Protein 6PSY (pdb70)

Foldseek 3Di:
DPADFFFQQLFLDDPPVPVVQLVCLVVVFPLLVLLVVLLVCCPPPPQAQFDNCLSVPLSVVLSVLSVVLSVVLRVVLRVVSVVQFQDWWFWADLVDQGTDTGTLRPDDAQIWTKDFAQAFARAWFFFQEFQFAQGWFWWAVCFQFNFLFIFIQGHDNVRHVPQFSVPCNQFDFDKAWDQLEQPRQWTWIWTDTPHDIDTDISSRTDGGLIGTHDGGMTITRGHHHHCSTNQNPPFRNLHSFDFPQSVQVRVLVVVVVVVLVVLLCVLLVLVLCLCPVCVVVVVVVVPPDPPSVVVSVSLSSLSSNLLSLLSFSLQVSLLLVLLQVLQVVQLQDPLQFDPPQTHSFHFRQSNLQLLLLAAAAEAEACRVFWFVSAKAFQAWCFLLDQDPVDDGCVVLVVLLVQLVVVVDHPRNVLSVVVLCLLAPQFQWAWFDDPDPDIDTHHSFSVSVNSNVVSCVRFWHWDWFDFQAWTKTQGPVGGMFIKGFHAWQDDAPVQQKIKTWIAGPVGWTKIKMKGDCVRLVVAACQPPCNSPVSLQVVLLVQLLQLWAKMFIWMDGDDPVRCVVLVVVVVVQCPDPPDNNVSSVVSVSVVRHHIHGRHMTTMHSHTFPCQLVLVVLVVLLNHQYEYAYQYAQLNLSSSCSNSVVQHAQAKELEFEADDPRQCQSLVLLQVLPPVDDDVLPVQQSRYEYEAEQNSQVNQLDVVRLLSCCVRVVSHRYYYYYSHFLVVLLSVQLSCCPRVRGAYEYEYQHSSCSSNQSSHSFYEYAPDRSRHPNQSSGSIYGPHNNSSLLSSQPSNSLQNLLSQCLSLLSSLLSLLQSVLQSVCCVVPSSRSNRQEHNVVNSCSSPPQQSQLSSCSSHVFGPDDSVVSSVRSLLSVCSNVPPSHHVVVSVVSNVLSNVNSVLLNVVLCVQCPVQQQAPPPRDGNDSHLSSVLSVLLSSLLSLLVSVLSGDDDDVSNVCRSVVSNVCCVVVVCVCLVPVCVVVRGVVSVCSCCGQVVGPVSVVCSVPSSVVSVVVSVVVSVCCVPPNPPSVVDSVVDDVVSVVSSNVRPRIHHSSSDSSHDISAHPSSDDRPSSNFDTNPDFADPRTRNDHGSD/DDDDPDCVVVVNDPDDDDDPDCVPLLVVLLVLLVVLQVVLVVLLCQLLQKWKKKFQCQPDVVVAPAPDFAARDPVGIDIRDPDDFDDGKTWHWHDDPVLQTKIKIKGWFAFWFWFWKFKWKKFAQAPCQDPLRLDQFFQVLLQAEPQAPPRGDCSLPVQACDDQAGASRGHDLLAQDDDFDKDQWQCFPPPDDRGGKDQPPQADPVSLVRRFAHDDQQPRHFHGPRPCVVVVVTGHNVPHDGRSPPNQSRQSSVGDNDNIDITTGIIDRDGIDGRTITIIIIRPPRHCVVGPTTIIMMIMRAGDVGHNDSPVSVVSVVSSVCSVVVSCVCVVCVVVVVD

InterPro domains:
  IPR001757 P-type ATPase [TIGR01494] (912-1035)
  IPR006539 P-type ATPase, subfamily IV [TIGR01652] (198-1240)
  IPR008250 P-type ATPase, A domain superfamily [SSF81653] (292-429)
  IPR018303 P-type ATPase, phosphorylation site [PS00154] (560-566)
  IPR023214 HAD superfamily [G3DSA:3.40.50.1000] (800-992)
  IPR023298 P-type ATPase, transmembrane domain superfamily [SSF81665] (198-1232)
  IPR023299 P-type ATPase, cytoplasmic domain N [G3DSA:3.40.1110.10] (655-781)
  IPR023299 P-type ATPase, cytoplasmic domain N [SSF81660] (565-809)
  IPR032630 P-type ATPase, C-terminal [PF16212] (980-1232)
  IPR032631 P-type ATPase, N-terminal [PF16209] (185-251)
  IPR036412 HAD-like superfamily [SSF56784] (546-997)
  IPR044492 P-type ATPase, haloacid dehalogenase domain [SFLDF00027] (540-1003)
  IPR059000 P-type ATPase, A domain [PF00122] (282-351)

Organism: Saccharomyces cerevisiae (strain ATCC 204508 / S288c) (NCBI:txid559292)

Secondary structure (DSSP, 8-state):
-----S-----S--SSSHHHHHHHHHHTSHHHHHHHHHHHGGGSTTT-SS-SSHHHHHHHHHHHHHHHHHHHHHHHHHHHHHHHHT-EEEEE-SSS-SEEEEESTT--TT-EEEE-TTEE--SEEEEEEESSGGG--EEE-TTTT---SEEE-PPPTTTTT---STTTTS---EEE---S---TT---EEEE-SS-EEEE-GGG-B-SSSEEESSS-EEEEEEE-TTSSSSSTTS--------HHHHHHHHHHHHHHHHHHHHHHHHHHHHHHHHHHSTTS-TTS------HHHHHHHHHHHHHHHSGGGS-SSSHHHHHHHHHHHHHHHTT-STT-BTTTTB---BSS-SSSGGGGS--EEEE-STTTTB-S--EEEEEEESS-S-----SHHHHHHHHHHHTTTTS-SSHHHHHHHHHHHHHSS--EEEE-SSS-EEEE-SSHHHHHHHHHHHTSS-EEEEE-TTSEEEEE-SSS---EEEB---B---TTT-EEEEEEE-TTS-EEEEEEE-HHHHGGGB-HHHHTTHHHHHHHHHHHHTTT-EEEEEEEEE--HHHHHHHHHHHHHHHT-SS-HHHHHHHHHHHS--SBEEEEEEEEE--BPTTHHHHHHHHHTTT-EEEEE-SS-HHHHHHHHHHTTSS-SS---EEE---SS-HHHHHHHHHHHHHSS---SSTTGGG-EEEE-SHHHHTTSSTTTHHHHHHHH--SSEEEE-S--HHHHHHHHHHHHHTT---EEEEESSTTSHHHHHTSSEEEEE-SSS--HHHHTSSEEES-TTHHHHHHHTTTHHHHHHHHHHHHHHHHHHHHHTTHHHHTHHHHTSS---SS-HHHHHHIIIIISSHHHHHHHTT--SS-TTHHHH-GGGGHHHHTT-SS-HHHHHHHHHHHHHHHHHHHHHHHHHTTBT----STT----HHHHHHHHHHHHHHHHHHHHHHS-SSB-TTHHHHTHHHHHHHHHHHHHHHHHGGGGTS-GGGTTHHHHHTT-HHHHHHHHHHHHHHHHHHHHHHHHHHHT--TTTHHHHT---HHHHHHHTSSSB--STT---B-----GGG-STTTTTT--SSS---SSSS------/-PPP--TTTTT----B-----TTTHHHHHHHHHHHHHHHHHHHHHTTSS---EEEE-GGGSTT---SS-EEPPTTTEEE--SS--SSPPEE--B--SSS-SEEEEEEE--S-B-SPEEEEEEESS--TT-HHHHS-S-HHHHTT----TTSS-GGGGGGSEETTEEESS-HHHHSS----EE-SEEEEETSS--EE-BSSS-S-TTHHHHS------SSSEE--STT-SSSSS---TTT---HHHH-SHHHHSS--SSSSEEEEEEEE-SS-B-S-EEEEEEE--S-TTTSSS-EEEEEE---SSSSS--HHHHHHHHHHHHHHHHHHHHHHHHHHS--

Sequence (1429 aa):
FGYSDNHISTTKYNFATFLPKFLFQEFSKYANLFFLCTSAIQQVPHVSPTNRYTTIGTLLVVLIVSAMKECIEDIKRANSDKELNNSTAEIFSEAHDDFVEKRWIDIRVGDIIRVKSEEPIPADTIILSSSEPEGLCYIETANLDGETNLKIKQSRVETAKFIDVKTLKNMNGKVVSEQPNSSLYTYEGTMTLNDRQIPLSPDQMILRGATLRNTAWIFGLVIFTGHETKLLRNATATPIKRTAVEKIINRQIIALFTVLIVLILISSIGNVIMSTADAKHLSYLYLEGTNKAGLFFKDFLTFWILFSNLVPISLFVTVELIKYYQAFMIGSDLDLYYEKTDTPTVVRTSSLVEELGQIEYIFSDKTGTLTRNIMEFKSCSIAGHCYDGIEVGYRKFDDLKKKLNDPSDEDSPIINDFLTLLATCHTVIPEFQSDGSIKYQAASPDEGALVQGGADLGYKFIIRKPNSVTVLLEETGEEKEYQLLNICEFNSTRKRMSAIFRFPDGSIKLFCKGADTVILERLDDEANQYVEATMRHLEDYASEGLRTLCLAMRDISEGEYEEWNSIYNEAATTLDNRAEKLDEAANLIEKNLILIGATAIEDKLQDGVPETIHTLQEAGIKIWVLTGDRQETAINIGMSCRLLSEDMNLLIINEETRDDTERNLLEKINALNEHQLSTHDMNTLALVIDGKSLGFALEPELEDYLLTVAKLCKAVICCRVSPLQKALVVKMVKRKSSSLLLAIGDGANDVSMIQAAHVGVGISGMEGMQAARSADIAVGQFKFLKKLLLVHGSWSYQRISVAILYSFYKNTALYMTQFWYVFANAFSGQSIMESWTMSFYNLFFTVWPPFVIGVFDQFVSSRLLERYPQLYKLGQKGQFFSVYIFWGWIINGFFHSAIVFIGTILIYRYGFALNMHGELADHWSWGVTVYTTSVIIVLGKAALVTNQWTKFTLIAIPGSLLFWLIFFPIYASIFPHANISREYYGVVKHTYGSGVFWLTLIVLPIFALVRDFLWKYYKRMYEPETYHVIQEMVQQFQNAIRKVRQVQRMKKQRGFAFSQAEEGGQEKIVRMYDTTQKRGKYGELQDASAKKPPNTAFRQQRLKAWQPILSPQSVLPLLIFVACIFTPIGIGLIVSATKVQDLTIDYSHCDTKASTTAFEDIPKKYIKYHFKSKVENKPQWRLTENENGEQSCELQFEIPNDIKKSIFIYYKITNFYQNHRRYVQSFDTKQILGEPIKKDDLDTSCSPIRSREDKIIYPCGLIANSMFNDTFSQVLSGIDDTEDYNLTNKHISWSIDRHRFKTTKYNASDIVPPPNWMKKYPDGYTDENLPDIHTWEEFQVWMRTAAFPKFYKLTLKNESASLPKGKYQMNIELNYPISLFGGTKSFVLTTNGAIGGRNMSLGVLYLIVAGLCALFGIIFLVKLIFQPR

B-factor: mean 59.97, std 31.73, range [6.31, 142.89]

GO terms:
  GO:0005802 trans-Golgi network (C, IDA)
  GO:0090555 phosphatidylethanolamine flippase activity (F, IGI)
  GO:0140345 phosphatidylcholine flippase activity (F, IGI)
  GO:0140346 phosphatidylserine flippase activity (F, IGI)
  GO:0006892 post-Golgi vesicle-mediated transport (P, IGI)
  GO:0006897 endocytosis (P, IGI)
  GO:0090555 phosphatidylethanolamine flippase activity (F, IMP)
  GO:0005783 endoplasmic reticulum (C, HDA)
  GO:0045332 phospholipid translocation (P, IMP)
  GO:0032456 endocytic recycling (P, IMP)
  GO:0140346 phosphatidylserine flippase activity (F, IMP)
  GO:0006892 post-Golgi vesicle-mediated transport (P, IMP)
  GO:1990530 Cdc50p-Drs2p complex (C, IPI)
  GO:0005515 protein binding (F, IPI)
  GO:0070273 phosphatidylinositol-4-phosphate binding (F, IDA)
  GO:0045332 phospholipid translocation (P, IDA)
  GO:0140346 phosphatidylserine flippase activity (F, IDA)
  GO:0090556 phosphatidylserine floppase activity (F, EXP)
  GO:0010008 endosome membrane (C, EXP)
  GO:0140326 ATPase-coupled intramembrane lipid carrier activity (F, EXP)

Nearest PDB structures (foldseek):
  6psy-assembly1_A  TM=1.001E+00  e=0.000E+00  Saccharomyces cerevisiae W303
  6roh-assembly1_A  TM=9.771E-01  e=0.000E+00  Saccharomyces cerevisiae S288C
  6roj-assembly1_A  TM=9.595E-01  e=0.000E+00  Saccharomyces cerevisiae S288C
  6psx-assembly1_A  TM=8.991E-01  e=0.000E+00  Saccharomyces cerevisiae W303
  6lcp-assembly1_A  TM=9.176E-01  e=7.918E-76  Thermochaetoides thermophila DSM 1495

CATH classification: 3.40.50.1000

Radius of gyration: 45.23 Å; Cα contacts (8 Å, |Δi|>4): 3047; chains: 2; bounding box: 137×78×112 Å

Solvent-accessible surface area: 56783 Å² total; per-residue (Å²): 232,80,134,46,79,0,64,2,38,1,26,26,33,92,198,87,66,53,103,91,43,6,53,127,28,2,47,25,3,87,1,4,79,16,0,79,47,0,1,56,62,2,58,48,96,91,0,33,18,26,50,117,105,5,4,67,21,2,18,103,61,8,43,91,44,0,18,104,13,10,48,77,6,8,99,86,3,38,71,14,8,109,110,18,6,60,37,73,5,39,8,27,21,151,102,102,38,96,18,41,127,71,119,18,55,80,4,181,41,45,17,19,1,51,6,80,29,91,46,54,3,1,0,0,0,3,1,0,0,3,2,14,2,86,3,4,0,5,0,9,11,3,5,2,13,0,20,11,3,6,24,4,28,24,1,81,100,86,2,12,170,35,46,34,32,112,50,3,104,109,34,106,54,130,34,82,41,42,132,31,85,45,46,24,144,75,7,128,6,60,7,31,26,83,134,171,121,4,83,17,38,53,43,4,2,0,13,6,19,0,3,0,70,10,14,26,16,1,1,0,23,0,8,5,0,0,47,21,0,0,9,1,104,102,4,26,68,9,47,57,34,76,3,22,4,13,85,35,2,5,141,0,5,92,12,0,82,73,22,1,57,66,11,0,86,89,0,1,82,10,16,39,110,37,39,74,76,50,56,177,77,7,40,2,0,63,62,124,48,130,111,130,77,35,75,69,118,70,26,46,10,0,0,32,4,4,0,1,11,0,1,0,4,6,0,5,11,5,5,6,62,0,3,44,41,0,5,70,5,0,15,7,12,51,94,0,11,47,121,159,41,67,18,43,2,52,8,19,8,4,17,7,0,2,0,0,0,13,0,51,18,0,0,0,0,2,1,11,0,0,2,99,44,90,17,67,10,77,9,3,0,0,3,12,82,8,103,169,112,120,58,28,32,164,19,34,145,67,5,69,153,40,47,107,67,101,130,82,38,139,19,6,83,30,1,42,15,0,5,2,1,1,0,0,0,0,2,0,6,3,42,99,80,124,120,86,79,34,69,30,17,12,3,0,26,0,0,13,2,1,0,67,2,0,12,89,8,17,5,75,0,23,28,0,72,20,105,42,37,2,9,0,75,20,144,100,37,152,111,72,66,2,38,1,29,16,7,9,34,5,20,66,120,6,61,9,1,0,0,3,2,91,24,77,124,49,47,12,30,0,0,0,2,1,3,12,80,23,1,31,137,57,25,89,3,146,93,100,97,32,12,131,32,0,47,137,11,1,58,70,10,6,52,82,2,8,2,2,3,2,0,0,21,32,91,15,82,129,38,89,13,102,101,20,37,37,78,24,84,122,14,42,105,35,182,113,51,136,47,114,82,9,29,100,4,5,49,99,7,2,116,78,1,58,0,0,0,0,0,0,1,36,6,53,27,26,78,18,0,45,119,3,0,100,18,0,36,63,0,28,3,49,0,15,3,0,0,3,1,38,26,73,2,2,18,6,4,2,12,24,0,157,0,0,38,102,78,1,7,0,11,7,0,53,16,116,103,151,43,2,62,76,10,2,76,68,7,12,92,55,10,102,123,60,147,28,130,38,79,136,9,42,57,31,4,0,6,0,4,13,6,156,0,2,30,74,0,21,45,104,138,9,13,61,70,9,3,49,39,11,70,50,3,42,0,1,1,1,0,101,3,46,20,98,37,0,5,62,2,0,113,8,0,58,144,40,49,82,21,30,0,0,0,0,0,7,0,2,0,0,1,20,0,1,28,11,0,14,0,0,0,0,13,8,23,125,62,6,42,20,0,0,18,7,4,6,2,0,0,3,5,0,66,16,0,37,28,0,0,0,0,3,0,15,16,0,4,16,6,0,0,25,2,0,4,0,0,0,0,1,0,0,0,0,1,4,0,1,13,79,0,0,90,25,0,4,31,5,0,5,5,0,0,5,11,56,3,4,7,30,0,2,35,74,0,0,27,128,0,0,38,4,0,0,7,18,2,49,40,8,36,37,170,47,4,58,138,81,9,72,5,2,91,7,6,25,134,23,77,44,4,30,36,186,65,0,79,44,36,0,99,11,0,42,87,0,0,20,34,0,8,79,3,0,40,95,2,1,93,29,2,11,0,1,87,19,112,0,11,22,2,4,0,23,0,1,0,0,0,0,0,0,0,0,1,26,0,0,9,6,21,0,30,19,20,2,18,24,43,2,110,74,0,90,116,2,3,51,26,6,36,94,87,2,34,108,46,2,36,97,7,6,50,106,71,1,136,58,78,88,2,94,65,1,24,10,0,31,95,0,0,46,50,4,43,1,0,78,41,0,11,86,2,1,0,47,32,0,29,8,115,3,34,12,119,36,0,68,90,72,65,43,57,68,97,58,34,100,82,41,53,153,186,130,144,122,4,34,78,27,1,82,165,10,120,44,22,84,62,16,115,139,37,56,8,26,1,5,3,1,21,104,92,0,10,6,35,79,2,0,57,14,8,30,17,76,71,177,164,22,197,97,39,53,33,26,90,54,31,115,193,117,11,61,108,73,42,73,62,22,52,132,39,135,37,127,101,59,119,17,37,22,153,57,3,6,72,78,2,81,120,22,7,83,73,15,54,83,70,0,94,37,13,36,78,29,0,58,108,4,17,17,4,8,0,18,3,2,69,3,53,109,78,50,14,75,108,52,99,80,79,8,48,144,148,19,23,100,88,73,22,156,52,158,20,126,72,101,4,34,11,64,6,36,113,100,135,123,18,75,67,7,0,21,2,12,2,21,0,11,19,70,9,162,114,31,0,6,0,0,4,32,0,24,43,0,27,0,0,14,25,60,0,23,55,1,54,12,17,76,1,5,46,2,70,58,29,104,85,121,103,11,49,76,15,0,71,53,1,44,48,64,118,134,75,6,1,2,2,3,0,2,1,1,1,3,16,13,49,5,65,15,35,67,44,0,45,21,33,125,144,60,78,100,7,94,9,68,42,84,114,3,3,6,41,45,1,51,127,27,6,88,64,19,149,20,90,8,66,54,4,11,0,0,58,61,15,53,156,112,18,106,138,5,20,67,113,165,63,35,18,70,3,80,73,111,7,37,3,0,11,0,15,37,10,5,2,12,24,94,0,12,4,3,7,0,9,25,67,107,53,40,0,41,128,7,63,0,40,0,57,0,54,22,53,6,76,40,85,27,0,22,12,44,5,1,0,0,0,1,6,4,9,57,2,0,2,64,8,81,14,3,0,64,14,2,52,79,0,3,32,47,1,36,95,57,1,102,71,13,77,64,70,56,94,124,112,103,219

Structure (mmCIF, N/CA/C/O backbone):
data_6PSY
#
_entry.id   6PSY
#
_cell.length_a   1.00
_cell.length_b   1.00
_cell.length_c   1.00
_cell.angle_alpha   90.00
_cell.angle_beta   90.00
_cell.angle_gamma   90.00
#
_symmetry.space_group_name_H-M   'P 1'
#
loop_
_entity.id
_entity.type
_entity.pdbx_description
1 polymer 'Probable phospholipid-transporting ATPase DRS2'
2 polymer 'Cell division control protein 50'
3 branched 2-acetamido-2-deoxy-beta-D-glucopyranose-(1-4)-2-acetamido-2-deoxy-beta-D-glucopyranose
4 non-polymer 2-acetamido-2-deoxy-beta-D-glucopyranose
#
loop_
_atom_site.group_PDB
_atom_site.id
_atom_site.type_symbol
_atom_site.label_atom_id
_atom_site.label_alt_id
_atom_site.label_comp_id
_atom_site.label_asym_id
_atom_site.label_entity_id
_atom_site.label_seq_id
_atom_site.pdbx_PDB_ins_code
_atom_site.Cartn_x
_atom_site.Cartn_y
_atom_site.Cartn_z
_atom_site.occupancy
_atom_site.B_iso_or_equiv
_atom_site.auth_seq_id
_atom_site.auth_comp_id
_atom_site.auth_asym_id
_atom_site.auth_atom_id
_atom_site.pdbx_PDB_model_num
ATOM 1 N N . PHE A 1 196 ? 76.991 154.694 112.498 1.00 81.71 196 PHE A N 1
ATOM 2 C CA . PHE A 1 196 ? 77.784 155.842 112.075 1.00 81.71 196 PHE A CA 1
ATOM 3 C C . PHE A 1 196 ? 79.270 155.567 112.287 1.00 81.71 196 PHE A C 1
ATOM 4 O O . PHE A 1 196 ? 80.127 156.168 111.639 1.00 81.71 196 PHE A O 1
ATOM 12 N N . GLY A 1 197 ? 79.569 154.646 113.197 1.00 78.51 197 GLY A N 1
ATOM 13 C CA . GLY A 1 197 ? 80.944 154.299 113.490 1.00 78.51 197 GLY A CA 1
ATOM 14 C C . GLY A 1 197 ? 81.333 152.949 112.929 1.00 78.51 197 GLY A C 1
ATOM 15 O O . GLY A 1 197 ? 82.005 152.161 113.601 1.00 78.51 197 GLY A O 1
ATOM 16 N N . TYR A 1 198 ? 80.914 152.673 111.697 1.00 75.77 198 TYR A N 1
ATOM 17 C CA . TYR A 1 198 ? 81.094 151.354 111.116 1.00 75.77 198 TYR A CA 1
ATOM 18 C C . TYR A 1 198 ? 82.551 151.127 110.719 1.00 75.77 198 TYR A C 1
ATOM 19 O O . TYR A 1 198 ? 83.369 152.050 110.670 1.00 75.77 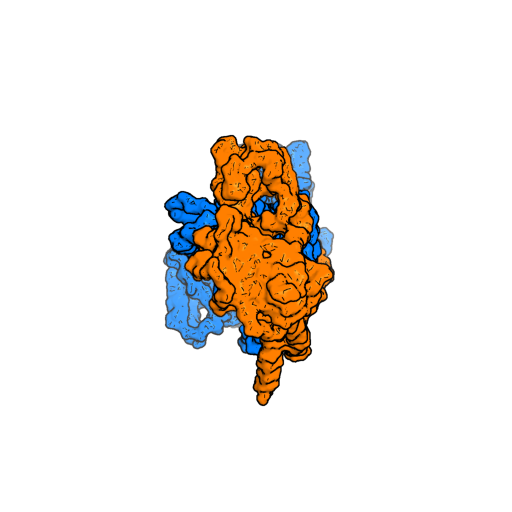198 TYR A O 1
ATOM 28 N N . SER A 1 199 ? 82.868 149.869 110.431 1.00 70.38 199 SER A N 1
ATOM 29 C CA . SER A 1 199 ? 84.236 149.462 110.170 1.00 70.38 199 SER A CA 1
ATOM 30 C C . SER A 1 199 ? 84.665 149.856 108.760 1.00 70.38 199 SER A C 1
ATOM 31 O O . SER A 1 199 ? 83.858 150.250 107.916 1.00 70.38 199 SER A O 1
ATOM 34 N N . ASP A 1 200 ? 85.969 149.756 108.519 1.00 70.02 200 ASP A N 1
ATOM 35 C CA . ASP A 1 200 ? 86.505 149.837 107.172 1.00 70.02 200 ASP A CA 1
ATOM 36 C C . ASP A 1 200 ? 86.415 148.464 106.512 1.00 70.02 200 ASP A C 1
ATOM 37 O O . ASP A 1 200 ? 85.860 147.513 107.067 1.00 70.02 200 ASP A O 1
ATOM 42 N N . ASN A 1 201 ? 86.971 148.348 105.310 1.00 63.39 201 ASN A N 1
ATOM 43 C CA . ASN A 1 201 ? 86.869 147.123 104.532 1.00 63.39 201 ASN A CA 1
ATOM 44 C C . ASN A 1 201 ? 88.205 146.388 104.474 1.00 63.39 201 ASN A C 1
ATOM 45 O O . ASN A 1 201 ? 88.431 145.550 103.600 1.00 63.39 201 ASN A O 1
ATOM 50 N N . HIS A 1 202 ? 89.106 146.695 105.396 1.00 65.93 202 HIS A N 1
ATOM 51 C CA . HIS A 1 202 ? 90.384 146.009 105.437 1.00 65.93 202 HIS A CA 1
ATOM 52 C C . HIS A 1 202 ? 90.224 144.687 106.172 1.00 65.93 202 HIS A C 1
ATOM 53 O O . HIS A 1 202 ? 89.529 144.604 107.188 1.00 65.93 202 HIS A O 1
ATOM 60 N N . ILE A 1 203 ? 90.827 143.642 105.623 1.00 64.27 203 ILE A N 1
ATOM 61 C CA . ILE A 1 203 ? 90.976 142.375 106.328 1.00 64.27 203 ILE A CA 1
ATOM 62 C C . ILE A 1 203 ? 92.410 142.377 106.838 1.00 64.27 203 ILE A C 1
ATOM 63 O O . ILE A 1 203 ? 93.347 141.962 106.153 1.00 64.27 203 ILE A O 1
ATOM 68 N N . SER A 1 204 ? 92.587 142.892 108.048 1.00 66.30 204 SER A N 1
ATOM 69 C CA . SER A 1 204 ? 93.897 142.914 108.684 1.00 66.30 204 SER A CA 1
ATOM 70 C C . SER A 1 204 ? 94.111 141.566 109.348 1.00 66.30 204 SER A C 1
ATOM 71 O O . SER A 1 204 ? 93.601 141.310 110.440 1.00 66.30 204 SER A O 1
ATOM 74 N N . THR A 1 205 ? 94.875 140.693 108.694 1.00 63.26 205 THR A N 1
ATOM 75 C CA . THR A 1 205 ? 95.315 139.450 109.306 1.00 63.26 205 THR A CA 1
ATOM 76 C C . THR A 1 205 ? 96.632 139.620 110.044 1.00 63.26 205 THR A C 1
ATOM 77 O O . THR A 1 205 ? 97.373 138.645 110.207 1.00 63.26 205 THR A O 1
ATOM 81 N N . THR A 1 206 ? 96.943 140.841 110.470 1.00 65.99 206 THR A N 1
ATOM 82 C CA . THR A 1 206 ? 98.176 141.114 111.185 1.00 65.99 206 THR A CA 1
ATOM 83 C C . THR A 1 206 ? 98.123 140.507 112.577 1.00 65.99 206 THR A C 1
ATOM 84 O O . THR A 1 206 ? 97.060 140.427 113.199 1.00 65.99 206 THR A O 1
ATOM 88 N N . LYS A 1 207 ? 99.282 140.061 113.060 1.00 66.18 207 LYS A N 1
ATOM 89 C CA . LYS A 1 207 ? 99.345 139.481 114.393 1.00 66.18 207 LYS A CA 1
ATOM 90 C C . LYS A 1 207 ? 99.200 140.555 115.462 1.00 66.18 207 LYS A C 1
ATOM 91 O O . LYS A 1 207 ? 98.634 140.297 116.530 1.00 66.18 207 LYS A O 1
ATOM 97 N N . TYR A 1 208 ? 99.681 141.764 115.183 1.00 74.71 208 TYR A N 1
ATOM 98 C CA . TYR A 1 208 ? 99.449 142.928 116.022 1.00 74.71 208 TYR A CA 1
ATOM 99 C C . TYR A 1 208 ? 99.193 144.127 115.120 1.00 74.71 208 TYR A C 1
ATOM 100 O O . TYR A 1 208 ? 99.680 144.181 113.990 1.00 74.71 208 TYR A O 1
ATOM 109 N N . ASN A 1 209 ? 98.426 145.100 115.613 1.00 89.57 209 ASN A N 1
ATOM 110 C CA . ASN A 1 209 ? 98.090 146.262 114.798 1.00 89.57 209 ASN A CA 1
ATOM 111 C C . ASN A 1 209 ? 98.883 147.515 115.160 1.00 89.57 209 ASN A C 1
ATOM 112 O O . ASN A 1 209 ? 99.758 147.920 114.392 1.00 89.57 209 ASN A O 1
ATOM 117 N N . PHE A 1 210 ? 98.626 148.148 116.307 1.00 94.97 210 PHE A N 1
ATOM 118 C CA . PHE A 1 210 ? 99.470 149.254 116.754 1.00 94.97 210 PHE A CA 1
ATOM 119 C C . PHE A 1 210 ? 99.742 149.193 118.249 1.00 94.97 210 PHE A C 1
ATOM 120 O O . PHE A 1 210 ? 100.862 149.445 118.702 1.00 94.97 210 PHE A O 1
ATOM 128 N N . ALA A 1 211 ? 98.706 148.855 119.017 1.00 91.76 211 ALA A N 1
ATOM 129 C CA . ALA A 1 211 ? 98.767 148.858 120.469 1.00 91.76 211 ALA A CA 1
ATOM 130 C C . ALA A 1 211 ? 98.774 147.461 121.059 1.00 91.76 211 ALA A C 1
ATOM 131 O O . ALA A 1 211 ? 99.149 147.297 122.224 1.00 91.76 211 ALA A O 1
ATOM 133 N N . THR A 1 212 ? 98.370 146.457 120.284 1.00 84.34 212 THR A N 1
ATOM 134 C CA . THR A 1 212 ? 98.460 145.067 120.697 1.00 84.34 212 THR A CA 1
ATOM 135 C C . THR A 1 212 ? 99.814 144.453 120.374 1.00 84.34 212 THR A C 1
ATOM 136 O O . THR A 1 212 ? 99.932 143.227 120.351 1.00 84.34 212 THR A O 1
ATOM 140 N N . PHE A 1 213 ? 100.832 145.268 120.100 1.00 72.90 213 PHE A N 1
ATOM 141 C CA . PHE A 1 213 ? 102.169 144.719 119.921 1.00 72.90 213 PHE A CA 1
ATOM 142 C C . PHE A 1 213 ? 102.758 144.289 121.250 1.00 72.90 213 PHE A C 1
ATOM 143 O O . PHE A 1 213 ? 103.024 143.105 121.465 1.00 72.90 213 PHE A O 1
ATOM 151 N N . LEU A 1 214 ? 102.925 145.240 122.166 1.00 69.59 214 LEU A N 1
ATOM 152 C CA . LEU A 1 214 ? 103.697 144.988 123.380 1.00 69.59 214 LEU A CA 1
ATOM 153 C C . LEU A 1 214 ? 103.066 143.976 124.347 1.00 69.59 214 LEU A C 1
ATOM 154 O O . LEU A 1 214 ? 103.823 143.137 124.866 1.00 69.59 214 LEU A O 1
ATOM 159 N N . PRO A 1 215 ? 101.746 143.956 124.621 1.00 66.54 215 PRO A N 1
ATOM 160 C CA . PRO A 1 215 ? 101.238 142.852 125.458 1.00 66.54 215 PRO A CA 1
ATOM 161 C C . PRO A 1 215 ? 101.259 141.495 124.775 1.00 66.54 215 PRO A C 1
ATOM 162 O O . PRO A 1 215 ? 101.533 140.487 125.437 1.00 66.54 215 PRO A O 1
ATOM 166 N N . LYS A 1 216 ? 100.975 141.429 123.472 1.00 63.42 216 LYS A N 1
ATOM 167 C CA . LYS A 1 216 ? 100.959 140.135 122.798 1.00 63.42 216 LYS A CA 1
ATOM 168 C C . LYS A 1 216 ? 102.366 139.637 122.501 1.00 63.42 216 LYS A C 1
ATOM 169 O O . LYS A 1 216 ? 102.605 138.425 122.515 1.00 63.42 216 LYS A O 1
ATOM 175 N N . PHE A 1 217 ? 103.315 140.541 122.257 1.00 58.95 217 PHE A N 1
ATOM 176 C CA . PHE A 1 217 ? 104.680 140.084 122.043 1.00 58.95 217 PHE A CA 1
ATOM 177 C C . PHE A 1 217 ? 105.385 139.769 123.353 1.00 58.95 217 PHE A C 1
ATOM 178 O O . PHE A 1 217 ? 106.112 138.774 123.430 1.00 58.95 217 PHE A O 1
ATOM 186 N N . LEU A 1 218 ? 105.210 140.606 124.384 1.00 57.98 218 LEU A N 1
ATOM 187 C CA . LEU A 1 218 ? 105.803 140.275 125.678 1.00 57.98 218 LEU A CA 1
ATOM 188 C C . LEU A 1 218 ? 105.148 139.053 126.299 1.00 57.98 218 LEU A C 1
ATOM 189 O O . LEU A 1 218 ? 105.828 138.263 126.959 1.00 57.98 218 LEU A O 1
ATOM 194 N N . PHE A 1 219 ? 103.845 138.864 126.086 1.00 57.66 219 PHE A N 1
ATOM 195 C CA . PHE A 1 219 ? 103.218 137.627 126.528 1.00 57.66 219 PHE A CA 1
ATOM 196 C C . PHE A 1 219 ? 103.660 136.447 125.673 1.00 57.66 219 PHE A C 1
ATOM 197 O O . PHE A 1 219 ? 103.729 135.321 126.170 1.00 57.66 219 PHE A O 1
ATOM 205 N N . GLN A 1 220 ? 103.973 136.682 124.399 1.00 57.80 220 GLN A N 1
ATOM 206 C CA . GLN A 1 220 ? 104.445 135.608 123.532 1.00 57.80 220 GLN A CA 1
ATOM 207 C C . GLN A 1 220 ? 105.879 135.207 123.861 1.00 57.80 220 GLN A C 1
ATOM 208 O O . GLN A 1 220 ? 106.270 134.061 123.615 1.00 57.80 220 GLN A O 1
ATOM 214 N N . GLU A 1 221 ? 106.663 136.122 124.432 1.00 57.74 221 GLU A N 1
ATOM 215 C CA . GLU A 1 221 ? 108.033 135.843 124.843 1.00 57.74 221 GLU A CA 1
ATOM 216 C C . GLU A 1 221 ? 108.113 135.301 126.261 1.00 57.74 221 GLU A C 1
ATOM 217 O O . GLU A 1 221 ? 108.952 134.441 126.548 1.00 57.74 221 GLU A O 1
ATOM 223 N N . PHE A 1 222 ? 107.267 135.797 127.158 1.00 54.72 222 PHE A N 1
ATOM 224 C CA . PHE A 1 222 ? 107.281 135.362 128.546 1.00 54.72 222 PHE A CA 1
ATOM 225 C C . PHE A 1 222 ? 106.339 134.194 128.797 1.00 54.72 222 PHE A C 1
ATOM 226 O O . PHE A 1 222 ? 106.209 133.759 129.943 1.00 54.72 222 PHE A O 1
ATOM 234 N N . SER A 1 223 ? 105.677 133.679 127.759 1.00 54.90 223 SER A N 1
ATOM 235 C CA . SER A 1 223 ? 105.050 132.369 127.863 1.00 54.90 223 SER A CA 1
ATOM 236 C C . SER A 1 223 ? 106.082 131.258 127.824 1.00 54.90 223 SER A C 1
ATOM 237 O O . SER A 1 223 ? 105.788 130.135 128.247 1.00 54.90 223 SER A O 1
ATOM 240 N N . LYS A 1 224 ? 107.275 131.551 127.323 1.00 50.34 224 LYS A N 1
ATOM 241 C CA . LYS A 1 224 ? 108.404 130.642 127.392 1.00 50.34 224 LYS A CA 1
ATOM 242 C C . LYS A 1 224 ? 109.232 130.972 128.625 1.00 50.34 224 LYS A C 1
ATOM 243 O O . LYS A 1 224 ? 109.506 132.144 128.901 1.00 50.34 224 LYS A O 1
ATOM 249 N N . TYR A 1 225 ? 109.626 129.932 129.357 1.00 46.97 225 TYR A N 1
ATOM 250 C CA . TYR A 1 225 ? 110.096 130.075 130.728 1.00 46.97 225 TYR A CA 1
ATOM 251 C C . TYR A 1 225 ? 111.518 130.614 130.806 1.00 46.97 225 TYR A C 1
ATOM 252 O O . TYR A 1 225 ? 111.888 131.218 131.823 1.00 46.97 225 TYR A O 1
ATOM 261 N N . ALA A 1 226 ? 112.305 130.447 129.740 1.00 44.16 226 ALA A N 1
ATOM 262 C CA . ALA A 1 226 ? 113.680 130.923 129.663 1.00 44.16 226 ALA A CA 1
ATOM 263 C C . ALA A 1 226 ? 113.784 132.405 129.309 1.00 44.16 226 ALA A C 1
ATOM 264 O O . ALA A 1 226 ? 114.845 132.851 128.866 1.00 44.16 226 ALA A O 1
ATOM 266 N N . ASN A 1 227 ? 112.702 133.159 129.452 1.00 47.27 227 ASN A N 1
ATOM 267 C CA . ASN A 1 227 ? 112.722 134.611 129.422 1.00 47.27 227 ASN A CA 1
ATOM 268 C C . ASN A 1 227 ? 112.121 135.219 130.674 1.00 47.27 227 ASN A C 1
ATOM 269 O O . ASN A 1 227 ? 112.525 136.316 131.068 1.00 47.27 227 ASN A O 1
ATOM 274 N N . LEU A 1 228 ? 111.151 134.539 131.295 1.00 47.89 228 LEU A N 1
ATOM 275 C CA . LEU A 1 228 ? 110.774 134.849 132.669 1.00 47.89 228 LEU A CA 1
ATOM 276 C C . LEU A 1 228 ? 111.953 134.666 133.608 1.00 47.89 228 LEU A C 1
ATOM 277 O O . LEU A 1 228 ? 112.166 135.480 134.517 1.00 47.89 228 LEU A O 1
ATOM 282 N N . PHE A 1 229 ? 112.729 133.595 133.399 1.00 42.87 229 PHE A N 1
ATOM 283 C CA . PHE A 1 229 ? 113.828 133.282 134.302 1.00 42.87 229 PHE A CA 1
ATOM 284 C C . PHE A 1 229 ? 114.938 134.318 134.230 1.00 42.87 229 PHE A C 1
ATOM 285 O O . PHE A 1 229 ? 115.583 134.600 135.245 1.00 42.87 229 PHE A O 1
ATOM 293 N N . PHE A 1 230 ? 115.169 134.906 133.064 1.00 40.90 230 PHE A N 1
ATOM 294 C CA . PHE A 1 230 ? 116.171 135.951 132.965 1.00 40.90 230 PHE A CA 1
ATOM 295 C C . PHE A 1 230 ? 115.593 137.338 133.159 1.00 40.90 230 PHE A C 1
ATOM 296 O O . PHE A 1 230 ? 116.356 138.283 133.373 1.00 40.90 230 PHE A O 1
ATOM 304 N N . LEU A 1 231 ? 114.270 137.479 133.109 1.00 47.17 231 LEU A N 1
ATOM 305 C CA . LEU A 1 231 ? 113.656 138.691 133.630 1.00 47.17 231 LEU A CA 1
ATOM 306 C C . LEU A 1 231 ? 113.837 138.778 135.139 1.00 47.17 231 LEU A C 1
ATOM 307 O O . LEU A 1 231 ? 114.162 139.846 135.672 1.00 47.17 231 LEU A O 1
ATOM 312 N N . CYS A 1 232 ? 113.661 137.657 135.846 1.00 49.48 232 CYS A N 1
ATOM 313 C CA . CYS A 1 232 ? 113.789 137.698 137.298 1.00 49.48 232 CYS A CA 1
ATOM 314 C C . CYS A 1 232 ? 115.236 137.566 137.766 1.00 49.48 232 CYS A C 1
ATOM 315 O O . CYS A 1 232 ? 115.606 138.193 138.764 1.00 49.48 232 CYS A O 1
ATOM 318 N N . THR A 1 233 ? 116.087 136.807 137.065 1.00 44.15 233 THR A N 1
ATOM 319 C CA . THR A 1 233 ? 117.511 136.891 137.388 1.00 44.15 233 THR A CA 1
ATOM 320 C C . THR A 1 233 ? 118.176 138.123 136.793 1.00 44.15 233 THR A C 1
ATOM 321 O O . THR A 1 233 ? 119.367 138.334 137.030 1.00 44.15 233 THR A O 1
ATOM 325 N N . SER A 1 234 ? 117.454 138.909 135.996 1.00 46.77 234 SER A N 1
ATOM 326 C CA . SER A 1 234 ? 117.867 140.276 135.719 1.00 46.77 234 SER A CA 1
ATOM 327 C C . SER A 1 234 ? 117.441 141.209 136.842 1.00 46.77 234 SER A C 1
ATOM 328 O O . SER A 1 234 ? 118.183 142.126 137.208 1.00 46.77 234 SER A O 1
ATOM 331 N N . ALA A 1 235 ? 116.242 140.988 137.387 1.00 49.39 235 ALA A N 1
ATOM 332 C CA . ALA A 1 235 ? 115.676 141.911 138.363 1.00 49.39 235 ALA A CA 1
ATOM 333 C C . ALA A 1 235 ? 116.370 141.790 139.710 1.00 49.39 235 ALA A C 1
ATOM 334 O O . ALA A 1 235 ? 116.703 142.799 140.341 1.00 49.39 235 ALA A O 1
ATOM 336 N N . ILE A 1 236 ? 116.605 140.556 140.168 1.00 50.01 236 ILE A N 1
ATOM 337 C CA . ILE A 1 236 ? 117.217 140.341 141.475 1.00 50.01 236 ILE A CA 1
ATOM 338 C C . ILE A 1 236 ? 118.744 140.405 141.388 1.00 50.01 236 ILE A C 1
ATOM 339 O O . ILE A 1 236 ? 119.433 140.372 142.416 1.00 50.01 236 ILE A O 1
ATOM 344 N N . GLN A 1 237 ? 119.297 140.567 140.187 1.00 44.65 237 GLN A N 1
ATOM 345 C CA . GLN A 1 237 ? 120.722 140.842 140.058 1.00 44.65 237 GLN A CA 1
ATOM 346 C C . GLN A 1 237 ? 121.056 142.284 140.423 1.00 44.65 237 GLN A C 1
ATOM 347 O O . GLN A 1 237 ? 122.227 142.603 140.658 1.00 44.65 237 GLN A O 1
ATOM 353 N N . GLN A 1 238 ? 120.046 143.149 140.516 1.00 52.15 238 GLN A N 1
ATOM 354 C CA . GLN A 1 238 ? 120.211 144.537 140.916 1.00 52.15 238 GLN A CA 1
ATOM 355 C C . GLN A 1 238 ? 120.326 144.711 142.422 1.00 52.15 238 GLN A C 1
ATOM 356 O O . GLN A 1 238 ? 120.568 145.833 142.879 1.00 52.15 238 GLN A O 1
ATOM 362 N N . VAL A 1 239 ? 120.123 143.649 143.191 1.00 53.76 239 VAL A N 1
ATOM 363 C CA . VAL A 1 239 ? 120.311 143.699 144.645 1.00 53.76 239 VAL A CA 1
ATOM 364 C C . VAL A 1 239 ? 121.795 143.897 144.937 1.00 53.76 239 VAL A C 1
ATOM 365 O O . VAL A 1 239 ? 122.633 143.191 144.347 1.00 53.76 239 VAL A O 1
ATOM 369 N N . PRO A 1 240 ? 122.169 144.858 145.786 1.00 57.31 240 PRO A N 1
ATOM 370 C CA . PRO A 1 240 ? 123.589 145.194 145.950 1.00 57.31 240 PRO A CA 1
ATOM 371 C C . PRO A 1 240 ? 124.394 144.090 146.616 1.00 57.31 240 PRO A C 1
ATOM 372 O O . PRO A 1 240 ? 123.887 143.339 147.454 1.00 57.31 240 PRO A O 1
ATOM 376 N N . HIS A 1 241 ? 125.658 143.989 146.187 1.00 62.61 241 HIS A N 1
ATOM 377 C CA . HIS A 1 241 ? 126.669 143.057 146.692 1.00 62.61 241 HIS A CA 1
ATOM 378 C C . HIS A 1 241 ? 126.269 141.600 146.515 1.00 62.61 241 HIS A C 1
ATOM 379 O O . HIS A 1 241 ? 126.705 140.736 147.280 1.00 62.61 241 HIS A O 1
ATOM 386 N N . VAL A 1 242 ? 125.448 141.311 145.515 1.00 53.23 242 VAL A N 1
ATOM 387 C CA . VAL A 1 242 ? 124.950 139.969 145.258 1.00 53.23 242 VAL A CA 1
ATOM 388 C C . VAL A 1 242 ? 125.488 139.423 143.945 1.00 53.23 242 VAL A C 1
ATOM 389 O O . VAL A 1 242 ? 126.008 138.310 143.897 1.00 53.23 242 VAL A O 1
ATOM 393 N N . SER A 1 243 ? 125.388 140.211 142.875 1.00 49.47 243 SER A N 1
ATOM 394 C CA . SER A 1 243 ? 125.774 139.872 141.511 1.00 49.47 243 SER A CA 1
ATOM 395 C C . SER A 1 243 ? 127.238 139.466 141.412 1.00 49.47 243 SER A C 1
ATOM 396 O O . SER A 1 243 ? 128.131 140.293 141.634 1.00 49.47 243 SER A O 1
ATOM 399 N N . PRO A 1 244 ? 127.522 138.199 141.100 1.00 43.55 244 PRO A N 1
ATOM 400 C CA . PRO A 1 244 ? 128.911 137.789 140.886 1.00 43.55 244 PRO A CA 1
ATOM 401 C C . PRO A 1 244 ? 129.423 138.129 139.505 1.00 43.55 244 PRO A C 1
ATOM 402 O O . PRO A 1 244 ? 130.612 137.917 139.233 1.00 43.55 244 PRO A O 1
ATOM 406 N N . THR A 1 245 ? 128.565 138.645 138.628 1.00 46.23 245 THR A N 1
ATOM 407 C CA . THR A 1 245 ? 128.917 138.854 137.233 1.00 46.23 245 THR A CA 1
ATOM 408 C C . THR A 1 245 ? 128.983 140.346 136.926 1.00 46.23 245 THR A C 1
ATOM 409 O O . THR A 1 245 ? 130.080 140.889 136.796 1.00 46.23 245 THR A O 1
ATOM 413 N N . ASN A 1 246 ? 127.854 141.048 136.984 1.00 47.09 246 ASN A N 1
ATOM 414 C CA . ASN A 1 246 ? 127.709 142.483 136.751 1.00 47.09 246 ASN A CA 1
ATOM 415 C C . ASN A 1 246 ? 126.231 142.766 136.971 1.00 47.09 246 ASN A C 1
ATOM 416 O O . ASN A 1 246 ? 125.417 141.843 137.039 1.00 47.09 246 ASN A O 1
ATOM 421 N N . ARG A 1 247 ? 125.887 144.045 137.086 1.00 48.84 247 ARG A N 1
ATOM 422 C CA . ARG A 1 247 ? 124.476 144.392 137.161 1.00 48.84 247 ARG A CA 1
ATOM 423 C C . ARG A 1 247 ? 123.787 144.205 135.817 1.00 48.84 247 ARG A C 1
ATOM 424 O O . ARG A 1 247 ? 122.619 143.807 135.769 1.00 48.84 247 ARG A O 1
ATOM 432 N N . TYR A 1 248 ? 124.498 144.453 134.716 1.00 46.12 248 TYR A N 1
ATOM 433 C CA . TYR A 1 248 ? 123.856 144.652 133.424 1.00 46.12 248 TYR A CA 1
ATOM 434 C C . TYR A 1 248 ? 124.230 143.591 132.398 1.00 46.12 248 TYR A C 1
ATOM 435 O O . TYR A 1 248 ? 124.073 143.824 131.198 1.00 46.12 248 TYR A O 1
ATOM 444 N N . THR A 1 249 ? 124.701 142.426 132.838 1.00 44.32 249 THR A N 1
ATOM 445 C CA . THR A 1 249 ? 124.976 141.345 131.899 1.00 44.32 249 THR A CA 1
ATOM 446 C C . THR A 1 249 ? 123.680 140.746 131.368 1.00 44.32 249 THR A C 1
ATOM 447 O O . THR A 1 249 ? 123.420 140.767 130.159 1.00 44.32 249 THR A O 1
ATOM 451 N N . THR A 1 250 ? 122.841 140.233 132.269 1.00 44.88 250 THR A N 1
ATOM 452 C CA . THR A 1 250 ? 121.604 139.573 131.869 1.00 44.88 250 THR A CA 1
ATOM 453 C C . THR A 1 250 ? 120.574 140.582 131.365 1.00 44.88 250 THR A C 1
ATOM 454 O O . THR A 1 250 ? 119.747 140.248 130.505 1.00 44.88 250 THR A O 1
ATOM 458 N N . ILE A 1 251 ? 120.618 141.814 131.886 1.00 46.73 251 ILE A N 1
ATOM 459 C CA . ILE A 1 251 ? 119.898 142.940 131.290 1.00 46.73 251 ILE A CA 1
ATOM 460 C C . ILE A 1 251 ? 120.310 143.125 129.835 1.00 46.73 251 ILE A C 1
ATOM 461 O O . ILE A 1 251 ? 119.464 143.277 128.945 1.00 46.73 251 ILE A O 1
ATOM 466 N N . GLY A 1 252 ? 121.617 143.075 129.573 1.00 44.04 252 GLY A N 1
ATOM 467 C CA . GLY A 1 252 ? 122.112 143.352 128.235 1.00 44.04 252 GLY A CA 1
ATOM 468 C C . GLY A 1 252 ? 121.757 142.270 127.235 1.00 44.04 252 GLY A C 1
ATOM 469 O O . GLY A 1 252 ? 121.181 142.552 126.182 1.00 44.04 252 GLY A O 1
ATOM 470 N N . THR A 1 253 ? 122.079 141.017 127.553 1.00 41.67 253 THR A N 1
ATOM 471 C CA . THR A 1 253 ? 121.812 139.953 126.593 1.00 41.67 253 THR A CA 1
ATOM 472 C C . THR A 1 253 ? 120.334 139.575 126.533 1.00 41.67 253 THR A C 1
ATOM 473 O O . THR A 1 253 ? 119.865 139.122 125.482 1.00 41.67 253 THR A O 1
ATOM 477 N N . LEU A 1 254 ? 119.582 139.777 127.620 1.00 42.29 254 LEU A N 1
ATOM 478 C CA . LEU A 1 254 ? 118.133 139.636 127.537 1.00 42.29 254 LEU A CA 1
ATOM 479 C C . LEU A 1 254 ? 117.531 140.743 126.685 1.00 42.29 254 LEU A C 1
ATOM 480 O O . LEU A 1 254 ? 116.543 140.517 125.974 1.00 42.29 254 LEU A O 1
ATOM 485 N N . LEU A 1 255 ? 118.129 141.934 126.731 1.00 44.18 255 LEU A N 1
ATOM 486 C CA . LEU A 1 255 ? 117.670 143.036 125.897 1.00 44.18 255 LEU A CA 1
ATOM 487 C C . LEU A 1 255 ? 117.971 142.772 124.428 1.00 44.18 255 LEU A C 1
ATOM 488 O O . LEU A 1 255 ? 117.145 143.076 123.564 1.00 44.18 255 LEU A O 1
ATOM 493 N N . VAL A 1 256 ? 119.132 142.180 124.129 1.00 41.67 256 VAL A N 1
ATOM 494 C CA . VAL A 1 256 ? 119.472 141.833 122.749 1.00 41.67 256 VAL A CA 1
ATOM 495 C C . VAL A 1 256 ? 118.545 140.740 122.225 1.00 41.67 256 VAL A C 1
ATOM 496 O O . VAL A 1 256 ? 118.069 140.810 121.085 1.00 41.67 256 VAL A O 1
ATOM 500 N N . VAL A 1 257 ? 118.265 139.731 123.058 1.00 42.14 257 VAL A N 1
ATOM 501 C CA . VAL A 1 257 ? 117.288 138.684 122.740 1.00 42.14 257 VAL A CA 1
ATOM 502 C C . VAL A 1 257 ? 115.909 139.275 122.450 1.00 42.14 257 VAL A C 1
ATOM 503 O O . VAL A 1 257 ? 115.253 138.908 121.463 1.00 42.14 257 VAL A O 1
ATOM 507 N N . LEU A 1 258 ? 115.480 140.240 123.266 1.00 47.83 258 LEU A N 1
ATOM 508 C CA . LEU A 1 258 ? 114.163 140.849 123.094 1.00 47.83 258 LEU A CA 1
ATOM 509 C C . LEU A 1 258 ? 114.100 141.702 121.827 1.00 47.83 258 LEU A C 1
ATOM 510 O O . LEU A 1 258 ? 113.076 141.710 121.132 1.00 47.83 258 LEU A O 1
ATOM 515 N N . ILE A 1 259 ? 115.185 142.415 121.505 1.00 47.09 259 ILE A N 1
ATOM 516 C CA . ILE A 1 259 ? 115.197 143.260 120.312 1.00 47.09 259 ILE A CA 1
ATOM 517 C C . ILE A 1 259 ? 115.245 142.412 119.043 1.00 47.09 259 ILE A C 1
ATOM 518 O O . ILE A 1 259 ? 114.549 142.709 118.065 1.00 47.09 259 ILE A O 1
ATOM 523 N N . VAL A 1 260 ? 116.040 141.335 119.041 1.00 46.09 260 VAL A N 1
ATOM 524 C CA . VAL A 1 260 ? 116.142 140.491 117.849 1.00 46.09 260 VAL A CA 1
ATOM 525 C C . VAL A 1 260 ? 114.840 139.727 117.610 1.00 46.09 260 VAL A C 1
ATOM 526 O O . VAL A 1 260 ? 114.364 139.621 116.468 1.00 46.09 260 VAL A O 1
ATOM 530 N N . SER A 1 261 ? 114.219 139.226 118.683 1.00 49.14 261 SER A N 1
ATOM 531 C CA . SER A 1 261 ? 112.919 138.575 118.539 1.00 49.14 261 SER A CA 1
ATOM 532 C C . SER A 1 261 ? 111.828 139.559 118.125 1.00 49.14 261 SER A C 1
ATOM 533 O O . SER A 1 261 ? 110.924 139.191 117.364 1.00 49.14 261 SER A O 1
ATOM 536 N N . ALA A 1 262 ? 111.910 140.813 118.581 1.00 50.63 262 ALA A N 1
ATOM 537 C CA . ALA A 1 262 ? 110.994 141.839 118.090 1.00 50.63 262 ALA A CA 1
ATOM 538 C C . ALA A 1 262 ? 111.271 142.209 116.642 1.00 50.63 262 ALA A C 1
ATOM 539 O O . ALA A 1 262 ? 110.367 142.685 115.949 1.00 50.63 262 ALA A O 1
ATOM 541 N N . MET A 1 263 ? 112.502 142.001 116.178 1.00 53.40 263 MET A N 1
ATOM 542 C CA . MET A 1 263 ? 112.842 142.278 114.791 1.00 53.40 263 MET A CA 1
ATOM 543 C C . MET A 1 263 ? 112.272 141.210 113.870 1.00 53.40 263 MET A C 1
ATOM 544 O O . MET A 1 263 ? 111.735 141.528 112.803 1.00 53.40 263 MET A O 1
ATOM 549 N N . LYS A 1 264 ? 112.375 139.937 114.270 1.00 49.68 264 LYS A N 1
ATOM 550 C CA . LYS A 1 264 ? 111.759 138.857 113.500 1.00 49.68 264 LYS A CA 1
ATOM 551 C C . LYS A 1 264 ? 110.236 138.958 113.519 1.00 49.68 264 LYS A C 1
ATOM 552 O O . LYS A 1 264 ? 109.582 138.740 112.490 1.00 49.68 264 LYS A O 1
ATOM 558 N N . GLU A 1 265 ? 109.664 139.276 114.686 1.00 58.78 265 GLU A N 1
ATOM 559 C CA . GLU A 1 265 ? 108.229 139.535 114.800 1.00 58.78 265 GLU A CA 1
ATOM 560 C C . GLU A 1 265 ? 107.795 140.699 113.913 1.00 58.78 265 GLU A C 1
ATOM 561 O O . GLU A 1 265 ? 106.733 140.646 113.275 1.00 58.78 265 GLU A O 1
ATOM 567 N N . CYS A 1 266 ? 108.628 141.739 113.826 1.00 58.38 266 CYS A N 1
ATOM 568 C CA . CYS A 1 266 ? 108.270 142.922 113.051 1.00 58.38 266 CYS A CA 1
ATOM 569 C C . CYS A 1 266 ? 108.340 142.656 111.553 1.00 58.38 266 CYS A C 1
ATOM 570 O O . CYS A 1 266 ? 107.433 143.050 110.814 1.00 58.38 266 CYS A O 1
ATOM 573 N N . ILE A 1 267 ? 109.402 141.990 111.090 1.00 54.44 267 ILE A N 1
ATOM 574 C CA . ILE A 1 267 ? 109.546 141.688 109.665 1.00 54.44 267 ILE A CA 1
ATOM 575 C C . ILE A 1 267 ? 108.479 140.694 109.218 1.00 54.44 267 ILE A C 1
ATOM 576 O O . ILE A 1 267 ? 107.928 140.806 108.114 1.00 54.44 267 ILE A O 1
ATOM 581 N N . GLU A 1 268 ? 108.150 139.731 110.087 1.00 55.07 268 GLU A N 1
ATOM 582 C CA . GLU A 1 268 ? 107.036 138.814 109.844 1.00 55.07 268 GLU A CA 1
ATOM 583 C C . GLU A 1 268 ? 105.709 139.556 109.687 1.00 55.07 268 GLU A C 1
ATOM 584 O O . GLU A 1 268 ? 104.958 139.318 108.729 1.00 55.07 268 GLU A O 1
ATOM 590 N N . ASP A 1 269 ? 105.418 140.484 110.601 1.00 60.54 269 ASP A N 1
ATOM 591 C CA . ASP A 1 269 ? 104.141 141.186 110.537 1.00 60.54 269 ASP A CA 1
ATOM 592 C C . ASP A 1 269 ? 104.087 142.207 109.401 1.00 60.54 269 ASP A C 1
ATOM 593 O O . ASP A 1 269 ? 102.993 142.547 108.941 1.00 60.54 269 ASP A O 1
ATOM 598 N N . ILE A 1 270 ? 105.233 142.714 108.945 1.00 56.93 270 ILE A N 1
ATOM 599 C CA . ILE A 1 270 ? 105.240 143.553 107.750 1.00 56.93 270 ILE A CA 1
ATOM 600 C C . ILE A 1 270 ? 104.995 142.705 106.508 1.00 56.93 270 ILE A C 1
ATOM 601 O O . ILE A 1 270 ? 104.199 143.074 105.632 1.00 56.93 270 ILE A O 1
ATOM 606 N N . LYS A 1 271 ? 105.640 141.533 106.435 1.00 53.02 271 LYS A N 1
ATOM 607 C CA . LYS A 1 271 ? 105.454 140.622 105.309 1.00 53.02 271 LYS A CA 1
ATOM 608 C C . LYS A 1 271 ? 104.048 140.040 105.236 1.00 53.02 271 LYS A C 1
ATOM 609 O O . LYS A 1 271 ? 103.656 139.554 104.171 1.00 53.02 271 LYS A O 1
ATOM 615 N N . ARG A 1 272 ? 103.280 140.058 106.325 1.00 56.93 272 ARG A N 1
ATOM 616 C CA . ARG A 1 272 ? 101.856 139.784 106.180 1.00 56.93 272 ARG A CA 1
ATOM 617 C C . ARG A 1 272 ? 101.014 141.048 106.055 1.00 56.93 272 ARG A C 1
ATOM 618 O O . ARG A 1 272 ? 99.873 140.972 105.580 1.00 56.93 272 ARG A O 1
ATOM 626 N N . ALA A 1 273 ? 101.555 142.205 106.447 1.00 57.93 273 ALA A N 1
ATOM 627 C CA . ALA A 1 273 ? 100.796 143.447 106.358 1.00 57.93 273 ALA A CA 1
ATOM 628 C C . ALA A 1 273 ? 100.687 143.922 104.919 1.00 57.93 273 ALA A C 1
ATOM 629 O O . ALA A 1 273 ? 99.642 144.440 104.510 1.00 57.93 273 ALA A O 1
ATOM 631 N N . ASN A 1 274 ? 101.748 143.748 104.130 1.00 61.11 274 ASN A N 1
ATOM 632 C CA . ASN A 1 274 ? 101.660 144.091 102.718 1.00 61.11 274 ASN A CA 1
ATOM 633 C C . ASN A 1 274 ? 100.902 143.051 101.898 1.00 61.11 274 ASN A C 1
ATOM 634 O O . ASN A 1 274 ? 100.560 143.328 100.743 1.00 61.11 274 ASN A O 1
ATOM 639 N N . SER A 1 275 ? 100.635 141.871 102.462 1.00 59.52 275 SER A N 1
ATOM 640 C CA . SER A 1 275 ? 99.740 140.914 101.820 1.00 59.52 275 SER A CA 1
ATOM 641 C C . SER A 1 275 ? 98.283 141.226 102.131 1.00 59.52 275 SER A C 1
ATOM 642 O O . SER A 1 275 ? 97.412 141.049 101.270 1.00 59.52 275 SER A O 1
ATOM 645 N N . ASP A 1 276 ? 98.003 141.664 103.364 1.00 62.98 276 ASP A N 1
ATOM 646 C CA . ASP A 1 276 ? 96.684 142.207 103.672 1.00 62.98 276 ASP A CA 1
ATOM 647 C C . ASP A 1 276 ? 96.397 143.441 102.833 1.00 62.98 276 ASP A C 1
ATOM 648 O O . ASP A 1 276 ? 95.282 143.620 102.332 1.00 62.98 276 ASP A O 1
ATOM 653 N N . LYS A 1 277 ? 97.404 144.299 102.663 1.00 64.90 277 LYS A N 1
ATOM 654 C CA . LYS A 1 277 ? 97.270 145.451 101.784 1.00 64.90 277 LYS A CA 1
ATOM 655 C C . LYS A 1 277 ? 97.178 145.022 100.324 1.00 64.90 277 LYS A C 1
ATOM 656 O O . LYS A 1 277 ? 96.501 145.682 99.531 1.00 64.90 277 LYS A O 1
ATOM 662 N N . GLU A 1 278 ? 97.820 143.904 99.965 1.00 63.12 278 GLU A N 1
ATOM 663 C CA . GLU A 1 278 ? 97.702 143.364 98.612 1.00 63.12 278 GLU A CA 1
ATOM 664 C C . GLU A 1 278 ? 96.277 142.914 98.314 1.00 63.12 278 GLU A C 1
ATOM 665 O O . GLU A 1 278 ? 95.771 143.136 97.208 1.00 63.12 278 GLU A O 1
ATOM 671 N N . LEU A 1 279 ? 95.608 142.294 99.289 1.00 63.80 279 LEU A N 1
ATOM 672 C CA . LEU A 1 279 ? 94.191 141.984 99.117 1.00 63.80 279 LEU A CA 1
ATOM 673 C C . LEU A 1 279 ? 93.334 143.237 99.183 1.00 63.80 279 LEU A C 1
ATOM 674 O O . LEU A 1 279 ? 92.250 143.275 98.591 1.00 63.80 279 LEU A O 1
ATOM 679 N N . ASN A 1 280 ? 93.790 144.263 99.895 1.00 65.38 280 ASN A N 1
ATOM 680 C CA . ASN A 1 280 ? 92.971 145.444 100.121 1.00 65.38 280 ASN A CA 1
ATOM 681 C C . ASN A 1 280 ? 93.075 146.494 99.022 1.00 65.38 280 ASN A C 1
ATOM 682 O O . ASN A 1 280 ? 92.209 147.370 98.950 1.00 65.38 280 ASN A O 1
ATOM 687 N N . ASN A 1 281 ? 94.091 146.433 98.159 1.00 65.71 281 ASN A N 1
ATOM 688 C CA . ASN A 1 281 ? 94.162 147.339 97.020 1.00 65.71 281 ASN A CA 1
ATOM 689 C C . ASN A 1 281 ? 93.493 146.769 95.777 1.00 65.71 281 ASN A C 1
ATOM 690 O O . ASN A 1 281 ? 93.783 147.226 94.665 1.00 65.71 281 ASN A O 1
ATOM 695 N N . SER A 1 282 ? 92.621 145.778 95.937 1.00 64.82 282 SER A N 1
ATOM 696 C CA . SER A 1 282 ? 91.890 145.220 94.811 1.00 64.82 282 SER A CA 1
ATOM 697 C C . SER A 1 282 ? 90.853 146.217 94.315 1.00 64.82 282 SER A C 1
ATOM 698 O O . SER A 1 282 ? 90.396 147.089 95.056 1.00 64.82 282 SER A O 1
ATOM 701 N N . THR A 1 283 ? 90.489 146.082 93.044 1.00 66.51 283 THR A N 1
ATOM 702 C CA . THR A 1 283 ? 89.633 147.065 92.397 1.00 66.51 283 THR A CA 1
ATOM 703 C C . THR A 1 283 ? 88.191 146.970 92.885 1.00 66.51 283 THR A C 1
ATOM 704 O O . THR A 1 283 ? 87.723 145.917 93.327 1.00 66.51 283 THR A O 1
ATOM 708 N N . ALA A 1 284 ? 87.495 148.104 92.819 1.00 66.58 284 ALA A N 1
ATOM 709 C CA . ALA A 1 284 ? 86.094 148.202 93.222 1.00 66.58 284 ALA A CA 1
ATOM 710 C C . ALA A 1 284 ? 85.516 149.446 92.575 1.00 66.58 284 ALA A C 1
ATOM 711 O O . ALA A 1 284 ? 86.090 150.529 92.709 1.00 66.58 284 ALA A O 1
ATOM 713 N N . GLU A 1 285 ? 84.396 149.304 91.881 1.00 68.04 285 GLU A N 1
ATOM 714 C CA . GLU A 1 285 ? 83.747 150.441 91.245 1.00 68.04 285 GLU A CA 1
ATOM 715 C C . GLU A 1 285 ? 82.709 151.015 92.200 1.00 68.04 285 GLU A C 1
ATOM 716 O O . GLU A 1 285 ? 81.799 150.304 92.629 1.00 68.04 285 GLU A O 1
ATOM 722 N N . ILE A 1 286 ? 82.849 152.295 92.532 1.00 72.90 286 ILE A N 1
ATOM 723 C CA . ILE A 1 286 ? 82.054 152.946 93.566 1.00 72.90 286 ILE A CA 1
ATOM 724 C C . ILE A 1 286 ? 81.340 154.145 92.959 1.00 72.90 286 ILE A C 1
ATOM 725 O O . ILE A 1 286 ? 81.970 154.980 92.300 1.00 72.90 286 ILE A O 1
ATOM 730 N N . PHE A 1 287 ? 80.028 154.223 93.178 1.00 82.65 287 PHE A N 1
ATOM 731 C CA . PHE A 1 287 ? 79.253 155.376 92.746 1.00 82.65 287 PHE A CA 1
ATOM 732 C C . PHE A 1 287 ? 79.624 156.611 93.556 1.00 82.65 287 PHE A C 1
ATOM 733 O O . PHE A 1 287 ? 79.744 156.559 94.783 1.00 82.65 287 PHE A O 1
ATOM 741 N N . SER A 1 288 ? 79.807 157.728 92.859 1.00 94.57 288 SER A N 1
ATOM 742 C CA . SER A 1 288 ? 80.201 158.982 93.476 1.00 94.57 288 SER A CA 1
ATOM 743 C C . SER A 1 288 ? 79.062 159.988 93.382 1.00 94.57 288 SER A C 1
ATOM 744 O O . SER A 1 288 ? 78.304 160.006 92.409 1.00 94.57 288 SER A O 1
ATOM 747 N N . GLU A 1 289 ? 78.947 160.826 94.412 1.00 108.80 289 GLU A N 1
ATOM 748 C CA . GLU A 1 289 ? 77.886 161.826 94.446 1.00 108.80 289 GLU A CA 1
ATOM 749 C C . GLU A 1 289 ? 78.201 163.022 93.554 1.00 108.80 289 GLU A C 1
ATOM 750 O O . GLU A 1 289 ? 77.281 163.635 92.998 1.00 108.80 289 GLU A O 1
ATOM 756 N N . ALA A 1 290 ? 79.486 163.353 93.391 1.00 109.85 290 ALA A N 1
ATOM 757 C CA . ALA A 1 290 ? 79.874 164.498 92.571 1.00 109.85 290 ALA A CA 1
ATOM 758 C C . ALA A 1 290 ? 79.599 164.237 91.094 1.00 109.85 290 ALA A C 1
ATOM 759 O O . ALA A 1 290 ? 78.829 164.963 90.454 1.00 109.85 290 ALA A O 1
ATOM 761 N N . HIS A 1 291 ? 80.221 163.204 90.535 1.00 104.51 291 HIS A N 1
ATOM 762 C CA . HIS A 1 291 ? 79.954 162.775 89.172 1.00 104.51 291 HIS A CA 1
ATOM 763 C C . HIS A 1 291 ? 79.487 161.326 89.182 1.00 104.51 291 HIS A C 1
ATOM 764 O O . HIS A 1 291 ? 79.903 160.528 90.026 1.00 104.51 291 HIS A O 1
ATOM 771 N N . ASP A 1 292 ? 78.621 160.993 88.227 1.00 97.55 292 ASP A N 1
ATOM 772 C CA . ASP A 1 292 ? 77.768 159.817 88.338 1.00 97.55 292 ASP A CA 1
ATOM 773 C C . ASP A 1 292 ? 78.457 158.504 87.989 1.00 97.55 292 ASP A C 1
ATOM 774 O O . ASP A 1 292 ? 77.892 157.445 88.271 1.00 97.55 292 ASP A O 1
ATOM 779 N N . ASP A 1 293 ? 79.642 158.529 87.390 1.00 89.47 293 ASP A N 1
ATOM 780 C CA . ASP A 1 293 ? 80.249 157.288 86.930 1.00 89.47 293 ASP A CA 1
ATOM 781 C C . ASP A 1 293 ? 80.850 156.492 88.086 1.00 89.47 293 ASP A C 1
ATOM 782 O O . ASP A 1 293 ? 81.321 157.048 89.081 1.00 89.47 293 ASP A O 1
ATOM 787 N N . PHE A 1 294 ? 80.808 155.170 87.945 1.00 74.32 294 PHE A N 1
ATOM 788 C CA . PHE A 1 294 ? 81.536 154.291 88.847 1.00 74.32 294 PHE A CA 1
ATOM 789 C C . PHE A 1 294 ? 83.027 154.401 88.562 1.00 74.32 294 PHE A C 1
ATOM 790 O O . PHE A 1 294 ? 83.458 154.272 87.412 1.00 74.32 294 PHE A O 1
ATOM 798 N N . VAL A 1 295 ? 83.820 154.640 89.602 1.00 72.85 295 VAL A N 1
ATOM 799 C CA . VAL A 1 295 ? 85.248 154.870 89.429 1.00 72.85 295 VAL A CA 1
ATOM 800 C C . VAL A 1 295 ? 86.041 153.750 90.083 1.00 72.85 295 VAL A C 1
ATOM 801 O O . VAL A 1 295 ? 85.636 153.173 91.096 1.00 72.85 295 VAL A O 1
ATOM 805 N N . GLU A 1 296 ? 87.192 153.454 89.486 1.00 73.80 296 GLU A N 1
ATOM 806 C CA . GLU A 1 296 ? 88.056 152.383 89.954 1.00 73.80 296 GLU A CA 1
ATOM 807 C C . GLU A 1 296 ? 88.744 152.809 91.243 1.00 73.80 296 GLU A C 1
ATOM 808 O O . GLU A 1 296 ? 89.843 153.371 91.218 1.00 73.80 296 GLU A O 1
ATOM 814 N N . LYS A 1 297 ? 88.078 152.592 92.369 1.00 69.30 297 LYS A N 1
ATOM 815 C CA . LYS A 1 297 ? 88.684 152.796 93.673 1.00 69.30 297 LYS A CA 1
ATOM 816 C C . LYS A 1 297 ? 89.252 151.470 94.171 1.00 69.30 297 LYS A C 1
ATOM 817 O O . LYS A 1 297 ? 89.380 150.500 93.421 1.00 69.30 297 LYS A O 1
ATOM 823 N N . ARG A 1 298 ? 89.616 151.422 95.441 1.00 69.09 298 ARG A N 1
ATOM 824 C CA . ARG A 1 298 ? 90.117 150.215 96.071 1.00 69.09 298 ARG A CA 1
ATOM 825 C C . ARG A 1 298 ? 89.025 149.631 96.958 1.00 69.09 298 ARG A C 1
ATOM 826 O O . ARG A 1 298 ? 87.934 150.194 97.086 1.00 69.09 298 ARG A O 1
ATOM 834 N N . TRP A 1 299 ? 89.321 148.482 97.571 1.00 66.49 299 TRP A N 1
ATOM 835 C CA . TRP A 1 299 ? 88.354 147.899 98.493 1.00 66.49 299 TRP A CA 1
ATOM 836 C C . TRP A 1 299 ? 88.245 148.694 99.786 1.00 66.49 299 TRP A C 1
ATOM 837 O O . TRP A 1 299 ? 87.153 148.765 100.352 1.00 66.49 299 TRP A O 1
ATOM 848 N N . ILE A 1 300 ? 89.341 149.320 100.239 1.00 67.33 300 ILE A N 1
ATOM 849 C CA . ILE A 1 300 ? 89.372 150.037 101.519 1.00 67.33 300 ILE A CA 1
ATOM 850 C C . ILE A 1 300 ? 88.405 151.214 101.524 1.00 67.33 300 ILE A C 1
ATOM 851 O O . ILE A 1 300 ? 87.752 151.490 102.539 1.00 67.33 300 ILE A O 1
ATOM 856 N N . ASP A 1 301 ? 88.228 151.872 100.378 1.00 68.41 301 ASP A N 1
ATOM 857 C CA . ASP A 1 301 ? 87.403 153.070 100.280 1.00 68.41 301 ASP A CA 1
ATOM 858 C C . ASP A 1 301 ? 85.896 152.748 100.183 1.00 68.41 301 ASP A C 1
ATOM 859 O O . ASP A 1 301 ? 85.105 153.595 99.755 1.00 68.41 301 ASP A O 1
ATOM 864 N N . ILE A 1 302 ? 85.489 151.540 100.562 1.00 66.13 302 ILE A N 1
ATOM 865 C CA . ILE A 1 302 ? 84.085 151.151 100.604 1.00 66.13 302 ILE A CA 1
ATOM 866 C C . ILE A 1 302 ? 83.575 151.330 102.026 1.00 66.13 302 ILE A C 1
ATOM 867 O O . ILE A 1 302 ? 84.199 150.859 102.983 1.00 66.13 302 ILE A O 1
ATOM 872 N N . ARG A 1 303 ? 82.451 152.020 102.169 1.00 67.61 303 ARG A N 1
ATOM 873 C CA . ARG A 1 303 ? 81.793 152.198 103.454 1.00 67.61 303 ARG A CA 1
ATOM 874 C C . ARG A 1 303 ? 80.389 151.604 103.391 1.00 67.61 303 ARG A C 1
ATOM 875 O O . ARG A 1 303 ? 79.965 151.062 102.372 1.00 67.61 303 ARG A O 1
ATOM 883 N N . VAL A 1 304 ? 79.667 151.708 104.499 1.00 64.38 304 VAL A N 1
ATOM 884 C CA . VAL A 1 304 ? 78.311 151.179 104.582 1.00 64.38 304 VAL A CA 1
ATOM 885 C C . VAL A 1 304 ? 77.358 152.149 103.897 1.00 64.38 304 VAL A C 1
ATOM 886 O O . VAL A 1 304 ? 77.422 153.364 104.122 1.00 64.38 304 VAL A O 1
ATOM 890 N N . GLY A 1 305 ? 76.478 151.618 103.053 1.00 63.86 305 GLY A N 1
ATOM 891 C CA . GLY A 1 305 ? 75.561 152.449 102.305 1.00 63.86 305 GLY A CA 1
ATOM 892 C C . GLY A 1 305 ? 76.128 152.952 101.004 1.00 63.86 305 GLY A C 1
ATOM 893 O O . GLY A 1 305 ? 75.760 154.044 100.556 1.00 63.86 305 GLY A O 1
ATOM 894 N N . ASP A 1 306 ? 77.011 152.187 100.378 1.00 66.90 306 ASP A N 1
ATOM 895 C CA . ASP A 1 306 ? 77.768 152.620 99.213 1.00 66.90 306 ASP A CA 1
ATOM 896 C C . ASP A 1 306 ? 77.391 151.718 98.046 1.00 66.90 306 ASP A C 1
ATOM 897 O O . ASP A 1 306 ? 77.709 150.526 98.054 1.00 66.90 306 ASP A O 1
ATOM 902 N N . ILE A 1 307 ? 76.711 152.282 97.050 1.00 66.32 307 ILE A N 1
ATOM 903 C CA . ILE A 1 307 ? 76.293 151.519 95.876 1.00 66.32 307 ILE A CA 1
ATOM 904 C C . ILE A 1 307 ? 77.532 151.196 95.048 1.00 66.32 307 ILE A C 1
ATOM 905 O O . ILE A 1 307 ? 78.179 152.095 94.506 1.00 66.32 307 ILE A O 1
ATOM 910 N N . ILE A 1 308 ? 77.871 149.917 94.954 1.00 61.05 308 ILE A N 1
ATOM 911 C CA . ILE A 1 308 ? 79.021 149.481 94.182 1.00 61.05 308 ILE A CA 1
ATOM 912 C C . ILE A 1 308 ? 78.539 148.700 92.969 1.00 61.05 308 ILE A C 1
ATOM 913 O O . ILE A 1 308 ? 77.386 148.270 92.883 1.00 61.05 308 ILE A O 1
ATOM 918 N N . ARG A 1 309 ? 79.450 148.516 92.018 1.00 65.82 309 ARG A N 1
ATOM 919 C CA . ARG A 1 309 ? 79.208 147.710 90.830 1.00 65.82 309 ARG A CA 1
ATOM 920 C C . ARG A 1 309 ? 80.364 146.741 90.667 1.00 65.82 309 ARG A C 1
ATOM 921 O O . ARG A 1 309 ? 81.507 147.166 90.477 1.00 65.82 309 ARG A O 1
ATOM 929 N N . VAL A 1 310 ? 80.078 145.448 90.746 1.00 65.59 310 VAL A N 1
ATOM 930 C CA . VAL A 1 310 ? 81.081 144.423 90.507 1.00 65.59 310 VAL A CA 1
ATOM 931 C C . VAL A 1 310 ? 80.757 143.722 89.197 1.00 65.59 310 VAL A C 1
ATOM 932 O O . VAL A 1 310 ? 79.587 143.580 88.820 1.00 65.59 310 VAL A O 1
ATOM 936 N N . LYS A 1 311 ? 81.804 143.332 88.482 1.00 68.23 311 LYS A N 1
ATOM 937 C CA . LYS A 1 311 ? 81.683 142.627 87.219 1.00 68.23 311 LYS A CA 1
ATOM 938 C C . LYS A 1 311 ? 81.598 141.129 87.494 1.00 68.23 311 LYS A C 1
ATOM 939 O O . LYS A 1 311 ? 81.416 140.694 88.633 1.00 68.23 311 LYS A O 1
ATOM 945 N N . SER A 1 312 ? 81.749 140.320 86.456 1.00 68.33 312 SER A N 1
ATOM 946 C CA . SER A 1 312 ? 81.496 138.895 86.550 1.00 68.33 312 SER A CA 1
ATOM 947 C C . SER A 1 312 ? 82.793 138.100 86.573 1.00 68.33 312 SER A C 1
ATOM 948 O O . SER A 1 312 ? 83.805 138.516 86.002 1.00 68.33 312 SER A O 1
ATOM 951 N N . GLU A 1 313 ? 82.728 136.942 87.246 1.00 68.57 313 GLU A N 1
ATOM 952 C CA . GLU A 1 313 ? 83.869 136.054 87.517 1.00 68.57 313 GLU A CA 1
ATOM 953 C C . GLU A 1 313 ? 85.014 136.785 88.216 1.00 68.57 313 GLU A C 1
ATOM 954 O O . GLU A 1 313 ? 86.188 136.463 88.021 1.00 68.57 313 GLU A O 1
ATOM 960 N N . GLU A 1 314 ? 84.675 137.769 89.046 1.00 68.47 314 GLU A N 1
ATOM 961 C CA . GLU A 1 314 ? 85.645 138.533 89.803 1.00 68.47 314 GLU A CA 1
ATOM 962 C C . GLU A 1 314 ? 85.008 138.820 91.157 1.00 68.47 314 GLU A C 1
ATOM 963 O O . GLU A 1 314 ? 83.782 138.999 91.231 1.00 68.47 314 GLU A O 1
ATOM 969 N N . PRO A 1 315 ? 85.796 138.824 92.238 1.00 64.26 315 PRO A N 1
ATOM 970 C CA . PRO A 1 315 ? 85.221 138.694 93.583 1.00 64.26 315 PRO A CA 1
ATOM 971 C C . PRO A 1 315 ? 84.440 139.920 94.024 1.00 64.26 315 PRO A C 1
ATOM 972 O O . PRO A 1 315 ? 84.444 140.980 93.398 1.00 64.26 315 PRO A O 1
ATOM 976 N N . ILE A 1 316 ? 83.760 139.741 95.144 1.00 60.10 316 ILE A N 1
ATOM 977 C CA . ILE A 1 316 ? 82.823 140.713 95.695 1.00 60.10 316 ILE A CA 1
ATOM 978 C C . ILE A 1 316 ? 83.405 141.228 97.004 1.00 60.10 316 ILE A C 1
ATOM 979 O O . ILE A 1 316 ? 83.868 140.425 97.818 1.00 60.10 316 ILE A O 1
ATOM 984 N N . PRO A 1 317 ? 83.464 142.535 97.217 1.00 60.17 317 PRO A N 1
ATOM 985 C CA . PRO A 1 317 ? 84.242 143.055 98.348 1.00 60.17 317 PRO A CA 1
ATOM 986 C C . PRO A 1 317 ? 83.498 143.102 99.669 1.00 60.17 317 PRO A C 1
ATOM 987 O O . PRO A 1 317 ? 84.132 143.154 100.724 1.00 60.17 317 PRO A O 1
ATOM 991 N N . ALA A 1 318 ? 82.172 143.096 99.646 1.00 59.52 318 ALA A N 1
ATOM 992 C CA . ALA A 1 318 ? 81.419 143.343 100.863 1.00 59.52 318 ALA A CA 1
ATOM 993 C C . ALA A 1 318 ? 80.051 142.691 100.761 1.00 59.52 318 ALA A C 1
ATOM 994 O O . ALA A 1 318 ? 79.630 142.242 99.693 1.00 59.52 318 ALA A O 1
ATOM 996 N N . ASP A 1 319 ? 79.358 142.637 101.895 1.00 62.26 319 ASP A N 1
ATOM 997 C CA . ASP A 1 319 ? 78.008 142.092 101.934 1.00 62.26 319 ASP A CA 1
ATOM 998 C C . ASP A 1 319 ? 77.059 143.133 101.361 1.00 62.26 319 ASP A C 1
ATOM 999 O O . ASP A 1 319 ? 76.807 144.164 101.991 1.00 62.26 319 ASP A O 1
ATOM 1004 N N . THR A 1 320 ? 76.529 142.868 100.173 1.00 62.64 320 THR A N 1
ATOM 1005 C CA . THR A 1 320 ? 75.744 143.842 99.431 1.00 62.64 320 THR A CA 1
ATOM 1006 C C . THR A 1 320 ? 74.326 143.341 99.212 1.00 62.64 320 THR A C 1
ATOM 1007 O O . THR A 1 320 ? 74.110 142.159 98.934 1.00 62.64 320 THR A O 1
ATOM 1011 N N . ILE A 1 321 ? 73.365 144.250 99.335 1.00 66.55 321 ILE A N 1
ATOM 1012 C CA . ILE A 1 321 ? 72.011 144.014 98.849 1.00 66.55 321 ILE A CA 1
ATOM 1013 C C . ILE A 1 321 ? 72.006 144.262 97.349 1.00 66.55 321 ILE A C 1
ATOM 1014 O O . ILE A 1 321 ? 72.408 145.337 96.894 1.00 66.55 321 ILE A O 1
ATOM 1019 N N . ILE A 1 322 ? 71.548 143.280 96.579 1.00 71.52 322 ILE A N 1
ATOM 1020 C CA . ILE A 1 322 ? 71.386 143.476 95.142 1.00 71.52 322 ILE A CA 1
ATOM 1021 C C . ILE A 1 322 ? 70.200 144.408 94.948 1.00 71.52 322 ILE A C 1
ATOM 1022 O O . ILE A 1 322 ? 69.066 144.059 95.285 1.00 71.52 322 ILE A O 1
ATOM 1027 N N . LEU A 1 323 ? 70.455 145.599 94.428 1.00 76.26 323 LEU A N 1
ATOM 1028 C CA . LEU A 1 323 ? 69.347 146.471 94.084 1.00 76.26 323 LEU A CA 1
ATOM 1029 C C . LEU A 1 323 ? 69.018 146.390 92.603 1.00 76.26 323 LEU A C 1
ATOM 1030 O O . LEU A 1 323 ? 67.843 146.447 92.235 1.00 76.26 323 LEU A O 1
ATOM 1035 N N . SER A 1 324 ? 70.020 146.202 91.749 1.00 75.72 324 SER A N 1
ATOM 1036 C CA . SER A 1 324 ? 69.777 146.110 90.320 1.00 75.72 324 SER A CA 1
ATOM 1037 C C . SER A 1 324 ? 70.761 145.134 89.697 1.00 75.72 324 SER A C 1
ATOM 1038 O O . SER A 1 324 ? 71.819 144.841 90.258 1.00 75.72 324 SER A O 1
ATOM 1041 N N . SER A 1 325 ? 70.391 144.632 88.522 1.00 77.36 325 SER A N 1
ATOM 1042 C CA . SER A 1 325 ? 71.227 143.705 87.776 1.00 77.36 325 SER A CA 1
ATOM 1043 C C . SER A 1 325 ? 70.886 143.818 86.300 1.00 77.36 325 SER A C 1
ATOM 1044 O O . SER A 1 325 ? 69.884 144.423 85.914 1.00 77.36 325 SER A O 1
ATOM 1047 N N . SER A 1 326 ? 71.729 143.206 85.475 1.00 81.65 326 SER A N 1
ATOM 1048 C CA . SER A 1 326 ? 71.591 143.282 84.028 1.00 81.65 326 SER A CA 1
ATOM 1049 C C . SER A 1 326 ? 70.666 142.218 83.449 1.00 81.65 326 SER A C 1
ATOM 1050 O O . SER A 1 326 ? 70.545 142.129 82.226 1.00 81.65 326 SER A O 1
ATOM 1053 N N . GLU A 1 327 ? 70.007 141.440 84.276 1.00 83.65 327 GLU A N 1
ATOM 1054 C CA . GLU A 1 327 ? 69.248 140.265 83.882 1.00 83.65 327 GLU A CA 1
ATOM 1055 C C . GLU A 1 327 ? 67.753 140.499 84.058 1.00 83.65 327 GLU A C 1
ATOM 1056 O O . GLU A 1 327 ? 67.354 141.443 84.747 1.00 83.65 327 GLU A O 1
ATOM 1062 N N . PRO A 1 328 ? 66.895 139.708 83.391 1.00 91.19 328 PRO A N 1
ATOM 1063 C CA . PRO A 1 328 ? 65.443 139.945 83.480 1.00 91.19 328 PRO A CA 1
ATOM 1064 C C . PRO A 1 328 ? 64.892 139.785 84.890 1.00 91.19 328 PRO A C 1
ATOM 1065 O O . PRO A 1 328 ? 65.139 138.784 85.560 1.00 91.19 328 PRO A O 1
ATOM 1069 N N . GLU A 1 329 ? 64.148 140.807 85.329 1.00 89.55 329 GLU A N 1
ATOM 1070 C CA . GLU A 1 329 ? 63.694 141.029 86.707 1.00 89.55 329 GLU A CA 1
ATOM 1071 C C . GLU A 1 329 ? 64.850 141.129 87.700 1.00 89.55 329 GLU A C 1
ATOM 1072 O O . GLU A 1 329 ? 64.661 140.912 88.899 1.00 89.55 329 GLU A O 1
ATOM 1078 N N . GLY A 1 330 ? 66.044 141.472 87.221 1.00 81.46 330 GLY A N 1
ATOM 1079 C CA . GLY A 1 330 ? 67.146 141.840 88.083 1.00 81.46 330 GLY A CA 1
ATOM 1080 C C . GLY A 1 330 ? 67.788 140.725 88.872 1.00 81.46 330 GLY A C 1
ATOM 1081 O O . GLY A 1 330 ? 68.388 141.000 89.912 1.00 81.46 330 GLY A O 1
ATOM 1082 N N . LEU A 1 331 ? 67.693 139.476 88.423 1.00 77.98 331 LEU A N 1
ATOM 1083 C CA . LEU A 1 331 ? 68.354 138.433 89.191 1.00 77.98 331 LEU A CA 1
ATOM 1084 C C . LEU A 1 331 ? 69.838 138.395 88.849 1.00 77.98 331 LEU A C 1
ATOM 1085 O O . LEU A 1 331 ? 70.309 139.040 87.913 1.00 77.98 331 LEU A O 1
ATOM 1090 N N . CYS A 1 332 ? 70.578 137.627 89.640 1.00 71.32 332 CYS A N 1
ATOM 1091 C CA . CYS A 1 332 ? 71.987 137.394 89.381 1.00 71.32 332 CYS A CA 1
ATOM 1092 C C . CYS A 1 332 ? 72.387 136.088 90.041 1.00 71.32 332 CYS A C 1
ATOM 1093 O O . CYS A 1 332 ? 71.732 135.624 90.975 1.00 71.32 332 CYS A O 1
ATOM 1096 N N . TYR A 1 333 ? 73.457 135.495 89.532 1.00 68.25 333 TYR A N 1
ATOM 1097 C CA . TYR A 1 333 ? 73.985 134.266 90.092 1.00 68.25 333 TYR A CA 1
ATOM 1098 C C . TYR A 1 333 ? 75.198 134.568 90.957 1.00 68.25 333 TYR A C 1
ATOM 1099 O O . TYR A 1 333 ? 75.834 135.613 90.837 1.00 68.25 333 TYR A O 1
ATOM 1108 N N . ILE A 1 334 ? 75.533 133.621 91.823 1.00 62.35 334 ILE A N 1
ATOM 1109 C CA . ILE A 1 334 ? 76.739 133.711 92.634 1.00 62.35 334 ILE A CA 1
ATOM 1110 C C . ILE A 1 334 ? 77.178 132.287 92.941 1.00 62.35 334 ILE A C 1
ATOM 1111 O O . ILE A 1 334 ? 76.349 131.383 93.054 1.00 62.35 334 ILE A O 1
ATOM 1116 N N . GLU A 1 335 ? 78.484 132.072 93.016 1.00 60.22 335 GLU A N 1
ATOM 1117 C CA . GLU A 1 335 ? 79.010 130.772 93.413 1.00 60.22 335 GLU A CA 1
ATOM 1118 C C . GLU A 1 335 ? 79.630 130.917 94.799 1.00 60.22 335 GLU A C 1
ATOM 1119 O O . GLU A 1 335 ? 80.630 131.615 94.983 1.00 60.22 335 GLU A O 1
ATOM 1125 N N . THR A 1 336 ? 78.984 130.309 95.784 1.00 60.57 336 THR A N 1
ATOM 1126 C CA . THR A 1 336 ? 79.413 130.409 97.175 1.00 60.57 336 THR A CA 1
ATOM 1127 C C . THR A 1 336 ? 80.277 129.209 97.554 1.00 60.57 336 THR A C 1
ATOM 1128 O O . THR A 1 336 ? 80.002 128.482 98.503 1.00 60.57 336 THR A O 1
ATOM 1132 N N . ALA A 1 337 ? 81.344 129.012 96.781 1.00 54.67 337 ALA A N 1
ATOM 1133 C CA . ALA A 1 337 ? 82.318 127.972 97.079 1.00 54.67 337 ALA A CA 1
ATOM 1134 C C . ALA A 1 337 ? 83.325 128.404 98.134 1.00 54.67 337 ALA A C 1
ATOM 1135 O O . ALA A 1 337 ? 84.142 127.581 98.563 1.00 54.67 337 ALA A O 1
ATOM 1137 N N . ASN A 1 338 ? 83.293 129.671 98.551 1.00 57.98 338 ASN A N 1
ATOM 1138 C CA . ASN A 1 338 ? 84.098 130.152 99.661 1.00 57.98 338 ASN A CA 1
ATOM 1139 C C . ASN A 1 338 ? 83.260 130.572 100.858 1.00 57.98 338 ASN A C 1
ATOM 1140 O O . ASN A 1 338 ? 83.783 130.604 101.974 1.00 57.98 338 ASN A O 1
ATOM 1145 N N . LEU A 1 339 ? 81.986 130.907 100.651 1.00 58.33 339 LEU A N 1
ATOM 1146 C CA . LEU A 1 339 ? 81.063 131.069 101.768 1.00 58.33 339 LEU A CA 1
ATOM 1147 C C . LEU A 1 339 ? 80.767 129.732 102.424 1.00 58.33 339 LEU A C 1
ATOM 1148 O O . LEU A 1 339 ? 80.926 129.566 103.638 1.00 58.33 339 LEU A O 1
ATOM 1153 N N . ASP A 1 340 ? 80.305 128.773 101.633 1.00 60.91 340 ASP A N 1
ATOM 1154 C CA . ASP A 1 340 ? 79.772 127.524 102.148 1.00 60.91 340 ASP A CA 1
ATOM 1155 C C . ASP A 1 340 ? 80.557 126.314 101.678 1.00 60.91 340 ASP A C 1
ATOM 1156 O O . ASP A 1 340 ? 81.009 125.516 102.504 1.00 60.91 340 ASP A O 1
ATOM 1161 N N . GLY A 1 341 ? 80.745 126.158 100.375 1.00 51.85 341 GLY A N 1
ATOM 1162 C CA . GLY A 1 341 ? 81.465 125.011 99.870 1.00 51.85 341 GLY A CA 1
ATOM 1163 C C . GLY A 1 341 ? 80.767 124.302 98.732 1.00 51.85 341 GLY A C 1
ATOM 1164 O O . GLY A 1 341 ? 81.393 123.500 98.033 1.00 51.85 341 GLY A O 1
ATOM 1165 N N . GLU A 1 342 ? 79.474 124.564 98.540 1.00 56.25 342 GLU A N 1
ATOM 1166 C CA . GLU A 1 342 ? 78.764 123.968 97.416 1.00 56.25 342 GLU A CA 1
ATOM 1167 C C . GLU A 1 342 ? 79.239 124.572 96.104 1.00 56.25 342 GLU A C 1
ATOM 1168 O O . GLU A 1 342 ? 79.468 125.779 96.002 1.00 56.25 342 GLU A O 1
ATOM 1174 N N . THR A 1 343 ? 79.378 123.722 95.095 1.00 57.89 343 THR A N 1
ATOM 1175 C CA . THR A 1 343 ? 79.878 124.135 93.794 1.00 57.89 343 THR A CA 1
ATOM 1176 C C . THR A 1 343 ? 78.781 124.617 92.855 1.00 57.89 343 THR A C 1
ATOM 1177 O O . THR A 1 343 ? 79.094 125.083 91.756 1.00 57.89 343 THR A O 1
ATOM 1181 N N . ASN A 1 344 ? 77.515 124.535 93.254 1.00 59.57 344 ASN A N 1
ATOM 1182 C CA . ASN A 1 344 ? 76.447 125.050 92.413 1.00 59.57 344 ASN A CA 1
ATOM 1183 C C . ASN A 1 344 ? 76.356 126.571 92.538 1.00 59.57 344 ASN A C 1
ATOM 1184 O O . ASN A 1 344 ? 77.053 127.203 93.335 1.00 59.57 344 ASN A O 1
ATOM 1189 N N . LEU A 1 345 ? 75.479 127.168 91.739 1.00 60.18 345 LEU A N 1
ATOM 1190 C CA . LEU A 1 345 ? 75.264 128.604 91.757 1.00 60.18 345 LEU A CA 1
ATOM 1191 C C . LEU A 1 345 ? 73.900 128.914 92.358 1.00 60.18 345 LEU A C 1
ATOM 1192 O O . LEU A 1 345 ? 73.003 128.068 92.373 1.00 60.18 345 LEU A O 1
ATOM 1197 N N . LYS A 1 346 ? 73.752 130.135 92.862 1.00 62.55 346 LYS A N 1
ATOM 1198 C CA . LYS A 1 346 ? 72.586 130.519 93.644 1.00 62.55 346 LYS A CA 1
ATOM 1199 C C . LYS A 1 346 ? 71.894 131.710 93.001 1.00 62.55 346 LYS A C 1
ATOM 1200 O O . LYS A 1 346 ? 72.549 132.695 92.650 1.00 62.55 346 LYS A O 1
ATOM 1206 N N . ILE A 1 347 ? 70.575 131.611 92.853 1.00 73.82 347 ILE A N 1
ATOM 1207 C CA . ILE A 1 347 ? 69.757 132.745 92.439 1.00 73.82 347 ILE A CA 1
ATOM 1208 C C . ILE A 1 347 ? 69.805 133.813 93.519 1.00 73.82 347 ILE A C 1
ATOM 1209 O O . ILE A 1 347 ? 69.475 133.556 94.683 1.00 73.82 347 ILE A O 1
ATOM 1214 N N . LYS A 1 348 ? 70.216 135.015 93.139 1.00 69.27 348 LYS A N 1
ATOM 1215 C CA . LYS A 1 348 ? 70.136 136.177 94.010 1.00 69.27 348 LYS A CA 1
ATOM 1216 C C . LYS A 1 348 ? 69.215 137.175 93.319 1.00 69.27 348 LYS A C 1
ATOM 1217 O O . LYS A 1 348 ? 69.661 138.048 92.573 1.00 69.27 348 LYS A O 1
ATOM 1223 N N . GLN A 1 349 ? 67.921 137.026 93.568 1.00 80.25 349 GLN A N 1
ATOM 1224 C CA . GLN A 1 349 ? 66.907 137.883 92.973 1.00 80.25 349 GLN A CA 1
ATOM 1225 C C . GLN A 1 349 ? 66.902 139.244 93.657 1.00 80.25 349 GLN A C 1
ATOM 1226 O O . GLN A 1 349 ? 66.938 139.326 94.887 1.00 80.25 349 GLN A O 1
ATOM 1232 N N . SER A 1 350 ? 66.858 140.308 92.864 1.00 82.02 350 SER A N 1
ATOM 1233 C CA . SER A 1 350 ? 66.635 141.637 93.409 1.00 82.02 350 SER A CA 1
ATOM 1234 C C . SER A 1 350 ? 65.144 141.941 93.424 1.00 82.02 350 SER A C 1
ATOM 1235 O O . SER A 1 350 ? 64.352 141.314 92.718 1.00 82.02 350 SER A O 1
ATOM 1238 N N . ARG A 1 351 ? 64.765 142.918 94.242 1.00 92.17 351 ARG A N 1
ATOM 1239 C CA . ARG A 1 351 ? 63.356 143.240 94.400 1.00 92.17 351 ARG A CA 1
ATOM 1240 C C . ARG A 1 351 ? 62.825 143.974 93.172 1.00 92.17 351 ARG A C 1
ATOM 1241 O O . ARG A 1 351 ? 63.571 144.597 92.414 1.00 92.17 351 ARG A O 1
ATOM 1249 N N . VAL A 1 352 ? 61.506 143.886 92.984 1.00 99.60 352 VAL A N 1
ATOM 1250 C CA . VAL A 1 352 ? 60.874 144.422 91.782 1.00 99.60 352 VAL A CA 1
ATOM 1251 C C . VAL A 1 352 ? 60.847 145.947 91.825 1.00 99.60 352 VAL A C 1
ATOM 1252 O O . VAL A 1 352 ? 61.026 146.616 90.799 1.00 99.60 352 VAL A O 1
ATOM 1256 N N . GLU A 1 353 ? 60.668 146.519 93.017 1.00 103.22 353 GLU A N 1
ATOM 1257 C CA . GLU A 1 353 ? 60.584 147.969 93.150 1.00 103.22 353 GLU A CA 1
ATOM 1258 C C . GLU A 1 353 ? 61.930 148.656 92.967 1.00 103.22 353 GLU A C 1
ATOM 1259 O O . GLU A 1 353 ? 61.963 149.864 92.708 1.00 103.22 353 GLU A O 1
ATOM 1265 N N . THR A 1 354 ? 63.037 147.925 93.094 1.00 93.21 354 THR A N 1
ATOM 1266 C CA . THR A 1 354 ? 64.358 148.518 92.990 1.00 93.21 354 THR A CA 1
ATOM 1267 C C . THR A 1 354 ? 65.158 148.057 91.781 1.00 93.21 354 THR A C 1
ATOM 1268 O O . THR A 1 354 ? 66.203 148.652 91.499 1.00 93.21 354 THR A O 1
ATOM 1272 N N . ALA A 1 355 ? 64.696 147.049 91.039 1.00 90.19 355 ALA A N 1
ATOM 1273 C CA . ALA A 1 355 ? 65.426 146.566 89.871 1.00 90.19 355 ALA A CA 1
ATOM 1274 C C . ALA A 1 355 ? 65.289 147.475 88.657 1.00 90.19 355 ALA A C 1
ATOM 1275 O O . ALA A 1 355 ? 65.926 147.207 87.633 1.00 90.19 355 ALA A O 1
ATOM 1277 N N . LYS A 1 356 ? 64.486 148.533 88.740 1.00 93.51 356 LYS A N 1
ATOM 1278 C CA . LYS A 1 356 ? 64.374 149.507 87.665 1.00 93.51 356 LYS A CA 1
ATOM 1279 C C . LYS A 1 356 ? 65.476 150.556 87.700 1.00 93.51 356 LYS A C 1
ATOM 1280 O O . LYS A 1 356 ? 65.453 151.481 86.880 1.00 93.51 356 LYS A O 1
ATOM 1286 N N . PHE A 1 357 ? 66.431 150.442 88.623 1.00 89.82 357 PHE A N 1
ATOM 1287 C CA . PHE A 1 357 ? 67.591 151.333 88.664 1.00 89.82 357 PHE A CA 1
ATOM 1288 C C . PHE A 1 357 ? 68.754 150.717 87.885 1.00 89.82 357 PHE A C 1
ATOM 1289 O O . PHE A 1 357 ? 69.853 150.513 88.394 1.00 89.82 357 PHE A O 1
ATOM 1297 N N . ILE A 1 358 ? 68.476 150.421 86.615 1.00 90.18 358 ILE A N 1
ATOM 1298 C CA . ILE A 1 358 ? 69.476 149.817 85.743 1.00 90.18 358 ILE A CA 1
ATOM 1299 C C . ILE A 1 358 ? 70.525 150.847 85.345 1.00 90.18 358 ILE A C 1
ATOM 1300 O O . ILE A 1 358 ? 71.719 150.539 85.244 1.00 90.18 358 ILE A O 1
ATOM 1305 N N . ASP A 1 359 ? 70.103 152.090 85.146 1.00 96.65 359 ASP A N 1
ATOM 1306 C CA . ASP A 1 359 ? 70.976 153.106 84.584 1.00 96.65 359 ASP A CA 1
ATOM 1307 C C . ASP A 1 359 ? 71.905 153.665 85.651 1.00 96.65 359 ASP A C 1
ATOM 1308 O O . ASP A 1 359 ? 71.528 153.827 86.816 1.00 96.65 359 ASP A O 1
ATOM 1313 N N . VAL A 1 360 ? 73.141 153.952 85.238 1.00 93.43 360 VAL A N 1
ATOM 1314 C CA . VAL A 1 360 ? 74.114 154.564 86.135 1.00 93.43 360 VAL A CA 1
ATOM 1315 C C . VAL A 1 360 ? 73.721 156.007 86.440 1.00 93.43 360 VAL A C 1
ATOM 1316 O O . VAL A 1 360 ? 73.919 156.493 87.561 1.00 93.43 360 VAL A O 1
ATOM 1320 N N . LYS A 1 361 ? 73.115 156.696 85.469 1.00 98.47 361 LYS A N 1
ATOM 1321 C CA . LYS A 1 361 ? 72.749 158.097 85.647 1.00 98.47 361 LYS A CA 1
ATOM 1322 C C . LYS A 1 361 ? 71.551 158.257 86.578 1.00 98.47 361 LYS A C 1
ATOM 1323 O O . LYS A 1 361 ? 71.453 159.265 87.285 1.00 98.47 361 LYS A O 1
ATOM 1329 N N . THR A 1 362 ? 70.640 157.284 86.601 1.00 97.66 362 THR A N 1
ATOM 1330 C CA . THR A 1 362 ? 69.370 157.468 87.292 1.00 97.66 362 THR A CA 1
ATOM 1331 C C . THR A 1 362 ? 69.421 157.143 88.777 1.00 97.66 362 THR A C 1
ATOM 1332 O O . THR A 1 362 ? 68.428 157.385 89.470 1.00 97.66 362 THR A O 1
ATOM 1336 N N . LEU A 1 363 ? 70.524 156.610 89.295 1.00 92.36 363 LEU A N 1
ATOM 1337 C CA . LEU A 1 363 ? 70.573 156.325 90.729 1.00 92.36 363 LEU A CA 1
ATOM 1338 C C . LEU A 1 363 ? 71.166 157.493 91.522 1.00 92.36 363 LEU A C 1
ATOM 1339 O O . LEU A 1 363 ? 71.999 157.348 92.410 1.00 92.36 363 LEU A O 1
ATOM 1344 N N . LYS A 1 364 ? 70.658 158.688 91.225 1.00 103.04 364 LYS A N 1
ATOM 1345 C CA . LYS A 1 364 ? 70.845 159.872 92.050 1.00 103.04 364 LYS A CA 1
ATOM 1346 C C . LYS A 1 364 ? 69.658 160.109 92.966 1.00 103.04 364 LYS A C 1
ATOM 1347 O O . LYS A 1 364 ? 69.830 160.562 94.101 1.00 103.04 364 LYS A O 1
ATOM 1353 N N . ASN A 1 365 ? 68.454 159.806 92.483 1.00 107.85 365 ASN A N 1
ATOM 1354 C CA . ASN A 1 365 ? 67.227 159.934 93.255 1.00 107.85 365 ASN A CA 1
ATOM 1355 C C . ASN A 1 365 ? 66.937 158.712 94.113 1.00 107.85 365 ASN A C 1
ATOM 1356 O O . ASN A 1 365 ? 65.896 158.678 94.777 1.00 107.85 365 ASN A O 1
ATOM 1361 N N . MET A 1 366 ? 67.814 157.713 94.114 1.00 105.25 366 MET A N 1
ATOM 1362 C CA . MET A 1 366 ? 67.641 156.549 94.977 1.00 105.25 366 MET A CA 1
ATOM 1363 C C . MET A 1 366 ? 68.074 156.946 96.381 1.00 105.25 366 MET A C 1
ATOM 1364 O O . MET A 1 366 ? 69.243 156.815 96.747 1.00 105.25 366 MET A O 1
ATOM 1369 N N . ASN A 1 367 ? 67.126 157.443 97.172 1.00 113.05 367 ASN A N 1
ATOM 1370 C CA . ASN A 1 367 ? 67.420 157.958 98.499 1.00 113.05 367 ASN A CA 1
ATOM 1371 C C . ASN A 1 367 ? 66.622 157.167 99.523 1.00 113.05 367 ASN A C 1
ATOM 1372 O O . ASN A 1 367 ? 65.532 156.669 99.235 1.00 113.05 367 ASN A O 1
ATOM 1377 N N . GLY A 1 368 ? 67.184 157.048 100.721 1.00 111.21 368 GLY A N 1
ATOM 1378 C CA . GLY A 1 368 ? 66.498 156.375 101.802 1.00 111.21 368 GLY A CA 1
ATOM 1379 C C . GLY A 1 368 ? 67.429 155.759 102.823 1.00 111.21 368 GLY A C 1
ATOM 1380 O O . GLY A 1 368 ? 68.474 156.329 103.147 1.00 111.21 368 GLY A O 1
ATOM 1381 N N . LYS A 1 369 ? 67.060 154.586 103.331 1.00 106.89 369 LYS A N 1
ATOM 1382 C CA . LYS A 1 369 ? 67.820 153.930 104.382 1.00 106.89 369 LYS A CA 1
ATOM 1383 C C . LYS A 1 369 ? 67.538 152.438 104.338 1.00 106.89 369 LYS A C 1
ATOM 1384 O O . LYS A 1 369 ? 66.559 151.990 103.737 1.00 106.89 369 LYS A O 1
ATOM 1390 N N . VAL A 1 370 ? 68.416 151.669 104.977 1.00 98.53 370 VAL A N 1
ATOM 1391 C CA . VAL A 1 370 ? 68.254 150.225 105.112 1.00 98.53 370 VAL A CA 1
ATOM 1392 C C . VAL A 1 370 ? 68.350 149.897 106.596 1.00 98.53 370 VAL A C 1
ATOM 1393 O O . VAL A 1 370 ? 69.440 149.948 107.177 1.00 98.53 370 VAL A O 1
ATOM 1397 N N . VAL A 1 371 ? 67.215 149.571 107.212 1.00 94.43 371 VAL A N 1
ATOM 1398 C CA . VAL A 1 371 ? 67.200 149.088 108.591 1.00 94.43 371 VAL A CA 1
ATOM 1399 C C . VAL A 1 371 ? 67.610 147.620 108.530 1.00 94.43 371 VAL A C 1
ATOM 1400 O O . VAL A 1 371 ? 66.795 146.750 108.221 1.00 94.43 371 VAL A O 1
ATOM 1404 N N . SER A 1 372 ? 68.876 147.340 108.808 1.00 83.41 372 SER A N 1
ATOM 1405 C CA . SER A 1 372 ? 69.454 146.045 108.498 1.00 83.41 372 SER A CA 1
ATOM 1406 C C . SER A 1 372 ? 69.493 145.133 109.720 1.00 83.41 372 SER A C 1
ATOM 1407 O O . SER A 1 372 ? 68.949 145.438 110.784 1.00 83.41 372 SER A O 1
ATOM 1410 N N . GLU A 1 373 ? 70.143 143.987 109.550 1.00 82.14 373 GLU A N 1
ATOM 1411 C CA . GLU A 1 373 ? 70.363 143.000 110.591 1.00 82.14 373 GLU A CA 1
ATOM 1412 C C . GLU A 1 373 ? 71.565 143.414 111.437 1.00 82.14 373 GLU A C 1
ATOM 1413 O O . GLU A 1 373 ? 72.400 144.219 111.019 1.00 82.14 373 GLU A O 1
ATOM 1419 N N . GLN A 1 374 ? 71.630 142.875 112.653 1.00 81.32 374 GLN A N 1
ATOM 1420 C CA . GLN A 1 374 ? 72.864 142.901 113.418 1.00 81.32 374 GLN A CA 1
ATOM 1421 C C . GLN A 1 374 ? 73.950 142.119 112.671 1.00 81.32 374 GLN A C 1
ATOM 1422 O O . GLN A 1 374 ? 73.648 141.182 111.926 1.00 81.32 374 GLN A O 1
ATOM 1428 N N . PRO A 1 375 ? 75.234 142.464 112.866 1.00 74.70 375 PRO A N 1
ATOM 1429 C CA . PRO A 1 375 ? 76.292 141.882 112.022 1.00 74.70 375 PRO A CA 1
ATOM 1430 C C . PRO A 1 375 ? 76.680 140.435 112.304 1.00 74.70 375 PRO A C 1
ATOM 1431 O O . PRO A 1 375 ? 77.773 140.026 111.904 1.00 74.70 375 PRO A O 1
ATOM 1435 N N . ASN A 1 376 ? 75.834 139.670 112.998 1.00 76.36 376 ASN A N 1
ATOM 1436 C CA . ASN A 1 376 ? 76.140 138.297 113.388 1.00 76.36 376 ASN A CA 1
ATOM 1437 C C . ASN A 1 376 ? 76.318 137.384 112.171 1.00 76.36 376 ASN A C 1
ATOM 1438 O O . ASN A 1 376 ? 75.905 137.696 111.052 1.00 76.36 376 ASN A O 1
ATOM 1443 N N . SER A 1 377 ? 76.929 136.223 112.420 1.00 70.68 377 SER A N 1
ATOM 1444 C CA . SER A 1 377 ? 77.556 135.403 111.389 1.00 70.68 377 SER A CA 1
ATOM 1445 C C . SER A 1 377 ? 76.677 134.253 110.907 1.00 70.68 377 SER A C 1
ATOM 1446 O O . SER A 1 377 ? 77.192 133.176 110.591 1.00 70.68 377 SER A O 1
ATOM 1449 N N . SER A 1 378 ? 75.364 134.453 110.833 1.00 73.65 378 SER A N 1
ATOM 1450 C CA . SER A 1 378 ? 74.482 133.464 110.219 1.00 73.65 378 SER A CA 1
ATOM 1451 C C . SER A 1 378 ? 74.520 133.666 108.709 1.00 73.65 378 SER A C 1
ATOM 1452 O O . SER A 1 378 ? 74.007 134.669 108.204 1.00 73.65 378 SER A O 1
ATOM 1455 N N . LEU A 1 379 ? 75.118 132.710 107.989 1.00 67.57 379 LEU A N 1
ATOM 1456 C CA . LEU A 1 379 ? 75.406 132.909 106.570 1.00 67.57 379 LEU A CA 1
ATOM 1457 C C . LEU A 1 379 ? 74.139 132.873 105.724 1.00 67.57 379 LEU A C 1
ATOM 1458 O O . LEU A 1 379 ? 73.933 133.734 104.863 1.00 67.57 379 LEU A O 1
ATOM 1463 N N . TYR A 1 380 ? 73.277 131.888 105.956 1.00 72.54 380 TYR A N 1
ATOM 1464 C CA . TYR A 1 380 ? 72.091 131.699 105.133 1.00 72.54 380 TYR A CA 1
ATOM 1465 C C . TYR A 1 380 ? 70.927 132.594 105.533 1.00 72.54 380 TYR A C 1
ATOM 1466 O O . TYR A 1 380 ? 69.856 132.487 104.928 1.00 72.54 380 TYR A O 1
ATOM 1475 N N . THR A 1 381 ? 71.096 133.463 106.524 1.00 76.11 381 THR A N 1
ATOM 1476 C CA . THR A 1 381 ? 69.991 134.204 107.117 1.00 76.11 381 THR A CA 1
ATOM 1477 C C . THR A 1 381 ? 70.268 135.697 107.021 1.00 76.11 381 THR A C 1
ATOM 1478 O O . THR A 1 381 ? 71.377 136.146 107.327 1.00 76.11 381 THR A O 1
ATOM 1482 N N . TYR A 1 382 ? 69.266 136.459 106.585 1.00 79.50 382 TYR A N 1
ATOM 1483 C CA . TYR A 1 382 ? 69.334 137.911 106.613 1.00 79.50 382 TYR A CA 1
ATOM 1484 C C . TYR A 1 382 ? 67.936 138.469 106.818 1.00 79.50 382 TYR A C 1
ATOM 1485 O O . TYR A 1 382 ? 66.962 137.935 106.283 1.00 79.50 382 TYR A O 1
ATOM 1494 N N . GLU A 1 383 ? 67.847 139.545 107.593 1.00 88.60 383 GLU A N 1
ATOM 1495 C CA . GLU A 1 383 ? 66.593 140.247 107.806 1.00 88.60 383 GLU A CA 1
ATOM 1496 C C . GLU A 1 383 ? 66.847 141.740 107.680 1.00 88.60 383 GLU A C 1
ATOM 1497 O O . GLU A 1 383 ? 67.823 142.257 108.227 1.00 88.60 383 GLU A O 1
ATOM 1503 N N . GLY A 1 384 ? 65.974 142.427 106.952 1.00 93.06 384 GLY A N 1
ATOM 1504 C CA . GLY A 1 384 ? 66.138 143.851 106.745 1.00 93.06 384 GLY A CA 1
ATOM 1505 C C . GLY A 1 384 ? 64.909 144.446 106.102 1.00 93.06 384 GLY A C 1
ATOM 1506 O O . GLY A 1 384 ? 64.053 143.732 105.572 1.00 93.06 384 GLY A O 1
ATOM 1507 N N . THR A 1 385 ? 64.815 145.774 106.193 1.00 101.71 385 THR A N 1
ATOM 1508 C CA . THR A 1 385 ? 63.717 146.541 105.597 1.00 101.71 385 THR A CA 1
ATOM 1509 C C . THR A 1 385 ? 64.322 147.779 104.943 1.00 101.71 385 THR A C 1
ATOM 1510 O O . THR A 1 385 ? 64.595 148.773 105.622 1.00 101.71 385 THR A O 1
ATOM 1514 N N . MET A 1 386 ? 64.531 147.718 103.631 1.00 108.58 386 MET A N 1
ATOM 1515 C CA . MET A 1 386 ? 64.994 148.879 102.887 1.00 108.58 386 MET A CA 1
ATOM 1516 C C . MET A 1 386 ? 63.852 149.865 102.699 1.00 108.58 386 MET A C 1
ATOM 1517 O O . MET A 1 386 ? 62.725 149.481 102.375 1.00 108.58 386 MET A O 1
ATOM 1522 N N . THR A 1 387 ? 64.145 151.141 102.914 1.00 115.07 387 THR A N 1
ATOM 1523 C CA . THR A 1 387 ? 63.186 152.217 102.710 1.00 115.07 387 THR A CA 1
ATOM 1524 C C . THR A 1 387 ? 63.629 153.014 101.490 1.00 115.07 387 THR A C 1
ATOM 1525 O O . THR A 1 387 ? 64.659 153.691 101.528 1.00 115.07 387 THR A O 1
ATOM 1529 N N . LEU A 1 388 ? 62.856 152.925 100.410 1.00 120.46 388 LEU A N 1
ATOM 1530 C CA . LEU A 1 388 ? 63.082 153.760 99.234 1.00 120.46 388 LEU A CA 1
ATOM 1531 C C . LEU A 1 388 ? 62.467 155.140 99.421 1.00 120.46 388 LEU A C 1
ATOM 1532 O O . LEU A 1 388 ? 62.166 155.550 100.548 1.00 120.46 388 LEU A O 1
ATOM 1537 N N . ASN A 1 389 ? 62.318 155.870 98.311 1.00 126.05 389 ASN A N 1
ATOM 1538 C CA . ASN A 1 389 ? 61.819 157.241 98.354 1.00 126.05 389 ASN A CA 1
ATOM 1539 C C . ASN A 1 389 ? 60.389 157.321 98.875 1.00 126.05 389 ASN A C 1
ATOM 1540 O O . ASN A 1 389 ? 60.013 158.323 99.494 1.00 126.05 389 ASN A O 1
ATOM 1545 N N . ASP A 1 390 ? 59.585 156.281 98.656 1.00 131.15 390 ASP A N 1
ATOM 1546 C CA . ASP A 1 390 ? 58.191 156.316 99.081 1.00 131.15 390 ASP A CA 1
ATOM 1547 C C . ASP A 1 390 ? 57.783 155.087 99.886 1.00 131.15 390 ASP A C 1
ATOM 1548 O O . ASP A 1 390 ? 56.931 155.183 100.774 1.00 131.15 390 ASP A O 1
ATOM 1553 N N . ARG A 1 391 ? 58.382 153.933 99.598 1.00 128.23 391 ARG A N 1
ATOM 1554 C CA . ARG A 1 391 ? 57.848 152.660 100.059 1.00 128.23 391 ARG A CA 1
ATOM 1555 C C . ARG A 1 391 ? 58.850 151.895 100.915 1.00 128.23 391 ARG A C 1
ATOM 1556 O O . ARG A 1 391 ? 60.066 152.084 100.820 1.00 128.23 391 ARG A O 1
ATOM 1564 N N . GLN A 1 392 ? 58.305 151.016 101.756 1.00 118.24 392 GLN A N 1
ATOM 1565 C CA . GLN A 1 392 ? 59.083 150.056 102.524 1.00 118.24 392 GLN A CA 1
ATOM 1566 C C . GLN A 1 392 ? 59.250 148.779 101.712 1.00 118.24 392 GLN A C 1
ATOM 1567 O O . GLN A 1 392 ? 58.305 148.311 101.071 1.00 118.24 392 GLN A O 1
ATOM 1573 N N . ILE A 1 393 ? 60.452 148.215 101.742 1.00 107.88 393 ILE A N 1
ATOM 1574 C CA . ILE A 1 393 ? 60.781 147.027 100.968 1.00 107.88 393 ILE A CA 1
ATOM 1575 C C . ILE A 1 393 ? 61.239 145.932 101.923 1.00 107.88 393 ILE A C 1
ATOM 1576 O O . ILE A 1 393 ? 62.236 146.107 102.628 1.00 107.88 393 ILE A O 1
ATOM 1581 N N . PRO A 1 394 ? 60.553 144.792 101.986 1.00 99.39 394 PRO A N 1
ATOM 1582 C CA . PRO A 1 394 ? 61.036 143.684 102.818 1.00 99.39 394 PRO A CA 1
ATOM 1583 C C . PRO A 1 394 ? 62.215 142.971 102.174 1.00 99.39 394 PRO A C 1
ATOM 1584 O O . PRO A 1 394 ? 62.227 142.701 100.971 1.00 99.39 394 PRO A O 1
ATOM 1588 N N . LEU A 1 395 ? 63.219 142.676 102.992 1.00 91.23 395 LEU A N 1
ATOM 1589 C CA . LEU A 1 395 ? 64.446 142.033 102.546 1.00 91.23 395 LEU A CA 1
ATOM 1590 C C . LEU A 1 395 ? 64.582 140.658 103.181 1.00 91.23 395 LEU A C 1
ATOM 1591 O O . LEU A 1 395 ? 63.869 140.301 104.122 1.00 91.23 395 LEU A O 1
ATOM 1596 N N . SER A 1 396 ? 65.527 139.896 102.653 1.00 80.34 396 SER A N 1
ATOM 1597 C CA . SER A 1 396 ? 65.598 138.459 102.864 1.00 80.34 396 SER A CA 1
ATOM 1598 C C . SER A 1 396 ? 67.000 137.997 102.474 1.00 80.34 396 SER A C 1
ATOM 1599 O O . SER A 1 396 ? 67.761 138.798 101.918 1.00 80.34 396 SER A O 1
ATOM 1602 N N . PRO A 1 397 ? 67.399 136.743 102.730 1.00 78.42 397 PRO A N 1
ATOM 1603 C CA . PRO A 1 397 ? 68.659 136.254 102.147 1.00 78.42 397 PRO A CA 1
ATOM 1604 C C . PRO A 1 397 ? 68.613 136.009 100.646 1.00 78.42 397 PRO A C 1
ATOM 1605 O O . PRO A 1 397 ? 69.615 135.547 100.089 1.00 78.42 397 PRO A O 1
ATOM 1609 N N . ASP A 1 398 ? 67.491 136.285 99.977 1.00 79.04 398 ASP A N 1
ATOM 1610 C CA . ASP A 1 398 ? 67.439 136.195 98.525 1.00 79.04 398 ASP A CA 1
ATOM 1611 C C . ASP A 1 398 ? 68.299 137.279 97.882 1.00 79.04 398 ASP A C 1
ATOM 1612 O O . ASP A 1 398 ? 69.067 137.001 96.961 1.00 79.04 398 ASP A O 1
ATOM 1617 N N . GLN A 1 399 ? 68.170 138.522 98.330 1.00 77.00 399 GLN A N 1
ATOM 1618 C CA . GLN A 1 399 ? 69.031 139.606 97.847 1.00 77.00 399 GLN A CA 1
ATOM 1619 C C . GLN A 1 399 ? 70.171 139.904 98.825 1.00 77.00 399 GLN A C 1
ATOM 1620 O O . GLN A 1 399 ? 70.384 141.032 99.253 1.00 77.00 399 GLN A O 1
ATOM 1626 N N . MET A 1 400 ? 70.959 138.877 99.142 1.00 69.86 400 MET A N 1
ATOM 1627 C CA . MET A 1 400 ? 72.009 138.985 100.158 1.00 69.86 400 MET A CA 1
ATOM 1628 C C . MET A 1 400 ? 73.302 138.327 99.667 1.00 69.86 400 MET A C 1
ATOM 1629 O O . MET A 1 400 ? 73.758 137.309 100.185 1.00 69.86 400 MET A O 1
ATOM 1634 N N . ILE A 1 401 ? 73.827 138.825 98.547 1.00 63.29 401 ILE A N 1
ATOM 1635 C CA . ILE A 1 401 ? 75.206 138.518 98.180 1.00 63.29 401 ILE A CA 1
ATOM 1636 C C . ILE A 1 401 ? 76.151 138.895 99.315 1.00 63.29 401 ILE A C 1
ATOM 1637 O O . ILE A 1 401 ? 76.123 140.019 99.832 1.00 63.29 401 ILE A O 1
ATOM 1642 N N . LEU A 1 402 ? 76.968 137.930 99.729 1.00 60.31 402 LEU A N 1
ATOM 1643 C CA . LEU A 1 402 ? 77.895 138.081 100.832 1.00 60.31 402 LEU A CA 1
ATOM 1644 C C . LEU A 1 402 ? 79.294 138.366 100.294 1.00 60.31 402 LEU A C 1
ATOM 1645 O O . LEU A 1 402 ? 79.497 138.542 99.092 1.00 60.31 402 LEU A O 1
ATOM 1650 N N . ARG A 1 403 ? 80.273 138.429 101.200 1.00 57.67 403 ARG A N 1
ATOM 1651 C CA . ARG A 1 403 ? 81.597 138.915 100.821 1.00 57.67 403 ARG A CA 1
ATOM 1652 C C . ARG A 1 403 ? 82.382 137.884 100.018 1.00 57.67 403 ARG A C 1
ATOM 1653 O O . ARG A 1 403 ? 82.670 138.096 98.838 1.00 57.67 403 ARG A O 1
ATOM 1661 N N . GLY A 1 404 ? 82.700 136.742 100.627 1.00 57.40 404 GLY A N 1
ATOM 1662 C CA . GLY A 1 404 ? 83.730 135.840 100.121 1.00 57.40 404 GLY A CA 1
ATOM 1663 C C . GLY A 1 404 ? 83.449 135.143 98.803 1.00 57.40 404 GLY A C 1
ATOM 1664 O O . GLY A 1 404 ? 84.322 134.418 98.318 1.00 57.40 404 GLY A O 1
ATOM 1665 N N . ALA A 1 405 ? 82.290 135.355 98.193 1.00 58.47 405 ALA A N 1
ATOM 1666 C CA . ALA A 1 405 ? 81.920 134.675 96.964 1.00 58.47 405 ALA A CA 1
ATOM 1667 C C . ALA A 1 405 ? 82.032 135.609 95.765 1.00 58.47 405 ALA A C 1
ATOM 1668 O O . ALA A 1 405 ? 82.121 136.829 95.902 1.00 58.47 405 ALA A O 1
ATOM 1670 N N . THR A 1 406 ? 82.028 135.010 94.576 1.00 58.86 406 THR A N 1
ATOM 1671 C CA . THR A 1 406 ? 82.265 135.725 93.331 1.00 58.86 406 THR A CA 1
ATOM 1672 C C . THR A 1 406 ? 81.006 135.738 92.476 1.00 58.86 406 THR A C 1
ATOM 1673 O O . THR A 1 406 ? 80.266 134.752 92.430 1.00 58.86 406 THR A O 1
ATOM 1677 N N . LEU A 1 407 ? 80.775 136.856 91.793 1.00 62.65 407 LEU A N 1
ATOM 1678 C CA . LEU A 1 407 ? 79.632 137.008 90.900 1.00 62.65 407 LEU A CA 1
ATOM 1679 C C . LEU A 1 407 ? 79.921 136.281 89.592 1.00 62.65 407 LEU A C 1
ATOM 1680 O O . LEU A 1 407 ? 80.878 136.622 88.892 1.00 62.65 407 LEU A O 1
ATOM 1685 N N . ARG A 1 408 ? 79.102 135.288 89.255 1.00 65.22 408 ARG A N 1
ATOM 1686 C CA . ARG A 1 408 ? 79.318 134.473 88.068 1.00 65.22 408 ARG A CA 1
ATOM 1687 C C . ARG A 1 408 ? 78.098 134.549 87.155 1.00 65.22 408 ARG A C 1
ATOM 1688 O O . ARG A 1 408 ? 76.975 134.749 87.621 1.00 65.22 408 ARG A O 1
ATOM 1696 N N . ASN A 1 409 ? 78.350 134.438 85.842 1.00 69.52 409 ASN A N 1
ATOM 1697 C CA . ASN A 1 409 ? 77.333 134.241 84.796 1.00 69.52 409 ASN A CA 1
ATOM 1698 C C . ASN A 1 409 ? 76.355 135.405 84.698 1.00 69.52 409 ASN A C 1
ATOM 1699 O O . ASN A 1 409 ? 75.180 135.221 84.374 1.00 69.52 409 ASN A O 1
ATOM 1704 N N . THR A 1 410 ? 76.833 136.611 84.986 1.00 71.72 410 THR A N 1
ATOM 1705 C CA . THR A 1 410 ? 76.054 137.823 84.786 1.00 71.72 410 THR A CA 1
ATOM 1706 C C . THR A 1 410 ? 76.858 138.797 83.943 1.00 71.72 410 THR A C 1
ATOM 1707 O O . THR A 1 410 ? 77.871 138.417 83.347 1.00 71.72 410 THR A O 1
ATOM 1711 N N . ALA A 1 411 ? 76.428 140.052 83.889 1.00 72.69 411 ALA A N 1
ATOM 1712 C CA . ALA A 1 411 ? 77.302 141.134 83.462 1.00 72.69 411 ALA A CA 1
ATOM 1713 C C . ALA A 1 411 ? 77.734 142.016 84.622 1.00 72.69 411 ALA A C 1
ATOM 1714 O O . ALA A 1 411 ? 78.932 142.245 84.815 1.00 72.69 411 ALA A O 1
ATOM 1716 N N . TRP A 1 412 ? 76.780 142.498 85.413 1.00 72.47 412 TRP A N 1
ATOM 1717 C CA . TRP A 1 412 ? 77.049 143.401 86.522 1.00 72.47 412 TRP A CA 1
ATOM 1718 C C . TRP A 1 412 ? 75.864 143.378 87.474 1.00 72.47 412 TRP A C 1
ATOM 1719 O O . TRP A 1 412 ? 74.766 142.945 87.117 1.00 72.47 412 TRP A O 1
ATOM 1730 N N . ILE A 1 413 ? 76.103 143.853 88.698 1.00 68.85 413 ILE A N 1
ATOM 1731 C CA . ILE A 1 413 ? 75.050 144.125 89.667 1.00 68.85 413 ILE A CA 1
ATOM 1732 C C . ILE A 1 413 ? 75.306 145.498 90.269 1.00 68.85 413 ILE A C 1
ATOM 1733 O O . ILE A 1 413 ? 76.388 146.067 90.136 1.00 68.85 413 ILE A O 1
ATOM 1738 N N . PHE A 1 414 ? 74.294 146.019 90.952 1.00 68.87 414 PHE A N 1
ATOM 1739 C CA . PHE A 1 414 ? 74.424 147.212 91.778 1.00 68.87 414 PHE A CA 1
ATOM 1740 C C . PHE A 1 414 ? 74.180 146.804 93.222 1.00 68.87 414 PHE A C 1
ATOM 1741 O O . PHE A 1 414 ? 73.101 146.302 93.554 1.00 68.87 414 PHE A O 1
ATOM 1749 N N . GLY A 1 415 ? 75.178 147.011 94.074 1.00 63.09 415 GLY A N 1
ATOM 1750 C CA . GLY A 1 415 ? 75.100 146.507 95.428 1.00 63.09 415 GLY A CA 1
ATOM 1751 C C . GLY A 1 415 ? 75.230 147.554 96.511 1.00 63.09 415 GLY A C 1
ATOM 1752 O O . GLY A 1 415 ? 76.277 148.192 96.641 1.00 63.09 415 GLY A O 1
ATOM 1753 N N . LEU A 1 416 ? 74.178 147.735 97.303 1.00 61.72 416 LEU A N 1
ATOM 1754 C CA . LEU A 1 416 ? 74.225 148.630 98.452 1.00 61.72 416 LEU A CA 1
ATOM 1755 C C . LEU A 1 416 ? 74.967 147.908 99.570 1.00 61.72 416 LEU A C 1
ATOM 1756 O O . LEU A 1 416 ? 74.474 146.911 100.105 1.00 61.72 416 LEU A O 1
ATOM 1761 N N . VAL A 1 417 ? 76.155 148.403 99.915 1.00 60.32 417 VAL A N 1
ATOM 1762 C CA . VAL A 1 417 ? 77.007 147.741 100.897 1.00 60.32 417 VAL A CA 1
ATOM 1763 C C . VAL A 1 417 ? 76.412 147.887 102.292 1.00 60.32 417 VAL A C 1
ATOM 1764 O O . VAL A 1 417 ? 76.101 148.996 102.744 1.00 60.32 417 VAL A O 1
ATOM 1768 N N . ILE A 1 418 ? 76.248 146.758 102.979 1.00 62.70 418 ILE A N 1
ATOM 1769 C CA . ILE A 1 418 ? 75.688 146.720 104.324 1.00 62.70 418 ILE A CA 1
ATOM 1770 C C . ILE A 1 418 ? 76.784 146.427 105.337 1.00 62.70 418 ILE A C 1
ATOM 1771 O O . ILE A 1 418 ? 77.018 147.210 106.261 1.00 62.70 418 ILE A O 1
ATOM 1776 N N . PHE A 1 419 ? 77.448 145.290 105.186 1.00 65.25 419 PHE A N 1
ATOM 1777 C CA . PHE A 1 419 ? 78.502 144.874 106.095 1.00 65.25 419 PHE A CA 1
ATOM 1778 C C . PHE A 1 419 ? 79.838 144.979 105.376 1.00 65.25 419 PHE A C 1
ATOM 1779 O O . PHE A 1 419 ? 79.912 144.824 104.156 1.00 65.25 419 PHE A O 1
ATOM 1787 N N . THR A 1 420 ? 80.899 145.232 106.136 1.00 64.69 420 THR A N 1
ATOM 1788 C CA . THR A 1 420 ? 82.178 145.533 105.514 1.00 64.69 420 THR A CA 1
ATOM 1789 C C . THR A 1 420 ? 83.333 145.126 106.423 1.00 64.69 420 THR A C 1
ATOM 1790 O O . THR A 1 420 ? 83.279 145.312 107.639 1.00 64.69 420 THR A O 1
ATOM 1794 N N . GLY A 1 421 ? 84.362 144.530 105.826 1.00 63.73 421 GLY A N 1
ATOM 1795 C CA . GLY A 1 421 ? 85.547 144.137 106.564 1.00 63.73 421 GLY A CA 1
ATOM 1796 C C . GLY A 1 421 ? 85.343 142.964 107.501 1.00 63.73 421 GLY A C 1
ATOM 1797 O O . GLY A 1 421 ? 85.070 141.846 107.057 1.00 63.73 421 GLY A O 1
ATOM 1798 N N . HIS A 1 422 ? 85.487 143.207 108.803 1.00 66.84 422 HIS A N 1
ATOM 1799 C CA . HIS A 1 422 ? 85.235 142.193 109.818 1.00 66.84 422 HIS A CA 1
ATOM 1800 C C . HIS A 1 422 ? 83.809 142.241 110.343 1.00 66.84 422 HIS A C 1
ATOM 1801 O O . HIS A 1 422 ? 83.431 141.391 111.153 1.00 66.84 422 HIS A O 1
ATOM 1808 N N . GLU A 1 423 ? 83.023 143.227 109.911 1.00 69.00 423 GLU A N 1
ATOM 1809 C CA . GLU A 1 423 ? 81.598 143.278 110.209 1.00 69.00 423 GLU A CA 1
ATOM 1810 C C . GLU A 1 423 ? 80.820 142.247 109.395 1.00 69.00 423 GLU A C 1
ATOM 1811 O O . GLU A 1 423 ? 79.684 141.916 109.753 1.00 69.00 423 GLU A O 1
ATOM 1817 N N . THR A 1 424 ? 81.426 141.710 108.335 1.00 64.79 424 THR A N 1
ATOM 1818 C CA . THR A 1 424 ? 80.769 140.786 107.422 1.00 64.79 424 THR A CA 1
ATOM 1819 C C . THR A 1 424 ? 80.442 139.459 108.103 1.00 64.79 424 THR A C 1
ATOM 1820 O O . THR A 1 424 ? 80.966 139.126 109.167 1.00 64.79 424 THR A O 1
ATOM 1824 N N . LYS A 1 425 ? 79.558 138.693 107.459 1.00 66.37 425 LYS A N 1
ATOM 1825 C CA . LYS A 1 425 ? 79.063 137.453 108.044 1.00 66.37 425 LYS A CA 1
ATOM 1826 C C . LYS A 1 425 ? 80.092 136.334 108.022 1.00 66.37 425 LYS A C 1
ATOM 1827 O O . LYS A 1 425 ? 79.977 135.391 108.809 1.00 66.37 425 LYS A O 1
ATOM 1833 N N . LEU A 1 426 ? 81.089 136.408 107.149 1.00 61.92 426 LEU A N 1
ATOM 1834 C CA . LEU A 1 426 ? 81.999 135.289 106.962 1.00 61.92 426 LEU A CA 1
ATOM 1835 C C . LEU A 1 426 ? 83.343 135.489 107.645 1.00 61.92 426 LEU A C 1
ATOM 1836 O O . LEU A 1 426 ? 83.949 134.510 108.091 1.00 61.92 426 LEU A O 1
ATOM 1841 N N . LEU A 1 427 ? 83.814 136.729 107.757 1.00 67.51 427 LEU A N 1
ATOM 1842 C CA . LEU A 1 427 ? 85.097 137.029 108.374 1.00 67.51 427 LEU A CA 1
ATOM 1843 C C . LEU A 1 427 ? 84.950 137.618 109.772 1.00 67.51 427 LEU A C 1
ATOM 1844 O O . LEU A 1 427 ? 85.879 138.273 110.257 1.00 67.51 427 LEU A O 1
ATOM 1849 N N . ARG A 1 428 ? 83.812 137.398 110.432 1.00 72.63 428 ARG A N 1
ATOM 1850 C CA . ARG A 1 428 ? 83.545 138.067 111.699 1.00 72.63 428 ARG A CA 1
ATOM 1851 C C . ARG A 1 428 ? 84.365 137.503 112.851 1.00 72.63 428 ARG A C 1
ATOM 1852 O O . ARG A 1 428 ? 85.237 138.190 113.392 1.00 72.63 428 ARG A O 1
ATOM 1860 N N . ASN A 1 429 ? 84.101 136.260 113.233 1.00 75.67 429 ASN A N 1
ATOM 1861 C CA . ASN A 1 429 ? 84.843 135.609 114.312 1.00 75.67 429 ASN A CA 1
ATOM 1862 C C . ASN A 1 429 ? 85.978 134.755 113.765 1.00 75.67 429 ASN A C 1
ATOM 1863 O O . ASN A 1 429 ? 86.149 133.595 114.135 1.00 75.67 429 ASN A O 1
ATOM 1868 N N . ALA A 1 430 ? 86.779 135.331 112.876 1.00 67.82 430 ALA A N 1
ATOM 1869 C CA . ALA A 1 430 ? 87.720 134.507 112.139 1.00 67.82 430 ALA A CA 1
ATOM 1870 C C . ALA A 1 430 ? 89.061 135.146 111.823 1.00 67.82 430 ALA A C 1
ATOM 1871 O O . ALA A 1 430 ? 89.819 134.542 111.064 1.00 67.82 430 ALA A O 1
ATOM 1873 N N . THR A 1 431 ? 89.390 136.332 112.329 1.00 68.25 431 THR A N 1
ATOM 1874 C CA . THR A 1 431 ? 90.647 136.974 111.938 1.00 68.25 431 THR A CA 1
ATOM 1875 C C . THR A 1 431 ? 91.258 137.668 113.151 1.00 68.25 431 THR A C 1
ATOM 1876 O O . THR A 1 431 ? 90.849 138.775 113.516 1.00 68.25 431 THR A O 1
ATOM 1880 N N . ALA A 1 432 ? 92.228 137.006 113.780 1.00 65.34 432 ALA A N 1
ATOM 1881 C CA . ALA A 1 432 ? 93.035 137.638 114.819 1.00 65.34 432 ALA A CA 1
ATOM 1882 C C . ALA A 1 432 ? 94.520 137.322 114.734 1.00 65.34 432 ALA A C 1
ATOM 1883 O O . ALA A 1 432 ? 95.310 138.058 115.336 1.00 65.34 432 ALA A O 1
ATOM 1885 N N . THR A 1 433 ? 94.929 136.286 113.982 1.00 64.13 433 THR A N 1
ATOM 1886 C CA . THR A 1 433 ? 96.261 135.681 113.914 1.00 64.13 433 THR A CA 1
ATOM 1887 C C . THR A 1 433 ? 96.736 135.358 115.329 1.00 64.13 433 THR A C 1
ATOM 1888 O O . THR A 1 433 ? 97.532 136.106 115.912 1.00 64.13 433 THR A O 1
ATOM 1892 N N . PRO A 1 434 ? 96.220 134.294 115.937 1.00 61.97 434 PRO A N 1
ATOM 1893 C CA . PRO A 1 434 ? 96.510 134.035 117.349 1.00 61.97 434 PRO A CA 1
ATOM 1894 C C . PRO A 1 434 ? 97.912 133.484 117.560 1.00 61.97 434 PRO A C 1
ATOM 1895 O O . PRO A 1 434 ? 98.540 132.927 116.659 1.00 61.97 434 PRO A O 1
ATOM 1899 N N . ILE A 1 435 ? 98.396 133.663 118.787 1.00 61.67 435 ILE A N 1
ATOM 1900 C CA . ILE A 1 435 ? 99.642 133.039 119.218 1.00 61.67 435 ILE A CA 1
ATOM 1901 C C . ILE A 1 435 ? 99.414 131.531 119.330 1.00 61.67 435 ILE A C 1
ATOM 1902 O O . ILE A 1 435 ? 98.597 131.059 120.126 1.00 61.67 435 ILE A O 1
ATOM 1907 N N . LYS A 1 436 ? 100.094 130.770 118.486 1.00 56.61 436 LYS A N 1
ATOM 1908 C CA . LYS A 1 436 ? 99.961 129.318 118.467 1.00 56.61 436 LYS A CA 1
ATOM 1909 C C . LYS A 1 436 ? 101.271 128.721 118.960 1.00 56.61 436 LYS A C 1
ATOM 1910 O O . LYS A 1 436 ? 102.270 128.701 118.235 1.00 56.61 436 LYS A O 1
ATOM 1916 N N . ARG A 1 437 ? 101.257 128.250 120.204 1.00 55.63 437 ARG A N 1
ATOM 1917 C CA . ARG A 1 437 ? 102.416 127.612 120.814 1.00 55.63 437 ARG A CA 1
ATOM 1918 C C . ARG A 1 437 ? 102.678 126.274 120.142 1.00 55.63 437 ARG A C 1
ATOM 1919 O O . ARG A 1 437 ? 101.862 125.353 120.239 1.00 55.63 437 ARG A O 1
ATOM 1927 N N . THR A 1 438 ? 103.811 126.172 119.457 1.00 47.82 438 THR A N 1
ATOM 1928 C CA . THR A 1 438 ? 104.181 124.936 118.789 1.00 47.82 438 THR A CA 1
ATOM 1929 C C . THR A 1 438 ? 104.515 123.847 119.802 1.00 47.82 438 THR A C 1
ATOM 1930 O O . THR A 1 438 ? 104.882 124.122 120.946 1.00 47.82 438 THR A O 1
ATOM 1934 N N . ALA A 1 439 ? 104.357 122.594 119.375 1.00 45.18 439 ALA A N 1
ATOM 1935 C CA . ALA A 1 439 ? 104.508 121.456 120.272 1.00 45.18 439 ALA A CA 1
ATOM 1936 C C . ALA A 1 439 ? 105.953 121.177 120.644 1.00 45.18 439 ALA A C 1
ATOM 1937 O O . ALA A 1 439 ? 106.195 120.459 121.619 1.00 45.18 439 ALA A O 1
ATOM 1939 N N . VAL A 1 440 ? 106.910 121.708 119.895 1.00 45.58 440 VAL A N 1
ATOM 1940 C CA . VAL A 1 440 ? 108.305 121.575 120.277 1.00 45.58 440 VAL A CA 1
ATOM 1941 C C . VAL A 1 440 ? 108.690 122.599 121.344 1.00 45.58 440 VAL A C 1
ATOM 1942 O O . VAL A 1 440 ? 109.462 122.280 122.250 1.00 45.58 440 VAL A O 1
ATOM 1946 N N . GLU A 1 441 ? 108.109 123.801 121.327 1.00 49.73 441 GLU A N 1
ATOM 1947 C CA . GLU A 1 441 ? 108.463 124.744 122.379 1.00 49.73 441 GLU A CA 1
ATOM 1948 C C . GLU A 1 441 ? 107.778 124.425 123.700 1.00 49.73 441 GLU A C 1
ATOM 1949 O O . GLU A 1 441 ? 108.252 124.879 124.745 1.00 49.73 441 GLU A O 1
ATOM 1955 N N . LYS A 1 442 ? 106.697 123.641 123.680 1.00 45.71 442 LYS A N 1
ATOM 1956 C CA . LYS A 1 442 ? 106.080 123.186 124.922 1.00 45.71 442 LYS A CA 1
ATOM 1957 C C . LYS A 1 442 ? 106.993 122.218 125.661 1.00 45.71 442 LYS A C 1
ATOM 1958 O O . LYS A 1 442 ? 107.199 122.339 126.879 1.00 45.71 442 LYS A O 1
ATOM 1964 N N . ILE A 1 443 ? 107.558 121.255 124.935 1.00 44.56 443 ILE A N 1
ATOM 1965 C CA . ILE A 1 443 ? 108.488 120.324 125.551 1.00 44.56 443 ILE A CA 1
ATOM 1966 C C . ILE A 1 443 ? 109.841 120.988 125.801 1.00 44.56 443 ILE A C 1
ATOM 1967 O O . ILE A 1 443 ? 110.566 120.557 126.708 1.00 44.56 443 ILE A O 1
ATOM 1972 N N . ILE A 1 444 ? 110.165 122.078 125.090 1.00 41.02 444 ILE A N 1
ATOM 1973 C CA . ILE A 1 444 ? 111.237 122.966 125.547 1.00 41.02 444 ILE A CA 1
ATOM 1974 C C . ILE A 1 444 ? 110.913 123.521 126.925 1.00 41.02 444 ILE A C 1
ATOM 1975 O O . ILE A 1 444 ? 111.767 123.517 127.814 1.00 41.02 444 ILE A O 1
ATOM 1980 N N . ASN A 1 445 ? 109.666 123.967 127.137 1.00 42.55 445 ASN A N 1
ATOM 1981 C CA . ASN A 1 445 ? 109.295 124.554 128.424 1.00 42.55 445 ASN A CA 1
ATOM 1982 C C . ASN A 1 445 ? 109.362 123.540 129.559 1.00 42.55 445 ASN A C 1
ATOM 1983 O O . ASN A 1 445 ? 109.782 123.882 130.671 1.00 42.55 445 ASN A O 1
ATOM 1988 N N . ARG A 1 446 ? 109.004 122.280 129.299 1.00 43.09 446 ARG A N 1
ATOM 1989 C CA . ARG A 1 446 ? 109.212 121.297 130.358 1.00 43.09 446 ARG A CA 1
ATOM 1990 C C . ARG A 1 446 ? 110.683 120.915 130.517 1.00 43.09 446 ARG A C 1
ATOM 1991 O O . ARG A 1 446 ? 111.076 120.446 131.593 1.00 43.09 446 ARG A O 1
ATOM 1999 N N . GLN A 1 447 ? 111.514 121.138 129.494 1.00 37.72 447 GLN A N 1
ATOM 2000 C CA . GLN A 1 447 ? 112.958 121.031 129.685 1.00 37.72 447 GLN A CA 1
ATOM 2001 C C . GLN A 1 447 ? 113.545 122.216 130.453 1.00 37.72 447 GLN A C 1
ATOM 2002 O O . GLN A 1 447 ? 114.591 122.064 131.091 1.00 37.72 447 GLN A O 1
ATOM 2008 N N . ILE A 1 448 ? 112.905 123.386 130.406 1.00 36.95 448 ILE A N 1
ATOM 2009 C CA . ILE A 1 448 ? 113.309 124.502 131.254 1.00 36.95 448 ILE A CA 1
ATOM 2010 C C . ILE A 1 448 ? 112.856 124.250 132.687 1.00 36.95 448 ILE A C 1
ATOM 2011 O O . ILE A 1 448 ? 113.524 124.672 133.637 1.00 36.95 448 ILE A O 1
ATOM 2016 N N . ILE A 1 449 ? 111.734 123.550 132.873 1.00 36.27 449 ILE A N 1
ATOM 2017 C CA . ILE A 1 449 ? 111.368 123.085 134.208 1.00 36.27 449 ILE A CA 1
ATOM 2018 C C . ILE A 1 449 ? 112.380 122.058 134.709 1.00 36.27 449 ILE A C 1
ATOM 2019 O O . ILE A 1 449 ? 112.732 122.037 135.897 1.00 36.27 449 ILE A O 1
ATOM 2024 N N . ALA A 1 450 ? 112.902 121.227 133.803 1.00 35.24 450 ALA A N 1
ATOM 2025 C CA . ALA A 1 450 ? 113.898 120.229 134.184 1.00 35.24 450 ALA A CA 1
ATOM 2026 C C . ALA A 1 450 ? 115.223 120.875 134.584 1.00 35.24 450 ALA A C 1
ATOM 2027 O O . ALA A 1 450 ? 115.809 120.528 135.622 1.00 35.24 450 ALA A O 1
ATOM 2029 N N . LEU A 1 451 ? 115.710 121.825 133.778 1.00 34.04 451 LEU A N 1
ATOM 2030 C CA . LEU A 1 451 ? 116.926 122.530 134.164 1.00 34.04 451 LEU A CA 1
ATOM 2031 C C . LEU A 1 451 ? 116.712 123.452 135.349 1.00 34.04 451 LEU A C 1
ATOM 2032 O O . LEU A 1 451 ? 117.670 123.742 136.057 1.00 34.04 451 LEU A O 1
ATOM 2037 N N . PHE A 1 452 ? 115.494 123.939 135.577 1.00 36.13 452 PHE A N 1
ATOM 2038 C CA . PHE A 1 452 ? 115.254 124.726 136.781 1.00 36.13 452 PHE A CA 1
ATOM 2039 C C . PHE A 1 452 ? 115.234 123.834 138.014 1.00 36.13 452 PHE A C 1
ATOM 2040 O O . PHE A 1 452 ? 115.590 124.282 139.113 1.00 36.13 452 PHE A O 1
ATOM 2048 N N . THR A 1 453 ? 114.840 122.571 137.842 1.00 36.63 453 THR A N 1
ATOM 2049 C CA . THR A 1 453 ? 114.940 121.599 138.923 1.00 36.63 453 THR A CA 1
ATOM 2050 C C . THR A 1 453 ? 116.396 121.309 139.261 1.00 36.63 453 THR A C 1
ATOM 2051 O O . THR A 1 453 ? 116.784 121.338 140.437 1.00 36.63 453 THR A O 1
ATOM 2055 N N . VAL A 1 454 ? 117.232 121.061 138.245 1.00 37.59 454 VAL A N 1
ATOM 2056 C CA . VAL A 1 454 ? 118.640 120.821 138.559 1.00 37.59 454 VAL A CA 1
ATOM 2057 C C . VAL A 1 454 ? 119.332 122.115 138.998 1.00 37.59 454 VAL A C 1
ATOM 2058 O O . VAL A 1 454 ? 120.307 122.059 139.755 1.00 37.59 454 VAL A O 1
ATOM 2062 N N . LEU A 1 455 ? 118.801 123.279 138.598 1.00 35.77 455 LEU A N 1
ATOM 2063 C CA . LEU A 1 455 ? 119.253 124.563 139.128 1.00 35.77 455 LEU A CA 1
ATOM 2064 C C . LEU A 1 455 ? 119.039 124.660 140.625 1.00 35.77 455 LEU A C 1
ATOM 2065 O O . LEU A 1 455 ? 119.982 124.940 141.367 1.00 35.77 455 LEU A O 1
ATOM 2070 N N . ILE A 1 456 ? 117.806 124.434 141.090 1.00 36.96 456 ILE A N 1
ATOM 2071 C CA . ILE A 1 456 ? 117.549 124.554 142.521 1.00 36.96 456 ILE A CA 1
ATOM 2072 C C . ILE A 1 456 ? 118.240 123.436 143.304 1.00 36.96 456 ILE A C 1
ATOM 2073 O O . ILE A 1 456 ? 118.567 123.627 144.484 1.00 36.96 456 ILE A O 1
ATOM 2078 N N . VAL A 1 457 ? 118.541 122.302 142.660 1.00 36.39 457 VAL A N 1
ATOM 2079 C CA . VAL A 1 457 ? 119.403 121.303 143.288 1.00 36.39 457 VAL A CA 1
ATOM 2080 C C . VAL A 1 457 ? 120.820 121.845 143.469 1.00 36.39 457 VAL A C 1
ATOM 2081 O O . VAL A 1 457 ? 121.425 121.677 144.534 1.00 36.39 457 VAL A O 1
ATOM 2085 N N . LEU A 1 458 ? 121.348 122.563 142.471 1.00 32.87 458 LEU A N 1
ATOM 2086 C CA . LEU A 1 458 ? 122.707 123.090 142.607 1.00 32.87 458 LEU A CA 1
ATOM 2087 C C . LEU A 1 458 ? 122.784 124.270 143.566 1.00 32.87 458 LEU A C 1
ATOM 2088 O O . LEU A 1 458 ? 123.810 124.457 144.226 1.00 32.87 458 LEU A O 1
ATOM 2093 N N . ILE A 1 459 ? 121.741 125.096 143.632 1.00 35.81 459 ILE A N 1
ATOM 2094 C CA . ILE A 1 459 ? 121.765 126.225 144.552 1.00 35.81 459 ILE A CA 1
ATOM 2095 C C . ILE A 1 459 ? 121.532 125.739 145.979 1.00 35.81 459 ILE A C 1
ATOM 2096 O O . ILE A 1 459 ? 122.031 126.340 146.938 1.00 35.81 459 ILE A O 1
ATOM 2101 N N . LEU A 1 460 ? 120.816 124.625 146.150 1.00 38.29 460 LEU A N 1
ATOM 2102 C CA . LEU A 1 460 ? 120.668 124.072 147.493 1.00 38.29 460 LEU A CA 1
ATOM 2103 C C . LEU A 1 460 ? 121.924 123.339 147.960 1.00 38.29 460 LEU A C 1
ATOM 2104 O O . LEU A 1 460 ? 122.354 123.534 149.101 1.00 38.29 460 LEU A O 1
ATOM 2109 N N . ILE A 1 461 ? 122.515 122.491 147.106 1.00 37.87 461 ILE A N 1
ATOM 2110 C CA . ILE A 1 461 ? 123.797 121.846 147.421 1.00 37.87 461 ILE A CA 1
ATOM 2111 C C . ILE A 1 461 ? 124.867 122.892 147.690 1.00 37.87 461 ILE A C 1
ATOM 2112 O O . ILE A 1 461 ? 125.626 122.813 148.669 1.00 37.87 461 ILE A O 1
ATOM 2117 N N . SER A 1 462 ? 124.861 123.939 146.879 1.00 38.78 462 SER A N 1
ATOM 2118 C CA . SER A 1 462 ? 125.886 124.964 146.920 1.00 38.78 462 SER A CA 1
ATOM 2119 C C . SER A 1 462 ? 125.736 125.866 148.140 1.00 38.78 462 SER A C 1
ATOM 2120 O O . SER A 1 462 ? 126.715 126.147 148.843 1.00 38.78 462 SER A O 1
ATOM 2123 N N . SER A 1 463 ? 124.516 126.325 148.414 1.00 43.79 463 SER A N 1
ATOM 2124 C CA . SER A 1 463 ? 124.308 127.250 149.520 1.00 43.79 463 SER A CA 1
ATOM 2125 C C . SER A 1 463 ? 124.306 126.544 150.873 1.00 43.79 463 SER A C 1
ATOM 2126 O O . SER A 1 463 ? 124.697 127.150 151.879 1.00 43.79 463 SER A O 1
ATOM 2129 N N . ILE A 1 464 ? 123.866 125.283 150.928 1.00 44.04 464 ILE A N 1
ATOM 2130 C CA . ILE A 1 464 ? 124.040 124.503 152.151 1.00 44.04 464 ILE A CA 1
ATOM 2131 C C . ILE A 1 464 ? 125.521 124.227 152.396 1.00 44.04 464 ILE A C 1
ATOM 2132 O O . ILE A 1 464 ? 125.990 124.268 153.543 1.00 44.04 464 ILE A O 1
ATOM 2137 N N . GLY A 1 465 ? 126.293 124.010 151.322 1.00 39.68 465 GLY A N 1
ATOM 2138 C CA . GLY A 1 465 ? 127.742 123.962 151.463 1.00 39.68 465 GLY A CA 1
ATOM 2139 C C . GLY A 1 465 ? 128.343 125.269 151.956 1.00 39.68 465 GLY A C 1
ATOM 2140 O O . GLY A 1 465 ? 129.350 125.265 152.671 1.00 39.68 465 GLY A O 1
ATOM 2141 N N . ASN A 1 466 ? 127.722 126.399 151.601 1.00 42.34 466 ASN A N 1
ATOM 2142 C CA . ASN A 1 466 ? 128.151 127.687 152.138 1.00 42.34 466 ASN A CA 1
ATOM 2143 C C . ASN A 1 466 ? 127.812 127.821 153.615 1.00 42.34 466 ASN A C 1
ATOM 2144 O O . ASN A 1 466 ? 128.549 128.474 154.358 1.00 42.34 466 ASN A O 1
ATOM 2149 N N . VAL A 1 467 ? 126.693 127.244 154.056 1.00 46.72 467 VAL A N 1
ATOM 2150 C CA . VAL A 1 467 ? 126.374 127.258 155.480 1.00 46.72 467 VAL A CA 1
ATOM 2151 C C . VAL A 1 467 ? 127.365 126.399 156.259 1.00 46.72 467 VAL A C 1
ATOM 2152 O O . VAL A 1 467 ? 127.876 126.813 157.310 1.00 46.72 467 VAL A O 1
ATOM 2156 N N . ILE A 1 468 ? 127.686 125.215 155.729 1.00 44.54 468 ILE A N 1
ATOM 2157 C CA . ILE A 1 468 ? 128.555 124.273 156.431 1.00 44.54 468 ILE A CA 1
ATOM 2158 C C . ILE A 1 468 ? 129.984 124.801 156.503 1.00 44.54 468 ILE A C 1
ATOM 2159 O O . ILE A 1 468 ? 130.617 124.770 157.565 1.00 44.54 468 ILE A O 1
ATOM 2164 N N . MET A 1 469 ? 130.508 125.321 155.391 1.00 46.72 469 MET A N 1
ATOM 2165 C CA . MET A 1 469 ? 131.867 125.852 155.437 1.00 46.72 469 MET A CA 1
ATOM 2166 C C . MET A 1 469 ? 131.924 127.220 156.113 1.00 46.72 469 MET A C 1
ATOM 2167 O O . MET A 1 469 ? 132.904 127.527 156.800 1.00 46.72 469 MET A O 1
ATOM 2172 N N . SER A 1 470 ? 130.880 128.037 155.962 1.00 47.21 470 SER A N 1
ATOM 2173 C CA . SER A 1 470 ? 130.878 129.374 156.543 1.00 47.21 470 SER A CA 1
ATOM 2174 C C . SER A 1 470 ? 130.651 129.363 158.049 1.00 47.21 470 SER A C 1
ATOM 2175 O O . SER A 1 470 ? 130.986 130.347 158.715 1.00 47.21 470 SER A O 1
ATOM 2178 N N . THR A 1 471 ? 130.085 128.288 158.605 1.00 50.33 471 THR A N 1
ATOM 2179 C CA . THR A 1 471 ? 129.962 128.172 160.051 1.00 50.33 471 THR A CA 1
ATOM 2180 C C . THR A 1 471 ? 130.953 127.203 160.676 1.00 50.33 471 THR A C 1
ATOM 2181 O O . THR A 1 471 ? 131.265 127.348 161.861 1.00 50.33 471 THR A O 1
ATOM 2185 N N . ALA A 1 472 ? 131.459 126.231 159.917 1.00 49.01 472 ALA A N 1
ATOM 2186 C CA . ALA A 1 472 ? 132.402 125.268 160.472 1.00 49.01 472 ALA A CA 1
ATOM 2187 C C . ALA A 1 472 ? 133.806 125.851 160.566 1.00 49.01 472 ALA A C 1
ATOM 2188 O O . ALA A 1 472 ? 134.461 125.745 161.607 1.00 49.01 472 ALA A O 1
ATOM 2190 N N . ASP A 1 473 ? 134.282 126.468 159.486 1.00 52.30 473 ASP A N 1
ATOM 2191 C CA . ASP A 1 473 ? 135.619 127.058 159.421 1.00 52.30 473 ASP A CA 1
ATOM 2192 C C . ASP A 1 473 ? 135.589 128.565 159.620 1.00 52.30 473 ASP A C 1
ATOM 2193 O O . ASP A 1 473 ? 136.345 129.289 158.973 1.00 52.30 473 ASP A O 1
ATOM 2198 N N . ALA A 1 474 ? 134.716 129.064 160.498 1.00 53.03 474 ALA A N 1
ATOM 2199 C CA . ALA A 1 474 ? 134.612 130.501 160.723 1.00 53.03 474 ALA A CA 1
ATOM 2200 C C . ALA A 1 474 ? 135.842 131.078 161.410 1.00 53.03 474 ALA A C 1
ATOM 2201 O O . ALA A 1 474 ? 136.123 132.269 161.248 1.00 53.03 474 ALA A O 1
ATOM 2203 N N . LYS A 1 475 ? 136.579 130.267 162.169 1.00 54.65 475 LYS A N 1
ATOM 2204 C CA . LYS A 1 475 ? 137.847 130.709 162.728 1.00 54.65 475 LYS A CA 1
ATOM 2205 C C . LYS A 1 475 ? 138.971 130.697 161.705 1.00 54.65 475 LYS A C 1
ATOM 2206 O O . LYS A 1 475 ? 139.986 131.370 161.914 1.00 54.65 475 LYS A O 1
ATOM 2212 N N . HIS A 1 476 ? 138.819 129.954 160.612 1.00 52.03 476 HIS A N 1
ATOM 2213 C CA . HIS A 1 476 ? 139.825 129.893 159.565 1.00 52.03 476 HIS A CA 1
ATOM 2214 C C . HIS A 1 476 ? 139.440 130.721 158.346 1.00 52.03 476 HIS A C 1
ATOM 2215 O O . HIS A 1 476 ? 140.109 130.636 157.313 1.00 52.03 476 HIS A O 1
ATOM 2222 N N . LEU A 1 477 ? 138.374 131.513 158.444 1.00 45.45 477 LEU A N 1
ATOM 2223 C CA . LEU A 1 477 ? 137.970 132.457 157.409 1.00 45.45 477 LEU A CA 1
ATOM 2224 C C . LEU A 1 477 ? 137.959 133.880 157.949 1.00 45.45 477 LEU A C 1
ATOM 2225 O O . LEU A 1 477 ? 137.123 134.694 157.559 1.00 45.45 477 LEU A O 1
ATOM 2230 N N . SER A 1 478 ? 138.886 134.186 158.857 1.00 46.75 478 SER A N 1
ATOM 2231 C CA . SER A 1 478 ? 138.939 135.496 159.491 1.00 46.75 478 SER A CA 1
ATOM 2232 C C . SER A 1 478 ? 139.470 136.580 158.567 1.00 46.75 478 SER A C 1
ATOM 2233 O O . SER A 1 478 ? 139.338 137.762 158.891 1.00 46.75 478 SER A O 1
ATOM 2236 N N . TYR A 1 479 ? 140.057 136.210 157.431 1.00 44.18 479 TYR A N 1
ATOM 2237 C CA . TYR A 1 479 ? 140.469 137.139 156.388 1.00 44.18 479 TYR A CA 1
ATOM 2238 C C . TYR A 1 479 ? 139.334 137.508 155.440 1.00 44.18 479 TYR A C 1
ATOM 2239 O O . TYR A 1 479 ? 139.603 137.976 154.333 1.00 44.18 479 TYR A O 1
ATOM 2248 N N . LEU A 1 480 ? 138.087 137.259 155.839 1.00 50.56 480 LEU A N 1
ATOM 2249 C CA . LEU A 1 480 ? 136.903 137.750 155.156 1.00 50.56 480 LEU A CA 1
ATOM 2250 C C . LEU A 1 480 ? 136.130 138.786 155.949 1.00 50.56 480 LEU A C 1
ATOM 2251 O O . LEU A 1 480 ? 135.375 139.552 155.341 1.00 50.56 480 LEU A O 1
ATOM 2256 N N . TYR A 1 481 ? 136.311 138.832 157.274 1.00 61.89 481 TYR A N 1
ATOM 2257 C CA . TYR A 1 481 ? 135.565 139.685 158.206 1.00 61.89 481 TYR A CA 1
ATOM 2258 C C . TYR A 1 481 ? 134.057 139.456 158.078 1.00 61.89 481 TYR A C 1
ATOM 2259 O O . TYR A 1 481 ? 133.295 140.325 157.652 1.00 61.89 481 TYR A O 1
ATOM 2268 N N . LEU A 1 482 ? 133.647 138.243 158.440 1.00 69.00 482 LEU A N 1
ATOM 2269 C CA . LEU A 1 482 ? 132.240 137.847 158.411 1.00 69.00 482 LEU A CA 1
ATOM 2270 C C . LEU A 1 482 ? 131.596 138.043 159.787 1.00 69.00 482 LEU A C 1
ATOM 2271 O O . LEU A 1 482 ? 131.103 137.106 160.415 1.00 69.00 482 LEU A O 1
ATOM 2276 N N . GLU A 1 483 ? 131.598 139.292 160.256 1.00 81.42 483 GLU A N 1
ATOM 2277 C CA . GLU A 1 483 ? 131.014 139.599 161.559 1.00 81.42 483 GLU A CA 1
ATOM 2278 C C . GLU A 1 483 ? 129.490 139.633 161.543 1.00 81.42 483 GLU A C 1
ATOM 2279 O O . GLU A 1 483 ? 128.882 139.740 162.614 1.00 81.42 483 GLU A O 1
ATOM 2285 N N . GLY A 1 484 ? 128.859 139.549 160.374 1.00 97.42 484 GLY A N 1
ATOM 2286 C CA . GLY A 1 484 ? 127.415 139.469 160.305 1.00 97.42 484 GLY A CA 1
ATOM 2287 C C . GLY A 1 484 ? 126.897 138.120 160.760 1.00 97.42 484 GLY A C 1
ATOM 2288 O O . GLY A 1 484 ? 127.098 137.109 160.081 1.00 97.42 484 GLY A O 1
ATOM 2289 N N . THR A 1 485 ? 126.231 138.092 161.913 1.00 108.82 485 THR A N 1
ATOM 2290 C CA . THR A 1 485 ? 125.733 136.852 162.494 1.00 108.82 485 THR A CA 1
ATOM 2291 C C . THR A 1 485 ? 124.359 136.456 161.972 1.00 108.82 485 THR A C 1
ATOM 2292 O O . THR A 1 485 ? 123.792 135.470 162.454 1.00 108.82 485 THR A O 1
ATOM 2296 N N . ASN A 1 486 ? 123.811 137.193 161.009 1.00 105.75 486 ASN A N 1
ATOM 2297 C CA . ASN A 1 486 ? 122.566 136.809 160.350 1.00 105.75 486 ASN A CA 1
ATOM 2298 C C . ASN A 1 486 ? 122.889 135.708 159.349 1.00 105.75 486 ASN A C 1
ATOM 2299 O O . ASN A 1 486 ? 123.372 135.977 158.248 1.00 105.75 486 ASN A O 1
ATOM 2304 N N . LYS A 1 487 ? 122.632 134.455 159.730 1.00 98.73 487 LYS A N 1
ATOM 2305 C CA . LYS A 1 487 ? 122.959 133.342 158.846 1.00 98.73 487 LYS A CA 1
ATOM 2306 C C . LYS A 1 487 ? 121.820 133.015 157.888 1.00 98.73 487 LYS A C 1
ATOM 2307 O O . LYS A 1 487 ? 122.067 132.484 156.800 1.00 98.73 487 LYS A O 1
ATOM 2313 N N . ALA A 1 488 ? 120.577 133.330 158.259 1.00 91.88 488 ALA A N 1
ATOM 2314 C CA . ALA A 1 488 ? 119.471 133.179 157.324 1.00 91.88 488 ALA A CA 1
ATOM 2315 C C . ALA A 1 488 ? 119.442 134.314 156.313 1.00 91.88 488 ALA A C 1
ATOM 2316 O O . ALA A 1 488 ? 119.055 134.103 155.156 1.00 91.88 488 ALA A O 1
ATOM 2318 N N . GLY A 1 489 ? 119.854 135.513 156.734 1.00 84.46 489 GLY A N 1
ATOM 2319 C CA . GLY A 1 489 ? 119.948 136.625 155.804 1.00 84.46 489 GLY A CA 1
ATOM 2320 C C . GLY A 1 489 ? 121.029 136.411 154.764 1.00 84.46 489 GLY A C 1
ATOM 2321 O O . GLY A 1 489 ? 120.780 136.537 153.563 1.00 84.46 489 GLY A O 1
ATOM 2322 N N . LEU A 1 490 ? 122.236 136.049 155.209 1.00 79.06 490 LEU A N 1
ATOM 2323 C CA . LEU A 1 490 ? 123.310 135.718 154.278 1.00 79.06 490 LEU A CA 1
ATOM 2324 C C . LEU A 1 490 ? 123.050 134.416 153.532 1.00 79.06 490 LEU A C 1
ATOM 2325 O O . LEU A 1 490 ? 123.621 134.213 152.455 1.00 79.06 490 LEU A O 1
ATOM 2330 N N . PHE A 1 491 ? 122.216 133.530 154.084 1.00 69.72 491 PHE A N 1
ATOM 2331 C CA . PHE A 1 491 ? 121.719 132.400 153.305 1.00 69.72 491 PHE A CA 1
ATOM 2332 C C . PHE A 1 491 ? 120.852 132.876 152.148 1.00 69.72 491 PHE A C 1
ATOM 2333 O O . PHE A 1 491 ? 120.896 132.304 151.054 1.00 69.72 491 PHE A O 1
ATOM 2341 N N . PHE A 1 492 ? 120.040 133.912 152.377 1.00 65.78 492 PHE A N 1
ATOM 2342 C CA . PHE A 1 492 ? 119.210 134.444 151.301 1.00 65.78 492 PHE A CA 1
ATOM 2343 C C . PHE A 1 492 ? 120.047 135.180 150.264 1.00 65.78 492 PHE A C 1
ATOM 2344 O O . PHE A 1 492 ? 119.837 135.004 149.055 1.00 65.78 492 PHE A O 1
ATOM 2352 N N . LYS A 1 493 ? 121.000 136.003 150.719 1.00 60.77 493 LYS A N 1
ATOM 2353 C CA . LYS A 1 493 ? 121.852 136.760 149.805 1.00 60.77 493 LYS A CA 1
ATOM 2354 C C . LYS A 1 493 ? 122.715 135.825 148.967 1.00 60.77 493 LYS A C 1
ATOM 2355 O O . LYS A 1 493 ? 122.743 135.931 147.736 1.00 60.77 493 LYS A O 1
ATOM 2361 N N . ASP A 1 494 ? 123.380 134.865 149.617 1.00 54.99 494 ASP A N 1
ATOM 2362 C CA . ASP A 1 494 ? 124.222 133.916 148.896 1.00 54.99 494 ASP A CA 1
ATOM 2363 C C . ASP A 1 494 ? 123.402 132.963 148.038 1.00 54.99 494 ASP A C 1
ATOM 2364 O O . ASP A 1 494 ? 123.875 132.531 146.978 1.00 54.99 494 ASP A O 1
ATOM 2369 N N . PHE A 1 495 ? 122.179 132.638 148.479 1.00 51.03 495 PHE A N 1
ATOM 2370 C CA . PHE A 1 495 ? 121.209 131.947 147.633 1.00 51.03 495 PHE A CA 1
ATOM 2371 C C . PHE A 1 495 ? 120.974 132.709 146.338 1.00 51.03 495 PHE A C 1
ATOM 2372 O O . PHE A 1 495 ? 120.894 132.109 145.259 1.00 51.03 495 PHE A O 1
ATOM 2380 N N . LEU A 1 496 ? 120.872 134.037 146.425 1.00 48.58 496 LEU A N 1
ATOM 2381 C CA . LEU A 1 496 ? 120.719 134.827 145.213 1.00 48.58 496 LEU A CA 1
ATOM 2382 C C . LEU A 1 496 ? 122.005 134.874 144.395 1.00 48.58 496 LEU A C 1
ATOM 2383 O O . LEU A 1 496 ? 121.936 134.965 143.167 1.00 48.58 496 LEU A O 1
ATOM 2388 N N . THR A 1 497 ? 123.179 134.802 145.043 1.00 45.12 497 THR A N 1
ATOM 2389 C CA . THR A 1 497 ? 124.437 134.792 144.290 1.00 45.12 497 THR A CA 1
ATOM 2390 C C . THR A 1 497 ? 124.571 133.537 143.447 1.00 45.12 497 THR A C 1
ATOM 2391 O O . THR A 1 497 ? 124.982 133.607 142.284 1.00 45.12 497 THR A O 1
ATOM 2395 N N . PHE A 1 498 ? 124.244 132.374 144.016 1.00 38.86 498 PHE A N 1
ATOM 2396 C CA . PHE A 1 498 ? 124.252 131.178 143.188 1.00 38.86 498 PHE A CA 1
ATOM 2397 C C . PHE A 1 498 ? 123.057 131.142 142.250 1.00 38.86 498 PHE A C 1
ATOM 2398 O O . PHE A 1 498 ? 123.107 130.453 141.232 1.00 38.86 498 PHE A O 1
ATOM 2406 N N . TRP A 1 499 ? 121.997 131.887 142.553 1.00 44.72 499 TRP A N 1
ATOM 2407 C CA . TRP A 1 499 ? 120.863 131.979 141.646 1.00 44.72 499 TRP A CA 1
ATOM 2408 C C . TRP A 1 499 ? 121.158 132.862 140.441 1.00 44.72 499 TRP A C 1
ATOM 2409 O O . TRP A 1 499 ? 120.451 132.766 139.435 1.00 44.72 499 TRP A O 1
ATOM 2420 N N . ILE A 1 500 ? 122.173 133.719 140.526 1.00 39.75 500 ILE A N 1
ATOM 2421 C CA . ILE A 1 500 ? 122.653 134.488 139.379 1.00 39.75 500 ILE A CA 1
ATOM 2422 C C . ILE A 1 500 ? 123.780 133.760 138.661 1.00 39.75 500 ILE A C 1
ATOM 2423 O O . ILE A 1 500 ? 123.824 133.720 137.429 1.00 39.75 500 ILE A O 1
ATOM 2428 N N . LEU A 1 501 ? 124.698 133.164 139.418 1.00 32.75 501 LEU A N 1
ATOM 2429 C CA . LEU A 1 501 ? 125.887 132.572 138.820 1.00 32.75 501 LEU A CA 1
ATOM 2430 C C . LEU A 1 501 ? 125.576 131.267 138.104 1.00 32.75 501 LEU A C 1
ATOM 2431 O O . LEU A 1 501 ? 126.242 130.927 137.120 1.00 32.75 501 LEU A O 1
ATOM 2436 N N . PHE A 1 502 ? 124.567 130.539 138.560 1.00 32.48 502 PHE A N 1
ATOM 2437 C CA . PHE A 1 502 ? 124.123 129.337 137.874 1.00 32.48 502 PHE A CA 1
ATOM 2438 C C . PHE A 1 502 ? 123.035 129.621 136.854 1.00 32.48 502 PHE A C 1
ATOM 2439 O O . PHE A 1 502 ? 122.657 128.707 136.121 1.00 32.48 502 PHE A O 1
ATOM 2447 N N . SER A 1 503 ? 122.543 130.866 136.779 1.00 35.87 503 SER A N 1
ATOM 2448 C CA . SER A 1 503 ? 121.341 131.194 136.011 1.00 35.87 503 SER A CA 1
ATOM 2449 C C . SER A 1 503 ? 121.495 130.943 134.521 1.00 35.87 503 SER A C 1
ATOM 2450 O O . SER A 1 503 ? 120.492 130.733 133.835 1.00 35.87 503 SER A O 1
ATOM 2453 N N . ASN A 1 504 ? 122.723 130.908 134.017 1.00 34.70 504 ASN A N 1
ATOM 2454 C CA . ASN A 1 504 ? 122.976 130.696 132.606 1.00 34.70 504 ASN A CA 1
ATOM 2455 C C . ASN A 1 504 ? 123.044 129.223 132.229 1.00 34.70 504 ASN A C 1
ATOM 2456 O O . ASN A 1 504 ? 123.694 128.887 131.241 1.00 34.70 504 ASN A O 1
ATOM 2461 N N . LEU A 1 505 ? 122.409 128.332 132.989 1.00 34.95 505 LEU A N 1
ATOM 2462 C CA . LEU A 1 505 ? 122.306 126.953 132.525 1.00 34.95 505 LEU A CA 1
ATOM 2463 C C . LEU A 1 505 ? 121.203 126.800 131.491 1.00 34.95 505 LEU A C 1
ATOM 2464 O O . LEU A 1 505 ? 121.351 126.036 130.532 1.00 34.95 505 LEU A O 1
ATOM 2469 N N . VAL A 1 506 ? 120.090 127.501 131.676 1.00 38.58 506 VAL A N 1
ATOM 2470 C CA . VAL A 1 506 ? 119.102 127.625 130.611 1.00 38.58 506 VAL A CA 1
ATOM 2471 C C . VAL A 1 506 ? 119.645 128.639 129.611 1.00 38.58 506 VAL A C 1
ATOM 2472 O O . VAL A 1 506 ? 120.227 129.656 130.012 1.00 38.58 506 VAL A O 1
ATOM 2476 N N . PRO A 1 507 ? 119.549 128.378 128.309 1.00 37.89 507 PRO A N 1
ATOM 2477 C CA . PRO A 1 507 ? 120.162 129.291 127.333 1.00 37.89 507 PRO A CA 1
ATOM 2478 C C . PRO A 1 507 ? 119.327 130.534 127.067 1.00 37.89 507 PRO A C 1
ATOM 2479 O O . PRO A 1 507 ? 118.108 130.463 126.897 1.00 37.89 507 PRO A O 1
ATOM 2483 N N . ILE A 1 508 ? 120.004 131.686 127.058 1.00 42.63 508 ILE A N 1
ATOM 2484 C CA . ILE A 1 508 ? 119.349 132.953 126.752 1.00 42.63 508 ILE A CA 1
ATOM 2485 C C . ILE A 1 508 ? 119.095 133.055 125.261 1.00 42.63 508 ILE A C 1
ATOM 2486 O O . ILE A 1 508 ? 118.005 133.441 124.824 1.00 42.63 508 ILE A O 1
ATOM 2491 N N . SER A 1 509 ? 120.101 132.713 124.461 1.00 41.52 509 SER A N 1
ATOM 2492 C CA . SER A 1 509 ? 119.934 132.545 123.023 1.00 41.52 509 SER A CA 1
ATOM 2493 C C . SER A 1 509 ? 119.444 131.123 122.756 1.00 41.52 509 SER A C 1
ATOM 2494 O O . SER A 1 509 ? 120.158 130.262 122.244 1.00 41.52 509 SER A O 1
ATOM 2497 N N . LEU A 1 510 ? 118.205 130.876 123.175 1.00 41.51 510 LEU A N 1
ATOM 2498 C CA . LEU A 1 510 ? 117.492 129.650 122.858 1.00 41.51 510 LEU A CA 1
ATOM 2499 C C . LEU A 1 510 ? 116.297 129.934 121.963 1.00 41.51 510 LEU A C 1
ATOM 2500 O O . LEU A 1 510 ? 116.224 129.423 120.851 1.00 41.51 510 LEU A O 1
ATOM 2505 N N . PHE A 1 511 ? 115.380 130.786 122.414 1.00 48.58 511 PHE A N 1
ATOM 2506 C CA . PHE A 1 511 ? 114.184 131.060 121.633 1.00 48.58 511 PHE A CA 1
ATOM 2507 C C . PHE A 1 511 ? 114.482 131.970 120.454 1.00 48.58 511 PHE A C 1
ATOM 2508 O O . PHE A 1 511 ? 113.772 131.922 119.447 1.00 48.58 511 PHE A O 1
ATOM 2516 N N . VAL A 1 512 ? 115.538 132.777 120.546 1.00 43.52 512 VAL A N 1
ATOM 2517 C CA . VAL A 1 512 ? 115.930 133.625 119.426 1.00 43.52 512 VAL A CA 1
ATOM 2518 C C . VAL A 1 512 ? 116.560 132.796 118.319 1.00 43.52 512 VAL A C 1
ATOM 2519 O O . VAL A 1 512 ? 116.195 132.933 117.146 1.00 43.52 512 VAL A O 1
ATOM 2523 N N . THR A 1 513 ? 117.500 131.911 118.667 1.00 41.28 513 THR A N 1
ATOM 2524 C CA . THR A 1 513 ? 118.136 131.106 117.632 1.00 41.28 513 THR A CA 1
ATOM 2525 C C . THR A 1 513 ? 117.175 130.069 117.067 1.00 41.28 513 THR A C 1
ATOM 2526 O O . THR A 1 513 ? 117.300 129.690 115.900 1.00 41.28 513 THR A O 1
ATOM 2530 N N . VAL A 1 514 ? 116.169 129.660 117.842 1.00 39.05 514 VAL A N 1
ATOM 2531 C CA . VAL A 1 514 ? 115.119 128.817 117.290 1.00 39.05 514 VAL A CA 1
ATOM 2532 C C . VAL A 1 514 ? 114.201 129.638 116.393 1.00 39.05 514 VAL A C 1
ATOM 2533 O O . VAL A 1 514 ? 113.769 129.161 115.346 1.00 39.05 514 VAL A O 1
ATOM 2537 N N . GLU A 1 515 ? 113.950 130.907 116.740 1.00 42.38 515 GLU A N 1
ATOM 2538 C CA . GLU A 1 515 ? 113.188 131.775 115.840 1.00 42.38 515 GLU A CA 1
ATOM 2539 C C . GLU A 1 515 ? 113.934 132.087 114.550 1.00 42.38 515 GLU A C 1
ATOM 2540 O O . GLU A 1 515 ? 113.300 132.384 113.534 1.00 42.38 515 GLU A O 1
ATOM 2546 N N . LEU A 1 516 ? 115.261 132.050 114.563 1.00 37.91 516 LEU A N 1
ATOM 2547 C CA . LEU A 1 516 ? 116.008 132.313 113.345 1.00 37.91 516 LEU A CA 1
ATOM 2548 C C . LEU A 1 516 ? 116.196 131.060 112.509 1.00 37.91 516 LEU A C 1
ATOM 2549 O O . LEU A 1 516 ? 116.272 131.153 111.279 1.00 37.91 516 LEU A O 1
ATOM 2554 N N . ILE A 1 517 ? 116.254 129.890 113.146 1.00 35.86 517 ILE A N 1
ATOM 2555 C CA . ILE A 1 517 ? 116.194 128.641 112.393 1.00 35.86 517 ILE A CA 1
ATOM 2556 C C . ILE A 1 517 ? 114.811 128.456 111.782 1.00 35.86 517 ILE A C 1
ATOM 2557 O O . ILE A 1 517 ? 114.685 128.114 110.607 1.00 35.86 517 ILE A O 1
ATOM 2562 N N . LYS A 1 518 ? 113.756 128.687 112.567 1.00 38.61 518 LYS A N 1
ATOM 2563 C CA . LYS A 1 518 ? 112.391 128.556 112.065 1.00 38.61 518 LYS A CA 1
ATOM 2564 C C . LYS A 1 518 ? 112.085 129.605 111.003 1.00 38.61 518 LYS A C 1
ATOM 2565 O O . LYS A 1 518 ? 111.425 129.306 110.000 1.00 38.61 518 LYS A O 1
ATOM 2571 N N . TYR A 1 519 ? 112.561 130.836 111.205 1.00 39.10 519 TYR A N 1
ATOM 2572 C CA . TYR A 1 519 ? 112.345 131.894 110.224 1.00 39.10 519 TYR A CA 1
ATOM 2573 C C . TYR A 1 519 ? 113.129 131.633 108.949 1.00 39.10 519 TYR A C 1
ATOM 2574 O O . TYR A 1 519 ? 112.648 131.919 107.848 1.00 39.10 519 TYR A O 1
ATOM 2583 N N . TYR A 1 520 ? 114.339 131.100 109.073 1.00 37.25 520 TYR A N 1
ATOM 2584 C CA . TYR A 1 520 ? 115.177 130.936 107.896 1.00 37.25 520 TYR A CA 1
ATOM 2585 C C . TYR A 1 520 ? 114.850 129.656 107.138 1.00 37.25 520 TYR A C 1
ATOM 2586 O O . TYR A 1 520 ? 115.003 129.607 105.911 1.00 37.25 520 TYR A O 1
ATOM 2595 N N . GLN A 1 521 ? 114.412 128.618 107.853 1.00 34.08 521 GLN A N 1
ATOM 2596 C CA . GLN A 1 521 ? 113.793 127.464 107.214 1.00 34.08 521 GLN A CA 1
ATOM 2597 C C . GLN A 1 521 ? 112.504 127.857 106.517 1.00 34.08 521 GLN A C 1
ATOM 2598 O O . GLN A 1 521 ? 112.250 127.421 105.395 1.00 34.08 521 GLN A O 1
ATOM 2604 N N . ALA A 1 522 ? 111.687 128.697 107.157 1.00 32.75 522 ALA A N 1
ATOM 2605 C CA . ALA A 1 522 ? 110.473 129.196 106.517 1.00 32.75 522 ALA A CA 1
ATOM 2606 C C . ALA A 1 522 ? 110.783 130.070 105.309 1.00 32.75 522 ALA A C 1
ATOM 2607 O O . ALA A 1 522 ? 109.973 130.153 104.380 1.00 32.75 522 ALA A O 1
ATOM 2609 N N . PHE A 1 523 ? 111.940 130.732 105.308 1.00 37.01 523 PHE A N 1
ATOM 2610 C CA . PHE A 1 523 ? 112.406 131.423 104.114 1.00 37.01 523 PHE A CA 1
ATOM 2611 C C . PHE A 1 523 ? 112.795 130.437 103.022 1.00 37.01 523 PHE A C 1
ATOM 2612 O O . PHE A 1 523 ? 112.447 130.630 101.853 1.00 37.01 523 PHE A O 1
ATOM 2620 N N . MET A 1 524 ? 113.518 129.376 103.380 1.00 39.24 524 MET A N 1
ATOM 2621 C CA . MET A 1 524 ? 114.019 128.438 102.384 1.00 39.24 524 MET A CA 1
ATOM 2622 C C . MET A 1 524 ? 112.978 127.439 101.897 1.00 39.24 524 MET A C 1
ATOM 2623 O O . MET A 1 524 ? 113.237 126.738 100.914 1.00 39.24 524 MET A O 1
ATOM 2628 N N . ILE A 1 525 ? 111.818 127.347 102.543 1.00 36.77 525 ILE A N 1
ATOM 2629 C CA . ILE A 1 525 ? 110.741 126.521 102.016 1.00 36.77 525 ILE A CA 1
ATOM 2630 C C . ILE A 1 525 ? 109.678 127.364 101.330 1.00 36.77 525 ILE A C 1
ATOM 2631 O O . ILE A 1 525 ? 108.900 126.826 100.529 1.00 36.77 525 ILE A O 1
ATOM 2636 N N . GLY A 1 526 ? 109.631 128.663 101.602 1.00 38.51 526 GLY A N 1
ATOM 2637 C CA . GLY A 1 526 ? 108.851 129.607 100.843 1.00 38.51 526 GLY A CA 1
ATOM 2638 C C . GLY A 1 526 ? 109.548 130.134 99.617 1.00 38.51 526 GLY A C 1
ATOM 2639 O O . GLY A 1 526 ? 109.113 131.129 99.035 1.00 38.51 526 GLY A O 1
ATOM 2640 N N . SER A 1 527 ? 110.645 129.499 99.218 1.00 39.66 527 SER A N 1
ATOM 2641 C CA . SER A 1 527 ? 111.425 129.937 98.075 1.00 39.66 527 SER A CA 1
ATOM 2642 C C . SER A 1 527 ? 111.918 128.739 97.273 1.00 39.66 527 SER A C 1
ATOM 2643 O O . SER A 1 527 ? 113.017 128.766 96.712 1.00 39.66 527 SER A O 1
ATOM 2646 N N . ASP A 1 528 ? 111.116 127.682 97.221 1.00 41.90 528 ASP A N 1
ATOM 2647 C CA . ASP A 1 528 ? 111.479 126.427 96.584 1.00 41.90 528 ASP A CA 1
ATOM 2648 C C . ASP A 1 528 ? 110.799 126.320 95.224 1.00 41.90 528 ASP A C 1
ATOM 2649 O O . ASP A 1 528 ? 109.624 126.667 95.079 1.00 41.90 528 ASP A O 1
ATOM 2654 N N . LEU A 1 529 ? 111.545 125.827 94.229 1.00 45.27 529 LEU A N 1
ATOM 2655 C CA . LEU A 1 529 ? 110.957 125.575 92.915 1.00 45.27 529 LEU A CA 1
ATOM 2656 C C . LEU A 1 529 ? 110.030 124.370 92.927 1.00 45.27 529 LEU A C 1
ATOM 2657 O O . LEU A 1 529 ? 109.041 124.348 92.186 1.00 45.27 529 LEU A O 1
ATOM 2662 N N . ASP A 1 530 ? 110.329 123.360 93.747 1.00 47.72 530 ASP A N 1
ATOM 2663 C CA . ASP A 1 530 ? 109.471 122.186 93.845 1.00 47.72 530 ASP A CA 1
ATOM 2664 C C . ASP A 1 530 ? 108.163 122.471 94.565 1.00 47.72 530 ASP A C 1
ATOM 2665 O O . ASP A 1 530 ? 107.244 121.651 94.483 1.00 47.72 530 ASP A O 1
ATOM 2670 N N . LEU A 1 531 ? 108.057 123.592 95.271 1.00 39.94 531 LEU A N 1
ATOM 2671 C CA . LEU A 1 531 ? 106.806 124.015 95.877 1.00 39.94 531 LEU A CA 1
ATOM 2672 C C . LEU A 1 531 ? 106.239 125.256 95.205 1.00 39.94 531 LEU A C 1
ATOM 2673 O O . LEU A 1 531 ? 105.302 125.861 95.727 1.00 39.94 531 LEU A O 1
ATOM 2678 N N . TYR A 1 532 ? 106.787 125.646 94.061 1.00 47.07 532 TYR A N 1
ATOM 2679 C CA . TYR A 1 532 ? 106.332 126.820 93.330 1.00 47.07 532 TYR A CA 1
ATOM 2680 C C . TYR A 1 532 ? 105.291 126.424 92.292 1.00 47.07 532 TYR A C 1
ATOM 2681 O O . TYR A 1 532 ? 105.483 125.455 91.551 1.00 47.07 532 TYR A O 1
ATOM 2690 N N . TYR A 1 533 ? 104.194 127.174 92.240 1.00 50.59 533 TYR A N 1
ATOM 2691 C CA . TYR A 1 533 ? 103.108 126.916 91.300 1.00 50.59 533 TYR A CA 1
ATOM 2692 C C . TYR A 1 533 ? 103.146 127.984 90.216 1.00 50.59 533 TYR A C 1
ATOM 2693 O O . TYR A 1 533 ? 102.755 129.132 90.450 1.00 50.59 533 TYR A O 1
ATOM 2702 N N . GLU A 1 534 ? 103.614 127.597 89.033 1.00 56.76 534 GLU A N 1
ATOM 2703 C CA . GLU A 1 534 ? 103.930 128.524 87.956 1.00 56.76 534 GLU A CA 1
ATOM 2704 C C . GLU A 1 534 ? 102.720 128.965 87.146 1.00 56.76 534 GLU A C 1
ATOM 2705 O O . GLU A 1 534 ? 102.869 129.829 86.276 1.00 56.76 534 GLU A O 1
ATOM 2711 N N . LYS A 1 535 ? 101.536 128.408 87.395 1.00 59.83 535 LYS A N 1
ATOM 2712 C CA . LYS A 1 535 ? 100.385 128.763 86.574 1.00 59.83 535 LYS A CA 1
ATOM 2713 C C . LYS A 1 535 ? 99.800 130.111 86.982 1.00 59.83 535 LYS A C 1
ATOM 2714 O O . LYS A 1 535 ? 99.409 130.905 86.118 1.00 59.83 535 LYS A O 1
ATOM 2720 N N . THR A 1 536 ? 99.744 130.397 88.282 1.00 58.99 536 THR A N 1
ATOM 2721 C CA . THR A 1 536 ? 99.279 131.692 88.763 1.00 58.99 536 THR A CA 1
ATOM 2722 C C . THR A 1 536 ? 100.339 132.435 89.567 1.00 58.99 536 THR A C 1
ATOM 2723 O O . THR A 1 536 ? 100.013 133.444 90.207 1.00 58.99 536 THR A O 1
ATOM 2727 N N . ASP A 1 537 ? 101.588 131.952 89.545 1.00 57.68 537 ASP A N 1
ATOM 2728 C CA . ASP A 1 537 ? 102.774 132.628 90.083 1.00 57.68 537 ASP A CA 1
ATOM 2729 C C . ASP A 1 537 ? 102.649 132.889 91.590 1.00 57.68 537 ASP A C 1
ATOM 2730 O O . ASP A 1 537 ? 102.602 134.032 92.050 1.00 57.68 537 ASP A O 1
ATOM 2735 N N . THR A 1 538 ? 102.591 131.804 92.355 1.00 54.37 538 THR A N 1
ATOM 2736 C CA . THR A 1 538 ? 102.516 131.878 93.816 1.00 54.37 538 THR A CA 1
ATOM 2737 C C . THR A 1 538 ? 103.706 131.164 94.442 1.00 54.37 538 THR A C 1
ATOM 2738 O O . THR A 1 538 ? 103.802 129.925 94.344 1.00 54.37 538 THR A O 1
ATOM 2742 N N . PRO A 1 539 ? 104.641 131.883 95.074 1.00 50.76 539 PRO A N 1
ATOM 2743 C CA . PRO A 1 539 ? 105.846 131.248 95.640 1.00 50.76 539 PRO A CA 1
ATOM 2744 C C . PRO A 1 539 ? 105.704 130.840 97.107 1.00 50.76 539 PRO A C 1
ATOM 2745 O O . PRO A 1 539 ? 106.459 131.306 97.963 1.00 50.76 539 PRO A O 1
ATOM 2749 N N . THR A 1 540 ? 104.730 129.956 97.381 1.00 41.82 540 THR A N 1
ATOM 2750 C CA . THR A 1 540 ? 104.567 129.097 98.591 1.00 41.82 540 THR A CA 1
ATOM 2751 C C . THR A 1 540 ? 104.982 129.736 99.925 1.00 41.82 540 THR A C 1
ATOM 2752 O O . THR A 1 540 ? 105.633 129.114 100.767 1.00 41.82 540 THR A O 1
ATOM 2756 N N . VAL A 1 541 ? 104.520 130.968 100.150 1.00 39.47 541 VAL A N 1
ATOM 2757 C CA . VAL A 1 541 ? 105.027 131.781 101.253 1.00 39.47 541 VAL A CA 1
ATOM 2758 C C . VAL A 1 541 ? 104.555 131.237 102.602 1.00 39.47 541 VAL A C 1
ATOM 2759 O O . VAL A 1 541 ? 103.403 130.811 102.763 1.00 39.47 541 VAL A O 1
ATOM 2763 N N . VAL A 1 542 ? 105.481 131.172 103.558 1.00 39.60 542 VAL A N 1
ATOM 2764 C CA . VAL A 1 542 ? 105.193 130.778 104.934 1.00 39.60 542 VAL A CA 1
ATOM 2765 C C . VAL A 1 542 ? 105.103 132.046 105.768 1.00 39.60 542 VAL A C 1
ATOM 2766 O O . VAL A 1 542 ? 106.036 132.856 105.780 1.00 39.60 542 VAL A O 1
ATOM 2770 N N . ARG A 1 543 ? 103.993 132.215 106.479 1.00 47.76 543 ARG A N 1
ATOM 2771 C CA . ARG A 1 543 ? 103.669 133.498 107.083 1.00 47.76 543 ARG A CA 1
ATOM 2772 C C . ARG A 1 543 ? 104.027 133.576 108.560 1.00 47.76 543 ARG A C 1
ATOM 2773 O O . ARG A 1 543 ? 104.733 134.501 108.971 1.00 47.76 543 ARG A O 1
ATOM 2781 N N . THR A 1 544 ? 103.559 132.626 109.371 1.00 48.20 544 THR A N 1
ATOM 2782 C CA . THR A 1 544 ? 103.850 132.689 110.799 1.00 48.20 544 THR A CA 1
ATOM 2783 C C . THR A 1 544 ? 105.287 132.304 111.100 1.00 48.20 544 THR A C 1
ATOM 2784 O O . THR A 1 544 ? 105.836 132.740 112.120 1.00 48.20 544 THR A O 1
ATOM 2788 N N . SER A 1 545 ? 105.869 131.418 110.284 1.00 46.07 545 SER A N 1
ATOM 2789 C CA . SER A 1 545 ? 107.293 131.076 110.254 1.00 46.07 545 SER A CA 1
ATOM 2790 C C . SER A 1 545 ? 107.798 130.364 111.506 1.00 46.07 545 SER A C 1
ATOM 2791 O O . SER A 1 545 ? 108.954 129.943 111.539 1.00 46.07 545 SER A O 1
ATOM 2794 N N . SER A 1 546 ? 106.955 130.206 112.526 1.00 45.21 546 SER A N 1
ATOM 2795 C CA . SER A 1 546 ? 107.322 129.558 113.773 1.00 45.21 546 SER A CA 1
ATOM 2796 C C . SER A 1 546 ? 106.620 128.226 113.953 1.00 45.21 546 SER A C 1
ATOM 2797 O O . SER A 1 546 ? 106.903 127.511 114.918 1.00 45.21 546 SER A O 1
ATOM 2800 N N . LEU A 1 547 ? 105.700 127.885 113.054 1.00 43.11 547 LEU A N 1
ATOM 2801 C CA . LEU A 1 547 ? 105.011 126.606 113.065 1.00 43.11 547 LEU A CA 1
ATOM 2802 C C . LEU A 1 547 ? 105.598 125.655 112.033 1.00 43.11 547 LEU A C 1
ATOM 2803 O O . LEU A 1 547 ? 104.867 124.867 111.431 1.00 43.11 547 LEU A O 1
ATOM 2808 N N . VAL A 1 548 ? 106.908 125.727 111.808 1.00 41.02 548 VAL A N 1
ATOM 2809 C CA . VAL A 1 548 ? 107.522 125.021 110.689 1.00 41.02 548 VAL A CA 1
ATOM 2810 C C . VAL A 1 548 ? 107.963 123.612 111.086 1.00 41.02 548 VAL A C 1
ATOM 2811 O O . VAL A 1 548 ? 107.871 122.684 110.277 1.00 41.02 548 VAL A O 1
ATOM 2815 N N . GLU A 1 549 ? 108.402 123.416 112.327 1.00 42.81 549 GLU A N 1
ATOM 2816 C CA . GLU A 1 549 ? 108.689 122.077 112.826 1.00 42.81 549 GLU A CA 1
ATOM 2817 C C . GLU A 1 549 ? 107.432 121.324 113.229 1.00 42.81 549 GLU A C 1
ATOM 2818 O O . GLU A 1 549 ? 107.516 120.128 113.525 1.00 42.81 549 GLU A O 1
ATOM 2824 N N . GLU A 1 550 ? 106.282 122.005 113.262 1.00 41.88 550 GLU A N 1
ATOM 2825 C CA . GLU A 1 550 ? 104.989 121.335 113.343 1.00 41.88 550 GLU A CA 1
ATOM 2826 C C . GLU A 1 550 ? 104.756 120.414 112.161 1.00 41.88 550 GLU A C 1
ATOM 2827 O O . GLU A 1 550 ? 104.064 119.401 112.289 1.00 41.88 550 GLU A O 1
ATOM 2833 N N . LEU A 1 551 ? 105.328 120.753 111.010 1.00 34.71 551 LEU A N 1
ATOM 2834 C CA . LEU A 1 551 ? 105.157 120.003 109.778 1.00 34.71 551 LEU A CA 1
ATOM 2835 C C . LEU A 1 551 ? 105.803 118.625 109.831 1.00 34.71 551 LEU A C 1
ATOM 2836 O O . LEU A 1 551 ? 105.468 117.771 109.011 1.00 34.71 551 LEU A O 1
ATOM 2841 N N . GLY A 1 552 ? 106.714 118.386 110.761 1.00 33.70 552 GLY A N 1
ATOM 2842 C CA . GLY A 1 552 ? 107.196 117.046 111.002 1.00 33.70 552 GLY A CA 1
ATOM 2843 C C . GLY A 1 552 ? 106.435 116.292 112.057 1.00 33.70 552 GLY A C 1
ATOM 2844 O O . GLY A 1 552 ? 106.790 115.153 112.368 1.00 33.70 552 GLY A O 1
ATOM 2845 N N . GLN A 1 553 ? 105.383 116.895 112.605 1.00 36.63 553 GLN A N 1
ATOM 2846 C CA . GLN A 1 553 ? 104.636 116.341 113.720 1.00 36.63 553 GLN A CA 1
ATOM 2847 C C . GLN A 1 553 ? 103.222 115.928 113.349 1.00 36.63 553 GLN A C 1
ATOM 2848 O O . GLN A 1 553 ? 102.513 115.397 114.207 1.00 36.63 553 GLN A O 1
ATOM 2854 N N . ILE A 1 554 ? 102.803 116.148 112.102 1.00 35.24 554 ILE A N 1
ATOM 2855 C CA . ILE A 1 554 ? 101.389 116.101 111.740 1.00 35.24 554 ILE A CA 1
ATOM 2856 C C . ILE A 1 554 ? 100.874 114.670 111.760 1.00 35.24 554 ILE A C 1
ATOM 2857 O O . ILE A 1 554 ? 101.423 113.785 111.094 1.00 35.24 554 ILE A O 1
ATOM 2862 N N . GLU A 1 555 ? 99.811 114.440 112.525 1.00 41.91 555 GLU A N 1
ATOM 2863 C CA . GLU A 1 555 ? 99.131 113.155 112.550 1.00 41.91 555 GLU A CA 1
ATOM 2864 C C . GLU A 1 555 ? 97.785 113.172 111.849 1.00 41.91 555 GLU A C 1
ATOM 2865 O O . GLU A 1 555 ? 97.426 112.187 111.212 1.00 41.91 555 GLU A O 1
ATOM 2871 N N . TYR A 1 556 ? 97.030 114.263 111.941 1.00 42.63 556 TYR A N 1
ATOM 2872 C CA . TYR A 1 556 ? 95.744 114.398 111.271 1.00 42.63 556 TYR A CA 1
ATOM 2873 C C . TYR A 1 556 ? 95.776 115.625 110.371 1.00 42.63 556 TYR A C 1
ATOM 2874 O O . TYR A 1 556 ? 96.262 116.681 110.782 1.00 42.63 556 TYR A O 1
ATOM 2883 N N . ILE A 1 557 ? 95.262 115.489 109.150 1.00 36.60 557 ILE A N 1
ATOM 2884 C CA . ILE A 1 557 ? 95.060 116.610 108.237 1.00 36.60 557 ILE A CA 1
ATOM 2885 C C . ILE A 1 557 ? 93.567 116.797 108.029 1.00 36.60 557 ILE A C 1
ATOM 2886 O O . ILE A 1 557 ? 92.851 115.835 107.735 1.00 36.60 557 ILE A O 1
ATOM 2891 N N . PHE A 1 558 ? 93.092 118.025 108.206 1.00 39.78 558 PHE A N 1
ATOM 2892 C CA . PHE A 1 558 ? 91.676 118.342 108.084 1.00 39.78 558 PHE A CA 1
ATOM 2893 C C . PHE A 1 558 ? 91.495 119.223 106.856 1.00 39.78 558 PHE A C 1
ATOM 2894 O O . PHE A 1 558 ? 91.630 120.447 106.943 1.00 39.78 558 PHE A O 1
ATOM 2902 N N . SER A 1 559 ? 91.177 118.602 105.723 1.00 38.62 559 SER A N 1
ATOM 2903 C CA . SER A 1 559 ? 91.160 119.271 104.431 1.00 38.62 559 SER A CA 1
ATOM 2904 C C . SER A 1 559 ? 89.769 119.783 104.096 1.00 38.62 559 SER A C 1
ATOM 2905 O O . SER A 1 559 ? 88.762 119.240 104.552 1.00 38.62 559 SER A O 1
ATOM 2908 N N . ASP A 1 560 ? 89.730 120.850 103.305 1.00 43.94 560 ASP A N 1
ATOM 2909 C CA . ASP A 1 560 ? 88.532 121.191 102.561 1.00 43.94 560 ASP A CA 1
ATOM 2910 C C . ASP A 1 560 ? 88.467 120.319 101.313 1.00 43.94 560 ASP A C 1
ATOM 2911 O O . ASP A 1 560 ? 89.473 119.777 100.852 1.00 43.94 560 ASP A O 1
ATOM 2916 N N . LYS A 1 561 ? 87.264 120.177 100.771 1.00 44.66 561 LYS A N 1
ATOM 2917 C CA . LYS A 1 561 ? 87.091 119.510 99.489 1.00 44.66 561 LYS A CA 1
ATOM 2918 C C . LYS A 1 561 ? 87.103 120.505 98.334 1.00 44.66 561 LYS A C 1
ATOM 2919 O O . LYS A 1 561 ? 87.942 120.412 97.435 1.00 44.66 561 LYS A O 1
ATOM 2925 N N . THR A 1 562 ? 86.180 121.464 98.362 1.00 46.19 562 THR A N 1
ATOM 2926 C CA . THR A 1 562 ? 85.950 122.372 97.245 1.00 46.19 562 THR A CA 1
ATOM 2927 C C . THR A 1 562 ? 87.101 123.358 97.106 1.00 46.19 562 THR A C 1
ATOM 2928 O O . THR A 1 562 ? 87.392 124.116 98.036 1.00 46.19 562 THR A O 1
ATOM 2932 N N . GLY A 1 563 ? 87.754 123.347 95.950 1.00 45.84 563 GLY A N 1
ATOM 2933 C CA . GLY A 1 563 ? 88.897 124.198 95.673 1.00 45.84 563 GLY A CA 1
ATOM 2934 C C . GLY A 1 563 ? 90.220 123.649 96.159 1.00 45.84 563 GLY A C 1
ATOM 2935 O O . GLY A 1 563 ? 91.225 123.729 95.451 1.00 45.84 563 GLY A O 1
ATOM 2936 N N . THR A 1 564 ? 90.239 123.096 97.372 1.00 44.49 564 THR A N 1
ATOM 2937 C CA . THR A 1 564 ? 91.454 122.486 97.896 1.00 44.49 564 THR A CA 1
ATOM 2938 C C . THR A 1 564 ? 91.743 121.169 97.195 1.00 44.49 564 THR A C 1
ATOM 2939 O O . THR A 1 564 ? 92.859 120.940 96.716 1.00 44.49 564 THR A O 1
ATOM 2943 N N . LEU A 1 565 ? 90.748 120.291 97.120 1.00 45.11 565 LEU A N 1
ATOM 2944 C CA . LEU A 1 565 ? 90.931 119.020 96.438 1.00 45.11 565 LEU A CA 1
ATOM 2945 C C . LEU A 1 565 ? 90.506 119.072 94.979 1.00 45.11 565 LEU A C 1
ATOM 2946 O O . LEU A 1 565 ? 91.042 118.316 94.166 1.00 45.11 565 LEU A O 1
ATOM 2951 N N . THR A 1 566 ? 89.570 119.946 94.624 1.00 48.29 566 THR A N 1
ATOM 2952 C CA . THR A 1 566 ? 89.022 120.009 93.279 1.00 48.29 566 THR A CA 1
ATOM 2953 C C . THR A 1 566 ? 89.420 121.309 92.592 1.00 48.29 566 THR A C 1
ATOM 2954 O O . THR A 1 566 ? 89.850 122.266 93.235 1.00 48.29 566 THR A O 1
ATOM 2958 N N . ARG A 1 567 ? 89.263 121.339 91.268 1.00 50.47 567 ARG A N 1
ATOM 2959 C CA . ARG A 1 567 ? 89.501 122.548 90.491 1.00 50.47 567 ARG A CA 1
ATOM 2960 C C . ARG A 1 567 ? 88.233 123.337 90.203 1.00 50.47 567 ARG A C 1
ATOM 2961 O O . ARG A 1 567 ? 88.309 124.336 89.480 1.00 50.47 567 ARG A O 1
ATOM 2969 N N . ASN A 1 568 ? 87.082 122.907 90.740 1.00 52.43 568 ASN A N 1
ATOM 2970 C CA . ASN A 1 568 ? 85.754 123.496 90.485 1.00 52.43 568 ASN A CA 1
ATOM 2971 C C . ASN A 1 568 ? 85.397 123.519 89.002 1.00 52.43 568 ASN A C 1
ATOM 2972 O O . ASN A 1 568 ? 84.726 124.437 88.527 1.00 52.43 568 ASN A O 1
ATOM 2977 N N . ILE A 1 569 ? 85.842 122.508 88.268 1.00 51.72 569 ILE A N 1
ATOM 2978 C CA . ILE A 1 569 ? 85.522 122.326 86.861 1.00 51.72 569 ILE A CA 1
ATOM 2979 C C . ILE A 1 569 ? 84.868 120.959 86.745 1.00 51.72 569 ILE A C 1
ATOM 2980 O O . ILE A 1 569 ? 85.259 120.029 87.451 1.00 51.72 569 ILE A O 1
ATOM 2985 N N . MET A 1 570 ? 83.844 120.836 85.907 1.00 58.08 570 MET A N 1
ATOM 2986 C CA . MET A 1 570 ? 83.248 119.535 85.640 1.00 58.08 570 MET A CA 1
ATOM 2987 C C . MET A 1 570 ? 83.298 119.260 84.148 1.00 58.08 570 MET A C 1
ATOM 2988 O O . MET A 1 570 ? 82.716 120.005 83.354 1.00 58.08 570 MET A O 1
ATOM 2993 N N . GLU A 1 571 ? 84.006 118.201 83.776 1.00 65.36 571 GLU A N 1
ATOM 2994 C CA . GLU A 1 571 ? 84.142 117.774 82.395 1.00 65.36 571 GLU A CA 1
ATOM 2995 C C . GLU A 1 571 ? 83.286 116.540 82.162 1.00 65.36 571 GLU A C 1
ATOM 2996 O O . GLU A 1 571 ? 83.271 115.621 82.984 1.00 65.36 571 GLU A O 1
ATOM 3002 N N . PHE A 1 572 ? 82.574 116.533 81.040 1.00 68.76 572 PHE A N 1
ATOM 3003 C CA . PHE A 1 572 ? 81.799 115.381 80.594 1.00 68.76 572 PHE A CA 1
ATOM 3004 C C . PHE A 1 572 ? 82.768 114.260 80.265 1.00 68.76 572 PHE A C 1
ATOM 3005 O O . PHE A 1 572 ? 83.408 114.263 79.212 1.00 68.76 572 PHE A O 1
ATOM 3013 N N . LYS A 1 573 ? 82.887 113.290 81.169 1.00 68.25 573 LYS A N 1
ATOM 3014 C CA . LYS A 1 573 ? 83.880 112.238 80.970 1.00 68.25 573 LYS A CA 1
ATOM 3015 C C . LYS A 1 573 ? 83.343 111.172 80.025 1.00 68.25 573 LYS A C 1
ATOM 3016 O O . LYS A 1 573 ? 83.811 111.040 78.892 1.00 68.25 573 LYS A O 1
ATOM 3022 N N . SER A 1 574 ? 82.304 110.459 80.448 1.00 73.25 574 SER A N 1
ATOM 3023 C CA . SER A 1 574 ? 81.823 109.286 79.737 1.00 73.25 574 SER A CA 1
ATOM 3024 C C . SER A 1 574 ? 80.304 109.306 79.697 1.00 73.25 574 SER A C 1
ATOM 3025 O O . SER A 1 574 ? 79.651 110.116 80.358 1.00 73.25 574 SER A O 1
ATOM 3028 N N . CYS A 1 575 ? 79.742 108.404 78.901 1.00 82.10 575 CYS A N 1
ATOM 3029 C CA . CYS A 1 575 ? 78.296 108.234 78.851 1.00 82.10 575 CYS A CA 1
ATOM 3030 C C . CYS A 1 575 ? 77.979 106.777 78.563 1.00 82.10 575 CYS A C 1
ATOM 3031 O O . CYS A 1 575 ? 78.420 106.225 77.552 1.00 82.10 575 CYS A O 1
ATOM 3034 N N . SER A 1 576 ? 77.269 106.138 79.488 1.00 88.64 576 SER A N 1
ATOM 3035 C CA . SER A 1 576 ? 76.732 104.802 79.259 1.00 88.64 576 SER A CA 1
ATOM 3036 C C . SER A 1 576 ? 75.496 104.980 78.402 1.00 88.64 576 SER A C 1
ATOM 3037 O O . SER A 1 576 ? 74.446 105.403 78.884 1.00 88.64 576 SER A O 1
ATOM 3040 N N . ILE A 1 577 ? 75.619 104.665 77.122 1.00 100.52 577 ILE A N 1
ATOM 3041 C CA . ILE A 1 577 ? 74.651 105.082 76.125 1.00 100.52 577 ILE A CA 1
ATOM 3042 C C . ILE A 1 577 ? 74.174 103.847 75.364 1.00 100.52 577 ILE A C 1
ATOM 3043 O O . ILE A 1 577 ? 74.948 103.221 74.627 1.00 100.52 577 ILE A O 1
ATOM 3048 N N . ALA A 1 578 ? 72.903 103.479 75.584 1.00 105.37 578 ALA A N 1
ATOM 3049 C CA . ALA A 1 578 ? 72.299 102.210 75.142 1.00 105.37 578 ALA A CA 1
ATOM 3050 C C . ALA A 1 578 ? 73.110 100.998 75.604 1.00 105.37 578 ALA A C 1
ATOM 3051 O O . ALA A 1 578 ? 73.218 99.990 74.903 1.00 105.37 578 ALA A O 1
ATOM 3053 N N . GLY A 1 579 ? 73.678 101.095 76.802 1.00 106.38 579 GLY A N 1
ATOM 3054 C CA . GLY A 1 579 ? 74.417 99.992 77.387 1.00 106.38 579 GLY A CA 1
ATOM 3055 C C . GLY A 1 579 ? 75.806 99.763 76.832 1.00 106.38 579 GLY A C 1
ATOM 3056 O O . GLY A 1 579 ? 76.218 98.607 76.672 1.00 106.38 579 GLY A O 1
ATOM 3057 N N . HIS A 1 580 ? 76.550 100.829 76.532 1.00 109.09 580 HIS A N 1
ATOM 3058 C CA . HIS A 1 580 ? 77.897 100.691 75.980 1.00 109.09 580 HIS A CA 1
ATOM 3059 C C . HIS A 1 580 ? 78.785 101.805 76.514 1.00 109.09 580 HIS A C 1
ATOM 3060 O O . HIS A 1 580 ? 78.460 102.983 76.350 1.00 109.09 580 HIS A O 1
ATOM 3067 N N . CYS A 1 581 ? 79.903 101.439 77.148 1.00 114.86 581 CYS A N 1
ATOM 3068 C CA . CYS A 1 581 ? 80.951 102.398 77.486 1.00 114.86 581 CYS A CA 1
ATOM 3069 C C . CYS A 1 581 ? 82.244 102.126 76.727 1.00 114.86 581 CYS A C 1
ATOM 3070 O O . CYS A 1 581 ? 82.690 102.987 75.968 1.00 114.86 581 CYS A O 1
ATOM 3073 N N . TYR A 1 582 ? 82.841 100.947 76.902 1.00 134.84 582 TYR A N 1
ATOM 3074 C CA . TYR A 1 582 ? 83.984 100.479 76.121 1.00 134.84 582 TYR A CA 1
ATOM 3075 C C . TYR A 1 582 ? 84.146 98.989 76.383 1.00 134.84 582 TYR A C 1
ATOM 3076 O O . TYR A 1 582 ? 83.395 98.387 77.155 1.00 134.84 582 TYR A O 1
ATOM 3085 N N . ASP A 1 583 ? 85.145 98.403 75.731 1.00 142.89 583 ASP A N 1
ATOM 3086 C CA . ASP A 1 583 ? 85.451 96.989 75.899 1.00 142.89 583 ASP A CA 1
ATOM 3087 C C . ASP A 1 583 ? 86.903 96.808 76.321 1.00 142.89 583 ASP A C 1
ATOM 3088 O O . ASP A 1 583 ? 87.715 97.723 76.184 1.00 142.89 583 ASP A O 1
ATOM 3093 N N . GLY A 1 597 ? 93.768 99.165 79.798 1.00 139.87 597 GLY A N 1
ATOM 3094 C CA . GLY A 1 597 ? 93.744 100.535 79.322 1.00 139.87 597 GLY A CA 1
ATOM 3095 C C . GLY A 1 597 ? 92.356 101.140 79.364 1.00 139.87 597 GLY A C 1
ATOM 3096 O O . GLY A 1 597 ? 91.362 100.423 79.482 1.00 139.87 597 GLY A O 1
ATOM 3097 N N . ILE A 1 598 ? 92.286 102.465 79.267 1.00 135.81 598 ILE A N 1
ATOM 3098 C CA . ILE A 1 598 ? 91.025 103.196 79.320 1.00 135.81 598 ILE A CA 1
ATOM 3099 C C . ILE A 1 598 ? 90.869 103.976 78.025 1.00 135.81 598 ILE A C 1
ATOM 3100 O O . ILE A 1 598 ? 91.694 104.845 77.714 1.00 135.81 598 ILE A O 1
ATOM 3105 N N . GLU A 1 599 ? 89.819 103.667 77.272 1.00 136.35 599 GLU A N 1
ATOM 3106 C CA . GLU A 1 599 ? 89.411 104.466 76.127 1.00 136.35 599 GLU A CA 1
ATOM 3107 C C . GLU A 1 599 ? 87.972 104.917 76.346 1.00 136.35 599 GLU A C 1
ATOM 3108 O O . GLU A 1 599 ? 87.116 104.124 76.755 1.00 136.35 599 GLU A O 1
ATOM 3114 N N . VAL A 1 600 ? 87.732 106.218 76.175 1.00 124.97 600 VAL A N 1
ATOM 3115 C CA . VAL A 1 600 ? 86.407 106.798 76.339 1.00 124.97 600 VAL A CA 1
ATOM 3116 C C . VAL A 1 600 ? 85.966 107.551 75.090 1.00 124.97 600 VAL A C 1
ATOM 3117 O O . VAL A 1 600 ? 84.831 107.387 74.627 1.00 124.97 600 VAL A O 1
ATOM 3121 N N . GLY A 1 601 ? 86.854 108.370 74.517 1.00 125.85 601 GLY A N 1
ATOM 3122 C CA . GLY A 1 601 ? 86.546 109.094 73.295 1.00 125.85 601 GLY A CA 1
ATOM 3123 C C . GLY A 1 601 ? 86.386 108.214 72.071 1.00 125.85 601 GLY A C 1
ATOM 3124 O O . GLY A 1 601 ? 85.741 108.631 71.102 1.00 125.85 601 GLY A O 1
ATOM 3125 N N . TYR A 1 602 ? 86.962 107.007 72.090 1.00 127.82 602 TYR A N 1
ATOM 3126 C CA . TYR A 1 602 ? 86.746 106.062 70.999 1.00 127.82 602 TYR A CA 1
ATOM 3127 C C . TYR A 1 602 ? 85.300 105.589 70.951 1.00 127.82 602 TYR A C 1
ATOM 3128 O O . TYR A 1 602 ? 84.785 105.279 69.869 1.00 127.82 602 TYR A O 1
ATOM 3137 N N . ARG A 1 603 ? 84.633 105.530 72.107 1.00 120.65 603 ARG A N 1
ATOM 3138 C CA . ARG A 1 603 ? 83.188 105.341 72.123 1.00 120.65 603 ARG A CA 1
ATOM 3139 C C . ARG A 1 603 ? 82.471 106.535 71.514 1.00 120.65 603 ARG A C 1
ATOM 3140 O O . ARG A 1 603 ? 81.417 106.373 70.894 1.00 120.65 603 ARG A O 1
ATOM 3148 N N . LYS A 1 604 ? 83.028 107.738 71.667 1.00 116.60 604 LYS A N 1
ATOM 3149 C CA . LYS A 1 604 ? 82.379 108.919 71.110 1.00 116.60 604 LYS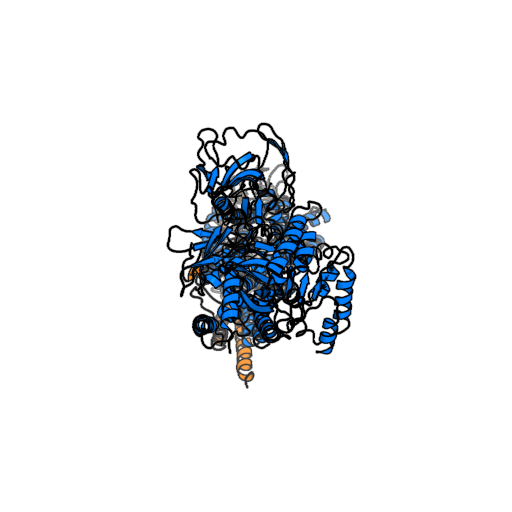 A CA 1
ATOM 3150 C C . LYS A 1 604 ? 82.513 108.978 69.592 1.00 116.60 604 LYS A C 1
ATOM 3151 O O . LYS A 1 604 ? 81.576 109.407 68.906 1.00 116.60 604 LYS A O 1
ATOM 3157 N N . PHE A 1 605 ? 83.649 108.535 69.045 1.00 123.73 605 PHE A N 1
ATOM 3158 C CA . PHE A 1 605 ? 83.731 108.380 67.596 1.00 123.73 605 PHE A CA 1
ATOM 3159 C C . PHE A 1 605 ? 82.934 107.172 67.119 1.00 123.73 605 PHE A C 1
ATOM 3160 O O . PHE A 1 605 ? 82.470 107.149 65.973 1.00 123.73 605 PHE A O 1
ATOM 3168 N N . ASP A 1 606 ? 82.742 106.174 67.987 1.00 123.19 606 ASP A N 1
ATOM 3169 C CA . ASP A 1 606 ? 81.832 105.071 67.701 1.00 123.19 606 ASP A CA 1
ATOM 3170 C C . ASP A 1 606 ? 80.371 105.481 67.877 1.00 123.19 606 ASP A C 1
ATOM 3171 O O . ASP A 1 606 ? 79.472 104.727 67.494 1.00 123.19 606 ASP A O 1
ATOM 3176 N N . ASP A 1 607 ? 80.121 106.665 68.432 1.00 120.77 607 ASP A N 1
ATOM 3177 C CA . ASP A 1 607 ? 78.796 107.200 68.709 1.00 120.77 607 ASP A CA 1
ATOM 3178 C C . ASP A 1 607 ? 78.356 108.120 67.580 1.00 120.77 607 ASP A C 1
ATOM 3179 O O . ASP A 1 607 ? 77.223 108.025 67.097 1.00 120.77 607 ASP A O 1
ATOM 3184 N N . LEU A 1 608 ? 79.250 109.017 67.156 1.00 120.46 608 LEU A N 1
ATOM 3185 C CA . LEU A 1 608 ? 79.012 109.770 65.933 1.00 120.46 608 LEU A CA 1
ATOM 3186 C C . LEU A 1 608 ? 79.075 108.863 64.712 1.00 120.46 608 LEU A C 1
ATOM 3187 O O . LEU A 1 608 ? 78.374 109.105 63.724 1.00 120.46 608 LEU A O 1
ATOM 3192 N N . LYS A 1 609 ? 79.899 107.815 64.764 1.00 124.40 609 LYS A N 1
ATOM 3193 C CA . LYS A 1 609 ? 79.942 106.844 63.677 1.00 124.40 609 LYS A CA 1
ATOM 3194 C C . LYS A 1 609 ? 78.747 105.898 63.732 1.00 124.40 609 LYS A C 1
ATOM 3195 O O . LYS A 1 609 ? 78.196 105.530 62.688 1.00 124.40 609 LYS A O 1
ATOM 3201 N N . LYS A 1 610 ? 78.330 105.500 64.937 1.00 123.56 610 LYS A N 1
ATOM 3202 C CA . LYS A 1 610 ? 77.199 104.587 65.068 1.00 123.56 610 LYS A CA 1
ATOM 3203 C C . LYS A 1 610 ? 75.878 105.289 64.771 1.00 123.56 610 LYS A C 1
ATOM 3204 O O . LYS A 1 610 ? 74.921 104.642 64.327 1.00 123.56 610 LYS A O 1
ATOM 3210 N N . LYS A 1 611 ? 75.810 106.607 64.984 1.00 122.70 611 LYS A N 1
ATOM 3211 C CA . LYS A 1 611 ? 74.582 107.336 64.679 1.00 122.70 611 LYS A CA 1
ATOM 3212 C C . LYS A 1 611 ? 74.348 107.441 63.177 1.00 122.70 611 LYS A C 1
ATOM 3213 O O . LYS A 1 611 ? 73.204 107.339 62.718 1.00 122.70 611 LYS A O 1
ATOM 3219 N N . LEU A 1 612 ? 75.416 107.591 62.394 1.00 127.59 612 LEU A N 1
ATOM 3220 C CA . LEU A 1 612 ? 75.311 107.658 60.941 1.00 127.59 612 LEU A CA 1
ATOM 3221 C C . LEU A 1 612 ? 75.105 106.294 60.289 1.00 127.59 612 LEU A C 1
ATOM 3222 O O . LEU A 1 612 ? 75.119 106.208 59.056 1.00 127.59 612 LEU A O 1
ATOM 3227 N N . ASN A 1 613 ? 74.914 105.232 61.077 1.00 132.37 613 ASN A N 1
ATOM 3228 C CA . ASN A 1 613 ? 74.490 103.928 60.586 1.00 132.37 613 ASN A CA 1
ATOM 3229 C C . ASN A 1 613 ? 72.965 103.789 60.598 1.00 132.37 613 ASN A C 1
ATOM 3230 O O . ASN A 1 613 ? 72.436 102.680 60.735 1.00 132.37 613 ASN A O 1
ATOM 3235 N N . ASP A 1 614 ? 72.249 104.914 60.463 1.00 134.41 614 ASP A N 1
ATOM 3236 C CA . ASP A 1 614 ? 70.795 105.090 60.491 1.00 134.41 614 ASP A CA 1
ATOM 3237 C C . ASP A 1 614 ? 69.955 104.088 59.683 1.00 134.41 614 ASP A C 1
ATOM 3238 O O . ASP A 1 614 ? 68.835 103.785 60.121 1.00 134.41 614 ASP A O 1
ATOM 3243 N N . PRO A 1 615 ? 70.396 103.555 58.524 1.00 135.92 615 PRO A N 1
ATOM 3244 C CA . PRO A 1 615 ? 69.636 102.422 57.952 1.00 135.92 615 PRO A CA 1
ATOM 3245 C C . PRO A 1 615 ? 69.647 101.164 58.809 1.00 135.92 615 PRO A C 1
ATOM 3246 O O . PRO A 1 615 ? 68.577 100.615 59.101 1.00 135.92 615 PRO A O 1
ATOM 3250 N N . SER A 1 616 ? 70.818 100.686 59.224 1.00 134.72 616 SER A N 1
ATOM 3251 C CA . SER A 1 616 ? 70.916 99.447 59.996 1.00 134.72 616 SER A CA 1
ATOM 3252 C C . SER A 1 616 ? 71.596 99.737 61.331 1.00 134.72 616 SER A C 1
ATOM 3253 O O . SER A 1 616 ? 72.797 99.508 61.488 1.00 134.72 616 SER A O 1
ATOM 3256 N N . ASP A 1 617 ? 70.807 100.213 62.296 1.00 129.63 617 ASP A N 1
ATOM 3257 C CA . ASP A 1 617 ? 71.263 100.402 63.673 1.00 129.63 617 ASP A CA 1
ATOM 3258 C C . ASP A 1 617 ? 70.035 100.531 64.556 1.00 129.63 617 ASP A C 1
ATOM 3259 O O . ASP A 1 617 ? 69.211 101.425 64.339 1.00 129.63 617 ASP A O 1
ATOM 3264 N N . GLU A 1 618 ? 69.909 99.645 65.545 1.00 127.29 618 GLU A N 1
ATOM 3265 C CA . GLU A 1 618 ? 68.784 99.732 66.468 1.00 127.29 618 GLU A CA 1
ATOM 3266 C C . GLU A 1 618 ? 68.957 100.890 67.443 1.00 127.29 618 GLU A C 1
ATOM 3267 O O . GLU A 1 618 ? 67.968 101.492 67.877 1.00 127.29 618 GLU A O 1
ATOM 3273 N N . ASP A 1 619 ? 70.202 101.238 67.769 1.00 120.94 619 ASP A N 1
ATOM 3274 C CA . ASP A 1 619 ? 70.484 102.221 68.805 1.00 120.94 619 ASP A CA 1
ATOM 3275 C C . ASP A 1 619 ? 70.313 103.663 68.347 1.00 120.94 619 ASP A C 1
ATOM 3276 O O . ASP A 1 619 ? 70.325 104.554 69.201 1.00 120.94 619 ASP A O 1
ATOM 3281 N N . SER A 1 620 ? 70.140 103.910 67.046 1.00 118.77 620 SER A N 1
ATOM 3282 C CA . SER A 1 620 ? 70.202 105.278 66.527 1.00 118.77 620 SER A CA 1
ATOM 3283 C C . SER A 1 620 ? 69.090 106.217 67.016 1.00 118.77 620 SER A C 1
ATOM 3284 O O . SER A 1 620 ? 69.415 107.381 67.314 1.00 118.77 620 SER A O 1
ATOM 3287 N N . PRO A 1 621 ? 67.809 105.822 67.139 1.00 113.76 621 PRO A N 1
ATOM 3288 C CA . PRO A 1 621 ? 66.877 106.717 67.850 1.00 113.76 621 PRO A CA 1
ATOM 3289 C C . PRO A 1 621 ? 67.158 106.814 69.338 1.00 113.76 621 PRO A C 1
ATOM 3290 O O . PRO A 1 621 ? 66.848 107.844 69.951 1.00 113.76 621 PRO A O 1
ATOM 3294 N N . ILE A 1 622 ? 67.738 105.770 69.935 1.00 110.43 622 ILE A N 1
ATOM 3295 C CA . ILE A 1 622 ? 68.025 105.785 71.365 1.00 110.43 622 ILE A CA 1
ATOM 3296 C C . ILE A 1 622 ? 69.191 106.718 71.666 1.00 110.43 622 ILE A C 1
ATOM 3297 O O . ILE A 1 622 ? 69.126 107.536 72.593 1.00 110.43 622 ILE A O 1
ATOM 3302 N N . ILE A 1 623 ? 70.266 106.632 70.878 1.00 109.07 623 ILE A N 1
ATOM 3303 C CA . ILE A 1 623 ? 71.389 107.538 71.071 1.00 109.07 623 ILE A CA 1
ATOM 3304 C C . ILE A 1 623 ? 71.057 108.935 70.562 1.00 109.07 623 ILE A C 1
ATOM 3305 O O . ILE A 1 623 ? 71.646 109.919 71.028 1.00 109.07 623 ILE A O 1
ATOM 3310 N N . ASN A 1 624 ? 70.104 109.046 69.630 1.00 105.00 624 ASN A N 1
ATOM 3311 C CA . ASN A 1 624 ? 69.617 110.353 69.205 1.00 105.00 624 ASN A CA 1
ATOM 3312 C C . ASN A 1 624 ? 68.861 111.040 70.335 1.00 105.00 624 ASN A C 1
ATOM 3313 O O . ASN A 1 624 ? 69.051 112.237 70.583 1.00 105.00 624 ASN A O 1
ATOM 3318 N N . ASP A 1 625 ? 68.011 110.293 71.040 1.00 101.30 625 ASP A N 1
ATOM 3319 C CA . ASP A 1 625 ? 67.306 110.852 72.184 1.00 101.30 625 ASP A CA 1
ATOM 3320 C C . ASP A 1 625 ? 68.219 111.052 73.385 1.00 101.30 625 ASP A C 1
ATOM 3321 O O . ASP A 1 625 ? 67.915 111.889 74.241 1.00 101.30 625 ASP A O 1
ATOM 3326 N N . PHE A 1 626 ? 69.325 110.308 73.472 1.00 92.15 626 PHE A N 1
ATOM 3327 C CA . PHE A 1 626 ? 70.287 110.555 74.541 1.00 92.15 626 PHE A CA 1
ATOM 3328 C C . PHE A 1 626 ? 71.052 111.846 74.291 1.00 92.15 626 PHE A C 1
ATOM 3329 O O . PHE A 1 626 ? 71.265 112.641 75.213 1.00 92.15 626 PHE A O 1
ATOM 3337 N N . LEU A 1 627 ? 71.506 112.055 73.054 1.00 91.91 627 LEU A N 1
ATOM 3338 C CA . LEU A 1 627 ? 72.244 113.277 72.755 1.00 91.91 627 LEU A CA 1
ATOM 3339 C C . LEU A 1 627 ? 71.327 114.493 72.731 1.00 91.91 627 LEU A C 1
ATOM 3340 O O . LEU A 1 627 ? 71.775 115.610 73.012 1.00 91.91 627 LEU A O 1
ATOM 3345 N N . THR A 1 628 ? 70.050 114.298 72.395 1.00 92.69 628 THR A N 1
ATOM 3346 C CA . THR A 1 628 ? 69.063 115.355 72.592 1.00 92.69 628 THR A CA 1
ATOM 3347 C C . THR A 1 628 ? 68.848 115.617 74.079 1.00 92.69 628 THR A C 1
ATOM 3348 O O . THR A 1 628 ? 68.703 116.770 74.502 1.00 92.69 628 THR A O 1
ATOM 3352 N N . LEU A 1 629 ? 68.868 114.554 74.887 1.00 88.52 629 LEU A N 1
ATOM 3353 C CA . LEU A 1 629 ? 68.730 114.672 76.335 1.00 88.52 629 LEU A CA 1
ATOM 3354 C C . LEU A 1 629 ? 69.908 115.412 76.964 1.00 88.52 629 LEU A C 1
ATOM 3355 O O . LEU A 1 629 ? 69.734 116.100 77.975 1.00 88.52 629 LEU A O 1
ATOM 3360 N N . LEU A 1 630 ? 71.102 115.309 76.374 1.00 82.26 630 LEU A N 1
ATOM 3361 C CA . LEU A 1 630 ? 72.257 116.016 76.917 1.00 82.26 630 LEU A CA 1
ATOM 3362 C C . LEU A 1 630 ? 72.212 117.517 76.663 1.00 82.26 630 LEU A C 1
ATOM 3363 O O . LEU A 1 630 ? 72.823 118.275 77.422 1.00 82.26 630 LEU A O 1
ATOM 3368 N N . ALA A 1 631 ? 71.516 117.967 75.621 1.00 83.40 631 ALA A N 1
ATOM 3369 C CA . ALA A 1 631 ? 71.562 119.366 75.227 1.00 83.40 631 ALA A CA 1
ATOM 3370 C C . ALA A 1 631 ? 70.208 120.058 75.237 1.00 83.40 631 ALA A C 1
ATOM 3371 O O . ALA A 1 631 ? 70.128 121.225 74.840 1.00 83.40 631 ALA A O 1
ATOM 3373 N N . THR A 1 632 ? 69.147 119.390 75.680 1.00 87.22 632 THR A N 1
ATOM 3374 C CA . THR A 1 632 ? 67.833 120.011 75.779 1.00 87.22 632 THR A CA 1
ATOM 3375 C C . THR A 1 632 ? 67.290 120.015 77.199 1.00 87.22 632 THR A C 1
ATOM 3376 O O . THR A 1 632 ? 66.799 121.049 77.666 1.00 87.22 632 THR A O 1
ATOM 3380 N N . CYS A 1 633 ? 67.371 118.889 77.906 1.00 86.56 633 CYS A N 1
ATOM 3381 C CA . CYS A 1 633 ? 66.860 118.782 79.273 1.00 86.56 633 CYS A CA 1
ATOM 3382 C C . CYS A 1 633 ? 67.922 119.288 80.239 1.00 86.56 633 CYS A C 1
ATOM 3383 O O . CYS A 1 633 ? 68.783 118.539 80.705 1.00 86.56 633 CYS A O 1
ATOM 3386 N N . HIS A 1 634 ? 67.831 120.572 80.558 1.00 79.88 634 HIS A N 1
ATOM 3387 C CA . HIS A 1 634 ? 68.777 121.294 81.405 1.00 79.88 634 HIS A CA 1
ATOM 3388 C C . HIS A 1 634 ? 68.149 122.639 81.744 1.00 79.88 634 HIS A C 1
ATOM 3389 O O . HIS A 1 634 ? 66.997 122.913 81.386 1.00 79.88 634 HIS A O 1
ATOM 3396 N N . THR A 1 635 ? 68.915 123.487 82.437 1.00 76.63 635 THR A N 1
ATOM 3397 C CA . THR A 1 635 ? 68.550 124.882 82.659 1.00 76.63 635 THR A CA 1
ATOM 3398 C C . THR A 1 635 ? 69.713 125.827 82.372 1.00 76.63 635 THR A C 1
ATOM 3399 O O . THR A 1 635 ? 69.761 126.922 82.941 1.00 76.63 635 THR A O 1
ATOM 3403 N N . VAL A 1 636 ? 70.655 125.438 81.511 1.00 73.70 636 VAL A N 1
ATOM 3404 C CA . VAL A 1 636 ? 71.781 126.315 81.218 1.00 73.70 636 VAL A CA 1
ATOM 3405 C C . VAL A 1 636 ? 71.323 127.421 80.274 1.00 73.70 636 VAL A C 1
ATOM 3406 O O . VAL A 1 636 ? 70.286 127.329 79.615 1.00 73.70 636 VAL A O 1
ATOM 3410 N N . ILE A 1 637 ? 72.107 128.491 80.219 1.00 78.37 637 ILE A N 1
ATOM 3411 C CA . ILE A 1 637 ? 71.811 129.649 79.389 1.00 78.37 637 ILE A CA 1
ATOM 3412 C C . ILE A 1 637 ? 72.963 129.821 78.412 1.00 78.37 637 ILE A C 1
ATOM 3413 O O . ILE A 1 637 ? 74.117 129.876 78.838 1.00 78.37 637 ILE A O 1
ATOM 3418 N N . PRO A 1 638 ? 72.704 129.902 77.113 1.00 83.75 638 PRO A N 1
ATOM 3419 C CA . PRO A 1 638 ? 73.786 130.145 76.160 1.00 83.75 638 PRO A CA 1
ATOM 3420 C C . PRO A 1 638 ? 74.088 131.631 76.050 1.00 83.75 638 PRO A C 1
ATOM 3421 O O . PRO A 1 638 ? 73.196 132.480 76.120 1.00 83.75 638 PRO A O 1
ATOM 3425 N N . GLU A 1 639 ? 75.370 131.947 75.899 1.00 91.57 639 GLU A N 1
ATOM 3426 C CA . GLU A 1 639 ? 75.822 133.326 75.758 1.00 91.57 639 GLU A CA 1
ATOM 3427 C C . GLU A 1 639 ? 76.651 133.418 74.486 1.00 91.57 639 GLU A C 1
ATOM 3428 O O . GLU A 1 639 ? 77.730 132.823 74.402 1.00 91.57 639 GLU A O 1
ATOM 3434 N N . PHE A 1 640 ? 76.136 134.140 73.494 1.00 99.24 640 PHE A N 1
ATOM 3435 C CA . PHE A 1 640 ? 76.882 134.411 72.269 1.00 99.24 640 PHE A CA 1
ATOM 3436 C C . PHE A 1 640 ? 78.053 135.330 72.585 1.00 99.24 640 PHE A C 1
ATOM 3437 O O . PHE A 1 640 ? 77.861 136.508 72.904 1.00 99.24 640 PHE A O 1
ATOM 3445 N N . GLN A 1 641 ? 79.267 134.797 72.503 1.00 103.90 641 GLN A N 1
ATOM 3446 C CA . GLN A 1 641 ? 80.449 135.613 72.704 1.00 103.90 641 GLN A CA 1
ATOM 3447 C C . GLN A 1 641 ? 80.783 136.380 71.426 1.00 103.90 641 GLN A C 1
ATOM 3448 O O . GLN A 1 641 ? 80.159 136.200 70.377 1.00 103.90 641 GLN A O 1
ATOM 3454 N N . SER A 1 642 ? 81.784 137.255 71.526 1.00 113.05 642 SER A N 1
ATOM 3455 C CA . SER A 1 642 ? 82.232 137.986 70.347 1.00 113.05 642 SER A CA 1
ATOM 3456 C C . SER A 1 642 ? 83.029 137.093 69.407 1.00 113.05 642 SER A C 1
ATOM 3457 O O . SER A 1 642 ? 83.004 137.299 68.188 1.00 113.05 642 SER A O 1
ATOM 3460 N N . ASP A 1 643 ? 83.728 136.099 69.947 1.00 115.33 643 ASP A N 1
ATOM 3461 C CA . ASP A 1 643 ? 84.543 135.199 69.145 1.00 115.33 643 ASP A CA 1
ATOM 3462 C C . ASP A 1 643 ? 83.677 134.062 68.607 1.00 115.33 643 ASP A C 1
ATOM 3463 O O . ASP A 1 643 ? 82.448 134.075 68.711 1.00 115.33 643 ASP A O 1
ATOM 3468 N N . GLY A 1 644 ? 84.319 133.052 68.025 1.00 112.64 644 GLY A N 1
ATOM 3469 C CA . GLY A 1 644 ? 83.605 131.912 67.485 1.00 112.64 644 GLY A CA 1
ATOM 3470 C C . GLY A 1 644 ? 83.405 130.798 68.491 1.00 112.64 644 GLY A C 1
ATOM 3471 O O . GLY A 1 644 ? 83.673 129.629 68.198 1.00 112.64 644 GLY A O 1
ATOM 3472 N N . SER A 1 645 ? 82.933 131.151 69.684 1.00 102.71 645 SER A N 1
ATOM 3473 C CA . SER A 1 645 ? 82.681 130.185 70.741 1.00 102.71 645 SER A CA 1
ATOM 3474 C C . SER A 1 645 ? 81.465 130.630 71.537 1.00 102.71 645 SER A C 1
ATOM 3475 O O . SER A 1 645 ? 81.157 131.821 71.628 1.00 102.71 645 SER A O 1
ATOM 3478 N N . ILE A 1 646 ? 80.771 129.655 72.113 1.00 90.92 646 ILE A N 1
ATOM 3479 C CA . ILE A 1 646 ? 79.581 129.903 72.913 1.00 90.92 646 ILE A CA 1
ATOM 3480 C C . ILE A 1 646 ? 79.875 129.490 74.351 1.00 90.92 646 ILE A C 1
ATOM 3481 O O . ILE A 1 646 ? 80.581 128.505 74.598 1.00 90.92 646 ILE A O 1
ATOM 3486 N N . LYS A 1 647 ? 79.396 130.291 75.298 1.00 83.68 647 LYS A N 1
ATOM 3487 C CA . LYS A 1 647 ? 79.630 130.060 76.716 1.00 83.68 647 LYS A CA 1
ATOM 3488 C C . LYS A 1 647 ? 78.295 129.763 77.377 1.00 83.68 647 LYS A C 1
ATOM 3489 O O . LYS A 1 647 ? 77.338 130.529 77.222 1.00 83.68 647 LYS A O 1
ATOM 3495 N N . TYR A 1 648 ? 78.230 128.653 78.104 1.00 76.06 648 TYR A N 1
ATOM 3496 C CA . TYR A 1 648 ? 76.993 128.202 78.724 1.00 76.06 648 TYR A CA 1
ATOM 3497 C C . TYR A 1 648 ? 76.937 128.684 80.167 1.00 76.06 648 TYR A C 1
ATOM 3498 O O . TYR A 1 648 ? 77.723 128.237 81.009 1.00 76.06 648 TYR A O 1
ATOM 3507 N N . GLN A 1 649 ? 76.012 129.596 80.442 1.00 71.75 649 GLN A N 1
ATOM 3508 C CA . GLN A 1 649 ? 75.770 130.080 81.797 1.00 71.75 649 GLN A CA 1
ATOM 3509 C C . GLN A 1 649 ? 74.946 129.026 82.519 1.00 71.75 649 GLN A C 1
ATOM 3510 O O . GLN A 1 649 ? 73.747 128.883 82.277 1.00 71.75 649 GLN A O 1
ATOM 3516 N N . ALA A 1 650 ? 75.590 128.282 83.412 1.00 67.18 650 ALA A N 1
ATOM 3517 C CA . ALA A 1 650 ? 74.993 127.117 84.049 1.00 67.18 650 ALA A CA 1
ATOM 3518 C C . ALA A 1 650 ? 75.002 127.300 85.558 1.00 67.18 650 ALA A C 1
ATOM 3519 O O . ALA A 1 650 ? 76.065 127.494 86.157 1.00 67.18 650 ALA A O 1
ATOM 3521 N N . ALA A 1 651 ? 73.818 127.232 86.171 1.00 61.38 651 ALA A N 1
ATOM 3522 C CA . ALA A 1 651 ? 73.732 127.254 87.626 1.00 61.38 651 ALA A CA 1
ATOM 3523 C C . ALA A 1 651 ? 74.210 125.950 88.245 1.00 61.38 651 ALA A C 1
ATOM 3524 O O . ALA A 1 651 ? 74.597 125.938 89.418 1.00 61.38 651 ALA A O 1
ATOM 3526 N N . SER A 1 652 ? 74.181 124.857 87.489 1.00 63.92 652 SER A N 1
ATOM 3527 C CA . SER A 1 652 ? 74.768 123.591 87.880 1.00 63.92 652 SER A CA 1
ATOM 3528 C C . SER A 1 652 ? 75.986 123.315 87.023 1.00 63.92 652 SER A C 1
ATOM 3529 O O . SER A 1 652 ? 75.875 123.342 85.792 1.00 63.92 652 SER A O 1
ATOM 3532 N N . PRO A 1 653 ? 77.153 123.043 87.610 1.00 62.06 653 PRO A N 1
ATOM 3533 C CA . PRO A 1 653 ? 78.283 122.578 86.793 1.00 62.06 653 PRO A CA 1
ATOM 3534 C C . PRO A 1 653 ? 78.062 121.186 86.233 1.00 62.06 653 PRO A C 1
ATOM 3535 O O . PRO A 1 653 ? 78.718 120.811 85.251 1.00 62.06 653 PRO A O 1
ATOM 3539 N N . ASP A 1 654 ? 77.162 120.417 86.849 1.00 63.50 654 ASP A N 1
ATOM 3540 C CA . ASP A 1 654 ? 76.671 119.172 86.274 1.00 63.50 654 ASP A CA 1
ATOM 3541 C C . ASP A 1 654 ? 75.998 119.420 84.933 1.00 63.50 654 ASP A C 1
ATOM 3542 O O . ASP A 1 654 ? 76.342 118.790 83.926 1.00 63.50 654 ASP A O 1
ATOM 3547 N N . GLU A 1 655 ? 75.035 120.347 84.905 1.00 69.01 655 GLU A N 1
ATOM 3548 C CA . GLU A 1 655 ? 74.315 120.657 83.675 1.00 69.01 655 GLU A CA 1
ATOM 3549 C C . GLU A 1 655 ? 75.221 121.314 82.646 1.00 69.01 655 GLU A C 1
ATOM 3550 O O . GLU A 1 655 ? 75.064 121.081 81.445 1.00 69.01 655 GLU A O 1
ATOM 3556 N N . GLY A 1 656 ? 76.169 122.140 83.092 1.00 64.36 656 GLY A N 1
ATOM 3557 C CA . GLY A 1 656 ? 77.130 122.711 82.163 1.00 64.36 656 GLY A CA 1
ATOM 3558 C C . GLY A 1 656 ? 78.041 121.664 81.554 1.00 64.36 656 GLY A C 1
ATOM 3559 O O . GLY A 1 656 ? 78.413 121.758 80.379 1.00 64.36 656 GLY A O 1
ATOM 3560 N N . ALA A 1 657 ? 78.396 120.643 82.338 1.00 65.25 657 ALA A N 1
ATOM 3561 C CA . ALA A 1 657 ? 79.181 119.536 81.805 1.00 65.25 657 ALA A CA 1
ATOM 3562 C C . ALA A 1 657 ? 78.368 118.705 80.822 1.00 65.25 657 ALA A C 1
ATOM 3563 O O . ALA A 1 657 ? 78.900 118.247 79.806 1.00 65.25 657 ALA A O 1
ATOM 3565 N N . LEU A 1 658 ? 77.075 118.512 81.099 1.00 68.39 658 LEU A N 1
ATOM 3566 C CA . LEU A 1 658 ? 76.238 117.723 80.198 1.00 68.39 658 LEU A CA 1
ATOM 3567 C C . LEU A 1 658 ? 75.978 118.456 78.888 1.00 68.39 658 LEU A C 1
ATOM 3568 O O . LEU A 1 658 ? 76.005 117.844 77.815 1.00 68.39 658 LEU A O 1
ATOM 3573 N N . VAL A 1 659 ? 75.727 119.764 78.956 1.00 70.68 659 VAL A N 1
ATOM 3574 C CA . VAL A 1 659 ? 75.434 120.532 77.751 1.00 70.68 659 VAL A CA 1
ATOM 3575 C C . VAL A 1 659 ? 76.698 120.745 76.930 1.00 70.68 659 VAL A C 1
ATOM 3576 O O . VAL A 1 659 ? 76.673 120.647 75.697 1.00 70.68 659 VAL A O 1
ATOM 3580 N N . GLN A 1 660 ? 77.827 121.014 77.591 1.00 73.88 660 GLN A N 1
ATOM 3581 C CA . GLN A 1 660 ? 79.078 121.169 76.855 1.00 73.88 660 GLN A CA 1
ATOM 3582 C C . GLN A 1 660 ? 79.556 119.837 76.284 1.00 73.88 660 GLN A C 1
ATOM 3583 O O . GLN A 1 660 ? 80.179 119.806 75.214 1.00 73.88 660 GLN A O 1
ATOM 3589 N N . GLY A 1 661 ? 79.237 118.728 76.956 1.00 74.07 661 GLY A N 1
ATOM 3590 C CA . GLY A 1 661 ? 79.557 117.421 76.412 1.00 74.07 661 GLY A CA 1
ATOM 3591 C C . GLY A 1 661 ? 78.652 117.010 75.271 1.00 74.07 661 GLY A C 1
ATOM 3592 O O . GLY A 1 661 ? 79.077 116.278 74.374 1.00 74.07 661 GLY A O 1
ATOM 3593 N N . GLY A 1 662 ? 77.395 117.455 75.290 1.00 79.58 662 GLY A N 1
ATOM 3594 C CA . GLY A 1 662 ? 76.543 117.267 74.131 1.00 79.58 662 GLY A CA 1
ATOM 3595 C C . GLY A 1 662 ? 76.924 118.171 72.979 1.00 79.58 662 GLY A C 1
ATOM 3596 O O . GLY A 1 662 ? 76.719 117.820 71.814 1.00 79.58 662 GLY A O 1
ATOM 3597 N N . ALA A 1 663 ? 77.488 119.341 73.285 1.00 81.00 663 ALA A N 1
ATOM 3598 C CA . ALA A 1 663 ? 77.963 120.257 72.258 1.00 81.00 663 ALA A CA 1
ATOM 3599 C C . ALA A 1 663 ? 79.263 119.780 71.635 1.00 81.00 663 ALA A C 1
ATOM 3600 O O . ALA A 1 663 ? 79.550 120.116 70.481 1.00 81.00 663 ALA A O 1
ATOM 3602 N N . ASP A 1 664 ? 80.055 119.002 72.369 1.00 81.73 664 ASP A N 1
ATOM 3603 C CA . ASP A 1 664 ? 81.250 118.388 71.804 1.00 81.73 664 ASP A CA 1
ATOM 3604 C C . ASP A 1 664 ? 80.955 117.098 71.048 1.00 81.73 664 ASP A C 1
ATOM 3605 O O . ASP A 1 664 ? 81.894 116.437 70.593 1.00 81.73 664 ASP A O 1
ATOM 3610 N N . LEU A 1 665 ? 79.686 116.723 70.908 1.00 88.72 665 LEU A N 1
ATOM 3611 C CA . LEU A 1 665 ? 79.268 115.481 70.265 1.00 88.72 665 LEU A CA 1
ATOM 3612 C C . LEU A 1 665 ? 78.124 115.734 69.299 1.00 88.72 665 LEU A C 1
ATOM 3613 O O . LEU A 1 665 ? 77.097 115.053 69.329 1.00 88.72 665 LEU A O 1
ATOM 3618 N N . GLY A 1 666 ? 78.276 116.713 68.415 1.00 93.61 666 GLY A N 1
ATOM 3619 C CA . GLY A 1 666 ? 77.149 117.040 67.569 1.00 93.61 666 GLY A CA 1
ATOM 3620 C C . GLY A 1 666 ? 76.339 118.210 68.077 1.00 93.61 666 GLY A C 1
ATOM 3621 O O . GLY A 1 666 ? 76.621 119.361 67.730 1.00 93.61 666 GLY A O 1
ATOM 3622 N N . TYR A 1 667 ? 75.322 117.919 68.891 1.00 95.19 667 TYR A N 1
ATOM 3623 C CA . TYR A 1 667 ? 74.263 118.860 69.236 1.00 95.19 667 TYR A CA 1
ATOM 3624 C C . TYR A 1 667 ? 74.764 120.034 70.064 1.00 95.19 667 TYR A C 1
ATOM 3625 O O . TYR A 1 667 ? 74.798 119.966 71.296 1.00 95.19 667 TYR A O 1
ATOM 3634 N N . LYS A 1 668 ? 75.126 121.121 69.392 1.00 89.48 668 LYS A N 1
ATOM 3635 C CA . LYS A 1 668 ? 75.516 122.345 70.074 1.00 89.48 668 LYS A CA 1
ATOM 3636 C C . LYS A 1 668 ? 74.271 123.154 70.406 1.00 89.48 668 LYS A C 1
ATOM 3637 O O . LYS A 1 668 ? 73.446 123.427 69.532 1.00 89.48 668 LYS A O 1
ATOM 3643 N N . PHE A 1 669 ? 74.136 123.527 71.672 1.00 83.49 669 PHE A N 1
ATOM 3644 C CA . PHE A 1 669 ? 72.973 124.257 72.151 1.00 83.49 669 PHE A CA 1
ATOM 3645 C C . PHE A 1 669 ? 73.165 125.751 71.913 1.00 83.49 669 PHE A C 1
ATOM 3646 O O . PHE A 1 669 ? 74.218 126.305 72.241 1.00 83.49 669 PHE A O 1
ATOM 3654 N N . ILE A 1 670 ? 72.148 126.398 71.335 1.00 90.04 670 ILE A N 1
ATOM 3655 C CA . ILE A 1 670 ? 72.341 127.694 70.687 1.00 90.04 670 ILE A CA 1
ATOM 3656 C C . ILE A 1 670 ? 71.523 128.820 71.314 1.00 90.04 670 ILE A C 1
ATOM 3657 O O . ILE A 1 670 ? 72.088 129.824 71.757 1.00 90.04 670 ILE A O 1
ATOM 3662 N N . ILE A 1 671 ? 70.194 128.703 71.306 1.00 92.44 671 ILE A N 1
ATOM 3663 C CA . ILE A 1 671 ? 69.308 129.804 71.687 1.00 92.44 671 ILE A CA 1
ATOM 3664 C C . ILE A 1 671 ? 68.192 129.267 72.574 1.00 92.44 671 ILE A C 1
ATOM 3665 O O . ILE A 1 671 ? 67.540 128.277 72.229 1.00 92.44 671 ILE A O 1
ATOM 3670 N N . ARG A 1 672 ? 67.977 129.915 73.716 1.00 88.18 672 ARG A N 1
ATOM 3671 C CA . ARG A 1 672 ? 66.778 129.724 74.516 1.00 88.18 672 ARG A CA 1
ATOM 3672 C C . ARG A 1 672 ? 65.845 130.921 74.368 1.00 88.18 672 ARG A C 1
ATOM 3673 O O . ARG A 1 672 ? 66.283 132.073 74.428 1.00 88.18 672 ARG A O 1
ATOM 3681 N N . LYS A 1 673 ? 64.556 130.641 74.163 1.00 96.00 673 LYS A N 1
ATOM 3682 C CA . LYS A 1 673 ? 63.489 131.625 74.187 1.00 96.00 673 LYS A CA 1
ATOM 3683 C C . LYS A 1 673 ? 62.466 131.243 75.258 1.00 96.00 673 LYS A C 1
ATOM 3684 O O . LYS A 1 673 ? 62.216 130.049 75.452 1.00 96.00 673 LYS A O 1
ATOM 3690 N N . PRO A 1 674 ? 61.858 132.240 75.985 1.00 99.81 674 PRO A N 1
ATOM 3691 C CA . PRO A 1 674 ? 61.315 131.976 77.333 1.00 99.81 674 PRO A CA 1
ATOM 3692 C C . PRO A 1 674 ? 60.206 130.938 77.481 1.00 99.81 674 PRO A C 1
ATOM 3693 O O . PRO A 1 674 ? 60.406 129.923 78.153 1.00 99.81 674 PRO A O 1
ATOM 3697 N N . ASN A 1 675 ? 59.053 131.160 76.861 1.00 101.25 675 ASN A N 1
ATOM 3698 C CA . ASN A 1 675 ? 57.966 130.189 76.824 1.00 101.25 675 ASN A CA 1
ATOM 3699 C C . ASN A 1 675 ? 57.786 129.737 75.381 1.00 101.25 675 ASN A C 1
ATOM 3700 O O . ASN A 1 675 ? 56.675 129.601 74.865 1.00 101.25 675 ASN A O 1
ATOM 3705 N N . SER A 1 676 ? 58.916 129.515 74.726 1.00 101.78 676 SER A N 1
ATOM 3706 C CA . SER A 1 676 ? 59.018 129.448 73.281 1.00 101.78 676 SER A CA 1
ATOM 3707 C C . SER A 1 676 ? 60.131 128.465 72.944 1.00 101.78 676 SER A C 1
ATOM 3708 O O . SER A 1 676 ? 60.484 127.607 73.762 1.00 101.78 676 SER A O 1
ATOM 3711 N N . VAL A 1 677 ? 60.671 128.586 71.730 1.00 102.46 677 VAL A N 1
ATOM 3712 C CA . VAL A 1 677 ? 61.535 127.586 71.111 1.00 102.46 677 VAL A CA 1
ATOM 3713 C C . VAL A 1 677 ? 62.844 127.401 71.869 1.00 102.46 677 VAL A C 1
ATOM 3714 O O . VAL A 1 677 ? 63.221 128.222 72.713 1.00 102.46 677 VAL A O 1
ATOM 3718 N N . THR A 1 678 ? 63.534 126.300 71.578 1.00 98.40 678 THR A N 1
ATOM 3719 C CA . THR A 1 678 ? 64.783 125.936 72.248 1.00 98.40 678 THR A CA 1
ATOM 3720 C C . THR A 1 678 ? 65.614 125.193 71.197 1.00 98.40 678 THR A C 1
ATOM 3721 O O . THR A 1 678 ? 65.480 123.981 71.026 1.00 98.40 678 THR A O 1
ATOM 3725 N N . VAL A 1 679 ? 66.455 125.933 70.483 1.00 96.18 679 VAL A N 1
ATOM 3726 C CA . VAL A 1 679 ? 67.032 125.423 69.250 1.00 96.18 679 VAL A CA 1
ATOM 3727 C C . VAL A 1 679 ? 68.456 124.947 69.499 1.00 96.18 679 VAL A C 1
ATOM 3728 O O . VAL A 1 679 ? 69.135 125.365 70.441 1.00 96.18 679 VAL A O 1
ATOM 3732 N N . LEU A 1 680 ? 68.900 124.022 68.648 1.00 95.69 680 LEU A N 1
ATOM 3733 C CA . LEU A 1 680 ? 70.208 123.387 68.752 1.00 95.69 680 LEU A CA 1
ATOM 3734 C C . LEU A 1 680 ? 70.957 123.472 67.428 1.00 95.69 680 LEU A C 1
ATOM 3735 O O . LEU A 1 680 ? 70.524 124.175 66.513 1.00 95.69 680 LEU A O 1
ATOM 3740 N N . LEU A 1 681 ? 72.080 122.767 67.313 1.00 98.27 681 LEU A N 1
ATOM 3741 C CA . LEU A 1 681 ? 72.871 122.791 66.087 1.00 98.27 681 LEU A CA 1
ATOM 3742 C C . LEU A 1 681 ? 73.612 121.470 65.976 1.00 98.27 681 LEU A C 1
ATOM 3743 O O . LEU A 1 681 ? 74.467 121.169 66.813 1.00 98.27 681 LEU A O 1
ATOM 3748 N N . GLU A 1 682 ? 73.294 120.696 64.946 1.00 104.82 682 GLU A N 1
ATOM 3749 C CA . GLU A 1 682 ? 73.975 119.437 64.694 1.00 104.82 682 GLU A CA 1
ATOM 3750 C C . GLU A 1 682 ? 75.195 119.663 63.813 1.00 104.82 682 GLU A C 1
ATOM 3751 O O . GLU A 1 682 ? 75.273 120.639 63.063 1.00 104.82 682 GLU A O 1
ATOM 3757 N N . GLU A 1 683 ? 76.161 118.751 63.919 1.00 113.31 683 GLU A N 1
ATOM 3758 C CA . GLU A 1 683 ? 77.296 118.779 63.005 1.00 113.31 683 GLU A CA 1
ATOM 3759 C C . GLU A 1 683 ? 76.903 118.233 61.638 1.00 113.31 683 GLU A C 1
ATOM 3760 O O . GLU A 1 683 ? 77.312 118.778 60.607 1.00 113.31 683 GLU A O 1
ATOM 3766 N N . THR A 1 684 ? 76.112 117.159 61.611 1.00 114.04 684 THR A N 1
ATOM 3767 C CA . THR A 1 684 ? 75.621 116.622 60.347 1.00 114.04 684 THR A CA 1
ATOM 3768 C C . THR A 1 684 ? 74.476 117.469 59.803 1.00 114.04 684 THR A C 1
ATOM 3769 O O . THR A 1 684 ? 74.473 117.842 58.625 1.00 114.04 684 THR A O 1
ATOM 3773 N N . GLY A 1 685 ? 73.504 117.794 60.652 1.00 112.34 685 GLY A N 1
ATOM 3774 C CA . GLY A 1 685 ? 72.417 118.675 60.278 1.00 112.34 685 GLY A CA 1
ATOM 3775 C C . GLY A 1 685 ? 72.804 120.134 60.412 1.00 112.34 685 GLY A C 1
ATOM 3776 O O . GLY A 1 685 ? 73.982 120.498 60.430 1.00 112.34 685 GLY A O 1
ATOM 3777 N N . GLU A 1 686 ? 71.784 120.988 60.496 1.00 108.24 686 GLU A N 1
ATOM 3778 C CA . GLU A 1 686 ? 72.004 122.422 60.641 1.00 108.24 686 GLU A CA 1
ATOM 3779 C C . GLU A 1 686 ? 71.426 122.970 61.938 1.00 108.24 686 GLU A C 1
ATOM 3780 O O . GLU A 1 686 ? 72.166 123.566 62.727 1.00 108.24 686 GLU A O 1
ATOM 3786 N N . GLU A 1 687 ? 70.134 122.763 62.194 1.00 104.82 687 GLU A N 1
ATOM 3787 C CA . GLU A 1 687 ? 69.457 123.357 63.342 1.00 104.82 687 GLU A CA 1
ATOM 3788 C C . GLU A 1 687 ? 68.125 122.654 63.539 1.00 104.82 687 GLU A C 1
ATOM 3789 O O . GLU A 1 687 ? 67.386 122.452 62.572 1.00 104.82 687 GLU A O 1
ATOM 3795 N N . LYS A 1 688 ? 67.822 122.283 64.780 1.00 102.34 688 LYS A N 1
ATOM 3796 C CA . LYS A 1 688 ? 66.539 121.688 65.121 1.00 102.34 688 LYS A CA 1
ATOM 3797 C C . LYS A 1 688 ? 65.910 122.470 66.265 1.00 102.34 688 LYS A C 1
ATOM 3798 O O . LYS A 1 688 ? 66.581 122.814 67.241 1.00 102.34 688 LYS A O 1
ATOM 3804 N N . GLU A 1 689 ? 64.615 122.734 66.136 1.00 107.27 689 GLU A N 1
ATOM 3805 C CA . GLU A 1 689 ? 63.861 123.632 67.007 1.00 107.27 689 GLU A CA 1
ATOM 3806 C C . GLU A 1 689 ? 62.988 122.810 67.950 1.00 107.27 689 GLU A C 1
ATOM 3807 O O . GLU A 1 689 ? 62.067 122.120 67.506 1.00 107.27 689 GLU A O 1
ATOM 3813 N N . TYR A 1 690 ? 63.261 122.895 69.249 1.00 101.07 690 TYR A N 1
ATOM 3814 C CA . TYR A 1 690 ? 62.456 122.194 70.238 1.00 101.07 690 TYR A CA 1
ATOM 3815 C C . TYR A 1 690 ? 61.476 123.176 70.877 1.00 101.07 690 TYR A C 1
ATOM 3816 O O . TYR A 1 690 ? 61.359 124.328 70.460 1.00 101.07 690 TYR A O 1
ATOM 3825 N N . GLN A 1 691 ? 60.754 122.724 71.902 1.00 103.58 691 GLN A N 1
ATOM 3826 C CA . GLN A 1 691 ? 59.723 123.551 72.526 1.00 103.58 691 GLN A CA 1
ATOM 3827 C C . GLN A 1 691 ? 59.571 123.063 73.965 1.00 103.58 691 GLN A C 1
ATOM 3828 O O . GLN A 1 691 ? 58.925 122.041 74.203 1.00 103.58 691 GLN A O 1
ATOM 3834 N N . LEU A 1 692 ? 60.167 123.793 74.905 1.00 101.45 692 LEU A N 1
ATOM 3835 C CA . LEU A 1 692 ? 60.153 123.381 76.305 1.00 101.45 692 LEU A CA 1
ATOM 3836 C C . LEU A 1 692 ? 58.766 123.635 76.878 1.00 101.45 692 LEU A C 1
ATOM 3837 O O . LEU A 1 692 ? 58.360 124.787 77.060 1.00 101.45 692 LEU A O 1
ATOM 3842 N N . LEU A 1 693 ? 58.040 122.558 77.167 1.00 106.97 693 LEU A N 1
ATOM 3843 C CA . LEU A 1 693 ? 56.652 122.664 77.597 1.00 106.97 693 LEU A CA 1
ATOM 3844 C C . LEU A 1 693 ? 56.547 122.817 79.112 1.00 106.97 693 LEU A C 1
ATOM 3845 O O . LEU A 1 693 ? 55.956 123.782 79.606 1.00 106.97 693 LEU A O 1
ATOM 3850 N N . ASN A 1 694 ? 57.113 121.875 79.858 1.00 108.26 694 ASN A N 1
ATOM 3851 C CA . ASN A 1 694 ? 57.149 121.944 81.310 1.00 108.26 694 ASN A CA 1
ATOM 3852 C C . ASN A 1 694 ? 58.556 121.639 81.798 1.00 108.26 694 ASN A C 1
ATOM 3853 O O . ASN A 1 694 ? 59.418 121.175 81.048 1.00 108.26 694 ASN A O 1
ATOM 3858 N N . ILE A 1 695 ? 58.780 121.920 83.076 1.00 100.63 695 ILE A N 1
ATOM 3859 C CA . ILE A 1 695 ? 60.057 121.668 83.729 1.00 100.63 695 ILE A CA 1
ATOM 3860 C C . ILE A 1 695 ? 59.778 121.185 85.147 1.00 100.63 695 ILE A C 1
ATOM 3861 O O . ILE A 1 695 ? 58.859 121.670 85.817 1.00 100.63 695 ILE A O 1
ATOM 3866 N N . CYS A 1 696 ? 60.528 120.178 85.577 1.00 96.76 696 CYS A N 1
ATOM 3867 C CA . CYS A 1 696 ? 60.409 119.615 86.916 1.00 96.76 696 CYS A CA 1
ATOM 3868 C C . CYS A 1 696 ? 61.714 119.902 87.640 1.00 96.76 696 CYS A C 1
ATOM 3869 O O . CYS A 1 696 ? 62.764 119.372 87.264 1.00 96.76 696 CYS A O 1
ATOM 3872 N N . GLU A 1 697 ? 61.648 120.749 88.662 1.00 93.41 697 GLU A N 1
ATOM 3873 C CA . GLU A 1 697 ? 62.852 121.237 89.315 1.00 93.41 697 GLU A CA 1
ATOM 3874 C C . GLU A 1 697 ? 63.522 120.140 90.135 1.00 93.41 697 GLU A C 1
ATOM 3875 O O . GLU A 1 697 ? 62.876 119.210 90.623 1.00 93.41 697 GLU A O 1
ATOM 3881 N N . PHE A 1 698 ? 64.841 120.243 90.254 1.00 84.84 698 PHE A N 1
ATOM 3882 C CA . PHE A 1 698 ? 65.595 119.299 91.060 1.00 84.84 698 PHE A CA 1
ATOM 3883 C C . PHE A 1 698 ? 65.379 119.586 92.542 1.00 84.84 698 PHE A C 1
ATOM 3884 O O . PHE A 1 698 ? 65.20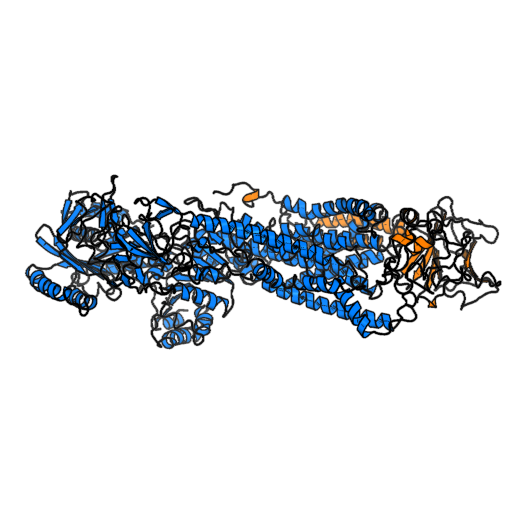4 120.735 92.957 1.00 84.84 698 PHE A O 1
ATOM 3892 N N . ASN A 1 699 ? 65.389 118.523 93.341 1.00 91.36 699 ASN A N 1
ATOM 3893 C CA . ASN A 1 699 ? 65.173 118.630 94.774 1.00 91.36 699 ASN A CA 1
ATOM 3894 C C . ASN A 1 699 ? 65.869 117.450 95.436 1.00 91.36 699 ASN A C 1
ATOM 3895 O O . ASN A 1 699 ? 65.979 116.372 94.848 1.00 91.36 699 ASN A O 1
ATOM 3900 N N . SER A 1 700 ? 66.354 117.672 96.662 1.00 89.97 700 SER A N 1
ATOM 3901 C CA . SER A 1 700 ? 67.161 116.659 97.336 1.00 89.97 700 SER A CA 1
ATOM 3902 C C . SER A 1 700 ? 66.319 115.481 97.811 1.00 89.97 700 SER A C 1
ATOM 3903 O O . SER A 1 700 ? 66.821 114.354 97.883 1.00 89.97 700 SER A O 1
ATOM 3906 N N . THR A 1 701 ? 65.048 115.714 98.137 1.00 92.64 701 THR A N 1
ATOM 3907 C CA . THR A 1 701 ? 64.125 114.620 98.411 1.00 92.64 701 THR A CA 1
ATOM 3908 C C . THR A 1 701 ? 63.547 114.021 97.138 1.00 92.64 701 THR A C 1
ATOM 3909 O O . THR A 1 701 ? 62.812 113.031 97.210 1.00 92.64 701 THR A O 1
ATOM 3913 N N . ARG A 1 702 ? 63.863 114.603 95.985 1.00 95.27 702 ARG A N 1
ATOM 3914 C CA . ARG A 1 702 ? 63.427 114.148 94.674 1.00 95.27 702 ARG A CA 1
ATOM 3915 C C . ARG A 1 702 ? 64.534 113.447 93.901 1.00 95.27 702 ARG A C 1
ATOM 3916 O O . ARG A 1 702 ? 64.269 112.445 93.229 1.00 95.27 702 ARG A O 1
ATOM 3924 N N . LYS A 1 703 ? 65.761 113.979 93.978 1.00 88.53 703 LYS A N 1
ATOM 3925 C CA . LYS A 1 703 ? 66.985 113.382 93.425 1.00 88.53 703 LYS A CA 1
ATOM 3926 C C . LYS A 1 703 ? 66.925 113.200 91.911 1.00 88.53 703 LYS A C 1
ATOM 3927 O O . LYS A 1 703 ? 67.633 112.357 91.355 1.00 88.53 703 LYS A O 1
ATOM 3933 N N . ARG A 1 704 ? 66.111 114.009 91.235 1.00 92.25 704 ARG A N 1
ATOM 3934 C CA . ARG A 1 704 ? 65.948 113.912 89.793 1.00 92.25 704 ARG A CA 1
ATOM 3935 C C . ARG A 1 704 ? 65.310 115.194 89.286 1.00 92.25 704 ARG A C 1
ATOM 3936 O O . ARG A 1 704 ? 64.750 115.979 90.056 1.00 92.25 704 ARG A O 1
ATOM 3944 N N . MET A 1 705 ? 65.399 115.395 87.975 1.00 89.94 705 MET A N 1
ATOM 3945 C CA . MET A 1 705 ? 64.706 116.492 87.321 1.00 89.94 705 MET A CA 1
ATOM 3946 C C . MET A 1 705 ? 64.187 116.020 85.973 1.00 89.94 705 MET A C 1
ATOM 3947 O O . MET A 1 705 ? 64.712 115.078 85.377 1.00 89.94 705 MET A O 1
ATOM 3952 N N . SER A 1 706 ? 63.149 116.698 85.493 1.00 93.86 706 SER A N 1
ATOM 3953 C CA . SER A 1 706 ? 62.487 116.294 84.264 1.00 93.86 706 SER A CA 1
ATOM 3954 C C . SER A 1 706 ? 62.088 117.524 83.467 1.00 93.86 706 SER A C 1
ATOM 3955 O O . SER A 1 706 ? 61.990 118.631 84.001 1.00 93.86 706 SER A O 1
ATOM 3958 N N . ALA A 1 707 ? 61.841 117.309 82.177 1.00 96.77 707 ALA A N 1
ATOM 3959 C CA . ALA A 1 707 ? 61.485 118.403 81.279 1.00 96.77 707 ALA A CA 1
ATOM 3960 C C . ALA A 1 707 ? 60.662 117.850 80.129 1.00 96.77 707 ALA A C 1
ATOM 3961 O O . ALA A 1 707 ? 61.197 117.142 79.271 1.00 96.77 707 ALA A O 1
ATOM 3963 N N . ILE A 1 708 ? 59.375 118.175 80.106 1.00 102.97 708 ILE A N 1
ATOM 3964 C CA . ILE A 1 708 ? 58.477 117.762 79.034 1.00 102.97 708 ILE A CA 1
ATOM 3965 C C . ILE A 1 708 ? 58.668 118.713 77.859 1.00 102.97 708 ILE A C 1
ATOM 3966 O O . ILE A 1 708 ? 58.665 119.937 78.034 1.00 102.97 708 ILE A O 1
ATOM 3971 N N . PHE A 1 709 ? 58.842 118.157 76.666 1.00 102.56 709 PHE A N 1
ATOM 3972 C CA . PHE A 1 709 ? 59.174 118.917 75.468 1.00 102.56 709 PHE A CA 1
ATOM 3973 C C . PHE A 1 709 ? 58.104 118.732 74.400 1.00 102.56 709 PHE A C 1
ATOM 3974 O O . PHE A 1 709 ? 57.128 118.002 74.577 1.00 102.56 709 PHE A O 1
ATOM 3982 N N . ARG A 1 710 ? 58.312 119.414 73.276 1.00 108.88 710 ARG A N 1
ATOM 3983 C CA . ARG A 1 710 ? 57.493 119.241 72.081 1.00 108.88 710 ARG A CA 1
ATOM 3984 C C . ARG A 1 710 ? 58.430 119.285 70.884 1.00 108.88 710 ARG A C 1
ATOM 3985 O O . ARG A 1 710 ? 58.913 120.357 70.508 1.00 108.88 710 ARG A O 1
ATOM 3993 N N . PHE A 1 711 ? 58.694 118.113 70.312 1.00 110.33 711 PHE A N 1
ATOM 3994 C CA . PHE A 1 711 ? 59.533 117.958 69.136 1.00 110.33 711 PHE A CA 1
ATOM 3995 C C . PHE A 1 711 ? 58.922 118.679 67.930 1.00 110.33 711 PHE A C 1
ATOM 3996 O O . PHE A 1 711 ? 57.709 118.897 67.879 1.00 110.33 711 PHE A O 1
ATOM 4004 N N . PRO A 1 712 ? 59.747 119.083 66.948 1.00 114.13 712 PRO A N 1
ATOM 4005 C CA . PRO A 1 712 ? 59.207 119.844 65.805 1.00 114.13 712 PRO A CA 1
ATOM 4006 C C . PRO A 1 712 ? 58.308 119.046 64.864 1.00 114.13 712 PRO A C 1
ATOM 4007 O O . PRO A 1 712 ? 57.742 119.645 63.941 1.00 114.13 712 PRO A O 1
ATOM 4011 N N . ASP A 1 713 ? 58.156 117.737 65.050 1.00 119.62 713 ASP A N 1
ATOM 4012 C CA . ASP A 1 713 ? 57.118 116.994 64.349 1.00 119.62 713 ASP A CA 1
ATOM 4013 C C . ASP A 1 713 ? 55.825 116.891 65.153 1.00 119.62 713 ASP A C 1
ATOM 4014 O O . ASP A 1 713 ? 54.858 116.294 64.671 1.00 119.62 713 ASP A O 1
ATOM 4019 N N . GLY A 1 714 ? 55.791 117.455 66.360 1.00 117.25 714 GLY A N 1
ATOM 4020 C CA . GLY A 1 714 ? 54.599 117.478 67.180 1.00 117.25 714 GLY A CA 1
ATOM 4021 C C . GLY A 1 714 ? 54.526 116.423 68.262 1.00 117.25 714 GLY A C 1
ATOM 4022 O O . GLY A 1 714 ? 53.504 116.346 68.955 1.00 117.25 714 GLY A O 1
ATOM 4023 N N . SER A 1 715 ? 55.568 115.614 68.436 1.00 114.43 715 SER A N 1
ATOM 4024 C CA . SER A 1 715 ? 55.545 114.512 69.394 1.00 114.43 715 SER A CA 1
ATOM 4025 C C . SER A 1 715 ? 55.989 115.021 70.761 1.00 114.43 715 SER A C 1
ATOM 4026 O O . SER A 1 715 ? 57.169 115.318 70.969 1.00 114.43 715 SER A O 1
ATOM 4029 N N . ILE A 1 716 ? 55.044 115.113 71.691 1.00 113.98 716 ILE A N 1
ATOM 4030 C CA . ILE A 1 716 ? 55.339 115.526 73.059 1.00 113.98 716 ILE A CA 1
ATOM 4031 C C . ILE A 1 716 ? 56.036 114.375 73.774 1.00 113.98 716 ILE A C 1
ATOM 4032 O O . ILE A 1 716 ? 55.458 113.297 73.945 1.00 113.98 716 ILE A O 1
ATOM 4037 N N . LYS A 1 717 ? 57.279 114.599 74.189 1.00 107.77 717 LYS A N 1
ATOM 4038 C CA . LYS A 1 717 ? 58.054 113.584 74.884 1.00 107.77 717 LYS A CA 1
ATOM 4039 C C . LYS A 1 717 ? 58.646 114.161 76.160 1.00 107.77 717 LYS A C 1
ATOM 4040 O O . LYS A 1 717 ? 58.906 115.362 76.258 1.00 107.77 717 LYS A O 1
ATOM 4046 N N . LEU A 1 718 ? 58.848 113.286 77.139 1.00 100.67 718 LEU A N 1
ATOM 4047 C CA . LEU A 1 718 ? 59.461 113.639 78.410 1.00 100.67 718 LEU A CA 1
ATOM 4048 C C . LEU A 1 718 ? 60.906 113.172 78.417 1.00 100.67 718 LEU A C 1
ATOM 4049 O O . LEU A 1 718 ? 61.227 112.109 77.883 1.00 100.67 718 LEU A O 1
ATOM 4054 N N . PHE A 1 719 ? 61.770 113.978 79.013 1.00 93.92 719 PHE A N 1
ATOM 4055 C CA . PHE A 1 719 ? 63.139 113.594 79.299 1.00 93.92 719 PHE A CA 1
ATOM 4056 C C . PHE A 1 719 ? 63.388 113.776 80.788 1.00 93.92 719 PHE A C 1
ATOM 4057 O O . PHE A 1 719 ? 62.859 114.700 81.407 1.00 93.92 719 PHE A O 1
ATOM 4065 N N . CYS A 1 720 ? 64.181 112.879 81.366 1.00 86.91 720 CYS A N 1
ATOM 4066 C CA . CYS A 1 720 ? 64.347 112.874 82.810 1.00 86.91 720 CYS A CA 1
ATOM 4067 C C . CYS A 1 720 ? 65.702 112.281 83.161 1.00 86.91 720 CYS A C 1
ATOM 4068 O O . CYS A 1 720 ? 66.163 111.330 82.526 1.00 86.91 720 CYS A O 1
ATOM 4071 N N . LYS A 1 721 ? 66.340 112.859 84.177 1.00 82.34 721 LYS A N 1
ATOM 4072 C CA . LYS A 1 721 ? 67.651 112.408 84.619 1.00 82.34 721 LYS A CA 1
ATOM 4073 C C . LYS A 1 721 ? 67.718 112.482 86.137 1.00 82.34 721 LYS A C 1
ATOM 4074 O O . LYS A 1 721 ? 67.115 113.362 86.754 1.00 82.34 721 LYS A O 1
ATOM 4080 N N . GLY A 1 722 ? 68.434 111.534 86.735 1.00 80.57 722 GLY A N 1
ATOM 4081 C CA . GLY A 1 722 ? 68.526 111.479 88.183 1.00 80.57 722 GLY A CA 1
ATOM 4082 C C . GLY A 1 722 ? 69.184 110.194 88.646 1.00 80.57 722 GLY A C 1
ATOM 4083 O O . GLY A 1 722 ? 69.918 109.551 87.895 1.00 80.57 722 GLY A O 1
ATOM 4084 N N . ALA A 1 723 ? 68.913 109.840 89.902 1.00 84.67 723 ALA A N 1
ATOM 4085 C CA . ALA A 1 723 ? 69.522 108.672 90.528 1.00 84.67 723 ALA A CA 1
ATOM 4086 C C . ALA A 1 723 ? 68.754 107.406 90.181 1.00 84.67 723 ALA A C 1
ATOM 4087 O O . ALA A 1 723 ? 67.530 107.433 90.038 1.00 84.67 723 ALA A O 1
ATOM 4089 N N . ASP A 1 724 ? 69.479 106.283 90.078 1.00 92.27 724 ASP A N 1
ATOM 4090 C CA . ASP A 1 724 ? 68.840 105.017 89.720 1.00 92.27 724 ASP A CA 1
ATOM 4091 C C . ASP A 1 724 ? 67.906 104.509 90.807 1.00 92.27 724 ASP A C 1
ATOM 4092 O O . ASP A 1 724 ? 66.950 103.783 90.512 1.00 92.27 724 ASP A O 1
ATOM 4097 N N . THR A 1 725 ? 68.169 104.873 92.064 1.00 91.88 725 THR A N 1
ATOM 4098 C CA . THR A 1 725 ? 67.278 104.503 93.155 1.00 91.88 725 THR A CA 1
ATOM 4099 C C . THR A 1 725 ? 65.948 105.237 93.078 1.00 91.88 725 THR A C 1
ATOM 4100 O O . THR A 1 725 ? 64.991 104.835 93.746 1.00 91.88 725 THR A O 1
ATOM 4104 N N . VAL A 1 726 ? 65.874 106.309 92.294 1.00 91.89 726 VAL A N 1
ATOM 4105 C CA . VAL A 1 726 ? 64.658 107.079 92.131 1.00 91.89 726 VAL A CA 1
ATOM 4106 C C . VAL A 1 726 ? 64.113 106.974 90.709 1.00 91.89 726 VAL A C 1
ATOM 4107 O O . VAL A 1 726 ? 62.904 106.831 90.517 1.00 91.89 726 VAL A O 1
ATOM 4111 N N . ILE A 1 727 ? 64.988 107.031 89.700 1.00 92.91 727 ILE A N 1
ATOM 4112 C CA . ILE A 1 727 ? 64.547 106.859 88.317 1.00 92.91 727 ILE A CA 1
ATOM 4113 C C . ILE A 1 727 ? 64.127 105.417 88.066 1.00 92.91 727 ILE A C 1
ATOM 4114 O O . ILE A 1 727 ? 63.080 105.155 87.462 1.00 92.91 727 ILE A O 1
ATOM 4119 N N . LEU A 1 728 ? 64.912 104.462 88.561 1.00 96.50 728 LEU A N 1
ATOM 4120 C CA . LEU A 1 728 ? 64.721 103.057 88.221 1.00 96.50 728 LEU A CA 1
ATOM 4121 C C . LEU A 1 728 ? 63.531 102.420 88.923 1.00 96.50 728 LEU A C 1
ATOM 4122 O O . LEU A 1 728 ? 63.098 101.338 88.515 1.00 96.50 728 LEU A O 1
ATOM 4127 N N . GLU A 1 729 ? 62.988 103.061 89.953 1.00 100.55 729 GLU A N 1
ATOM 4128 C CA . GLU A 1 729 ? 61.729 102.617 90.532 1.00 100.55 729 GLU A CA 1
ATOM 4129 C C . GLU A 1 729 ? 60.524 103.010 89.690 1.00 100.55 729 GLU A C 1
ATOM 4130 O O . GLU A 1 729 ? 59.414 102.546 89.974 1.00 100.55 729 GLU A O 1
ATOM 4136 N N . ARG A 1 730 ? 60.714 103.845 88.667 1.00 103.00 730 ARG A N 1
ATOM 4137 C CA . ARG A 1 730 ? 59.620 104.477 87.940 1.00 103.00 730 ARG A CA 1
ATOM 4138 C C . ARG A 1 730 ? 59.700 104.200 86.444 1.00 103.00 730 ARG A C 1
ATOM 4139 O O . ARG A 1 730 ? 59.280 105.031 85.637 1.00 103.00 730 ARG A O 1
ATOM 4147 N N . LEU A 1 731 ? 60.236 103.050 86.044 1.00 104.08 731 LEU A N 1
ATOM 4148 C CA . LEU A 1 731 ? 60.372 102.755 84.625 1.00 104.08 731 LEU A CA 1
ATOM 4149 C C . LEU A 1 731 ? 60.097 101.281 84.365 1.00 104.08 731 LEU A C 1
ATOM 4150 O O . LEU A 1 731 ? 60.003 100.465 85.286 1.00 104.08 731 LEU A O 1
ATOM 4155 N N . ASP A 1 732 ? 59.966 100.953 83.081 1.00 113.16 732 ASP A N 1
ATOM 4156 C CA . ASP A 1 732 ? 59.817 99.582 82.612 1.00 113.16 732 ASP A CA 1
ATOM 4157 C C . ASP A 1 732 ? 60.962 99.152 81.712 1.00 113.16 732 ASP A C 1
ATOM 4158 O O . ASP A 1 732 ? 61.570 98.100 81.955 1.00 113.16 732 ASP A O 1
ATOM 4163 N N . ASP A 1 733 ? 61.252 99.941 80.666 1.00 114.48 733 ASP A N 1
ATOM 4164 C CA . ASP A 1 733 ? 62.327 99.713 79.687 1.00 114.48 733 ASP A CA 1
ATOM 4165 C C . ASP A 1 733 ? 62.183 98.359 78.980 1.00 114.48 733 ASP A C 1
ATOM 4166 O O . ASP A 1 733 ? 63.182 97.732 78.613 1.00 114.48 733 ASP A O 1
ATOM 4171 N N . GLU A 1 734 ? 60.929 97.923 78.790 1.00 125.12 734 GLU A N 1
ATOM 4172 C CA . GLU A 1 734 ? 60.550 96.691 78.082 1.00 125.12 734 GLU A CA 1
ATOM 4173 C C . GLU A 1 734 ? 61.237 95.464 78.698 1.00 125.12 734 GLU A C 1
ATOM 4174 O O . GLU A 1 734 ? 62.093 94.817 78.083 1.00 125.12 734 GLU A O 1
ATOM 4180 N N . ALA A 1 735 ? 60.872 95.198 79.958 1.00 128.14 735 ALA A N 1
ATOM 4181 C CA . ALA A 1 735 ? 61.400 94.106 80.787 1.00 128.14 735 ALA A CA 1
ATOM 4182 C C . ALA A 1 735 ? 62.929 94.175 80.890 1.00 128.14 735 ALA A C 1
ATOM 4183 O O . ALA A 1 735 ? 63.648 93.349 80.326 1.00 128.14 735 ALA A O 1
ATOM 4185 N N . ASN A 1 736 ? 63.360 95.251 81.561 1.00 125.07 736 ASN A N 1
ATOM 4186 C CA . ASN A 1 736 ? 64.741 95.642 81.920 1.00 125.07 736 ASN A CA 1
ATOM 4187 C C . ASN A 1 736 ? 65.789 95.311 80.844 1.00 125.07 736 ASN A C 1
ATOM 4188 O O . ASN A 1 736 ? 66.789 94.631 81.077 1.00 125.07 736 ASN A O 1
ATOM 4193 N N . GLN A 1 737 ? 65.546 95.865 79.650 1.00 122.22 737 GLN A N 1
ATOM 4194 C CA . GLN A 1 737 ? 66.391 95.588 78.489 1.00 122.22 737 GLN A CA 1
ATOM 4195 C C . GLN A 1 737 ? 67.757 96.253 78.615 1.00 122.22 737 GLN A C 1
ATOM 4196 O O . GLN A 1 737 ? 68.789 95.576 78.680 1.00 122.22 737 GLN A O 1
ATOM 4202 N N . TYR A 1 738 ? 67.784 97.583 78.646 1.00 115.20 738 TYR A N 1
ATOM 4203 C CA . TYR A 1 738 ? 69.027 98.325 78.802 1.00 115.20 738 TYR A CA 1
ATOM 4204 C C . TYR A 1 738 ? 69.384 98.576 80.258 1.00 115.20 738 TYR A C 1
ATOM 4205 O O . TYR A 1 738 ? 70.363 99.274 80.524 1.00 115.20 738 TYR A O 1
ATOM 4214 N N . VAL A 1 739 ? 68.625 98.013 81.196 1.00 109.42 739 VAL A N 1
ATOM 4215 C CA . VAL A 1 739 ? 68.723 98.407 82.598 1.00 109.42 739 VAL A CA 1
ATOM 4216 C C . VAL A 1 739 ? 69.964 97.821 83.258 1.00 109.42 739 VAL A C 1
ATOM 4217 O O . VAL A 1 739 ? 70.720 98.543 83.914 1.00 109.42 739 VAL A O 1
ATOM 4221 N N . GLU A 1 740 ? 70.200 96.515 83.092 1.00 108.34 740 GLU A N 1
ATOM 4222 C CA . GLU A 1 740 ? 71.258 95.841 83.847 1.00 108.34 740 GLU A CA 1
ATOM 4223 C C . GLU A 1 740 ? 72.648 96.265 83.378 1.00 108.34 740 GLU A C 1
ATOM 4224 O O . GLU A 1 740 ? 73.565 96.432 84.197 1.00 108.34 740 GLU A O 1
ATOM 4230 N N . ALA A 1 741 ? 72.821 96.452 82.067 1.00 101.18 741 ALA A N 1
ATOM 4231 C CA . ALA A 1 741 ? 74.079 96.983 81.556 1.00 101.18 741 ALA A CA 1
ATOM 4232 C C . ALA A 1 741 ? 74.292 98.423 82.001 1.00 101.18 741 ALA A C 1
ATOM 4233 O O . ALA A 1 741 ? 75.433 98.825 82.268 1.00 101.18 741 ALA A O 1
ATOM 4235 N N . THR A 1 742 ? 73.209 99.201 82.104 1.00 97.99 742 THR A N 1
ATOM 4236 C CA . THR A 1 742 ? 73.310 100.539 82.675 1.00 97.99 742 THR A CA 1
ATOM 4237 C C . THR A 1 742 ? 73.754 100.473 84.130 1.00 97.99 742 THR A C 1
ATOM 4238 O O . THR A 1 742 ? 74.608 101.259 84.543 1.00 97.99 742 THR A O 1
ATOM 4242 N N . MET A 1 743 ? 73.242 99.491 84.890 1.00 96.69 743 MET A N 1
ATOM 4243 C CA . MET A 1 743 ? 73.636 99.292 86.287 1.00 96.69 743 MET A CA 1
ATOM 4244 C C . MET A 1 743 ? 75.126 99.003 86.415 1.00 96.69 743 MET A C 1
ATOM 4245 O O . MET A 1 743 ? 75.821 99.620 87.233 1.00 96.69 743 MET A O 1
ATOM 4250 N N . ARG A 1 744 ? 75.634 98.056 85.615 1.00 96.21 744 ARG A N 1
ATOM 4251 C CA . ARG A 1 744 ? 77.045 97.704 85.737 1.00 96.21 744 ARG A CA 1
ATOM 4252 C C . ARG A 1 744 ? 77.948 98.814 85.215 1.00 96.21 744 ARG A C 1
ATOM 4253 O O . ARG A 1 744 ? 79.098 98.929 85.657 1.00 96.21 744 ARG A O 1
ATOM 4261 N N . HIS A 1 745 ? 77.447 99.664 84.313 1.00 91.55 745 HIS A N 1
ATOM 4262 C CA . HIS A 1 745 ? 78.245 100.827 83.953 1.00 91.55 745 HIS A CA 1
ATOM 4263 C C . HIS A 1 745 ? 78.151 101.945 84.987 1.00 91.55 745 HIS A C 1
ATOM 4264 O O . HIS A 1 745 ? 79.078 102.757 85.075 1.00 91.55 745 HIS A O 1
ATOM 4271 N N . LEU A 1 746 ? 77.067 102.005 85.774 1.00 84.49 746 LEU A N 1
ATOM 4272 C CA . LEU A 1 746 ? 77.041 102.904 86.926 1.00 84.49 746 LEU A CA 1
ATOM 4273 C C . LEU A 1 746 ? 78.054 102.462 87.966 1.00 84.49 746 LEU A C 1
ATOM 4274 O O . LEU A 1 746 ? 78.702 103.295 88.609 1.00 84.49 746 LEU A O 1
ATOM 4279 N N . GLU A 1 747 ? 78.177 101.147 88.162 1.00 84.74 747 GLU A N 1
ATOM 4280 C CA . GLU A 1 747 ? 79.190 100.622 89.066 1.00 84.74 747 GLU A CA 1
ATOM 4281 C C . GLU A 1 747 ? 80.591 100.823 88.507 1.00 84.74 747 GLU A C 1
ATOM 4282 O O . GLU A 1 747 ? 81.548 100.957 89.276 1.00 84.74 747 GLU A O 1
ATOM 4288 N N . ASP A 1 748 ? 80.736 100.844 87.180 1.00 82.99 748 ASP A N 1
ATOM 4289 C CA . ASP A 1 748 ? 82.014 101.215 86.586 1.00 82.99 748 ASP A CA 1
ATOM 4290 C C . ASP A 1 748 ? 82.303 102.705 86.706 1.00 82.99 748 ASP A C 1
ATOM 4291 O O . ASP A 1 748 ? 83.474 103.097 86.679 1.00 82.99 748 ASP A O 1
ATOM 4296 N N . TYR A 1 749 ? 81.270 103.540 86.834 1.00 74.91 749 TYR A N 1
ATOM 4297 C CA . TYR A 1 749 ? 81.479 104.976 86.996 1.00 74.91 749 TYR A CA 1
ATOM 4298 C C . TYR A 1 749 ? 81.815 105.328 88.436 1.00 74.91 749 TYR A C 1
ATOM 4299 O O . TYR A 1 749 ? 82.765 106.073 88.696 1.00 74.91 749 TYR A O 1
ATOM 4308 N N . ALA A 1 750 ? 81.038 104.803 89.383 1.00 72.78 750 ALA A N 1
ATOM 4309 C CA . ALA A 1 750 ? 81.241 105.072 90.798 1.00 72.78 750 ALA A CA 1
ATOM 4310 C C . ALA A 1 750 ? 82.525 104.469 91.346 1.00 72.78 750 ALA A C 1
ATOM 4311 O O . ALA A 1 750 ? 82.978 104.899 92.407 1.00 72.78 750 ALA A O 1
ATOM 4313 N N . SER A 1 751 ? 83.115 103.488 90.664 1.00 71.71 751 SER A N 1
ATOM 4314 C CA . SER A 1 751 ? 84.394 102.934 91.084 1.00 71.71 751 SER A CA 1
ATOM 4315 C C . SER A 1 751 ? 85.569 103.833 90.731 1.00 71.71 751 SER A C 1
ATOM 4316 O O . SER A 1 751 ? 86.682 103.587 91.207 1.00 71.71 751 SER A O 1
ATOM 4319 N N . GLU A 1 752 ? 85.353 104.858 89.908 1.00 70.79 752 GLU A N 1
ATOM 4320 C CA . GLU A 1 752 ? 86.396 105.808 89.548 1.00 70.79 752 GLU A CA 1
ATOM 4321 C C . GLU A 1 752 ? 86.098 107.210 90.062 1.00 70.79 752 GLU A C 1
ATOM 4322 O O . GLU A 1 752 ? 86.807 108.156 89.700 1.00 70.79 752 GLU A O 1
ATOM 4328 N N . GLY A 1 753 ? 85.077 107.366 90.898 1.00 62.75 753 GLY A N 1
ATOM 4329 C CA . GLY A 1 753 ? 84.765 108.659 91.469 1.00 62.75 753 GLY A CA 1
ATOM 4330 C C . GLY A 1 753 ? 84.087 109.615 90.522 1.00 62.75 753 GLY A C 1
ATOM 4331 O O . GLY A 1 753 ? 84.293 110.827 90.623 1.00 62.75 753 GLY A O 1
ATOM 4332 N N . LEU A 1 754 ? 83.275 109.106 89.604 1.00 59.98 754 LEU A N 1
ATOM 4333 C CA . LEU A 1 754 ? 82.624 109.920 88.589 1.00 59.98 754 LEU A CA 1
ATOM 4334 C C . LEU A 1 754 ? 81.182 110.202 88.985 1.00 59.98 754 LEU A C 1
ATOM 4335 O O . LEU A 1 754 ? 80.451 109.291 89.383 1.00 59.98 754 LEU A O 1
ATOM 4340 N N . ARG A 1 755 ? 80.795 111.470 88.894 1.00 59.53 755 ARG A N 1
ATOM 4341 C CA . ARG A 1 755 ? 79.421 111.876 89.143 1.00 59.53 755 ARG A CA 1
ATOM 4342 C C . ARG A 1 755 ? 78.529 111.320 88.042 1.00 59.53 755 ARG A C 1
ATOM 4343 O O . ARG A 1 755 ? 78.880 111.376 86.860 1.00 59.53 755 ARG A O 1
ATOM 4351 N N . THR A 1 756 ? 77.383 110.774 88.419 1.00 66.48 756 THR A N 1
ATOM 4352 C CA . THR A 1 756 ? 76.642 109.899 87.526 1.00 66.48 756 THR A CA 1
ATOM 4353 C C . THR A 1 756 ? 75.156 110.223 87.591 1.00 66.48 756 THR A C 1
ATOM 4354 O O . THR A 1 756 ? 74.628 110.520 88.663 1.00 66.48 756 THR A O 1
ATOM 4358 N N . LEU A 1 757 ? 74.488 110.204 86.437 1.00 72.87 757 LEU A N 1
ATOM 4359 C CA . LEU A 1 757 ? 73.044 110.367 86.365 1.00 72.87 757 LEU A CA 1
ATOM 4360 C C . LEU A 1 757 ? 72.466 109.327 85.418 1.00 72.87 757 LEU A C 1
ATOM 4361 O O . LEU A 1 757 ? 73.121 108.911 84.462 1.00 72.87 757 LEU A O 1
ATOM 4366 N N . CYS A 1 758 ? 71.227 108.919 85.683 1.00 82.66 758 CYS A N 1
ATOM 4367 C CA . CYS A 1 758 ? 70.514 107.963 84.843 1.00 82.66 758 CYS A CA 1
ATOM 4368 C C . CYS A 1 758 ? 69.505 108.708 83.984 1.00 82.66 758 CYS A C 1
ATOM 4369 O O . CYS A 1 758 ? 68.526 109.250 84.502 1.00 82.66 758 CYS A O 1
ATOM 4372 N N . LEU A 1 759 ? 69.722 108.691 82.676 1.00 85.45 759 LEU A N 1
ATOM 4373 C CA . LEU A 1 759 ? 69.021 109.554 81.735 1.00 85.45 759 LEU A CA 1
ATOM 4374 C C . LEU A 1 759 ? 67.986 108.728 80.980 1.00 85.45 759 LEU A C 1
ATOM 4375 O O . LEU A 1 759 ? 68.347 107.857 80.183 1.00 85.45 759 LEU A O 1
ATOM 4380 N N . ALA A 1 760 ? 66.704 109.004 81.227 1.00 90.48 760 ALA A N 1
ATOM 4381 C CA . ALA A 1 760 ? 65.608 108.201 80.701 1.00 90.48 760 ALA A CA 1
ATOM 4382 C C . ALA A 1 760 ? 64.572 109.089 80.020 1.00 90.48 760 ALA A C 1
ATOM 4383 O O . ALA A 1 760 ? 64.599 110.314 80.148 1.00 90.48 760 ALA A O 1
ATOM 4385 N N . MET A 1 761 ? 63.647 108.455 79.293 1.00 99.82 761 MET A N 1
ATOM 4386 C CA . MET A 1 761 ? 62.602 109.176 78.574 1.00 99.82 761 MET A CA 1
ATOM 4387 C C . MET A 1 761 ? 61.299 108.384 78.602 1.00 99.82 761 MET A C 1
ATOM 4388 O O . MET A 1 761 ? 61.264 107.216 78.998 1.00 99.82 761 MET A O 1
ATOM 4393 N N . ARG A 1 762 ? 60.220 109.039 78.168 1.00 107.32 762 ARG A N 1
ATOM 4394 C CA . ARG A 1 762 ? 58.946 108.381 77.895 1.00 107.32 762 ARG A CA 1
ATOM 4395 C C . ARG A 1 762 ? 58.197 109.202 76.849 1.00 107.32 762 ARG A C 1
ATOM 4396 O O . ARG A 1 762 ? 58.715 110.189 76.321 1.00 107.32 762 ARG A O 1
ATOM 4404 N N . ASP A 1 763 ? 56.969 108.784 76.544 1.00 113.17 763 ASP A N 1
ATOM 4405 C CA . ASP A 1 763 ? 56.138 109.440 75.544 1.00 113.17 763 ASP A CA 1
ATOM 4406 C C . ASP A 1 763 ? 54.827 109.905 76.167 1.00 113.17 763 ASP A C 1
ATOM 4407 O O . ASP A 1 763 ? 54.323 109.297 77.116 1.00 113.17 763 ASP A O 1
ATOM 4412 N N . ILE A 1 764 ? 54.278 110.995 75.628 1.00 119.81 764 ILE A N 1
ATOM 4413 C CA . ILE A 1 764 ? 53.012 111.562 76.087 1.00 119.81 764 ILE A CA 1
ATOM 4414 C C . ILE A 1 764 ? 52.142 111.816 74.861 1.00 119.81 764 ILE A C 1
ATOM 4415 O O . ILE A 1 764 ? 52.618 112.371 73.864 1.00 119.81 764 ILE A O 1
ATOM 4420 N N . SER A 1 765 ? 50.875 111.409 74.932 1.00 131.93 765 SER A N 1
ATOM 4421 C CA . SER A 1 765 ? 49.916 111.701 73.877 1.00 131.93 765 SER A CA 1
ATOM 4422 C C . SER A 1 765 ? 49.413 113.141 74.002 1.00 131.93 765 SER A C 1
ATOM 4423 O O . SER A 1 765 ? 49.790 113.886 74.910 1.00 131.93 765 SER A O 1
ATOM 4426 N N . GLU A 1 766 ? 48.541 113.542 73.073 1.00 137.29 766 GLU A N 1
ATOM 4427 C CA . GLU A 1 766 ? 48.054 114.919 73.063 1.00 137.29 766 GLU A CA 1
ATOM 4428 C C . GLU A 1 766 ? 47.055 115.163 74.190 1.00 137.29 766 GLU A C 1
ATOM 4429 O O . GLU A 1 766 ? 47.083 116.219 74.833 1.00 137.29 766 GLU A O 1
ATOM 4435 N N . GLY A 1 767 ? 46.171 114.196 74.449 1.00 135.22 767 GLY A N 1
ATOM 4436 C CA . GLY A 1 767 ? 45.198 114.359 75.514 1.00 135.22 767 GLY A CA 1
ATOM 4437 C C . GLY A 1 767 ? 45.781 114.188 76.899 1.00 135.22 767 GLY A C 1
ATOM 4438 O O . GLY A 1 767 ? 45.286 114.792 77.858 1.00 135.22 767 GLY A O 1
ATOM 4439 N N . GLU A 1 768 ? 46.826 113.364 77.026 1.00 132.80 768 GLU A N 1
ATOM 4440 C CA . GLU A 1 768 ? 47.505 113.200 78.307 1.00 132.80 768 GLU A CA 1
ATOM 4441 C C . GLU A 1 768 ? 48.220 114.482 78.717 1.00 132.80 768 GLU A C 1
ATOM 4442 O O . GLU A 1 768 ? 48.185 114.871 79.890 1.00 132.80 768 GLU A O 1
ATOM 4448 N N . TYR A 1 769 ? 48.859 115.161 77.762 1.00 127.69 769 TYR A N 1
ATOM 4449 C CA . TYR A 1 769 ? 49.412 116.477 78.050 1.00 127.69 769 TYR A CA 1
ATOM 4450 C C . TYR A 1 769 ? 48.328 117.553 78.105 1.00 127.69 769 TYR A C 1
ATOM 4451 O O . TYR A 1 769 ? 48.553 118.616 78.690 1.00 127.69 769 TYR A O 1
ATOM 4460 N N . GLU A 1 770 ? 47.151 117.307 77.531 1.00 136.06 770 GLU A N 1
ATOM 4461 C CA . GLU A 1 770 ? 46.069 118.282 77.644 1.00 136.06 770 GLU A CA 1
ATOM 4462 C C . GLU A 1 770 ? 45.524 118.318 79.069 1.00 136.06 770 GLU A C 1
ATOM 4463 O O . GLU A 1 770 ? 45.608 119.347 79.758 1.00 136.06 770 GLU A O 1
ATOM 4469 N N . GLU A 1 771 ? 44.983 117.185 79.531 1.00 134.97 771 GLU A N 1
ATOM 4470 C CA . GLU A 1 771 ? 44.446 117.106 80.886 1.00 134.97 771 GLU A CA 1
ATOM 4471 C C . GLU A 1 771 ? 45.551 117.235 81.926 1.00 134.97 771 GLU A C 1
ATOM 4472 O O . GLU A 1 771 ? 45.364 117.887 82.963 1.00 134.97 771 GLU A O 1
ATOM 4478 N N . TRP A 1 772 ? 46.724 116.660 81.648 1.00 130.61 772 TRP A N 1
ATOM 4479 C CA . TRP A 1 772 ? 47.823 116.765 82.599 1.00 130.61 772 TRP A CA 1
ATOM 4480 C C . TRP A 1 772 ? 48.407 118.171 82.649 1.00 130.61 772 TRP A C 1
ATOM 4481 O O . TRP A 1 772 ? 48.812 118.631 83.723 1.00 130.61 772 TRP A O 1
ATOM 4492 N N . ASN A 1 773 ? 48.464 118.861 81.509 1.00 131.80 773 ASN A N 1
ATOM 4493 C CA . ASN A 1 773 ? 48.903 120.253 81.502 1.00 131.80 773 ASN A CA 1
ATOM 4494 C C . ASN A 1 773 ? 47.914 121.129 82.256 1.00 131.80 773 ASN A C 1
ATOM 4495 O O . ASN A 1 773 ? 48.315 122.094 82.916 1.00 131.80 773 ASN A O 1
ATOM 4500 N N . SER A 1 774 ? 46.619 120.798 82.182 1.00 133.26 774 SER A N 1
ATOM 4501 C CA . SER A 1 774 ? 45.631 121.509 82.992 1.00 133.26 774 SER A CA 1
ATOM 4502 C C . SER A 1 774 ? 45.876 121.286 84.482 1.00 133.26 774 SER A C 1
ATOM 4503 O O . SER A 1 774 ? 45.931 122.248 85.259 1.00 133.26 774 SER A O 1
ATOM 4506 N N . ILE A 1 775 ? 46.073 120.021 84.883 1.00 133.22 775 ILE A N 1
ATOM 4507 C CA . ILE A 1 775 ? 46.267 119.676 86.295 1.00 133.22 775 ILE A CA 1
ATOM 4508 C C . ILE A 1 775 ? 47.554 120.295 86.838 1.00 133.22 775 ILE A C 1
ATOM 4509 O O . ILE A 1 775 ? 47.590 120.798 87.969 1.00 133.22 775 ILE A O 1
ATOM 4514 N N . TYR A 1 776 ? 48.611 120.318 86.025 1.00 131.43 776 TYR A N 1
ATOM 4515 C CA . TYR A 1 776 ? 49.850 120.972 86.434 1.00 131.43 776 TYR A CA 1
ATOM 4516 C C . TYR A 1 776 ? 49.708 122.491 86.446 1.00 131.43 776 TYR A C 1
ATOM 4517 O O . TYR A 1 776 ? 50.414 123.170 87.201 1.00 131.43 776 TYR A O 1
ATOM 4526 N N . ASN A 1 777 ? 48.800 123.041 85.633 1.00 133.32 777 ASN A N 1
ATOM 4527 C CA . ASN A 1 777 ? 48.542 124.478 85.692 1.00 133.32 777 ASN A CA 1
ATOM 4528 C C . ASN A 1 777 ? 47.796 124.865 86.964 1.00 133.32 777 ASN A C 1
ATOM 4529 O O . ASN A 1 777 ? 48.100 125.901 87.565 1.00 133.32 777 ASN A O 1
ATOM 4534 N N . GLU A 1 778 ? 46.824 124.056 87.404 1.00 137.79 778 GLU A N 1
ATOM 4535 C CA . GLU A 1 778 ? 46.256 124.340 88.720 1.00 137.79 778 GLU A CA 1
ATOM 4536 C C . GLU A 1 778 ? 47.117 123.823 89.865 1.00 137.79 778 GLU A C 1
ATOM 4537 O O . GLU A 1 778 ? 46.778 124.068 91.028 1.00 137.79 778 GLU A O 1
ATOM 4543 N N . ALA A 1 779 ? 48.213 123.121 89.574 1.00 134.83 779 ALA A N 1
ATOM 4544 C CA . ALA A 1 779 ? 49.153 122.740 90.620 1.00 134.83 779 ALA A CA 1
ATOM 4545 C C . ALA A 1 779 ? 50.250 123.780 90.803 1.00 134.83 779 ALA A C 1
ATOM 4546 O O . ALA A 1 779 ? 50.808 123.897 91.899 1.00 134.83 779 ALA A O 1
ATOM 4548 N N . ALA A 1 780 ? 50.565 124.542 89.753 1.00 136.38 780 ALA A N 1
ATOM 4549 C CA . ALA A 1 780 ? 51.640 125.525 89.819 1.00 136.38 780 ALA A CA 1
ATOM 4550 C C . ALA A 1 780 ? 51.207 126.846 90.440 1.00 136.38 780 ALA A C 1
ATOM 4551 O O . ALA A 1 780 ? 52.062 127.594 90.925 1.00 136.38 780 ALA A O 1
ATOM 4553 N N . THR A 1 781 ? 49.910 127.149 90.437 1.00 139.40 781 THR A N 1
ATOM 4554 C CA . THR A 1 781 ? 49.401 128.422 90.926 1.00 139.40 781 THR A CA 1
ATOM 4555 C C . THR A 1 781 ? 48.984 128.374 92.394 1.00 139.40 781 THR A C 1
ATOM 4556 O O . THR A 1 781 ? 48.270 129.271 92.856 1.00 139.40 781 THR A O 1
ATOM 4560 N N . THR A 1 782 ? 49.427 127.365 93.138 1.00 138.99 782 THR A N 1
ATOM 4561 C CA . THR A 1 782 ? 49.048 127.208 94.535 1.00 138.99 782 THR A CA 1
ATOM 4562 C C . THR A 1 782 ? 50.127 127.795 95.437 1.00 138.99 782 THR A C 1
ATOM 4563 O O . THR A 1 782 ? 51.309 127.467 95.296 1.00 138.99 782 THR A O 1
ATOM 4567 N N . LEU A 1 783 ? 49.716 128.665 96.359 1.00 140.02 783 LEU A N 1
ATOM 4568 C CA . LEU A 1 783 ? 50.626 129.316 97.292 1.00 140.02 783 LEU A CA 1
ATOM 4569 C C . LEU A 1 783 ? 50.724 128.591 98.629 1.00 140.02 783 LEU A C 1
ATOM 4570 O O . LEU A 1 783 ? 51.385 129.091 99.545 1.00 140.02 783 LEU A O 1
ATOM 4575 N N . ASP A 1 784 ? 50.074 127.434 98.767 1.00 141.82 784 ASP A N 1
ATOM 4576 C CA . ASP A 1 784 ? 50.176 126.666 100.004 1.00 141.82 784 ASP A CA 1
ATOM 4577 C C . ASP A 1 784 ? 51.544 126.001 100.106 1.00 141.82 784 ASP A C 1
ATOM 4578 O O . ASP A 1 784 ? 52.326 126.288 101.020 1.00 141.82 784 ASP A O 1
ATOM 4583 N N . ASN A 1 785 ? 51.850 125.110 99.163 1.00 139.52 785 ASN A N 1
ATOM 4584 C CA . ASN A 1 785 ? 53.180 124.507 99.059 1.00 139.52 785 ASN A CA 1
ATOM 4585 C C . ASN A 1 785 ? 53.420 124.137 97.595 1.00 139.52 785 ASN A C 1
ATOM 4586 O O . ASN A 1 785 ? 52.911 123.124 97.103 1.00 139.52 785 ASN A O 1
ATOM 4591 N N . ARG A 1 786 ? 54.194 124.975 96.904 1.00 137.07 786 ARG A N 1
ATOM 4592 C CA . ARG A 1 786 ? 54.422 124.764 95.479 1.00 137.07 786 ARG A CA 1
ATOM 4593 C C . ARG A 1 786 ? 55.386 123.609 95.233 1.00 137.07 786 ARG A C 1
ATOM 4594 O O . ARG A 1 786 ? 55.203 122.834 94.286 1.00 137.07 786 ARG A O 1
ATOM 4602 N N . ALA A 1 787 ? 56.408 123.466 96.084 1.00 135.35 787 ALA A N 1
ATOM 4603 C CA . ALA A 1 787 ? 57.409 122.419 95.882 1.00 135.35 787 ALA A CA 1
ATOM 4604 C C . ALA A 1 787 ? 56.827 121.030 96.124 1.00 135.35 787 ALA A C 1
ATOM 4605 O O . ALA A 1 787 ? 57.106 120.094 95.365 1.00 135.35 787 ALA A O 1
ATOM 4607 N N . GLU A 1 788 ? 55.989 120.885 97.152 1.00 137.79 788 GLU A N 1
ATOM 4608 C CA . GLU A 1 788 ? 55.446 119.571 97.481 1.00 137.79 788 GLU A CA 1
ATOM 4609 C C . GLU A 1 788 ? 54.378 119.140 96.482 1.00 137.79 788 GLU A C 1
ATOM 4610 O O . GLU A 1 788 ? 54.330 117.969 96.084 1.00 137.79 788 GLU A O 1
ATOM 4616 N N . LYS A 1 789 ? 53.513 120.068 96.062 1.00 136.76 789 LYS A N 1
ATOM 4617 C CA . LYS A 1 789 ? 52.483 119.717 95.089 1.00 136.76 789 LYS A CA 1
ATOM 4618 C C . LYS A 1 789 ? 53.059 119.546 93.689 1.00 136.76 789 LYS A C 1
ATOM 4619 O O . LYS A 1 789 ? 52.549 118.733 92.910 1.00 136.76 789 LYS A O 1
ATOM 4625 N N . LEU A 1 790 ? 54.114 120.292 93.349 1.00 131.36 790 LEU A N 1
ATOM 4626 C CA . LEU A 1 790 ? 54.822 120.019 92.102 1.00 131.36 790 LEU A CA 1
ATOM 4627 C C . LEU A 1 790 ? 55.634 118.732 92.161 1.00 131.36 790 LEU A C 1
ATOM 4628 O O . LEU A 1 790 ? 55.923 118.156 91.108 1.00 131.36 790 LEU A O 1
ATOM 4633 N N . ASP A 1 791 ? 56.011 118.267 93.355 1.00 126.78 791 ASP A N 1
ATOM 4634 C CA . ASP A 1 791 ? 56.593 116.932 93.450 1.00 126.78 791 ASP A CA 1
ATOM 4635 C C . ASP A 1 791 ? 55.534 115.847 93.313 1.00 126.78 791 ASP A C 1
ATOM 4636 O O . ASP A 1 791 ? 55.798 114.804 92.703 1.00 126.78 791 ASP A O 1
ATOM 4641 N N . GLU A 1 792 ? 54.339 116.071 93.871 1.00 128.88 792 GLU A N 1
ATOM 4642 C CA . GLU A 1 792 ? 53.273 115.075 93.789 1.00 128.88 792 GLU A CA 1
ATOM 4643 C C . GLU A 1 792 ? 52.739 114.960 92.365 1.00 128.88 792 GLU A C 1
ATOM 4644 O O . GLU A 1 792 ? 52.475 113.851 91.876 1.00 128.88 792 GLU A O 1
ATOM 4650 N N . ALA A 1 793 ? 52.577 116.094 91.682 1.00 126.63 793 ALA A N 1
ATOM 4651 C CA . ALA A 1 793 ? 52.293 116.056 90.254 1.00 126.63 793 ALA A CA 1
ATOM 4652 C C . ALA A 1 793 ? 53.459 115.440 89.492 1.00 126.63 793 ALA A C 1
ATOM 4653 O O . ALA A 1 793 ? 53.291 114.472 88.739 1.00 126.63 793 ALA A O 1
ATOM 4655 N N . ALA A 1 794 ? 54.666 115.926 89.755 1.00 120.39 794 ALA A N 1
ATOM 4656 C CA . ALA A 1 794 ? 55.849 115.521 89.014 1.00 120.39 794 ALA A CA 1
ATOM 4657 C C . ALA A 1 794 ? 56.349 114.117 89.367 1.00 120.39 794 ALA A C 1
ATOM 4658 O O . ALA A 1 794 ? 57.425 113.741 88.897 1.00 120.39 794 ALA A O 1
ATOM 4660 N N . ASN A 1 795 ? 55.628 113.343 90.185 1.00 122.72 795 ASN A N 1
ATOM 4661 C CA . ASN A 1 795 ? 55.735 111.892 90.125 1.00 122.72 795 ASN A CA 1
ATOM 4662 C C . ASN A 1 795 ? 54.407 111.206 89.826 1.00 122.72 795 ASN A C 1
ATOM 4663 O O . ASN A 1 795 ? 54.379 109.975 89.726 1.00 122.72 795 ASN A O 1
ATOM 4668 N N . LEU A 1 796 ? 53.309 111.955 89.673 1.00 124.43 796 LEU A N 1
ATOM 4669 C CA . LEU A 1 796 ? 52.183 111.375 88.947 1.00 124.43 796 LEU A CA 1
ATOM 4670 C C . LEU A 1 796 ? 52.396 111.360 87.438 1.00 124.43 796 LEU A C 1
ATOM 4671 O O . LEU A 1 796 ? 51.688 110.626 86.741 1.00 124.43 796 LEU A O 1
ATOM 4676 N N . ILE A 1 797 ? 53.339 112.144 86.914 1.00 120.06 797 ILE A N 1
ATOM 4677 C CA . ILE A 1 797 ? 53.631 112.120 85.483 1.00 120.06 797 ILE A CA 1
ATOM 4678 C C . ILE A 1 797 ? 54.784 111.175 85.135 1.00 120.06 797 ILE A C 1
ATOM 4679 O O . ILE A 1 797 ? 54.835 110.667 84.004 1.00 120.06 797 ILE A O 1
ATOM 4684 N N . GLU A 1 798 ? 55.651 110.851 86.088 1.00 109.64 798 GLU A N 1
ATOM 4685 C CA . GLU A 1 798 ? 56.874 110.111 85.781 1.00 109.64 798 GLU A CA 1
ATOM 4686 C C . GLU A 1 798 ? 56.723 108.612 85.964 1.00 109.64 798 GLU A C 1
ATOM 4687 O O . GLU A 1 798 ? 57.651 107.948 86.428 1.00 109.64 798 GLU A O 1
ATOM 4693 N N . LYS A 1 799 ? 55.566 108.048 85.645 1.00 109.42 799 LYS A N 1
ATOM 4694 C CA . LYS A 1 799 ? 55.471 106.601 85.586 1.00 109.42 799 LYS A CA 1
ATOM 4695 C C . LYS A 1 799 ? 56.082 106.091 84.283 1.00 109.42 799 LYS A C 1
ATOM 4696 O O . LYS A 1 799 ? 56.344 106.867 83.361 1.00 109.42 799 LYS A O 1
ATOM 4702 N N . ASN A 1 800 ? 56.352 104.779 84.270 1.00 107.26 800 ASN A N 1
ATOM 4703 C CA . ASN A 1 800 ? 56.747 103.911 83.136 1.00 107.26 800 ASN A CA 1
ATOM 4704 C C . ASN A 1 800 ? 57.664 104.577 82.096 1.00 107.26 800 ASN A C 1
ATOM 4705 O O . ASN A 1 800 ? 57.388 104.618 80.897 1.00 107.26 800 ASN A O 1
ATOM 4710 N N . LEU A 1 801 ? 58.800 105.066 82.588 1.00 103.31 801 LEU A N 1
ATOM 4711 C CA . LEU A 1 801 ? 59.833 105.630 81.730 1.00 103.31 801 LEU A CA 1
ATOM 4712 C C . LEU A 1 801 ? 60.564 104.525 80.967 1.00 103.31 801 LEU A C 1
ATOM 4713 O O . LEU A 1 801 ? 60.321 103.330 81.147 1.00 103.31 801 L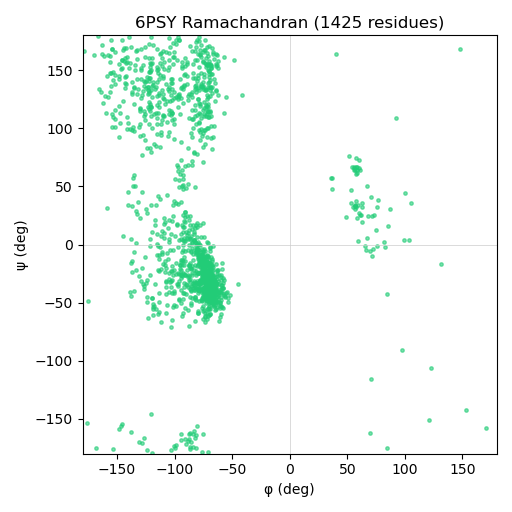EU A O 1
ATOM 4718 N N . ILE A 1 802 ? 61.475 104.940 80.092 1.00 100.15 802 ILE A N 1
ATOM 4719 C CA . ILE A 1 802 ? 62.333 104.027 79.345 1.00 100.15 802 ILE A CA 1
ATOM 4720 C C . ILE A 1 802 ? 63.768 104.474 79.569 1.00 100.15 802 ILE A C 1
ATOM 4721 O O . ILE A 1 802 ? 64.151 105.571 79.147 1.00 100.15 802 ILE A O 1
ATOM 4726 N N . LEU A 1 803 ? 64.556 103.634 80.236 1.00 98.97 803 LEU A N 1
ATOM 4727 C CA . LEU A 1 803 ? 65.928 103.975 80.601 1.00 98.97 803 LEU A CA 1
ATOM 4728 C C . LEU A 1 803 ? 66.791 103.981 79.347 1.00 98.97 803 LEU A C 1
ATOM 4729 O O . LEU A 1 803 ? 67.207 102.931 78.853 1.00 98.97 803 LEU A O 1
ATOM 4734 N N . ILE A 1 804 ? 67.047 105.182 78.826 1.00 97.26 804 ILE A N 1
ATOM 4735 C CA . ILE A 1 804 ? 67.873 105.331 77.633 1.00 97.26 804 ILE A CA 1
ATOM 4736 C C . ILE A 1 804 ? 69.325 105.006 77.945 1.00 97.26 804 ILE A C 1
ATOM 4737 O O . ILE A 1 804 ? 69.952 104.179 77.274 1.00 97.26 804 ILE A O 1
ATOM 4742 N N . GLY A 1 805 ? 69.883 105.655 78.955 1.00 87.12 805 GLY A N 1
ATOM 4743 C CA . GLY A 1 805 ? 71.250 105.380 79.320 1.00 87.12 805 GLY A CA 1
ATOM 4744 C C . GLY A 1 805 ? 71.709 106.129 80.547 1.00 87.12 805 GLY A C 1
ATOM 4745 O O . GLY A 1 805 ? 70.897 106.494 81.401 1.00 87.12 805 GLY A O 1
ATOM 4746 N N . ALA A 1 806 ? 73.012 106.367 80.646 1.00 79.71 806 ALA A N 1
ATOM 4747 C CA . ALA A 1 806 ? 73.583 107.025 81.808 1.00 79.71 806 ALA A CA 1
ATOM 4748 C C . ALA A 1 806 ? 74.712 107.942 81.371 1.00 79.71 806 ALA A C 1
ATOM 4749 O O . ALA A 1 806 ? 75.266 107.803 80.280 1.00 79.71 806 ALA A O 1
ATOM 4751 N N . THR A 1 807 ? 75.054 108.882 82.241 1.00 71.56 807 THR A N 1
ATOM 4752 C CA . THR A 1 807 ? 76.149 109.799 81.981 1.00 71.56 807 THR A CA 1
ATOM 4753 C C . THR A 1 807 ? 77.228 109.636 83.040 1.00 71.56 807 THR A C 1
ATOM 4754 O O . THR A 1 807 ? 77.055 108.940 84.041 1.00 71.56 807 THR A O 1
ATOM 4758 N N . ALA A 1 808 ? 78.356 110.296 82.801 1.00 65.72 808 ALA A N 1
ATOM 4759 C CA . ALA A 1 808 ? 79.480 110.237 83.726 1.00 65.72 808 ALA A CA 1
ATOM 4760 C C . ALA A 1 808 ? 80.298 111.502 83.545 1.00 65.72 808 ALA A C 1
ATOM 4761 O O . ALA A 1 808 ? 80.911 111.695 82.492 1.00 65.72 808 ALA A O 1
ATOM 4763 N N . ILE A 1 809 ? 80.299 112.362 84.554 1.00 60.29 809 ILE A N 1
ATOM 4764 C CA . ILE A 1 809 ? 81.177 113.518 84.562 1.00 60.29 809 ILE A CA 1
ATOM 4765 C C . ILE A 1 809 ? 82.066 113.419 85.793 1.00 60.29 809 ILE A C 1
ATOM 4766 O O . ILE A 1 809 ? 81.733 112.757 86.779 1.00 60.29 809 ILE A O 1
ATOM 4771 N N . GLU A 1 810 ? 83.224 114.063 85.718 1.00 60.43 810 GLU A N 1
ATOM 4772 C CA . GLU A 1 810 ? 84.145 114.110 86.841 1.00 60.43 810 GLU A CA 1
ATOM 4773 C C . GLU A 1 810 ? 84.281 115.542 87.328 1.00 60.43 810 GLU A C 1
ATOM 4774 O O . GLU A 1 810 ? 84.147 116.492 86.556 1.00 60.43 810 GLU A O 1
ATOM 4780 N N . ASP A 1 811 ? 84.538 115.689 88.623 1.00 58.66 811 ASP A N 1
ATOM 4781 C CA . ASP A 1 811 ? 84.642 117.005 89.234 1.00 58.66 811 ASP A CA 1
ATOM 4782 C C . ASP A 1 811 ? 86.064 117.558 89.169 1.00 58.66 811 ASP A C 1
ATOM 4783 O O . ASP A 1 811 ? 86.318 118.635 89.722 1.00 58.66 811 ASP A O 1
ATOM 4788 N N . LYS A 1 812 ? 86.981 116.842 88.506 1.00 54.43 812 LYS A N 1
ATOM 4789 C CA . LYS A 1 812 ? 88.252 117.366 87.989 1.00 54.43 812 LYS A CA 1
ATOM 4790 C C . LYS A 1 812 ? 89.128 117.927 89.116 1.00 54.43 812 LYS A C 1
ATOM 4791 O O . LYS A 1 812 ? 89.218 119.134 89.327 1.00 54.43 812 LYS A O 1
ATOM 4797 N N . LEU A 1 813 ? 89.668 117.000 89.905 1.00 48.00 813 LEU A N 1
ATOM 4798 C CA . LEU A 1 813 ? 90.500 117.311 91.061 1.00 48.00 813 LEU A CA 1
ATOM 4799 C C . LEU A 1 813 ? 91.720 118.157 90.687 1.00 48.00 813 LEU A C 1
ATOM 4800 O O . LEU A 1 813 ? 92.127 118.233 89.524 1.00 48.00 813 LEU A O 1
ATOM 4805 N N . GLN A 1 814 ? 92.307 118.793 91.704 1.00 49.63 814 GLN A N 1
ATOM 4806 C CA . GLN A 1 814 ? 93.597 119.455 91.557 1.00 49.63 814 GLN A CA 1
ATOM 4807 C C . GLN A 1 814 ? 94.668 118.429 91.188 1.00 49.63 814 GLN A C 1
ATOM 4808 O O . GLN A 1 814 ? 94.528 117.229 91.439 1.00 49.63 814 GLN A O 1
ATOM 4814 N N . ASP A 1 815 ? 95.751 118.919 90.591 1.00 50.64 815 ASP A N 1
ATOM 4815 C CA . ASP A 1 815 ? 96.805 118.038 90.106 1.00 50.64 815 ASP A CA 1
ATOM 4816 C C . ASP A 1 815 ? 97.548 117.395 91.271 1.00 50.64 815 ASP A C 1
ATOM 4817 O O . ASP A 1 815 ? 97.860 118.049 92.268 1.00 50.64 815 ASP A O 1
ATOM 4822 N N . GLY A 1 816 ? 97.797 116.094 91.151 1.00 45.07 816 GLY A N 1
ATOM 4823 C CA . GLY A 1 816 ? 98.578 115.370 92.130 1.00 45.07 816 GLY A CA 1
ATOM 4824 C C . GLY A 1 816 ? 97.885 115.060 93.434 1.00 45.07 816 GLY A C 1
ATOM 4825 O O . GLY A 1 816 ? 98.556 114.634 94.373 1.00 45.07 816 GLY A O 1
ATOM 4826 N N . VAL A 1 817 ? 96.570 115.235 93.521 1.00 44.24 817 VAL A N 1
ATOM 4827 C CA . VAL A 1 817 ? 95.812 115.009 94.755 1.00 44.24 817 VAL A CA 1
ATOM 4828 C C . VAL A 1 817 ? 95.710 113.532 95.158 1.00 44.24 817 VAL A C 1
ATOM 4829 O O . VAL A 1 817 ? 95.952 113.245 96.342 1.00 44.24 817 VAL A O 1
ATOM 4833 N N . PRO A 1 818 ? 95.388 112.554 94.280 1.00 44.83 818 PRO A N 1
ATOM 4834 C CA . PRO A 1 818 ? 95.421 111.157 94.757 1.00 44.83 818 PRO A CA 1
ATOM 4835 C C . PRO A 1 818 ? 96.814 110.665 95.108 1.00 44.83 818 PRO A C 1
ATOM 4836 O O . PRO A 1 818 ? 96.957 109.854 96.032 1.00 44.83 818 PRO A O 1
ATOM 4840 N N . GLU A 1 819 ? 97.841 111.150 94.410 1.00 47.63 819 GLU A N 1
ATOM 4841 C CA . GLU A 1 819 ? 99.213 110.807 94.758 1.00 47.63 819 GLU A CA 1
ATOM 4842 C C . GLU A 1 819 ? 99.610 111.424 96.092 1.00 47.63 819 GLU A C 1
ATOM 4843 O O . GLU A 1 819 ? 100.335 110.805 96.881 1.00 47.63 819 GLU A O 1
ATOM 4849 N N . THR A 1 820 ? 99.117 112.633 96.371 1.00 42.64 820 THR A N 1
ATOM 4850 C CA . THR A 1 820 ? 99.438 113.296 97.629 1.00 42.64 820 THR A CA 1
ATOM 4851 C C . THR A 1 820 ? 98.758 112.608 98.796 1.00 42.64 820 THR A C 1
ATOM 4852 O O . THR A 1 820 ? 99.407 112.294 99.792 1.00 42.64 820 THR A O 1
ATOM 4856 N N . ILE A 1 821 ? 97.453 112.344 98.677 1.00 43.00 821 ILE A N 1
ATOM 4857 C CA . ILE A 1 821 ? 96.707 111.681 99.745 1.00 43.00 821 ILE A CA 1
ATOM 4858 C C . ILE A 1 821 ? 97.202 110.255 99.962 1.00 43.00 821 ILE A C 1
ATOM 4859 O O . ILE A 1 821 ? 97.284 109.787 101.108 1.00 43.00 821 ILE A O 1
ATOM 4864 N N . HIS A 1 822 ? 97.617 109.572 98.890 1.00 42.82 822 HIS A N 1
ATOM 4865 C CA . HIS A 1 822 ? 98.198 108.244 99.056 1.00 42.82 822 HIS A CA 1
ATOM 4866 C C . HIS A 1 822 ? 99.550 108.300 99.760 1.00 42.82 822 HIS A C 1
ATOM 4867 O O . HIS A 1 822 ? 99.823 107.481 100.643 1.00 42.82 822 HIS A O 1
ATOM 4874 N N . THR A 1 823 ? 100.405 109.259 99.402 1.00 42.05 823 THR A N 1
ATOM 4875 C CA . THR A 1 823 ? 101.703 109.360 100.063 1.00 42.05 823 THR A CA 1
ATOM 4876 C C . THR A 1 823 ? 101.646 110.044 101.424 1.00 42.05 823 THR A C 1
ATOM 4877 O O . THR A 1 823 ? 102.652 110.043 102.137 1.00 42.05 823 THR A O 1
ATOM 4881 N N . LEU A 1 824 ? 100.512 110.629 101.801 1.00 38.60 824 LEU A N 1
ATOM 4882 C CA . LEU A 1 824 ? 100.309 111.109 103.161 1.00 38.60 824 LEU A CA 1
ATOM 4883 C C . LEU A 1 824 ? 99.718 110.040 104.060 1.00 38.60 824 LEU A C 1
ATOM 4884 O O . LEU A 1 824 ? 100.038 109.997 105.251 1.00 38.60 824 LEU A O 1
ATOM 4889 N N . GLN A 1 825 ? 98.846 109.187 103.521 1.00 42.88 825 GLN A N 1
ATOM 4890 C CA . GLN A 1 825 ? 98.382 108.036 104.283 1.00 42.88 825 GLN A CA 1
ATOM 4891 C C . GLN A 1 825 ? 99.493 107.014 104.491 1.00 42.88 825 GLN A C 1
ATOM 4892 O O . GLN A 1 825 ? 99.466 106.266 105.474 1.00 42.88 825 GLN A O 1
ATOM 4898 N N . GLU A 1 826 ? 100.475 106.967 103.588 1.00 44.35 826 GLU A N 1
ATOM 4899 C CA . GLU A 1 826 ? 101.682 106.195 103.852 1.00 44.35 826 GLU A CA 1
ATOM 4900 C C . GLU A 1 826 ? 102.553 106.846 104.914 1.00 44.35 826 GLU A C 1
ATOM 4901 O O . GLU A 1 826 ? 103.336 106.151 105.565 1.00 44.35 826 GLU A O 1
ATOM 4907 N N . ALA A 1 827 ? 102.430 108.156 105.112 1.00 40.58 827 ALA A N 1
ATOM 4908 C CA . ALA A 1 827 ? 103.188 108.852 106.141 1.00 40.58 827 ALA A CA 1
ATOM 4909 C C . ALA A 1 827 ? 102.589 108.698 107.530 1.00 40.58 827 ALA A C 1
ATOM 4910 O O . ALA A 1 827 ? 103.127 109.268 108.482 1.00 40.58 827 ALA A O 1
ATOM 4912 N N . GLY A 1 828 ? 101.503 107.947 107.674 1.00 38.13 828 GLY A N 1
ATOM 4913 C CA . GLY A 1 828 ? 100.857 107.808 108.958 1.00 38.13 828 GLY A CA 1
ATOM 4914 C C . GLY A 1 828 ? 99.876 108.904 109.276 1.00 38.13 828 GLY A C 1
ATOM 4915 O O . GLY A 1 828 ? 99.488 109.055 110.436 1.00 38.13 828 GLY A O 1
ATOM 4916 N N . ILE A 1 829 ? 99.460 109.675 108.281 1.00 36.18 829 ILE A N 1
ATOM 4917 C CA . ILE A 1 829 ? 98.590 110.820 108.493 1.00 36.18 829 ILE A CA 1
ATOM 4918 C C . ILE A 1 829 ? 97.176 110.436 108.085 1.00 36.18 829 ILE A C 1
ATOM 4919 O O . ILE A 1 829 ? 96.969 109.849 107.017 1.00 36.18 829 ILE A O 1
ATOM 4924 N N . LYS A 1 830 ? 96.204 110.765 108.930 1.00 42.57 830 LYS A N 1
ATOM 4925 C CA . LYS A 1 830 ? 94.803 110.457 108.667 1.00 42.57 830 LYS A CA 1
ATOM 4926 C C . LYS A 1 830 ? 94.123 111.722 108.160 1.00 42.57 830 LYS A C 1
ATOM 4927 O O . LYS A 1 830 ? 93.820 112.633 108.934 1.00 42.57 830 LYS A O 1
ATOM 4933 N N . ILE A 1 831 ? 93.884 111.771 106.853 1.00 39.49 831 ILE A N 1
ATOM 4934 C CA . ILE A 1 831 ? 93.248 112.921 106.223 1.00 39.49 831 ILE A CA 1
ATOM 4935 C C . ILE A 1 831 ? 91.753 112.857 106.493 1.00 39.49 831 ILE A C 1
ATOM 4936 O O . ILE A 1 831 ? 91.089 111.886 106.121 1.00 39.49 831 ILE A O 1
ATOM 4941 N N . TRP A 1 832 ? 91.223 113.886 107.142 1.00 41.25 832 TRP A N 1
ATOM 4942 C CA . TRP A 1 832 ? 89.786 114.060 107.241 1.00 41.25 832 TRP A CA 1
ATOM 4943 C C . TRP A 1 832 ? 89.372 115.171 106.290 1.00 41.25 832 TRP A C 1
ATOM 4944 O O . TRP A 1 832 ? 90.158 116.070 105.985 1.00 41.25 832 TRP A O 1
ATOM 4955 N N . VAL A 1 833 ? 88.131 115.113 105.824 1.00 41.97 833 VAL A N 1
ATOM 4956 C CA . VAL A 1 833 ? 87.604 116.098 104.890 1.00 41.97 833 VAL A CA 1
ATOM 4957 C C . VAL A 1 833 ? 86.471 116.839 105.578 1.00 41.97 833 VAL A C 1
ATOM 4958 O O . VAL A 1 833 ? 85.429 116.253 105.892 1.00 41.97 833 VAL A O 1
ATOM 4962 N N . LEU A 1 834 ? 86.686 118.122 105.828 1.00 44.12 834 LEU A N 1
ATOM 4963 C CA . LEU A 1 834 ? 85.702 119.015 106.424 1.00 44.12 834 LEU A CA 1
ATOM 4964 C C . LEU A 1 834 ? 85.180 119.882 105.288 1.00 44.12 834 LEU A C 1
ATOM 4965 O O . LEU A 1 834 ? 85.804 120.879 104.922 1.00 44.12 834 LEU A O 1
ATOM 4970 N N . THR A 1 835 ? 84.048 119.494 104.719 1.00 47.72 835 THR A N 1
ATOM 4971 C CA . THR A 1 835 ? 83.485 120.204 103.585 1.00 47.72 835 THR A CA 1
ATOM 4972 C C . THR A 1 835 ? 82.104 120.745 103.920 1.00 47.72 835 THR A C 1
ATOM 4973 O O . THR A 1 835 ? 81.416 120.254 104.818 1.00 47.72 835 THR A O 1
ATOM 4977 N N . GLY A 1 836 ? 81.717 121.789 103.197 1.00 50.84 836 GLY A N 1
ATOM 4978 C CA . GLY A 1 836 ? 80.388 122.349 103.273 1.00 50.84 836 GLY A CA 1
ATOM 4979 C C . GLY A 1 836 ? 79.473 121.909 102.155 1.00 50.84 836 GLY A C 1
ATOM 4980 O O . GLY A 1 836 ? 78.356 122.428 102.047 1.00 50.84 836 GLY A O 1
ATOM 4981 N N . ASP A 1 837 ? 79.907 120.972 101.322 1.00 57.26 837 ASP A N 1
ATOM 4982 C CA . ASP A 1 837 ? 79.138 120.500 100.187 1.00 57.26 837 ASP A CA 1
ATOM 4983 C C . ASP A 1 837 ? 78.446 119.192 100.576 1.00 57.26 837 ASP A C 1
ATOM 4984 O O . ASP A 1 837 ? 78.652 118.658 101.666 1.00 57.26 837 ASP A O 1
ATOM 4989 N N . ARG A 1 838 ? 77.622 118.672 99.666 1.00 65.59 838 ARG A N 1
ATOM 4990 C CA . ARG A 1 838 ? 76.712 117.570 99.942 1.00 65.59 838 ARG A CA 1
ATOM 4991 C C . ARG A 1 838 ? 77.464 116.266 100.213 1.00 65.59 838 ARG A C 1
ATOM 4992 O O . ARG A 1 838 ? 78.674 116.151 100.003 1.00 65.59 838 ARG A O 1
ATOM 5000 N N . GLN A 1 839 ? 76.710 115.274 100.699 1.00 65.41 839 GLN A N 1
ATOM 5001 C CA . GLN A 1 839 ? 77.293 113.989 101.069 1.00 65.41 839 GLN A CA 1
ATOM 5002 C C . GLN A 1 839 ? 77.766 113.219 99.846 1.00 65.41 839 GLN A C 1
ATOM 5003 O O . GLN A 1 839 ? 78.888 112.703 99.825 1.00 65.41 839 GLN A O 1
ATOM 5009 N N . GLU A 1 840 ? 76.918 113.131 98.819 1.00 65.92 840 GLU A N 1
ATOM 5010 C CA . GLU A 1 840 ? 77.231 112.324 97.644 1.00 65.92 840 GLU A CA 1
ATOM 5011 C C . GLU A 1 840 ? 78.372 112.923 96.837 1.00 65.92 840 GLU A C 1
ATOM 5012 O O . GLU A 1 840 ? 79.157 112.182 96.226 1.00 65.92 840 GLU A O 1
ATOM 5018 N N . THR A 1 841 ? 78.471 114.255 96.831 1.00 60.11 841 THR A N 1
ATOM 5019 C CA . THR A 1 841 ? 79.595 114.935 96.198 1.00 60.11 841 THR A CA 1
ATOM 5020 C C . THR A 1 841 ? 80.906 114.562 96.873 1.00 60.11 841 THR A C 1
ATOM 5021 O O . THR A 1 841 ? 81.881 114.208 96.206 1.00 60.11 841 THR A O 1
ATOM 5025 N N . ALA A 1 842 ? 80.934 114.592 98.204 1.00 56.02 842 ALA A N 1
ATOM 5026 C CA . ALA A 1 842 ? 82.163 114.298 98.926 1.00 56.02 842 ALA A CA 1
ATOM 5027 C C . ALA A 1 842 ? 82.489 112.810 98.948 1.00 56.02 842 ALA A C 1
ATOM 5028 O O . ALA A 1 842 ? 83.660 112.445 99.093 1.00 56.02 842 ALA A O 1
ATOM 5030 N N . ILE A 1 843 ? 81.486 111.941 98.813 1.00 58.10 843 ILE A N 1
ATOM 5031 C CA . ILE A 1 843 ? 81.766 110.517 98.655 1.00 58.10 843 ILE A CA 1
ATOM 5032 C C . ILE A 1 843 ? 82.347 110.247 97.270 1.00 58.10 843 ILE A C 1
ATOM 5033 O O . ILE A 1 843 ? 83.260 109.425 97.114 1.00 58.10 843 ILE A O 1
ATOM 5038 N N . ASN A 1 844 ? 81.877 110.974 96.251 1.00 59.03 844 ASN A N 1
ATOM 5039 C CA . ASN A 1 844 ? 82.466 110.811 94.924 1.00 59.03 844 ASN A CA 1
ATOM 5040 C C . ASN A 1 844 ? 83.853 111.436 94.830 1.00 59.03 844 ASN A C 1
ATOM 5041 O O . ASN A 1 844 ? 84.700 110.944 94.076 1.00 59.03 844 ASN A O 1
ATOM 5046 N N . ILE A 1 845 ? 84.115 112.499 95.592 1.00 54.25 845 ILE A N 1
ATOM 5047 C CA . ILE A 1 845 ? 85.447 113.096 95.583 1.00 54.25 845 ILE A CA 1
ATOM 5048 C C . ILE A 1 845 ? 86.422 112.235 96.366 1.00 54.25 845 ILE A C 1
ATOM 5049 O O . ILE A 1 845 ? 87.535 111.965 95.898 1.00 54.25 845 ILE A O 1
ATOM 5054 N N . GLY A 1 846 ? 86.012 111.763 97.548 1.00 54.17 846 GLY A N 1
ATOM 5055 C CA . GLY A 1 846 ? 86.835 110.834 98.304 1.00 54.17 846 GLY A CA 1
ATOM 5056 C C . GLY A 1 846 ? 87.051 109.517 97.589 1.00 54.17 846 GLY A C 1
ATOM 5057 O O . GLY A 1 846 ? 88.069 108.854 97.794 1.00 54.17 846 GLY A O 1
ATOM 5058 N N . MET A 1 847 ? 86.111 109.133 96.727 1.00 59.89 847 MET A N 1
ATOM 5059 C CA . MET A 1 847 ? 86.311 107.975 95.868 1.00 59.89 847 MET A CA 1
ATOM 5060 C C . MET A 1 847 ? 87.288 108.289 94.742 1.00 59.89 847 MET A C 1
ATOM 5061 O O . MET A 1 847 ? 88.090 107.434 94.351 1.00 59.89 847 MET A O 1
ATOM 5066 N N . SER A 1 848 ? 87.244 109.517 94.217 1.00 54.93 848 SER A N 1
ATOM 5067 C CA . SER A 1 848 ? 88.115 109.882 93.106 1.00 54.93 848 SER A CA 1
ATOM 5068 C C . SER A 1 848 ? 89.525 110.238 93.560 1.00 54.93 848 SER A C 1
ATOM 5069 O O . SER A 1 848 ? 90.481 110.009 92.813 1.00 54.93 848 SER A O 1
ATOM 5072 N N . CYS A 1 849 ? 89.685 110.799 94.761 1.00 52.68 849 CYS A N 1
ATOM 5073 C CA . CYS A 1 849 ? 91.006 111.126 95.281 1.00 52.68 849 CYS A CA 1
ATOM 5074 C C . CYS A 1 849 ? 91.607 109.996 96.105 1.00 52.68 849 CYS A C 1
ATOM 5075 O O . CYS A 1 849 ? 92.569 110.232 96.847 1.00 52.68 849 CYS A O 1
ATOM 5078 N N . ARG A 1 850 ? 91.040 108.790 96.002 1.00 57.79 850 ARG A N 1
ATOM 5079 C CA . ARG A 1 850 ? 91.524 107.550 96.613 1.00 57.79 850 ARG A CA 1
ATOM 5080 C C . ARG A 1 850 ? 91.551 107.598 98.140 1.00 57.79 850 ARG A C 1
ATOM 5081 O O . ARG A 1 850 ? 92.335 106.883 98.769 1.00 57.79 850 ARG A O 1
ATOM 5089 N N . LEU A 1 851 ? 90.712 108.429 98.761 1.00 53.96 851 LEU A N 1
ATOM 5090 C CA . LEU A 1 851 ? 90.408 108.240 100.175 1.00 53.96 851 LEU A CA 1
ATOM 5091 C C . LEU A 1 851 ? 89.560 106.996 100.370 1.00 53.96 851 LEU A C 1
ATOM 5092 O O . LEU A 1 851 ? 89.957 106.053 101.063 1.00 53.96 851 LEU A O 1
ATOM 5097 N N . LEU A 1 852 ? 88.381 106.986 99.762 1.00 56.59 852 LEU A N 1
ATOM 5098 C CA . LEU A 1 852 ? 87.518 105.817 99.766 1.00 56.59 852 LEU A CA 1
ATOM 5099 C C . LEU A 1 852 ? 88.050 104.848 98.721 1.00 56.59 852 LEU A C 1
ATOM 5100 O O . LEU A 1 852 ? 88.029 105.142 97.523 1.00 56.59 852 LEU A O 1
ATOM 5105 N N . SER A 1 853 ? 88.555 103.706 99.167 1.00 71.95 853 SER A N 1
ATOM 5106 C CA . SER A 1 853 ? 89.092 102.706 98.257 1.00 71.95 853 SER A CA 1
ATOM 5107 C C . SER A 1 853 ? 87.968 101.770 97.826 1.00 71.95 853 SER A C 1
ATOM 5108 O O . SER A 1 853 ? 86.785 102.038 98.045 1.00 71.95 853 SER A O 1
ATOM 5111 N N . GLU A 1 854 ? 88.325 100.665 97.183 1.00 80.72 854 GLU A N 1
ATOM 5112 C CA . GLU A 1 854 ? 87.368 99.595 96.962 1.00 80.72 854 GLU A CA 1
ATOM 5113 C C . GLU A 1 854 ? 87.226 98.769 98.234 1.00 80.72 854 GLU A C 1
ATOM 5114 O O . GLU A 1 854 ? 88.190 98.591 98.987 1.00 80.72 854 GLU A O 1
ATOM 5120 N N . ASP A 1 855 ? 86.002 98.279 98.465 1.00 83.42 855 ASP A N 1
ATOM 5121 C CA . ASP A 1 855 ? 85.611 97.508 99.652 1.00 83.42 855 ASP A CA 1
ATOM 5122 C C . ASP A 1 855 ? 85.882 98.291 100.941 1.00 83.42 855 ASP A C 1
ATOM 5123 O O . ASP A 1 855 ? 86.657 97.880 101.804 1.00 83.42 855 ASP A O 1
ATOM 5128 N N . MET A 1 856 ? 85.224 99.439 101.050 1.00 75.82 856 MET A N 1
ATOM 5129 C CA . MET A 1 856 ? 85.278 100.275 102.239 1.00 75.82 856 MET A CA 1
ATOM 5130 C C . MET A 1 856 ? 83.850 100.544 102.689 1.00 75.82 856 MET A C 1
ATOM 5131 O O . MET A 1 856 ? 82.962 100.748 101.859 1.00 75.82 856 MET A O 1
ATOM 5136 N N . ASN A 1 857 ? 83.625 100.535 104.003 1.00 77.93 857 ASN A N 1
ATOM 5137 C CA . ASN A 1 857 ? 82.285 100.285 104.521 1.00 77.93 857 ASN A CA 1
ATOM 5138 C C . ASN A 1 857 ? 81.415 101.521 104.700 1.00 77.93 857 ASN A C 1
ATOM 5139 O O . ASN A 1 857 ? 80.191 101.359 104.731 1.00 77.93 857 ASN A O 1
ATOM 5144 N N . LEU A 1 858 ? 81.993 102.723 104.826 1.00 70.67 858 LEU A N 1
ATOM 5145 C CA . LEU A 1 858 ? 81.249 103.990 104.918 1.00 70.67 858 LEU A CA 1
ATOM 5146 C C . LEU A 1 858 ? 80.263 103.993 106.090 1.00 70.67 858 LEU A C 1
ATOM 5147 O O . LEU A 1 858 ? 79.061 103.810 105.913 1.00 70.67 858 LEU A O 1
ATOM 5152 N N . LEU A 1 859 ? 80.806 104.121 107.294 1.00 70.41 859 LEU A N 1
ATOM 5153 C CA . LEU A 1 859 ? 79.923 104.242 108.448 1.00 70.41 859 LEU A CA 1
ATOM 5154 C C . LEU A 1 859 ? 79.187 105.576 108.387 1.00 70.41 859 LEU A C 1
ATOM 5155 O O . LEU A 1 859 ? 79.674 106.595 108.881 1.00 70.41 859 LEU A O 1
ATOM 5160 N N . ILE A 1 860 ? 78.007 105.563 107.776 1.00 74.90 860 ILE A N 1
ATOM 5161 C CA . ILE A 1 860 ? 77.206 106.766 107.594 1.00 74.90 860 ILE A CA 1
ATOM 5162 C C . ILE A 1 860 ? 76.536 107.103 108.916 1.00 74.90 860 ILE A C 1
ATOM 5163 O O . ILE A 1 860 ? 76.050 106.216 109.626 1.00 74.90 860 ILE A O 1
ATOM 5168 N N . ILE A 1 861 ? 76.512 108.385 109.262 1.00 78.74 861 ILE A N 1
ATOM 5169 C CA . ILE A 1 861 ? 75.769 108.824 110.434 1.00 78.74 861 ILE A CA 1
ATOM 5170 C C . ILE A 1 861 ? 74.996 110.098 110.102 1.00 78.74 861 ILE A C 1
ATOM 5171 O O . ILE A 1 861 ? 75.555 111.198 110.038 1.00 78.74 861 ILE A O 1
ATOM 5176 N N . ASN A 1 862 ? 73.698 109.945 109.845 1.00 87.41 862 ASN A N 1
ATOM 5177 C CA . ASN A 1 862 ? 72.810 111.052 109.491 1.00 87.41 862 ASN A CA 1
ATOM 5178 C C . ASN A 1 862 ? 71.769 111.157 110.599 1.00 87.41 862 ASN A C 1
ATOM 5179 O O . ASN A 1 862 ? 70.655 110.647 110.473 1.00 87.41 862 ASN A O 1
ATOM 5184 N N . GLU A 1 863 ? 72.125 111.862 111.667 1.00 101.40 863 GLU A N 1
ATOM 5185 C CA . GLU A 1 863 ? 71.360 111.861 112.903 1.00 101.40 863 GLU A CA 1
ATOM 5186 C C . GLU A 1 863 ? 70.103 112.719 112.801 1.00 101.40 863 GLU A C 1
ATOM 5187 O O . GLU A 1 863 ? 69.784 113.315 111.769 1.00 101.40 863 GLU A O 1
ATOM 5193 N N . GLU A 1 864 ? 69.395 112.774 113.922 1.00 118.34 864 GLU A N 1
ATOM 5194 C CA . GLU A 1 864 ? 68.227 113.618 114.135 1.00 118.34 864 GLU A CA 1
ATOM 5195 C C . GLU A 1 864 ? 68.387 114.195 115.537 1.00 118.34 864 GLU A C 1
ATOM 5196 O O . GLU A 1 864 ? 69.503 114.227 116.067 1.00 118.34 864 GLU A O 1
ATOM 5202 N N . THR A 1 865 ? 67.277 114.676 116.115 1.00 122.86 865 THR A N 1
ATOM 5203 C CA . THR A 1 865 ? 67.296 115.479 117.341 1.00 122.86 865 THR A CA 1
ATOM 5204 C C . THR A 1 865 ? 67.954 114.746 118.511 1.00 122.86 865 THR A C 1
ATOM 5205 O O . THR A 1 865 ? 68.900 115.255 119.123 1.00 122.86 865 THR A O 1
ATOM 5209 N N . ARG A 1 866 ? 67.475 113.543 118.833 1.00 122.71 866 ARG A N 1
ATOM 5210 C CA . ARG A 1 866 ? 68.106 112.721 119.861 1.00 122.71 866 ARG A CA 1
ATOM 5211 C C . ARG A 1 866 ? 68.270 111.277 119.400 1.00 122.71 866 ARG A C 1
ATOM 5212 O O . ARG A 1 866 ? 68.287 110.355 120.220 1.00 122.71 866 ARG A O 1
ATOM 5220 N N . ASP A 1 867 ? 68.418 111.068 118.092 1.00 119.76 867 ASP A N 1
ATOM 5221 C CA . ASP A 1 867 ? 68.641 109.744 117.513 1.00 119.76 867 ASP A CA 1
ATOM 5222 C C . ASP A 1 867 ? 70.131 109.511 117.280 1.00 119.76 867 ASP A C 1
ATOM 5223 O O . ASP A 1 867 ? 70.554 108.877 116.310 1.00 119.76 867 ASP A O 1
ATOM 5228 N N . ASP A 1 868 ? 70.949 110.047 118.183 1.00 117.50 868 ASP A N 1
ATOM 5229 C CA . ASP A 1 868 ? 72.397 110.112 118.056 1.00 117.50 868 ASP A CA 1
ATOM 5230 C C . ASP A 1 868 ? 73.058 108.838 118.565 1.00 117.50 868 ASP A C 1
ATOM 5231 O O . ASP A 1 868 ? 73.871 108.212 117.868 1.00 117.50 868 ASP A O 1
ATOM 5236 N N . THR A 1 869 ? 72.705 108.450 119.790 1.00 118.42 869 THR A N 1
ATOM 5237 C CA . THR A 1 869 ? 73.274 107.290 120.455 1.00 118.42 869 THR A CA 1
ATOM 5238 C C . THR A 1 869 ? 72.836 105.973 119.832 1.00 118.42 869 THR A C 1
ATOM 5239 O O . THR A 1 869 ? 73.446 104.944 120.123 1.00 118.42 869 THR A O 1
ATOM 5243 N N . GLU A 1 870 ? 71.791 105.960 119.007 1.00 113.96 870 GLU A N 1
ATOM 5244 C CA . GLU A 1 870 ? 71.486 104.741 118.268 1.00 113.96 870 GLU A CA 1
ATOM 5245 C C . GLU A 1 870 ? 72.555 104.470 117.216 1.00 113.96 870 GLU A C 1
ATOM 5246 O O . GLU A 1 870 ? 73.047 103.344 117.088 1.00 113.96 870 GLU 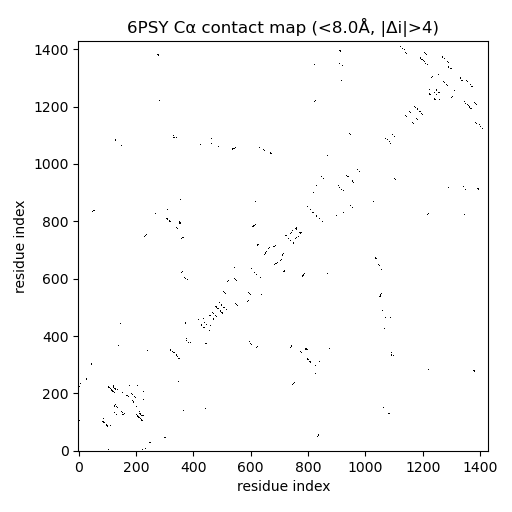A O 1
ATOM 5252 N N . ARG A 1 871 ? 72.950 105.505 116.474 1.00 108.19 871 ARG A N 1
ATOM 5253 C CA . ARG A 1 871 ? 73.981 105.342 115.454 1.00 108.19 871 ARG A CA 1
ATOM 5254 C C . ARG A 1 871 ? 75.351 105.137 116.088 1.00 108.19 871 ARG A C 1
ATOM 5255 O O . ARG A 1 871 ? 76.093 104.224 115.700 1.00 108.19 871 ARG A O 1
ATOM 5263 N N . ASN A 1 872 ? 75.691 105.955 117.089 1.00 109.83 872 ASN A N 1
ATOM 5264 C CA . ASN A 1 872 ? 77.005 105.828 117.713 1.00 109.83 872 ASN A CA 1
ATOM 5265 C C . ASN A 1 872 ? 77.116 104.549 118.541 1.00 109.83 872 ASN A C 1
ATOM 5266 O O . ASN A 1 872 ? 78.094 103.806 118.413 1.00 109.83 872 ASN A O 1
ATOM 5271 N N . LEU A 1 873 ? 76.110 104.260 119.375 1.00 114.30 873 LEU A N 1
ATOM 5272 C CA . LEU A 1 873 ? 76.124 103.029 120.168 1.00 114.30 873 LEU A CA 1
ATOM 5273 C C . LEU A 1 873 ? 76.029 101.773 119.309 1.00 114.30 873 LEU A C 1
ATOM 5274 O O . LEU A 1 873 ? 76.658 100.766 119.642 1.00 114.30 873 LEU A O 1
ATOM 5279 N N . LEU A 1 874 ? 75.263 101.795 118.214 1.00 112.05 874 LEU A N 1
ATOM 5280 C CA . LEU A 1 874 ? 75.227 100.615 117.350 1.00 112.05 874 LEU A CA 1
ATOM 5281 C C . LEU A 1 874 ? 76.544 100.413 116.606 1.00 112.05 874 LEU A C 1
ATOM 5282 O O . LEU A 1 874 ? 77.029 99.279 116.497 1.00 112.05 874 LEU A O 1
ATOM 5287 N N . GLU A 1 875 ? 77.161 101.494 116.123 1.00 103.79 875 GLU A N 1
ATOM 5288 C CA . GLU A 1 875 ? 78.419 101.339 115.401 1.00 103.79 875 GLU A CA 1
ATOM 5289 C C . GLU A 1 875 ? 79.598 101.020 116.313 1.00 103.79 875 GLU A C 1
ATOM 5290 O O . GLU A 1 875 ? 80.559 100.391 115.858 1.00 103.79 875 GLU A O 1
ATOM 5296 N N . LYS A 1 876 ? 79.539 101.403 117.588 1.00 111.72 876 LYS A N 1
ATOM 5297 C CA . LYS A 1 876 ? 80.660 101.179 118.497 1.00 111.72 876 LYS A CA 1
ATOM 5298 C C . LYS A 1 876 ? 80.501 99.912 119.328 1.00 111.72 876 LYS A C 1
ATOM 5299 O O . LYS A 1 876 ? 81.502 99.285 119.690 1.00 111.72 876 LYS A O 1
ATOM 5305 N N . ILE A 1 877 ? 79.265 99.533 119.656 1.00 118.72 877 ILE A N 1
ATOM 5306 C CA . ILE A 1 877 ? 79.018 98.189 120.169 1.00 118.72 877 ILE A CA 1
ATOM 5307 C C . ILE A 1 877 ? 79.306 97.155 119.087 1.00 118.72 877 ILE A C 1
ATOM 5308 O O . ILE A 1 877 ? 79.963 96.138 119.340 1.00 118.72 877 ILE A O 1
ATOM 5313 N N . ASN A 1 878 ? 78.877 97.422 117.857 1.00 118.22 878 ASN A N 1
ATOM 5314 C CA . ASN A 1 878 ? 79.172 96.523 116.752 1.00 118.22 878 ASN A CA 1
ATOM 5315 C C . ASN A 1 878 ? 80.564 96.727 116.166 1.00 118.22 878 ASN A C 1
ATOM 5316 O O . ASN A 1 878 ? 80.942 95.998 115.244 1.00 118.22 878 ASN A O 1
ATOM 5321 N N . ALA A 1 879 ? 81.335 97.686 116.674 1.00 120.29 879 ALA A N 1
ATOM 5322 C CA . ALA A 1 879 ? 82.717 97.882 116.254 1.00 120.29 879 ALA A CA 1
ATOM 5323 C C . ALA A 1 879 ? 83.736 97.349 117.246 1.00 120.29 879 ALA A C 1
ATOM 5324 O O . ALA A 1 879 ? 84.725 96.739 116.835 1.00 120.29 879 ALA A O 1
ATOM 5326 N N . LEU A 1 880 ? 83.525 97.557 118.546 1.00 123.55 880 LEU A N 1
ATOM 5327 C CA . LEU A 1 880 ? 84.519 97.188 119.547 1.00 123.55 880 LEU A CA 1
ATOM 5328 C C . LEU A 1 880 ? 84.404 95.747 120.020 1.00 123.55 880 LEU A C 1
ATOM 5329 O O . LEU A 1 880 ? 85.427 95.135 120.348 1.00 123.55 880 LEU A O 1
ATOM 5334 N N . ASN A 1 881 ? 83.192 95.190 120.069 1.00 130.06 881 ASN A N 1
ATOM 5335 C CA . ASN A 1 881 ? 82.998 93.873 120.666 1.00 130.06 881 ASN A CA 1
ATOM 5336 C C . ASN A 1 881 ? 83.530 92.734 119.805 1.00 130.06 881 ASN A C 1
ATOM 5337 O O . ASN A 1 881 ? 83.686 91.621 120.318 1.00 130.06 881 ASN A O 1
ATOM 5342 N N . GLU A 1 882 ? 83.814 92.976 118.530 1.00 130.47 882 GLU A N 1
ATOM 5343 C CA . GLU A 1 882 ? 84.507 92.011 117.692 1.00 130.47 882 GLU A CA 1
ATOM 5344 C C . GLU A 1 882 ? 85.798 92.644 117.196 1.00 130.47 882 GLU A C 1
ATOM 5345 O O . GLU A 1 882 ? 85.812 93.811 116.794 1.00 130.47 882 GLU A O 1
ATOM 5351 N N . HIS A 1 883 ? 86.884 91.876 117.237 1.00 133.70 883 HIS A N 1
ATOM 5352 C CA . HIS A 1 883 ? 88.222 92.410 117.024 1.00 133.70 883 HIS A CA 1
ATOM 5353 C C . HIS A 1 883 ? 88.953 91.554 116.000 1.00 133.70 883 HIS A C 1
ATOM 5354 O O . HIS A 1 883 ? 89.181 90.363 116.233 1.00 133.70 883 HIS A O 1
ATOM 5361 N N . GLN A 1 884 ? 89.309 92.161 114.871 1.00 134.31 884 GLN A N 1
ATOM 5362 C CA . GLN A 1 884 ? 90.134 91.533 113.849 1.00 134.31 884 GLN A CA 1
ATOM 5363 C C . GLN A 1 884 ? 91.610 91.753 114.181 1.00 134.31 884 GLN A C 1
ATOM 5364 O O . GLN A 1 884 ? 91.971 92.049 115.323 1.00 134.31 884 GLN A O 1
ATOM 5370 N N . LEU A 1 885 ? 92.481 91.562 113.182 1.00 139.30 885 LEU A N 1
ATOM 5371 C CA . LEU A 1 885 ? 93.869 92.012 113.267 1.00 139.30 885 LEU A CA 1
ATOM 5372 C C . LEU A 1 885 ? 93.971 93.515 113.531 1.00 139.30 885 LEU A C 1
ATOM 5373 O O . LEU A 1 885 ? 94.940 93.969 114.152 1.00 139.30 885 LEU A O 1
ATOM 5378 N N . SER A 1 886 ? 92.991 94.294 113.057 1.00 132.35 886 SER A N 1
ATOM 5379 C CA . SER A 1 886 ? 92.795 95.728 113.283 1.00 132.35 886 SER A CA 1
ATOM 5380 C C . SER A 1 886 ? 93.924 96.587 112.733 1.00 132.35 886 SER A C 1
ATOM 5381 O O . SER A 1 886 ? 94.085 97.736 113.161 1.00 132.35 886 SER A O 1
ATOM 5384 N N . THR A 1 887 ? 94.717 96.065 111.800 1.00 122.81 887 THR A N 1
ATOM 5385 C CA . THR A 1 887 ? 95.614 96.871 110.985 1.00 122.81 887 THR A CA 1
ATOM 5386 C C . THR A 1 887 ? 95.122 96.988 109.551 1.00 122.81 887 THR A C 1
ATOM 5387 O O . THR A 1 887 ? 95.176 98.074 108.968 1.00 122.81 887 THR A O 1
ATOM 5391 N N . HIS A 1 888 ? 94.639 95.888 108.976 1.00 115.75 888 HIS A N 1
ATOM 5392 C CA . HIS A 1 888 ? 93.959 95.898 107.689 1.00 115.75 888 HIS A CA 1
ATOM 5393 C C . HIS A 1 888 ? 92.448 95.997 107.835 1.00 115.75 888 HIS A C 1
ATOM 5394 O O . HIS A 1 888 ? 91.727 95.831 106.847 1.00 115.75 888 HIS A O 1
ATOM 5401 N N . ASP A 1 889 ? 91.959 96.246 109.048 1.00 108.15 889 ASP A N 1
ATOM 5402 C CA . ASP A 1 889 ? 90.572 96.618 109.275 1.00 108.15 889 ASP A CA 1
ATOM 5403 C C . ASP A 1 889 ? 90.403 98.124 109.397 1.00 108.15 889 ASP A C 1
ATOM 5404 O O . ASP A 1 889 ? 89.303 98.636 109.161 1.00 108.15 889 ASP A O 1
ATOM 5409 N N . MET A 1 890 ? 91.474 98.822 109.783 1.00 92.83 890 MET A N 1
ATOM 5410 C CA . MET A 1 890 ? 91.550 100.273 109.646 1.00 92.83 890 MET A CA 1
ATOM 5411 C C . MET A 1 890 ? 91.325 100.703 108.202 1.00 92.83 890 MET A C 1
ATOM 5412 O O . MET A 1 890 ? 90.566 101.639 107.930 1.00 92.83 890 MET A O 1
ATOM 5417 N N . ASN A 1 891 ? 91.953 100.003 107.259 1.00 87.16 891 ASN A N 1
ATOM 5418 C CA . ASN A 1 891 ? 92.025 100.453 105.877 1.00 87.16 891 ASN A CA 1
ATOM 5419 C C . ASN A 1 891 ? 90.774 100.150 105.063 1.00 87.16 891 ASN A C 1
ATOM 5420 O O . ASN A 1 891 ? 90.755 100.455 103.866 1.00 87.16 891 ASN A O 1
ATOM 5425 N N . THR A 1 892 ? 89.745 99.551 105.654 1.00 82.31 892 THR A N 1
ATOM 5426 C CA . THR A 1 892 ? 88.511 99.226 104.944 1.00 82.31 892 THR A CA 1
ATOM 5427 C C . THR A 1 892 ? 87.304 99.749 105.702 1.00 82.31 892 THR A C 1
ATOM 5428 O O . THR A 1 892 ? 86.298 99.052 105.849 1.00 82.31 892 THR A O 1
ATOM 5432 N N . LEU A 1 893 ? 87.372 100.992 106.175 1.00 75.10 893 LEU A N 1
ATOM 5433 C CA . LEU A 1 893 ? 86.367 101.504 107.098 1.00 75.10 893 LEU A CA 1
ATOM 5434 C C . LEU A 1 893 ? 86.480 103.021 107.128 1.00 75.10 893 LEU A C 1
ATOM 5435 O O . LEU A 1 893 ? 87.584 103.553 107.274 1.00 75.10 893 LEU A O 1
ATOM 5440 N N . ALA A 1 894 ? 85.350 103.714 106.984 1.00 64.17 894 ALA A N 1
ATOM 5441 C CA . ALA A 1 894 ? 85.363 105.167 106.871 1.00 64.17 894 ALA A CA 1
ATOM 5442 C C . ALA A 1 894 ? 84.103 105.758 107.484 1.00 64.17 894 ALA A C 1
ATOM 5443 O O . ALA A 1 894 ? 83.067 105.097 107.566 1.00 64.17 894 ALA A O 1
ATOM 5445 N N . LEU A 1 895 ? 84.200 107.019 107.900 1.00 56.55 895 LEU A N 1
ATOM 5446 C CA . LEU A 1 895 ? 83.120 107.720 108.584 1.00 56.55 895 LEU A CA 1
ATOM 5447 C C . LEU A 1 895 ? 82.645 108.892 107.738 1.00 56.55 895 LEU A C 1
ATOM 5448 O O . LEU A 1 895 ? 83.462 109.636 107.188 1.00 56.55 895 LEU A O 1
ATOM 5453 N N . VAL A 1 896 ? 81.328 109.048 107.626 1.00 57.62 896 VAL A N 1
ATOM 5454 C CA . VAL A 1 896 ? 80.707 110.151 106.897 1.00 57.62 896 VAL A CA 1
ATOM 5455 C C . VAL A 1 896 ? 79.654 110.764 107.809 1.00 57.62 896 VAL A C 1
ATOM 5456 O O . VAL A 1 896 ? 78.654 110.113 108.129 1.00 57.62 896 VAL A O 1
ATOM 5460 N N . ILE A 1 897 ? 79.863 112.013 108.214 1.00 62.17 897 ILE A N 1
ATOM 5461 C CA . ILE A 1 897 ? 78.966 112.701 109.133 1.00 62.17 897 ILE A CA 1
ATOM 5462 C C . ILE A 1 897 ? 78.325 113.863 108.380 1.00 62.17 897 ILE A C 1
ATOM 5463 O O . ILE A 1 897 ? 78.913 114.417 107.447 1.00 62.17 897 ILE A O 1
ATOM 5468 N N . ASP A 1 898 ? 77.113 114.235 108.787 1.00 71.08 898 ASP A N 1
ATOM 5469 C CA . ASP A 1 898 ? 76.484 115.457 108.305 1.00 71.08 898 ASP A CA 1
ATOM 5470 C C . ASP A 1 898 ? 77.000 116.652 109.104 1.00 71.08 898 ASP A C 1
ATOM 5471 O O . ASP A 1 898 ? 77.999 116.576 109.822 1.00 71.08 898 ASP A O 1
ATOM 5476 N N . GLY A 1 899 ? 76.317 117.782 108.975 1.00 74.94 899 GLY A N 1
ATOM 5477 C CA . GLY A 1 899 ? 76.593 118.928 109.815 1.00 74.94 899 GLY A CA 1
ATOM 5478 C C . GLY A 1 899 ? 75.568 119.065 110.920 1.00 74.94 899 GLY A C 1
ATOM 5479 O O . GLY A 1 899 ? 75.876 119.562 112.006 1.00 74.94 899 GLY A O 1
ATOM 5480 N N . LYS A 1 900 ? 74.335 118.633 110.647 1.00 83.52 900 LYS A N 1
ATOM 5481 C CA . LYS A 1 900 ? 73.340 118.533 111.707 1.00 83.52 900 LYS A CA 1
ATOM 5482 C C . LYS A 1 900 ? 73.584 117.309 112.573 1.00 83.52 900 LYS A C 1
ATOM 5483 O O . LYS A 1 900 ? 73.231 117.308 113.756 1.00 83.52 900 LYS A O 1
ATOM 5489 N N . SER A 1 901 ? 74.188 116.271 112.001 1.00 81.87 901 SER A N 1
ATOM 5490 C CA . SER A 1 901 ? 74.609 115.081 112.725 1.00 81.87 901 SER A CA 1
ATOM 5491 C C . SER A 1 901 ? 75.931 115.259 113.451 1.00 81.87 901 SER A C 1
ATOM 5492 O O . SER A 1 901 ? 76.403 114.309 114.080 1.00 81.87 901 SER A O 1
ATOM 5495 N N . LEU A 1 902 ? 76.545 116.429 113.362 1.00 77.28 902 LEU A N 1
ATOM 5496 C CA . LEU A 1 902 ? 77.811 116.702 114.020 1.00 77.28 902 LEU A CA 1
ATOM 5497 C C . LEU A 1 902 ? 77.739 117.864 114.994 1.00 77.28 902 LEU A C 1
ATOM 5498 O O . LEU A 1 902 ? 78.515 117.895 115.948 1.00 77.28 902 LEU A O 1
ATOM 5503 N N . GLY A 1 903 ? 76.818 118.808 114.798 1.00 84.66 903 GLY A N 1
ATOM 5504 C CA . GLY A 1 903 ? 76.505 119.746 115.859 1.00 84.66 903 GLY A CA 1
ATOM 5505 C C . GLY A 1 903 ? 75.832 119.094 117.047 1.00 84.66 903 GLY A C 1
ATOM 5506 O O . GLY A 1 903 ? 75.923 119.612 118.165 1.00 84.66 903 GLY A O 1
ATOM 5507 N N . PHE A 1 904 ? 75.158 117.967 116.824 1.00 94.93 904 PHE A N 1
ATOM 5508 C CA . PHE A 1 904 ? 74.603 117.145 117.887 1.00 94.93 904 PHE A CA 1
ATOM 5509 C C . PHE A 1 904 ? 75.601 116.130 118.422 1.00 94.93 904 PHE A C 1
ATOM 5510 O O . PHE A 1 904 ? 75.395 115.599 119.518 1.00 94.93 904 PHE A O 1
ATOM 5518 N N . ALA A 1 905 ? 76.667 115.843 117.677 1.00 86.48 905 ALA A N 1
ATOM 5519 C CA . ALA A 1 905 ? 77.671 114.872 118.089 1.00 86.48 905 ALA A CA 1
ATOM 5520 C C . ALA A 1 905 ? 78.993 115.519 118.472 1.00 86.48 905 ALA A C 1
ATOM 5521 O O . ALA A 1 905 ? 79.967 114.806 118.731 1.00 86.48 905 ALA A O 1
ATOM 5523 N N . LEU A 1 906 ? 79.062 116.846 118.497 1.00 84.31 906 LEU A N 1
ATOM 5524 C CA . LEU A 1 906 ? 80.150 117.556 119.160 1.00 84.31 906 LEU A CA 1
ATOM 5525 C C . LEU A 1 906 ? 79.528 118.265 120.356 1.00 84.31 906 LEU A C 1
ATOM 5526 O O . LEU A 1 906 ? 79.179 119.445 120.307 1.00 84.31 906 LEU A O 1
ATOM 5531 N N . GLU A 1 907 ? 79.396 117.515 121.445 1.00 96.01 907 GLU A N 1
ATOM 5532 C CA . GLU A 1 907 ? 78.877 117.973 122.718 1.00 96.01 907 GLU A CA 1
ATOM 5533 C C . GLU A 1 907 ? 79.420 116.969 123.715 1.00 96.01 907 GLU A C 1
ATOM 5534 O O . GLU A 1 907 ? 79.561 115.792 123.354 1.00 96.01 907 GLU A O 1
ATOM 5540 N N . PRO A 1 908 ? 79.769 117.376 124.944 1.00 98.13 908 PRO A N 1
ATOM 5541 C CA . PRO A 1 908 ? 80.654 116.539 125.778 1.00 98.13 908 PRO A CA 1
ATOM 5542 C C . PRO A 1 908 ? 80.041 115.234 126.280 1.00 98.13 908 PRO A C 1
ATOM 5543 O O . PRO A 1 908 ? 80.753 114.459 126.931 1.00 98.13 908 PRO A O 1
ATOM 5547 N N . GLU A 1 909 ? 78.769 114.958 125.998 1.00 97.23 909 GLU A N 1
ATOM 5548 C CA . GLU A 1 909 ? 78.211 113.638 126.250 1.00 97.23 909 GLU A CA 1
ATOM 5549 C C . GLU A 1 909 ? 78.495 112.661 125.118 1.00 97.23 909 GLU A C 1
ATOM 5550 O O . GLU A 1 909 ? 78.301 111.454 125.298 1.00 97.23 909 GLU A O 1
ATOM 5556 N N . LEU A 1 910 ? 78.948 113.154 123.961 1.00 94.79 910 LEU A N 1
ATOM 5557 C CA . LEU A 1 910 ? 79.212 112.327 122.790 1.00 94.79 910 LEU A CA 1
ATOM 5558 C C . LEU A 1 910 ? 80.554 112.650 122.148 1.00 94.79 910 LEU A C 1
ATOM 5559 O O . LEU A 1 910 ? 80.907 112.035 121.139 1.00 94.79 910 LEU A O 1
ATOM 5564 N N . GLU A 1 911 ? 81.314 113.582 122.717 1.00 89.03 911 GLU A N 1
ATOM 5565 C CA . GLU A 1 911 ? 82.459 114.190 122.049 1.00 89.03 911 GLU A CA 1
ATOM 5566 C C . GLU A 1 911 ? 83.699 113.304 122.086 1.00 89.03 911 GLU A C 1
ATOM 5567 O O . GLU A 1 911 ? 84.261 112.983 121.036 1.00 89.03 911 GLU A O 1
ATOM 5573 N N . ASP A 1 912 ? 84.151 112.921 123.285 1.00 95.64 912 ASP A N 1
ATOM 5574 C CA . ASP A 1 912 ? 85.252 111.966 123.402 1.00 95.64 912 ASP A CA 1
ATOM 5575 C C . ASP A 1 912 ? 84.818 110.598 122.902 1.00 95.64 912 ASP A C 1
ATOM 5576 O O . ASP A 1 912 ? 85.628 109.820 122.378 1.00 95.64 912 ASP A O 1
ATOM 5581 N N . TYR A 1 913 ? 83.524 110.309 123.050 1.00 101.55 913 TYR A N 1
ATOM 5582 C CA . TYR A 1 913 ? 82.932 109.067 122.581 1.00 101.55 913 TYR A CA 1
ATOM 5583 C C . TYR A 1 913 ? 82.963 108.973 121.060 1.00 101.55 913 TYR A C 1
ATOM 5584 O O . TYR A 1 913 ? 83.069 107.876 120.505 1.00 101.55 913 TYR A O 1
ATOM 5593 N N . LEU A 1 914 ? 82.872 110.113 120.368 1.00 93.77 914 LEU A N 1
ATOM 5594 C CA . LEU A 1 914 ? 83.012 110.114 118.912 1.00 93.77 914 LEU A CA 1
ATOM 5595 C C . LEU A 1 914 ? 84.458 109.870 118.499 1.00 93.77 914 LEU A C 1
ATOM 5596 O O . LEU A 1 914 ? 84.735 109.020 117.644 1.00 93.77 914 LEU A O 1
ATOM 5601 N N . LEU A 1 915 ? 85.396 110.604 119.101 1.00 88.33 915 LEU A N 1
ATOM 5602 C CA . LEU A 1 915 ? 86.776 110.576 118.629 1.00 88.33 915 LEU A CA 1
ATOM 5603 C C . LEU A 1 915 ? 87.475 109.276 118.997 1.00 88.33 915 LEU A C 1
ATOM 5604 O O . LEU A 1 915 ? 87.936 108.544 118.116 1.00 88.33 915 LEU A O 1
ATOM 5609 N N . THR A 1 916 ? 87.548 108.962 120.298 1.00 97.67 916 THR A N 1
ATOM 5610 C CA . THR A 1 916 ? 88.489 107.960 120.807 1.00 97.67 916 THR A CA 1
ATOM 5611 C C . THR A 1 916 ? 88.194 106.534 120.358 1.00 97.67 916 THR A C 1
ATOM 5612 O O . THR A 1 916 ? 89.056 105.665 120.532 1.00 97.67 916 THR A O 1
ATOM 5616 N N . VAL A 1 917 ? 87.021 106.269 119.790 1.00 97.40 917 VAL A N 1
ATOM 5617 C CA . VAL A 1 917 ? 86.751 104.995 119.136 1.00 97.40 917 VAL A CA 1
ATOM 5618 C C . VAL A 1 917 ? 86.259 105.152 117.706 1.00 97.40 917 VAL A C 1
ATOM 5619 O O . VAL A 1 917 ? 86.195 104.147 116.981 1.00 97.40 917 VAL A O 1
ATOM 5623 N N . ALA A 1 918 ? 85.919 106.363 117.259 1.00 88.79 918 ALA A N 1
ATOM 5624 C CA . ALA A 1 918 ? 85.653 106.599 115.846 1.00 88.79 918 ALA A CA 1
ATOM 5625 C C . ALA A 1 918 ? 86.827 107.277 115.143 1.00 88.79 918 ALA A C 1
ATOM 5626 O O . ALA A 1 918 ? 86.644 107.889 114.086 1.00 88.79 918 ALA A O 1
ATOM 5628 N N . LYS A 1 919 ? 88.025 107.195 115.725 1.00 82.95 919 LYS A N 1
ATOM 5629 C CA . LYS A 1 919 ? 89.272 107.376 114.997 1.00 82.95 919 LYS A CA 1
ATOM 5630 C C . LYS A 1 919 ? 89.816 106.047 114.496 1.00 82.95 919 LYS A C 1
ATOM 5631 O O . LYS A 1 919 ? 90.982 105.964 114.097 1.00 82.95 919 LYS A O 1
ATOM 5637 N N . LEU A 1 920 ? 88.980 105.012 114.512 1.00 81.98 920 LEU A N 1
ATOM 5638 C CA . LEU A 1 920 ? 89.249 103.693 113.965 1.00 81.98 920 LEU A CA 1
ATOM 5639 C C . LEU A 1 920 ? 88.981 103.640 112.462 1.00 81.98 920 LEU A C 1
ATOM 5640 O O . LEU A 1 920 ? 89.102 102.573 111.850 1.00 81.98 920 LEU A O 1
ATOM 5645 N N . CYS A 1 921 ? 88.640 104.772 111.858 1.00 73.24 921 CYS A N 1
ATOM 5646 C CA . CYS A 1 921 ? 88.360 104.896 110.439 1.00 73.24 921 CYS A CA 1
ATOM 5647 C C . CYS A 1 921 ? 89.619 105.319 109.694 1.00 73.24 921 CYS A C 1
ATOM 5648 O O . CYS A 1 921 ? 90.514 105.957 110.251 1.00 73.24 921 CYS A O 1
ATOM 5651 N N . LYS A 1 922 ? 89.680 104.964 108.412 1.00 66.01 922 LYS A N 1
ATOM 5652 C CA . LYS A 1 922 ? 90.792 105.440 107.600 1.00 66.01 922 LYS A CA 1
ATOM 5653 C C . LYS A 1 922 ? 90.565 106.877 107.148 1.00 66.01 922 LYS A C 1
ATOM 5654 O O . LYS A 1 922 ? 91.500 107.685 107.135 1.00 66.01 922 LYS A O 1
ATOM 5660 N N . ALA A 1 923 ? 89.330 107.213 106.790 1.00 56.31 923 ALA A N 1
ATOM 5661 C CA . ALA A 1 923 ? 88.983 108.548 106.331 1.00 56.31 923 ALA A CA 1
ATOM 5662 C C . ALA A 1 923 ? 87.694 108.981 107.004 1.00 56.31 923 ALA A C 1
ATOM 5663 O O . ALA A 1 923 ? 86.749 108.196 107.096 1.00 56.31 923 ALA A O 1
ATOM 5665 N N . VAL A 1 924 ? 87.657 110.220 107.477 1.00 46.57 924 VAL A N 1
ATOM 5666 C CA . VAL A 1 924 ? 86.460 110.801 108.071 1.00 46.57 924 VAL A CA 1
ATOM 5667 C C . VAL A 1 924 ? 86.026 111.945 107.171 1.00 46.57 924 VAL A C 1
ATOM 5668 O O . VAL A 1 924 ? 86.684 112.988 107.114 1.00 46.57 924 VAL A O 1
ATOM 5672 N N . ILE A 1 925 ? 84.918 111.758 106.465 1.00 48.18 925 ILE A N 1
ATOM 5673 C CA . ILE A 1 925 ? 84.468 112.760 105.512 1.00 48.18 925 ILE A CA 1
ATOM 5674 C C . ILE A 1 925 ? 83.265 113.479 106.103 1.00 48.18 925 ILE A C 1
ATOM 5675 O O . ILE A 1 925 ? 82.124 113.027 105.968 1.00 48.18 925 ILE A O 1
ATOM 5680 N N . CYS A 1 926 ? 83.515 114.594 106.781 1.00 51.70 926 CYS A N 1
ATOM 5681 C CA . CYS A 1 926 ? 82.450 115.379 107.390 1.00 51.70 926 CYS A CA 1
ATOM 5682 C C . CYS A 1 926 ? 81.798 116.242 106.319 1.00 51.70 926 CYS A C 1
ATOM 5683 O O . CYS A 1 926 ? 82.414 117.185 105.816 1.00 51.70 926 CYS A O 1
ATOM 5686 N N . CYS A 1 927 ? 80.554 115.926 105.978 1.00 59.29 927 CYS A N 1
ATOM 5687 C CA . CYS A 1 927 ? 79.882 116.497 104.821 1.00 59.29 927 CYS A CA 1
ATOM 5688 C C . CYS A 1 927 ? 78.896 117.570 105.254 1.00 59.29 927 CYS A C 1
ATOM 5689 O O . CYS A 1 927 ? 78.188 117.400 106.250 1.00 59.29 927 CYS A O 1
ATOM 5692 N N . ARG A 1 928 ? 78.856 118.662 104.486 1.00 57.55 928 ARG A N 1
ATOM 5693 C CA . ARG A 1 928 ? 77.959 119.808 104.682 1.00 57.55 928 ARG A CA 1
ATOM 5694 C C . ARG A 1 928 ? 78.131 120.404 106.083 1.00 57.55 928 ARG A C 1
ATOM 5695 O O . ARG A 1 928 ? 77.233 120.386 106.925 1.00 57.55 928 ARG A O 1
ATOM 5703 N N . VAL A 1 929 ? 79.332 120.918 106.322 1.00 53.57 929 VAL A N 1
ATOM 5704 C CA . VAL A 1 929 ? 79.738 121.443 107.619 1.00 53.57 929 VAL A CA 1
ATOM 5705 C C . VAL A 1 929 ? 79.891 122.952 107.489 1.00 53.57 929 VAL A C 1
ATOM 5706 O O . VAL A 1 929 ? 80.505 123.437 106.531 1.00 53.57 929 VAL A O 1
ATOM 5710 N N . SER A 1 930 ? 79.324 123.693 108.442 1.00 54.48 930 SER A N 1
ATOM 5711 C CA . SER A 1 930 ? 79.405 125.145 108.451 1.00 54.48 930 SER A CA 1
ATOM 5712 C C . SER A 1 930 ? 80.830 125.573 108.809 1.00 54.48 930 SER A C 1
ATOM 5713 O O . SER A 1 930 ? 81.626 124.757 109.277 1.00 54.48 930 SER A O 1
ATOM 5716 N N . PRO A 1 931 ? 81.197 126.844 108.582 1.00 54.73 931 PRO A N 1
ATOM 5717 C CA . PRO A 1 931 ? 82.521 127.309 109.038 1.00 54.73 931 PRO A CA 1
ATOM 5718 C C . PRO A 1 931 ? 82.712 127.307 110.549 1.00 54.73 931 PRO A C 1
ATOM 5719 O O . PRO A 1 931 ? 83.858 127.383 111.008 1.00 54.73 931 PRO A O 1
ATOM 5723 N N . LEU A 1 932 ? 81.640 127.225 111.337 1.00 58.67 932 LEU A N 1
ATOM 5724 C CA . LEU A 1 932 ? 81.784 127.088 112.780 1.00 58.67 932 LEU A CA 1
ATOM 5725 C C . LEU A 1 932 ? 82.178 125.665 113.167 1.00 58.67 932 LEU A C 1
ATOM 5726 O O . LEU A 1 932 ? 83.196 125.460 113.839 1.00 58.67 932 LEU A O 1
ATOM 5731 N N . GLN A 1 933 ? 81.395 124.667 112.734 1.00 57.70 933 GLN A N 1
ATOM 5732 C CA . GLN A 1 933 ? 81.631 123.291 113.168 1.00 57.70 933 GLN A CA 1
ATOM 5733 C C . GLN A 1 933 ? 82.891 122.675 112.572 1.00 57.70 933 GLN A C 1
ATOM 5734 O O . GLN A 1 933 ? 83.339 121.639 113.071 1.00 57.70 933 GLN A O 1
ATOM 5740 N N . LYS A 1 934 ? 83.467 123.271 111.526 1.00 50.28 934 LYS A N 1
ATOM 5741 C CA . LYS A 1 934 ? 84.810 122.880 111.109 1.00 50.28 934 LYS A CA 1
ATOM 5742 C C . LYS A 1 934 ? 85.819 123.189 112.205 1.00 50.28 934 LYS A C 1
ATOM 5743 O O . LYS A 1 934 ? 86.611 122.325 112.602 1.00 50.28 934 LYS A O 1
ATOM 5749 N N . ALA A 1 935 ? 85.775 124.419 112.727 1.00 52.53 935 ALA A N 1
ATOM 5750 C CA . ALA A 1 935 ? 86.631 124.803 113.842 1.00 52.53 935 ALA A CA 1
ATOM 5751 C C . ALA A 1 935 ? 86.285 124.037 115.109 1.00 52.53 935 ALA A C 1
ATOM 5752 O O . ALA A 1 935 ? 87.166 123.788 115.934 1.00 52.53 935 ALA A O 1
ATOM 5754 N N . LEU A 1 936 ? 85.017 123.655 115.281 1.00 54.98 936 LEU A N 1
ATOM 5755 C CA . LEU A 1 936 ? 84.663 122.783 116.397 1.00 54.98 936 LEU A CA 1
ATOM 5756 C C . LEU A 1 936 ? 85.256 121.388 116.245 1.00 54.98 936 LEU A C 1
ATOM 5757 O O . LEU A 1 936 ? 85.586 120.752 117.251 1.00 54.98 936 LEU A O 1
ATOM 5762 N N . VAL A 1 937 ? 85.395 120.893 115.013 1.00 51.23 937 VAL A N 1
ATOM 5763 C CA . VAL A 1 937 ? 86.076 119.616 114.807 1.00 51.23 937 VAL A CA 1
ATOM 5764 C C . VAL A 1 937 ? 87.564 119.749 115.112 1.00 51.23 937 VAL A C 1
ATOM 5765 O O . VAL A 1 937 ? 88.147 118.886 115.779 1.00 51.23 937 VAL A O 1
ATOM 5769 N N . VAL A 1 938 ? 88.191 120.849 114.681 1.00 51.40 938 VAL A N 1
ATOM 5770 C CA . VAL A 1 938 ? 89.637 120.988 114.864 1.00 51.40 938 VAL A CA 1
ATOM 5771 C C . VAL A 1 938 ? 89.980 121.202 116.337 1.00 51.40 938 VAL A C 1
ATOM 5772 O O . VAL A 1 938 ? 90.894 120.567 116.875 1.00 51.40 938 VAL A O 1
ATOM 5776 N N . LYS A 1 939 ? 89.247 122.099 117.007 1.00 57.49 939 LYS A N 1
ATOM 5777 C CA . LYS A 1 939 ? 89.424 122.309 118.442 1.00 57.49 939 LYS A CA 1
ATOM 5778 C C . LYS A 1 939 ? 89.057 121.062 119.235 1.00 57.49 939 LYS A C 1
ATOM 5779 O O . LYS A 1 939 ? 89.709 120.734 120.236 1.00 57.49 939 LYS A O 1
ATOM 5785 N N . MET A 1 940 ? 88.026 120.348 118.784 1.00 62.69 940 MET A N 1
ATOM 5786 C CA . MET A 1 940 ? 87.587 119.113 119.421 1.00 62.69 940 MET A CA 1
ATOM 5787 C C . MET A 1 940 ? 88.634 118.006 119.332 1.00 62.69 940 MET A C 1
ATOM 5788 O O . MET A 1 940 ? 88.770 117.212 120.269 1.00 62.69 940 MET A O 1
ATOM 5793 N N . VAL A 1 941 ? 89.396 117.947 118.245 1.00 57.81 941 VAL A N 1
ATOM 5794 C CA . VAL A 1 941 ? 90.432 116.926 118.137 1.00 57.81 941 VAL A CA 1
ATOM 5795 C C . VAL A 1 941 ? 91.740 117.376 118.797 1.00 57.81 941 VAL A C 1
ATOM 5796 O O . VAL A 1 941 ? 92.428 116.566 119.426 1.00 57.81 941 VAL A O 1
ATOM 5800 N N . LYS A 1 942 ? 92.084 118.663 118.726 1.00 57.83 942 LYS A N 1
ATOM 5801 C CA . LYS A 1 942 ? 93.305 119.101 119.392 1.00 57.83 942 LYS A CA 1
ATOM 5802 C C . LYS A 1 942 ? 93.151 119.204 120.901 1.00 57.83 942 LYS A C 1
ATOM 5803 O O . LYS A 1 942 ? 94.165 119.276 121.603 1.00 57.83 942 LYS A O 1
ATOM 5809 N N . ARG A 1 943 ? 91.924 119.212 121.421 1.00 69.11 943 ARG A N 1
ATOM 5810 C CA . ARG A 1 943 ? 91.746 119.285 122.864 1.00 69.11 943 ARG A CA 1
ATOM 5811 C C . ARG A 1 943 ? 91.611 117.903 123.497 1.00 69.11 943 ARG A C 1
ATOM 5812 O O . ARG A 1 943 ? 92.441 117.515 124.323 1.00 69.11 943 ARG A O 1
ATOM 5820 N N . LYS A 1 944 ? 90.586 117.148 123.120 1.00 72.96 944 LYS A N 1
ATOM 5821 C CA . LYS A 1 944 ? 90.461 115.756 123.529 1.00 72.96 944 LYS A CA 1
ATOM 5822 C C . LYS A 1 944 ? 91.362 114.895 122.656 1.00 72.96 944 LYS A C 1
ATOM 5823 O O . LYS A 1 944 ? 91.250 114.941 121.429 1.00 72.96 944 LYS A O 1
ATOM 5829 N N . SER A 1 945 ? 92.238 114.111 123.298 1.00 68.96 945 SER A N 1
ATOM 5830 C CA . SER A 1 945 ? 93.234 113.248 122.649 1.00 68.96 945 SER A CA 1
ATOM 5831 C C . SER A 1 945 ? 94.145 114.070 121.730 1.00 68.96 945 SER A C 1
ATOM 5832 O O . SER A 1 945 ? 94.125 113.950 120.504 1.00 68.96 945 SER A O 1
ATOM 5835 N N . SER A 1 946 ? 94.935 114.925 122.378 1.00 62.18 946 SER A N 1
ATOM 5836 C CA . SER A 1 946 ? 95.677 115.996 121.716 1.00 62.18 946 SER A CA 1
ATOM 5837 C C . SER A 1 946 ? 96.783 115.423 120.839 1.00 62.18 946 SER A C 1
ATOM 5838 O O . SER A 1 946 ? 97.843 115.022 121.324 1.00 62.18 946 SER A O 1
ATOM 5841 N N . SER A 1 947 ? 96.526 115.398 119.535 1.00 54.60 947 SER A N 1
ATOM 5842 C CA . SER A 1 947 ? 97.517 115.120 118.512 1.00 54.60 947 SER A CA 1
ATOM 5843 C C . SER A 1 947 ? 97.921 116.431 117.851 1.00 54.60 947 SER A C 1
ATOM 5844 O O . SER A 1 947 ? 97.468 117.512 118.232 1.00 54.60 947 SER A O 1
ATOM 5847 N N . LEU A 1 948 ? 98.780 116.339 116.842 1.00 44.46 948 LEU A N 1
ATOM 5848 C CA . LEU A 1 948 ? 99.193 117.513 116.085 1.00 44.46 948 LEU A CA 1
ATOM 5849 C C . LEU A 1 948 ? 98.475 117.522 114.745 1.00 44.46 948 LEU A C 1
ATOM 5850 O O . LEU A 1 948 ? 98.572 116.564 113.973 1.00 44.46 948 LEU A O 1
ATOM 5855 N N . LEU A 1 949 ? 97.768 118.611 114.473 1.00 42.11 949 LEU A N 1
ATOM 5856 C CA . LEU A 1 949 ? 96.787 118.679 113.408 1.00 42.11 949 LEU A CA 1
ATOM 5857 C C . LEU A 1 949 ? 97.264 119.625 112.319 1.00 42.11 949 LEU A C 1
ATOM 5858 O O . LEU A 1 949 ? 98.066 120.529 112.558 1.00 42.11 949 LEU A O 1
ATOM 5863 N N . LEU A 1 950 ? 96.747 119.418 111.115 1.00 34.68 950 LEU A N 1
ATOM 5864 C CA . LEU A 1 950 ? 96.981 120.349 110.025 1.00 34.68 950 LEU A CA 1
ATOM 5865 C C . LEU A 1 950 ? 95.652 120.643 109.357 1.00 34.68 950 LEU A C 1
ATOM 5866 O O . LEU A 1 950 ? 94.803 119.759 109.230 1.00 34.68 950 LEU A O 1
ATOM 5871 N N . ALA A 1 951 ? 95.473 121.889 108.951 1.00 35.42 951 ALA A N 1
ATOM 5872 C CA . ALA A 1 951 ? 94.268 122.340 108.281 1.00 35.42 951 ALA A CA 1
ATOM 5873 C C . ALA A 1 951 ? 94.652 122.936 106.943 1.00 35.42 951 ALA A C 1
ATOM 5874 O O . ALA A 1 951 ? 95.609 123.710 106.865 1.00 35.42 951 ALA A O 1
ATOM 5876 N N . ILE A 1 952 ? 93.916 122.587 105.895 1.00 36.35 952 ILE A N 1
ATOM 5877 C CA . ILE A 1 952 ? 94.130 123.192 104.590 1.00 36.35 952 ILE A CA 1
ATOM 5878 C C . ILE A 1 952 ? 92.785 123.515 103.955 1.00 36.35 952 ILE A C 1
ATOM 5879 O O . ILE A 1 952 ? 91.863 122.693 103.969 1.00 36.35 952 ILE A O 1
ATOM 5884 N N . GLY A 1 953 ? 92.659 124.744 103.458 1.00 41.45 953 GLY A N 1
ATOM 5885 C CA . GLY A 1 953 ? 91.453 125.196 102.800 1.00 41.45 953 GLY A CA 1
ATOM 5886 C C . GLY A 1 953 ? 91.790 126.264 101.786 1.00 41.45 953 GLY A C 1
ATOM 5887 O O . GLY A 1 953 ? 92.891 126.815 101.781 1.00 41.45 953 GLY A O 1
ATOM 5888 N N . ASP A 1 954 ? 90.827 126.550 100.913 1.00 51.65 954 ASP A N 1
ATOM 5889 C CA . ASP A 1 954 ? 91.027 127.561 99.884 1.00 51.65 954 ASP A CA 1
ATOM 5890 C C . ASP A 1 954 ? 90.391 128.901 100.221 1.00 51.65 954 ASP A C 1
ATOM 5891 O O . ASP A 1 954 ? 90.992 129.945 99.959 1.00 51.65 954 ASP A O 1
ATOM 5896 N N . GLY A 1 955 ? 89.194 128.900 100.804 1.00 52.09 955 GLY A N 1
ATOM 5897 C CA . GLY A 1 955 ? 88.414 130.101 100.976 1.00 52.09 955 GLY A CA 1
ATOM 5898 C C . GLY A 1 955 ? 88.049 130.337 102.428 1.00 52.09 955 GLY A C 1
ATOM 5899 O O . GLY A 1 955 ? 88.422 129.579 103.325 1.00 52.09 955 GLY A O 1
ATOM 5900 N N . ALA A 1 956 ? 87.276 131.396 102.636 1.00 55.13 956 ALA A N 1
ATOM 5901 C CA . ALA A 1 956 ? 86.972 131.867 103.976 1.00 55.13 956 ALA A CA 1
ATOM 5902 C C . ALA A 1 956 ? 85.830 131.105 104.647 1.00 55.13 956 ALA A C 1
ATOM 5903 O O . ALA A 1 956 ? 85.309 131.576 105.659 1.00 55.13 956 ALA A O 1
ATOM 5905 N N . ASN A 1 957 ? 85.420 129.949 104.128 1.00 53.27 957 ASN A N 1
ATOM 5906 C CA . ASN A 1 957 ? 84.704 128.993 104.962 1.00 53.27 957 ASN A CA 1
ATOM 5907 C C . ASN A 1 957 ? 85.651 128.161 105.813 1.00 53.27 957 ASN A C 1
ATOM 5908 O O . ASN A 1 957 ? 85.193 127.411 106.680 1.00 53.27 957 ASN A O 1
ATOM 5913 N N . ASP A 1 958 ? 86.953 128.289 105.580 1.00 51.39 958 ASP A N 1
ATOM 5914 C CA . ASP A 1 958 ? 87.971 127.509 106.256 1.00 51.39 958 ASP A CA 1
ATOM 5915 C C . ASP A 1 958 ? 88.862 128.358 107.139 1.00 51.39 958 ASP A C 1
ATOM 5916 O O . ASP A 1 958 ? 89.760 127.812 107.785 1.00 51.39 958 ASP A O 1
ATOM 5921 N N . VAL A 1 959 ? 88.641 129.673 107.182 1.00 52.45 959 VAL A N 1
ATOM 5922 C CA . VAL A 1 959 ? 89.524 130.573 107.912 1.00 52.45 959 VAL A CA 1
ATOM 5923 C C . VAL A 1 959 ? 89.404 130.362 109.423 1.00 52.45 959 VAL A C 1
ATOM 5924 O O . VAL A 1 959 ? 90.400 130.461 110.150 1.00 52.45 959 VAL A O 1
ATOM 5928 N N . SER A 1 960 ? 88.217 130.001 109.914 1.00 51.31 960 SER A N 1
ATOM 5929 C CA . SER A 1 960 ? 88.097 129.588 111.306 1.00 51.31 960 SER A CA 1
ATOM 5930 C C . SER A 1 960 ? 88.682 128.204 111.535 1.00 51.31 960 SER A C 1
ATOM 5931 O O . SER A 1 960 ? 89.148 127.913 112.639 1.00 51.31 960 SER A O 1
ATOM 5934 N N . MET A 1 961 ? 88.675 127.358 110.511 1.00 48.42 961 MET A N 1
ATOM 5935 C CA . MET A 1 961 ? 89.204 126.004 110.587 1.00 48.42 961 MET A CA 1
ATOM 5936 C C . MET A 1 961 ? 90.720 125.981 110.474 1.00 48.42 961 MET A C 1
ATOM 5937 O O . MET A 1 961 ? 91.364 125.064 110.994 1.00 48.42 961 MET A O 1
ATOM 5942 N N . ILE A 1 962 ? 91.299 127.002 109.846 1.00 47.21 962 ILE A N 1
ATOM 5943 C CA . ILE A 1 962 ? 92.745 127.099 109.680 1.00 47.21 962 ILE A CA 1
ATOM 5944 C C . ILE A 1 962 ? 93.398 127.743 110.900 1.00 47.21 962 ILE A C 1
ATOM 5945 O O . ILE A 1 962 ? 94.466 127.308 111.347 1.00 47.21 962 ILE A O 1
ATOM 5950 N N . GLN A 1 963 ? 92.757 128.756 111.483 1.00 52.48 963 GLN A N 1
ATOM 5951 C CA . GLN A 1 963 ? 93.308 129.405 112.666 1.00 52.48 963 GLN A CA 1
ATOM 5952 C C . GLN A 1 963 ? 93.181 128.562 113.924 1.00 52.48 963 GLN A C 1
ATOM 5953 O O . GLN A 1 963 ? 93.960 128.756 114.863 1.00 52.48 963 GLN A O 1
ATOM 5959 N N . ALA A 1 964 ? 92.228 127.639 113.969 1.00 48.18 964 ALA A N 1
ATOM 5960 C CA . ALA A 1 964 ? 92.037 126.779 115.124 1.00 48.18 964 ALA A CA 1
ATOM 5961 C C . ALA A 1 964 ? 92.921 125.544 115.095 1.00 48.18 964 ALA A C 1
ATOM 5962 O O . ALA A 1 964 ? 92.765 124.672 115.950 1.00 48.18 964 ALA A O 1
ATOM 5964 N N . ALA A 1 965 ? 93.846 125.450 114.147 1.00 44.02 965 ALA A N 1
ATOM 5965 C CA . ALA A 1 965 ? 94.701 124.283 114.008 1.00 44.02 965 ALA A CA 1
ATOM 5966 C C . ALA A 1 965 ? 96.104 124.564 114.519 1.00 44.02 965 ALA A C 1
ATOM 5967 O O . ALA A 1 965 ? 96.471 125.700 114.823 1.00 44.02 965 ALA A O 1
ATOM 5969 N N . HIS A 1 966 ? 96.892 123.494 114.622 1.00 45.05 966 HIS A N 1
ATOM 5970 C CA . HIS A 1 966 ? 98.278 123.637 115.046 1.00 45.05 966 HIS A CA 1
ATOM 5971 C C . HIS A 1 966 ? 99.104 124.323 113.970 1.00 45.05 966 HIS A C 1
ATOM 5972 O O . HIS A 1 966 ? 99.808 125.299 114.246 1.00 45.05 966 HIS A O 1
ATOM 5979 N N . VAL A 1 967 ? 99.019 123.845 112.733 1.00 40.61 967 VAL A N 1
ATOM 5980 C CA . VAL A 1 967 ? 99.506 124.597 111.584 1.00 40.61 967 VAL A CA 1
ATOM 5981 C C . VAL A 1 967 ? 98.395 124.649 110.538 1.00 40.61 967 VAL A C 1
ATOM 5982 O O . VAL A 1 967 ? 97.799 123.621 110.196 1.00 40.61 967 VAL A O 1
ATOM 5986 N N . GLY A 1 968 ? 98.060 125.855 110.100 1.00 39.26 968 GLY A N 1
ATOM 5987 C CA . GLY A 1 968 ? 96.999 126.035 109.137 1.00 39.26 968 GLY A CA 1
ATOM 5988 C C . GLY A 1 968 ? 97.511 126.441 107.774 1.00 39.26 968 GLY A C 1
ATOM 5989 O O . GLY A 1 968 ? 98.001 127.556 107.588 1.00 39.26 968 GLY A O 1
ATOM 5990 N N . VAL A 1 969 ? 97.396 125.545 106.827 1.00 35.14 969 VAL A N 1
ATOM 5991 C CA . VAL A 1 969 ? 97.848 125.752 105.459 1.00 35.14 969 VAL A CA 1
ATOM 5992 C C . VAL A 1 969 ? 96.701 126.370 104.667 1.00 35.14 969 VAL A C 1
ATOM 5993 O O . VAL A 1 969 ? 95.532 126.097 104.933 1.00 35.14 969 VAL A O 1
ATOM 5997 N N . GLY A 1 970 ? 97.016 127.254 103.730 1.00 38.05 970 GLY A N 1
ATOM 5998 C CA . GLY A 1 970 ? 96.007 127.832 102.867 1.00 38.05 970 GLY A CA 1
ATOM 5999 C C . GLY A 1 970 ? 96.375 127.673 101.408 1.00 38.05 970 GLY A C 1
ATOM 6000 O O . GLY A 1 970 ? 97.544 127.555 101.048 1.00 38.05 970 GLY A O 1
ATOM 6001 N N . ILE A 1 971 ? 95.347 127.672 100.564 1.00 45.42 971 ILE A N 1
ATOM 6002 C CA . ILE A 1 971 ? 95.513 127.572 99.118 1.00 45.42 971 ILE A CA 1
ATOM 6003 C C . ILE A 1 971 ? 95.469 128.973 98.527 1.00 45.42 971 ILE A C 1
ATOM 6004 O O . ILE A 1 971 ? 94.457 129.674 98.643 1.00 45.42 971 ILE A O 1
ATOM 6009 N N . SER A 1 972 ? 96.563 129.381 97.892 1.00 55.42 972 SER A N 1
ATOM 6010 C CA . SER A 1 972 ? 96.650 130.652 97.190 1.00 55.42 972 SER A CA 1
ATOM 6011 C C . SER A 1 972 ? 96.482 130.430 95.692 1.00 55.42 972 SER A C 1
ATOM 6012 O O . SER A 1 972 ? 96.576 129.308 95.191 1.00 55.42 972 SER A O 1
ATOM 6015 N N . GLY A 1 973 ? 96.242 131.517 94.967 1.00 75.40 973 GLY A N 1
ATOM 6016 C CA . GLY A 1 973 ? 95.911 131.351 93.568 1.00 75.40 973 GLY A CA 1
ATOM 6017 C C . GLY A 1 973 ? 94.584 131.953 93.162 1.00 75.40 973 GLY A C 1
ATOM 6018 O O . GLY A 1 973 ? 94.446 133.174 93.051 1.00 75.40 973 GLY A O 1
ATOM 6019 N N . MET A 1 974 ? 93.596 131.087 92.936 1.00 86.82 974 MET A N 1
ATOM 6020 C CA . MET A 1 974 ? 92.314 131.446 92.339 1.00 86.82 974 MET A CA 1
ATOM 6021 C C . MET A 1 974 ? 91.399 132.191 93.305 1.00 86.82 974 MET A C 1
ATOM 6022 O O . MET A 1 974 ? 91.859 132.734 94.315 1.00 86.82 974 MET A O 1
ATOM 6027 N N . GLU A 1 975 ? 90.102 132.252 92.964 1.00 85.09 975 GLU A N 1
ATOM 6028 C CA . GLU A 1 975 ? 89.116 133.063 93.681 1.00 85.09 975 GLU A CA 1
ATOM 6029 C C . GLU A 1 975 ? 88.977 132.704 95.159 1.00 85.09 975 GLU A C 1
ATOM 6030 O O . GLU A 1 975 ? 88.499 133.534 95.940 1.00 85.09 975 GLU A O 1
ATOM 6036 N N . GLY A 1 976 ? 89.377 131.500 95.563 1.00 74.53 976 GLY A N 1
ATOM 6037 C CA . GLY A 1 976 ? 89.581 131.231 96.969 1.00 74.53 976 GLY A CA 1
ATOM 6038 C C . GLY A 1 976 ? 90.941 131.746 97.390 1.00 74.53 976 GLY A C 1
ATOM 6039 O O . GLY A 1 976 ? 91.966 131.131 97.078 1.00 74.53 976 GLY A O 1
ATOM 6040 N N . MET A 1 977 ? 90.966 132.880 98.091 1.00 69.03 977 MET A N 1
ATOM 6041 C CA . MET A 1 977 ? 92.215 133.542 98.449 1.00 69.03 977 MET A CA 1
ATOM 6042 C C . MET A 1 977 ? 92.283 133.980 99.907 1.00 69.03 977 MET A C 1
ATOM 6043 O O . MET A 1 977 ? 93.394 134.116 100.437 1.00 69.03 977 MET A O 1
ATOM 6048 N N . GLN A 1 978 ? 91.144 134.154 100.585 1.00 60.24 978 GLN A N 1
ATOM 6049 C CA . GLN A 1 978 ? 91.140 134.718 101.932 1.00 60.24 978 GLN A CA 1
ATOM 6050 C C . GLN A 1 978 ? 91.736 133.758 102.955 1.00 60.24 978 GLN A C 1
ATOM 6051 O O . GLN A 1 978 ? 92.323 134.198 103.950 1.00 60.24 978 GLN A O 1
ATOM 6057 N N . ALA A 1 979 ? 91.635 132.453 102.710 1.00 52.68 979 ALA A N 1
ATOM 6058 C CA . ALA A 1 979 ? 92.213 131.485 103.632 1.00 52.68 979 ALA A CA 1
ATOM 6059 C C . ALA A 1 979 ? 93.731 131.458 103.550 1.00 52.68 979 ALA A C 1
ATOM 6060 O O . ALA A 1 979 ? 94.390 131.139 104.542 1.00 52.68 979 ALA A O 1
ATOM 6062 N N . ALA A 1 980 ? 94.301 131.779 102.388 1.00 51.98 980 ALA A N 1
ATOM 6063 C CA . ALA A 1 980 ? 95.747 131.693 102.222 1.00 51.98 980 ALA A CA 1
ATOM 6064 C C . ALA A 1 980 ? 96.469 132.835 102.918 1.00 51.98 980 ALA A C 1
ATOM 6065 O O . ALA A 1 980 ? 97.598 132.659 103.387 1.00 51.98 980 ALA A O 1
ATOM 6067 N N . ARG A 1 981 ? 95.843 134.007 102.989 1.00 58.02 981 ARG A N 1
ATOM 6068 C CA . ARG A 1 981 ? 96.496 135.153 103.604 1.00 58.02 981 ARG A CA 1
ATOM 6069 C C . ARG A 1 981 ? 96.442 135.071 105.120 1.00 58.02 981 ARG A C 1
ATOM 6070 O O . ARG A 1 981 ? 97.397 135.458 105.802 1.00 58.02 981 ARG A O 1
ATOM 6078 N N . SER A 1 982 ? 95.332 134.587 105.662 1.00 54.46 982 SER A N 1
ATOM 6079 C CA . SER A 1 982 ? 95.218 134.309 107.091 1.00 54.46 982 SER A CA 1
ATOM 6080 C C . SER A 1 982 ? 95.564 132.859 107.404 1.00 54.46 982 SER A C 1
ATOM 6081 O O . SER A 1 982 ? 94.827 132.156 108.091 1.00 54.46 982 SER A O 1
ATOM 6084 N N . ALA A 1 983 ? 96.705 132.409 106.904 1.00 49.73 983 ALA A N 1
ATOM 6085 C CA . ALA A 1 983 ? 97.185 131.057 107.120 1.00 49.73 983 ALA A CA 1
ATOM 6086 C C . ALA A 1 983 ? 98.554 131.107 107.774 1.00 49.73 983 ALA A C 1
ATOM 6087 O O . ALA A 1 983 ? 99.167 132.166 107.917 1.00 49.73 983 ALA A O 1
ATOM 6089 N N . ASP A 1 984 ? 99.033 129.935 108.170 1.00 43.93 984 ASP A N 1
ATOM 6090 C CA . ASP A 1 984 ? 100.405 129.848 108.639 1.00 43.93 984 ASP A CA 1
ATOM 6091 C C . ASP A 1 984 ? 101.345 129.653 107.464 1.00 43.93 984 ASP A C 1
ATOM 6092 O O . ASP A 1 984 ? 102.431 130.238 107.423 1.00 43.93 984 ASP A O 1
ATOM 6097 N N . ILE A 1 985 ? 100.934 128.838 106.497 1.00 38.85 985 ILE A N 1
ATOM 6098 C CA . ILE A 1 985 ? 101.631 128.674 105.231 1.00 38.85 985 ILE A CA 1
ATOM 6099 C C . ILE A 1 985 ? 100.611 128.877 104.122 1.00 38.85 985 ILE A C 1
ATOM 6100 O O . ILE A 1 985 ? 99.537 128.273 104.148 1.00 38.85 985 ILE A O 1
ATOM 6105 N N . ALA A 1 986 ? 100.925 129.746 103.171 1.00 39.74 986 ALA A N 1
ATOM 6106 C CA . ALA A 1 986 ? 100.135 129.874 101.956 1.00 39.74 986 ALA A CA 1
ATOM 6107 C C . ALA A 1 986 ? 100.806 129.030 100.885 1.00 39.74 986 ALA A C 1
ATOM 6108 O O . ALA A 1 986 ? 102.009 129.161 100.656 1.00 39.74 986 ALA A O 1
ATOM 6110 N N . VAL A 1 987 ? 100.037 128.152 100.254 1.00 41.37 987 VAL A N 1
ATOM 6111 C CA . VAL A 1 987 ? 100.551 127.189 99.290 1.00 41.37 987 VAL A CA 1
ATOM 6112 C C . VAL A 1 987 ? 99.775 127.370 97.991 1.00 41.37 987 VAL A C 1
ATOM 6113 O O . VAL A 1 987 ? 98.574 127.651 98.019 1.00 41.37 987 VAL A O 1
ATOM 6117 N N . GLY A 1 988 ? 100.469 127.264 96.856 1.00 43.65 988 GLY A N 1
ATOM 6118 C CA . GLY A 1 988 ? 99.794 127.380 95.575 1.00 43.65 988 GLY A CA 1
ATOM 6119 C C . GLY A 1 988 ? 98.815 126.253 95.294 1.00 43.65 988 GLY A C 1
ATOM 6120 O O . GLY A 1 988 ? 97.746 126.483 94.722 1.00 43.65 988 GLY A O 1
ATOM 6121 N N . GLN A 1 989 ? 99.149 125.028 95.700 1.00 45.88 989 GLN A N 1
ATOM 6122 C CA . GLN A 1 989 ? 98.368 123.878 95.269 1.00 45.88 989 GLN A CA 1
ATOM 6123 C C . GLN A 1 989 ? 98.546 122.737 96.264 1.00 45.88 989 GLN A C 1
ATOM 6124 O O . GLN A 1 989 ? 99.626 122.565 96.828 1.00 45.88 989 GLN A O 1
ATOM 6130 N N . PHE A 1 990 ? 97.481 121.933 96.428 1.00 38.52 990 PHE A N 1
ATOM 6131 C CA . PHE A 1 990 ? 97.403 120.899 97.467 1.00 38.52 990 PHE A CA 1
ATOM 6132 C C . PHE A 1 990 ? 98.509 119.852 97.355 1.00 38.52 990 PHE A C 1
ATOM 6133 O O . PHE A 1 990 ? 98.912 119.275 98.369 1.00 38.52 990 PHE A O 1
ATOM 6141 N N . LYS A 1 991 ? 99.022 119.602 96.148 1.00 39.67 991 LYS A N 1
ATOM 6142 C CA . LYS A 1 991 ? 100.057 118.587 95.978 1.00 39.67 991 LYS A CA 1
ATOM 6143 C C . LYS A 1 991 ? 101.399 119.004 96.562 1.00 39.67 991 LYS A C 1
ATOM 6144 O O . LYS A 1 991 ? 102.263 118.147 96.767 1.00 39.67 991 LYS A O 1
ATOM 6150 N N . PHE A 1 992 ? 101.595 120.293 96.833 1.00 38.10 992 PHE A N 1
ATOM 6151 C CA . PHE A 1 992 ? 102.825 120.784 97.437 1.00 38.10 992 PHE A CA 1
ATOM 6152 C C . PHE A 1 992 ? 102.886 120.513 98.927 1.00 38.10 992 PHE A C 1
ATOM 6153 O O . PHE A 1 992 ? 103.910 120.788 99.552 1.00 38.10 992 PHE A O 1
ATOM 6161 N N . LEU A 1 993 ? 101.808 120.006 99.511 1.00 32.76 993 LEU A N 1
ATOM 6162 C CA . LEU A 1 993 ? 101.830 119.593 100.901 1.00 32.76 993 LEU A CA 1
ATOM 6163 C C . LEU A 1 993 ? 102.571 118.275 101.081 1.00 32.76 993 LEU A C 1
ATOM 6164 O O . LEU A 1 993 ? 102.998 117.964 102.196 1.00 32.76 993 LEU A O 1
ATOM 6169 N N . LYS A 1 994 ? 102.739 117.504 100.006 1.00 37.10 994 LYS A N 1
ATOM 6170 C CA . LYS A 1 994 ? 103.495 116.260 100.081 1.00 37.10 994 LYS A CA 1
ATOM 6171 C C . LYS A 1 994 ? 104.980 116.525 100.278 1.00 37.10 994 LYS A C 1
ATOM 6172 O O . LYS A 1 994 ? 105.625 115.878 101.106 1.00 37.10 994 LYS A O 1
ATOM 6178 N N . LYS A 1 995 ? 105.540 117.469 99.529 1.00 36.98 995 LYS A N 1
ATOM 6179 C CA . LYS A 1 995 ? 106.947 117.813 99.673 1.00 36.98 995 LYS A CA 1
ATOM 6180 C C . LYS A 1 995 ? 107.149 118.867 100.748 1.00 36.98 995 LYS A C 1
ATOM 6181 O O . LYS A 1 995 ? 108.218 118.926 101.361 1.00 36.98 995 LYS A O 1
ATOM 6187 N N . LEU A 1 996 ? 106.132 119.689 100.994 1.00 32.48 996 LEU A N 1
ATOM 6188 C CA . LEU A 1 996 ? 106.195 120.660 102.076 1.00 32.48 996 LEU A CA 1
ATOM 6189 C C . LEU A 1 996 ? 106.108 119.990 103.435 1.00 32.48 996 LEU A C 1
ATOM 6190 O O . LEU A 1 996 ? 106.675 120.490 104.409 1.00 32.48 996 LEU A O 1
ATOM 6195 N N . LEU A 1 997 ? 105.424 118.857 103.521 1.00 31.41 997 LEU A N 1
ATOM 6196 C CA . LEU A 1 997 ? 105.187 118.214 104.802 1.00 31.41 997 LEU A CA 1
ATOM 6197 C C . LEU A 1 997 ? 106.201 117.115 105.085 1.00 31.41 997 LEU A C 1
ATOM 6198 O O . LEU A 1 997 ? 106.793 117.081 106.165 1.00 31.41 997 LEU A O 1
ATOM 6203 N N . LEU A 1 998 ? 106.440 116.230 104.117 1.00 34.72 998 LEU A N 1
ATOM 6204 C CA . LEU A 1 998 ? 107.308 115.082 104.345 1.00 34.72 998 LEU A CA 1
ATOM 6205 C C . LEU A 1 998 ? 108.785 115.429 104.264 1.00 34.72 998 LEU A C 1
ATOM 6206 O O . LEU A 1 998 ? 109.590 114.815 104.968 1.00 34.72 998 LEU A O 1
ATOM 6211 N N . VAL A 1 999 ? 109.169 116.376 103.419 1.00 34.73 999 VAL A N 1
ATOM 6212 C CA . VAL A 1 999 ? 110.566 116.774 103.289 1.00 34.73 999 VAL A CA 1
ATOM 6213 C C . VAL A 1 999 ? 110.884 117.977 104.161 1.00 34.73 999 VAL A C 1
ATOM 6214 O O . VAL A 1 999 ? 111.833 117.956 104.941 1.00 34.73 999 VAL A O 1
ATOM 6218 N N . HIS A 1 1000 ? 110.076 119.023 104.067 1.00 34.08 1000 HIS A N 1
ATOM 6219 C CA . HIS A 1 1000 ? 110.332 120.274 104.758 1.00 34.08 1000 HIS A CA 1
ATOM 6220 C C . HIS A 1 1000 ? 109.747 120.318 106.158 1.00 34.08 1000 HIS A C 1
ATOM 6221 O O . HIS A 1 1000 ? 109.708 121.391 106.765 1.00 34.08 1000 HIS A O 1
ATOM 6228 N N . GLY A 1 1001 ? 109.271 119.194 106.675 1.00 33.69 1001 GLY A N 1
ATOM 6229 C CA . GLY A 1 1001 ? 108.904 119.118 108.070 1.00 33.69 1001 GLY A CA 1
ATOM 6230 C C . GLY A 1 1001 ? 109.750 118.113 108.813 1.00 33.69 1001 GLY A C 1
ATOM 6231 O O . GLY A 1 1001 ? 110.063 118.306 109.989 1.00 33.69 1001 GLY A O 1
ATOM 6232 N N . SER A 1 1002 ? 110.136 117.036 108.127 1.00 34.62 1002 SER A N 1
ATOM 6233 C CA . SER A 1 1002 ? 111.046 116.073 108.730 1.00 34.62 1002 SER A CA 1
ATOM 6234 C C . SER A 1 1002 ? 112.446 116.648 108.854 1.00 34.62 1002 SER A C 1
ATOM 6235 O O . SER A 1 1002 ? 113.173 116.315 109.797 1.00 34.62 1002 SER A O 1
ATOM 6238 N N . TRP A 1 1003 ? 112.843 117.495 107.905 1.00 35.49 1003 TRP A N 1
ATOM 6239 C CA . TRP A 1 1003 ? 114.039 118.306 108.083 1.00 35.49 1003 TRP A CA 1
ATOM 6240 C C . TRP A 1 1003 ? 113.837 119.334 109.181 1.00 35.49 1003 TRP A C 1
ATOM 6241 O O . TRP A 1 1003 ? 114.676 119.473 110.073 1.00 35.49 1003 TRP A O 1
ATOM 6252 N N . SER A 1 1004 ? 112.711 120.047 109.145 1.00 33.91 1004 SER A N 1
ATOM 6253 C CA . SER A 1 1004 ? 112.490 121.157 110.062 1.00 33.91 1004 SER A CA 1
ATOM 6254 C C . SER A 1 1004 ? 112.298 120.721 111.505 1.00 33.91 1004 SER A C 1
ATOM 6255 O O . SER A 1 1004 ? 112.427 121.557 112.398 1.00 33.91 1004 SER A O 1
ATOM 6258 N N . TYR A 1 1005 ? 111.978 119.454 111.758 1.00 36.19 1005 TYR A N 1
ATOM 6259 C CA . TYR A 1 1005 ? 111.861 118.935 113.116 1.00 36.19 1005 TYR A CA 1
ATOM 6260 C C . TYR A 1 1005 ? 113.140 118.285 113.619 1.00 36.19 1005 TYR A C 1
ATOM 6261 O O . TYR A 1 1005 ? 113.492 118.451 114.790 1.00 36.19 1005 TYR A O 1
ATOM 6270 N N . GLN A 1 1006 ? 113.844 117.545 112.768 1.00 39.29 1006 GLN A N 1
ATOM 6271 C CA . GLN A 1 1006 ? 115.060 116.881 113.210 1.00 39.29 1006 GLN A CA 1
ATOM 6272 C C . GLN A 1 1006 ? 116.209 117.864 113.388 1.00 39.29 1006 GLN A C 1
ATOM 6273 O O . GLN A 1 1006 ? 116.964 117.761 114.367 1.00 39.29 1006 GLN A O 1
ATOM 6279 N N . ARG A 1 1007 ? 116.330 118.834 112.478 1.00 32.04 1007 ARG A N 1
ATOM 6280 C CA . ARG A 1 1007 ? 117.360 119.859 112.600 1.00 32.04 1007 ARG A CA 1
ATOM 6281 C C . ARG A 1 1007 ? 117.103 120.769 113.792 1.00 32.04 1007 ARG A C 1
ATOM 6282 O O . ARG A 1 1007 ? 118.046 121.158 114.493 1.00 32.04 1007 ARG A O 1
ATOM 6290 N N . ILE A 1 1008 ? 115.838 121.124 114.039 1.00 29.87 1008 ILE A N 1
ATOM 6291 C CA . ILE A 1 1008 ? 115.537 121.931 115.216 1.00 29.87 1008 ILE A CA 1
ATOM 6292 C C . ILE A 1 1008 ? 115.713 121.097 116.479 1.00 29.87 1008 ILE A C 1
ATOM 6293 O O . ILE A 1 1008 ? 116.066 121.637 117.526 1.00 29.87 1008 ILE A O 1
ATOM 6298 N N . SER A 1 1009 ? 115.559 119.770 116.392 1.00 32.06 1009 SER A N 1
ATOM 6299 C CA . SER A 1 1009 ? 115.745 118.928 117.569 1.00 32.06 1009 SER A CA 1
ATOM 6300 C C . SER A 1 1009 ? 117.210 118.892 117.978 1.00 32.06 1009 SER A C 1
ATOM 6301 O O . SER A 1 1009 ? 117.546 119.149 119.142 1.00 32.06 1009 SER A O 1
ATOM 6304 N N . VAL A 1 1010 ? 118.099 118.631 117.014 1.00 30.64 1010 VAL A N 1
ATOM 6305 C CA . VAL A 1 1010 ? 119.533 118.612 117.295 1.00 30.64 1010 VAL A CA 1
ATOM 6306 C C . VAL A 1 1010 ? 120.039 120.012 117.647 1.00 30.64 1010 VAL A C 1
ATOM 6307 O O . VAL A 1 1010 ? 120.966 120.160 118.454 1.00 30.64 1010 VAL A O 1
ATOM 6311 N N . ALA A 1 1011 ? 119.403 121.058 117.112 1.00 27.91 1011 ALA A N 1
ATOM 6312 C CA . ALA A 1 1011 ? 119.816 122.421 117.438 1.00 27.91 1011 ALA A CA 1
ATOM 6313 C C . ALA A 1 1011 ? 119.458 122.796 118.873 1.00 27.91 1011 ALA A C 1
ATOM 6314 O O . ALA A 1 1011 ? 120.276 123.399 119.583 1.00 27.91 1011 ALA A O 1
ATOM 6316 N N . ILE A 1 1012 ? 118.249 122.446 119.320 1.00 28.46 1012 ILE A N 1
ATOM 6317 C CA . ILE A 1 1012 ? 117.828 122.772 120.682 1.00 28.46 1012 ILE A CA 1
ATOM 6318 C C . ILE A 1 1012 ? 118.616 121.956 121.698 1.00 28.46 1012 ILE A C 1
ATOM 6319 O O . ILE A 1 1012 ? 119.118 122.497 122.695 1.00 28.46 1012 ILE A O 1
ATOM 6324 N N . LEU A 1 1013 ? 118.756 120.647 121.449 1.00 27.37 1013 LEU A N 1
ATOM 6325 C CA . LEU A 1 1013 ? 119.507 119.794 122.367 1.00 27.37 1013 LEU A CA 1
ATOM 6326 C C . LEU A 1 1013 ? 120.981 120.173 122.412 1.00 27.37 1013 LEU A C 1
ATOM 6327 O O . LEU A 1 1013 ? 121.611 120.098 123.477 1.00 27.37 1013 LEU A O 1
ATOM 6332 N N . TYR A 1 1014 ? 121.530 120.607 121.276 1.00 24.82 1014 TYR A N 1
ATOM 6333 C CA . TYR A 1 1014 ? 122.893 121.119 121.248 1.00 24.82 1014 TYR A CA 1
ATOM 6334 C C . TYR A 1 1014 ? 123.035 122.409 122.042 1.00 24.82 1014 TYR A C 1
ATOM 6335 O O . TYR A 1 1014 ? 124.064 122.627 122.683 1.00 24.82 1014 TYR A O 1
ATOM 6344 N N . SER A 1 1015 ? 122.044 123.297 121.984 1.00 26.53 1015 SER A N 1
ATOM 6345 C CA . SER A 1 1015 ? 122.186 124.550 122.718 1.00 26.53 1015 SER A CA 1
ATOM 6346 C C . SER A 1 1015 ? 122.053 124.346 124.225 1.00 26.53 1015 SER A C 1
ATOM 6347 O O . SER A 1 1015 ? 122.725 125.040 125.007 1.00 26.53 1015 SER A O 1
ATOM 6350 N N . PHE A 1 1016 ? 121.209 123.398 124.649 1.00 27.31 1016 PHE A N 1
ATOM 6351 C CA . PHE A 1 1016 ? 121.195 123.002 126.056 1.00 27.31 1016 PHE A CA 1
ATOM 6352 C C . PHE A 1 1016 ? 122.533 122.408 126.481 1.00 27.31 1016 PHE A C 1
ATOM 6353 O O . PHE A 1 1016 ? 123.047 122.731 127.568 1.00 27.31 1016 PHE A O 1
ATOM 6361 N N . TYR A 1 1017 ? 123.099 121.537 125.630 1.00 23.82 1017 TYR A N 1
ATOM 6362 C CA . TYR A 1 1017 ? 124.448 121.011 125.831 1.00 23.82 1017 TYR A CA 1
ATOM 6363 C C . TYR A 1 1017 ? 125.479 122.107 126.012 1.00 23.82 1017 TYR A C 1
ATOM 6364 O O . TYR A 1 1017 ? 126.319 122.032 126.911 1.00 23.82 1017 TYR A O 1
ATOM 6373 N N . LYS A 1 1018 ? 125.478 123.095 125.118 1.00 24.89 1018 LYS A N 1
ATOM 6374 C CA . LYS A 1 1018 ? 126.561 124.065 125.109 1.00 24.89 1018 LYS A CA 1
ATOM 6375 C C . LYS A 1 1018 ? 126.451 125.006 126.295 1.00 24.89 1018 LYS A C 1
ATOM 6376 O O . LYS A 1 1018 ? 127.478 125.438 126.843 1.00 24.89 1018 LYS A O 1
ATOM 6382 N N . ASN A 1 1019 ? 125.226 125.272 126.753 1.00 28.57 1019 ASN A N 1
ATOM 6383 C CA . ASN A 1 1019 ? 125.112 126.211 127.849 1.00 28.57 1019 ASN A CA 1
ATOM 6384 C C . ASN A 1 1019 ? 125.459 125.530 129.165 1.00 28.57 1019 ASN A C 1
ATOM 6385 O O . ASN A 1 1019 ? 126.174 126.104 129.999 1.00 28.57 1019 ASN A O 1
ATOM 6390 N N . THR A 1 1020 ? 125.014 124.280 129.344 1.00 27.35 1020 THR A N 1
ATOM 6391 C CA . THR A 1 1020 ? 125.474 123.529 130.507 1.00 27.35 1020 THR A CA 1
ATOM 6392 C C . THR A 1 1020 ? 126.881 122.977 130.337 1.00 27.35 1020 THR A C 1
ATOM 6393 O O . THR A 1 1020 ? 127.369 122.297 131.239 1.00 27.35 1020 THR A O 1
ATOM 6397 N N . ALA A 1 1021 ? 127.528 123.210 129.201 1.00 24.48 1021 ALA A N 1
ATOM 6398 C CA . ALA A 1 1021 ? 128.918 122.815 129.047 1.00 24.48 1021 ALA A CA 1
ATOM 6399 C C . ALA A 1 1021 ? 129.851 123.966 129.376 1.00 24.48 1021 ALA A C 1
ATOM 6400 O O . ALA A 1 1021 ? 130.984 123.732 129.808 1.00 24.48 1021 ALA A O 1
ATOM 6402 N N . LEU A 1 1022 ? 129.405 125.209 129.174 1.00 23.78 1022 LEU A N 1
ATOM 6403 C CA . LEU A 1 1022 ? 130.179 126.321 129.715 1.00 23.78 1022 LEU A CA 1
ATOM 6404 C C . LEU A 1 1022 ? 129.909 126.502 131.200 1.00 23.78 1022 LEU A C 1
ATOM 6405 O O . LEU A 1 1022 ? 130.828 126.438 132.022 1.00 23.78 1022 LEU A O 1
ATOM 6410 N N . TYR A 1 1023 ? 128.650 126.739 131.560 1.00 29.46 1023 TYR A N 1
ATOM 6411 C CA . TYR A 1 1023 ? 128.339 127.343 132.846 1.00 29.46 1023 TYR A CA 1
ATOM 6412 C C . TYR A 1 1023 ? 128.201 126.339 133.978 1.00 29.46 1023 TYR A C 1
ATOM 6413 O O . TYR A 1 1023 ? 127.701 126.700 135.047 1.00 29.46 1023 TYR A O 1
ATOM 6422 N N . MET A 1 1024 ? 128.616 125.095 133.776 1.00 27.53 1024 MET A N 1
ATOM 6423 C CA . MET A 1 1024 ? 128.617 124.124 134.857 1.00 27.53 1024 MET A CA 1
ATOM 6424 C C . MET A 1 1024 ? 129.970 124.034 135.541 1.00 27.53 1024 MET A C 1
ATOM 6425 O O . MET A 1 1024 ? 130.039 123.590 136.693 1.00 27.53 1024 MET A O 1
ATOM 6430 N N . THR A 1 1025 ? 131.029 124.522 134.885 1.00 25.97 1025 THR A N 1
ATOM 6431 C CA . THR A 1 1025 ? 132.294 124.786 135.566 1.00 25.97 1025 THR A CA 1
ATOM 6432 C C . THR A 1 1025 ? 132.117 125.765 136.721 1.00 25.97 1025 THR A C 1
ATOM 6433 O O . THR A 1 1025 ? 132.866 125.702 137.699 1.00 25.97 1025 THR A O 1
ATOM 6437 N N . GLN A 1 1026 ? 131.127 126.659 136.621 1.00 27.11 1026 GLN A N 1
ATOM 6438 C CA . GLN A 1 1026 ? 130.742 127.549 137.710 1.00 27.11 1026 GLN A CA 1
ATOM 6439 C C . GLN A 1 1026 ? 130.339 126.787 138.971 1.00 27.11 1026 GLN A C 1
ATOM 6440 O O . GLN A 1 1026 ? 130.567 127.279 140.078 1.00 27.11 1026 GLN A O 1
ATOM 6446 N N . PHE A 1 1027 ? 129.738 125.598 138.833 1.00 28.75 1027 PHE A N 1
ATOM 6447 C CA . PHE A 1 1027 ? 129.343 124.789 139.986 1.00 28.75 1027 PHE A CA 1
ATOM 6448 C C . PHE A 1 1027 ? 130.470 123.921 140.516 1.00 28.75 1027 PHE A C 1
ATOM 6449 O O . PHE A 1 1027 ? 130.564 123.710 141.728 1.00 28.75 1027 PHE A O 1
ATOM 6457 N N . TRP A 1 1028 ? 131.325 123.401 139.640 1.00 28.59 1028 TRP A N 1
ATOM 6458 C CA . TRP A 1 1028 ? 132.447 122.602 140.107 1.00 28.59 1028 TRP A CA 1
ATOM 6459 C C . TRP A 1 1028 ? 133.478 123.454 140.831 1.00 28.59 1028 TRP A C 1
ATOM 6460 O O . TRP A 1 1028 ? 134.259 122.926 141.628 1.00 28.59 1028 TRP A O 1
ATOM 6471 N N . TYR A 1 1029 ? 133.462 124.762 140.589 1.00 28.54 1029 TYR A N 1
ATOM 6472 C CA . TYR A 1 1029 ? 134.335 125.735 141.219 1.00 28.54 1029 TYR A CA 1
ATOM 6473 C C . TYR A 1 1029 ? 133.799 126.239 142.542 1.00 28.54 1029 TYR A C 1
ATOM 6474 O O . TYR A 1 1029 ? 134.574 126.763 143.349 1.00 28.54 1029 TYR A O 1
ATOM 6483 N N . VAL A 1 1030 ? 132.492 126.099 142.765 1.00 28.05 1030 VAL A N 1
ATOM 6484 C CA . VAL A 1 1030 ? 131.897 126.333 144.076 1.00 28.05 1030 VAL A CA 1
ATOM 6485 C C . VAL A 1 1030 ? 132.532 125.420 145.122 1.00 28.05 1030 VAL A C 1
ATOM 6486 O O . VAL A 1 1030 ? 132.818 125.842 146.247 1.00 28.05 1030 VAL A O 1
ATOM 6490 N N . PHE A 1 1031 ? 132.842 124.182 144.738 1.00 31.55 1031 PHE A N 1
ATOM 6491 C CA . PHE A 1 1031 ? 133.591 123.263 145.590 1.00 31.55 1031 PHE A CA 1
ATOM 6492 C C . PHE A 1 1031 ? 134.994 123.765 145.905 1.00 31.55 1031 PHE A C 1
ATOM 6493 O O . PHE A 1 1031 ? 135.579 123.347 146.909 1.00 31.55 1031 PHE A O 1
ATOM 6501 N N . ALA A 1 1032 ? 135.541 124.658 145.083 1.00 27.45 1032 ALA A N 1
ATOM 6502 C CA . ALA A 1 1032 ? 136.905 125.128 145.247 1.00 27.45 1032 ALA A CA 1
ATOM 6503 C C . ALA A 1 1032 ? 137.028 126.609 145.574 1.00 27.45 1032 ALA A C 1
ATOM 6504 O O . ALA A 1 1032 ? 138.133 127.049 145.884 1.00 27.45 1032 ALA A O 1
ATOM 6506 N N . ASN A 1 1033 ? 135.959 127.407 145.518 1.00 28.01 1033 ASN A N 1
ATOM 6507 C CA . ASN A 1 1033 ? 136.173 128.843 145.738 1.00 28.01 1033 ASN A CA 1
ATOM 6508 C C . ASN A 1 1033 ? 136.094 129.185 147.225 1.00 28.01 1033 ASN A C 1
ATOM 6509 O O . ASN A 1 1033 ? 137.110 129.560 147.813 1.00 28.01 1033 ASN A O 1
ATOM 6514 N N . ALA A 1 1034 ? 134.905 129.124 147.836 1.00 29.83 1034 ALA A N 1
ATOM 6515 C CA . ALA A 1 1034 ? 134.724 128.721 149.232 1.00 29.83 1034 ALA A CA 1
ATOM 6516 C C . ALA A 1 1034 ? 133.299 128.259 149.481 1.00 29.83 1034 ALA A C 1
ATOM 6517 O O . ALA A 1 1034 ? 132.797 128.473 150.590 1.00 29.83 1034 ALA A O 1
ATOM 6519 N N . PHE A 1 1035 ? 132.644 127.675 148.469 1.00 31.22 1035 PHE A N 1
ATOM 6520 C CA . PHE A 1 1035 ? 131.180 127.710 148.312 1.00 31.22 1035 PHE A CA 1
ATOM 6521 C C . PHE A 1 1035 ? 130.693 129.155 148.356 1.00 31.22 1035 PHE A C 1
ATOM 6522 O O . PHE A 1 1035 ? 129.732 129.495 149.041 1.00 31.22 1035 PHE A O 1
ATOM 6530 N N . SER A 1 1036 ? 131.375 130.016 147.603 1.00 28.84 1036 SER A N 1
ATOM 6531 C CA . SER A 1 1036 ? 131.243 131.458 147.757 1.00 28.84 1036 SER A CA 1
ATOM 6532 C C . SER A 1 1036 ? 130.484 132.152 146.641 1.00 28.84 1036 SER A C 1
ATOM 6533 O O . SER A 1 1036 ? 129.831 133.162 146.902 1.00 28.84 1036 SER A O 1
ATOM 6536 N N . GLY A 1 1037 ? 130.552 131.652 145.414 1.00 29.92 1037 GLY A N 1
ATOM 6537 C CA . GLY A 1 1037 ? 129.858 132.300 144.321 1.00 29.92 1037 GLY A CA 1
ATOM 6538 C C . GLY A 1 1037 ? 130.787 133.053 143.407 1.00 29.92 1037 GLY A C 1
ATOM 6539 O O . GLY A 1 1037 ? 130.435 134.111 142.890 1.00 29.92 1037 GLY A O 1
ATOM 6540 N N . GLN A 1 1038 ? 131.978 132.519 143.199 1.00 26.99 1038 GLN A N 1
ATOM 6541 C CA . GLN A 1 1038 ? 132.988 133.186 142.398 1.00 26.99 1038 GLN A CA 1
ATOM 6542 C C . GLN A 1 1038 ? 132.814 132.797 140.940 1.00 26.99 1038 GLN A C 1
ATOM 6543 O O . GLN A 1 1038 ? 132.815 131.609 140.604 1.00 26.99 1038 GLN A O 1
ATOM 6549 N N . SER A 1 1039 ? 132.666 133.798 140.080 1.00 27.45 1039 SER A N 1
ATOM 6550 C CA . SER A 1 1039 ? 132.595 133.539 138.654 1.00 27.45 1039 SER A CA 1
ATOM 6551 C C . SER A 1 1039 ? 133.986 133.253 138.117 1.00 27.45 1039 SER A C 1
ATOM 6552 O O . SER A 1 1039 ? 134.958 133.917 138.479 1.00 27.45 1039 SER A O 1
ATOM 6555 N N . ILE A 1 1040 ? 134.081 132.235 137.268 1.00 27.62 1040 ILE A N 1
ATOM 6556 C CA . ILE A 1 1040 ? 135.367 131.878 136.689 1.00 27.62 1040 ILE A CA 1
ATOM 6557 C C . ILE A 1 1040 ? 135.758 132.876 135.612 1.00 27.62 1040 ILE A C 1
ATOM 6558 O O . ILE A 1 1040 ? 136.857 133.443 135.631 1.00 27.62 1040 ILE A O 1
ATOM 6563 N N . MET A 1 1041 ? 134.866 133.104 134.659 1.00 28.92 1041 MET A N 1
ATOM 6564 C CA . MET A 1 1041 ? 135.168 133.947 133.520 1.00 28.92 1041 MET A CA 1
ATOM 6565 C C . MET A 1 1041 ? 134.872 135.397 133.862 1.00 28.92 1041 MET A C 1
ATOM 6566 O O . MET A 1 1041 ? 134.286 135.713 134.898 1.00 28.92 1041 MET A O 1
ATOM 6571 N N . GLU A 1 1042 ? 135.278 136.286 132.964 1.00 34.05 1042 GLU A N 1
ATOM 6572 C CA . GLU A 1 1042 ? 134.872 137.674 133.066 1.00 34.05 1042 GLU A CA 1
ATOM 6573 C C . GLU A 1 1042 ? 133.382 137.786 132.745 1.00 34.05 1042 GLU A C 1
ATOM 6574 O O . GLU A 1 1042 ? 132.789 136.898 132.129 1.00 34.05 1042 GLU A O 1
ATOM 6580 N N . SER A 1 1043 ? 132.781 138.878 133.225 1.00 36.34 1043 SER A N 1
ATOM 6581 C CA . SER A 1 1043 ? 131.343 139.101 133.118 1.00 36.34 1043 SER A CA 1
ATOM 6582 C C . SER A 1 1043 ? 130.857 139.109 131.677 1.00 36.34 1043 SER A C 1
ATOM 6583 O O . SER A 1 1043 ? 129.918 138.389 131.323 1.00 36.34 1043 SER A O 1
ATOM 6586 N N . TRP A 1 1044 ? 131.471 139.933 130.835 1.00 35.18 1044 TRP A N 1
ATOM 6587 C CA . TRP A 1 1044 ? 130.947 140.115 129.493 1.00 35.18 1044 TRP A CA 1
ATOM 6588 C C . TRP A 1 1044 ? 131.347 138.997 128.554 1.00 35.18 1044 TRP A C 1
ATOM 6589 O O . TRP A 1 1044 ? 130.704 138.825 127.518 1.00 35.18 1044 TRP A O 1
ATOM 6600 N N . THR A 1 1045 ? 132.375 138.230 128.907 1.00 30.63 1045 THR A N 1
ATOM 6601 C CA . THR A 1 1045 ? 132.814 137.112 128.084 1.00 30.63 1045 THR A CA 1
ATOM 6602 C C . THR A 1 1045 ? 131.778 135.989 128.072 1.00 30.63 1045 THR A C 1
ATOM 6603 O O . THR A 1 1045 ? 131.642 135.278 127.070 1.00 30.63 1045 THR A O 1
ATOM 6607 N N . MET A 1 1046 ? 131.014 135.847 129.158 1.00 31.69 1046 MET A N 1
ATOM 6608 C CA . MET A 1 1046 ? 129.928 134.873 129.215 1.00 31.69 1046 MET A CA 1
ATOM 6609 C C . MET A 1 1046 ? 128.754 135.299 128.340 1.00 31.69 1046 MET A C 1
ATOM 6610 O O . MET A 1 1046 ? 128.151 134.471 127.631 1.00 31.69 1046 MET A O 1
ATOM 6615 N N . SER A 1 1047 ? 128.399 136.587 128.411 1.00 33.68 1047 SER A N 1
ATOM 6616 C CA . SER A 1 1047 ? 127.413 137.165 127.505 1.00 33.68 1047 SER A CA 1
ATOM 6617 C C . SER A 1 1047 ? 127.848 137.011 126.055 1.00 33.68 1047 SER A C 1
ATOM 6618 O O . SER A 1 1047 ? 127.022 136.775 125.164 1.00 33.68 1047 SER A O 1
ATOM 6621 N N . PHE A 1 1048 ? 129.154 137.099 125.815 1.00 30.29 1048 PHE A N 1
ATOM 6622 C CA . PHE A 1 1048 ? 129.695 136.888 124.483 1.00 30.29 1048 PHE A CA 1
ATOM 6623 C C . PHE A 1 1048 ? 129.629 135.424 124.084 1.00 30.29 1048 PHE A C 1
ATOM 6624 O O . PHE A 1 1048 ? 129.549 135.121 122.895 1.00 30.29 1048 PHE A O 1
ATOM 6632 N N . TYR A 1 1049 ? 129.686 134.506 125.052 1.00 28.92 1049 TYR A N 1
ATOM 6633 C CA . TYR A 1 1049 ? 129.507 133.087 124.753 1.00 28.92 1049 TYR A CA 1
ATOM 6634 C C . TYR A 1 1049 ? 128.109 132.823 124.231 1.00 28.92 1049 TYR A C 1
ATOM 6635 O O . TYR A 1 1049 ? 127.929 132.271 123.141 1.00 28.92 1049 TYR A O 1
ATOM 6644 N N . ASN A 1 1050 ? 127.096 133.221 124.994 1.00 34.61 1050 ASN A N 1
ATOM 6645 C CA . ASN A 1 1050 ? 125.740 132.958 124.542 1.00 34.61 1050 ASN A CA 1
ATOM 6646 C C . ASN A 1 1050 ? 125.159 134.095 123.701 1.00 34.61 1050 ASN A C 1
ATOM 6647 O O . ASN A 1 1050 ? 123.934 134.235 123.631 1.00 34.61 1050 ASN A O 1
ATOM 6652 N N . LEU A 1 1051 ? 126.007 134.919 123.076 1.00 34.67 1051 LEU A N 1
ATOM 6653 C CA . LEU A 1 1051 ? 125.515 135.889 122.101 1.00 34.67 1051 LEU A CA 1
ATOM 6654 C C . LEU A 1 1051 ? 126.360 135.996 120.834 1.00 34.67 1051 LEU A C 1
ATOM 6655 O O . LEU A 1 1051 ? 125.818 136.388 119.796 1.00 34.67 1051 LEU A O 1
ATOM 6660 N N . PHE A 1 1052 ? 127.645 135.642 120.853 1.00 33.06 1052 PHE A N 1
ATOM 6661 C CA . PHE A 1 1052 ? 128.536 135.906 119.727 1.00 33.06 1052 PHE A CA 1
ATOM 6662 C C . PHE A 1 1052 ? 129.289 134.684 119.216 1.00 33.06 1052 PHE A C 1
ATOM 6663 O O . PHE A 1 1052 ? 129.561 134.592 118.018 1.00 33.06 1052 PHE A O 1
ATOM 6671 N N . PHE A 1 1053 ? 129.686 133.766 120.091 1.00 30.12 1053 PHE A N 1
ATOM 6672 C CA . PHE A 1 1053 ? 130.656 132.757 119.691 1.00 30.12 1053 PHE A CA 1
ATOM 6673 C C . PHE A 1 1053 ? 130.115 131.344 119.645 1.00 30.12 1053 PHE A C 1
ATOM 6674 O O . PHE A 1 1053 ? 130.796 130.462 119.117 1.00 30.12 1053 PHE A O 1
ATOM 6682 N N . THR A 1 1054 ? 128.934 131.087 120.198 1.00 29.78 1054 THR A N 1
ATOM 6683 C CA . THR A 1 1054 ? 128.300 129.783 120.054 1.00 29.78 1054 THR A CA 1
ATOM 6684 C C . THR A 1 1054 ? 126.851 129.910 119.600 1.00 29.78 1054 THR A C 1
ATOM 6685 O O . THR A 1 1054 ? 126.061 129.001 119.839 1.00 29.78 1054 THR A O 1
ATOM 6689 N N . VAL A 1 1055 ? 126.479 131.020 118.962 1.00 34.04 1055 VAL A N 1
ATOM 6690 C CA . VAL A 1 1055 ? 125.094 131.218 118.547 1.00 34.04 1055 VAL A CA 1
ATOM 6691 C C . VAL A 1 1055 ? 124.861 130.823 117.084 1.00 34.04 1055 VAL A C 1
ATOM 6692 O O . VAL A 1 1055 ? 123.737 130.436 116.730 1.00 34.04 1055 VAL A O 1
ATOM 6696 N N . TRP A 1 1056 ? 125.889 130.866 116.242 1.00 35.39 1056 TRP A N 1
ATOM 6697 C CA . TRP A 1 1056 ? 125.857 130.379 114.862 1.00 35.39 1056 TRP A CA 1
ATOM 6698 C C . TRP A 1 1056 ? 125.968 128.862 114.634 1.00 35.39 1056 TRP A C 1
ATOM 6699 O O . TRP A 1 1056 ? 125.367 128.388 113.658 1.00 35.39 1056 TRP A O 1
ATOM 6710 N N . PRO A 1 1057 ? 126.729 128.071 115.409 1.00 31.53 1057 PRO A N 1
ATOM 6711 C CA . PRO A 1 1057 ? 126.683 126.598 115.224 1.00 31.53 1057 PRO A CA 1
ATOM 6712 C C . PRO A 1 1057 ? 125.302 125.976 115.411 1.00 31.53 1057 PRO A C 1
ATOM 6713 O O . PRO A 1 1057 ? 124.979 125.058 114.643 1.00 31.53 1057 PRO A O 1
ATOM 6717 N N . PRO A 1 1058 ? 124.440 126.415 116.357 1.00 31.28 1058 PRO A N 1
ATOM 6718 C CA . PRO A 1 1058 ? 123.059 125.905 116.303 1.00 31.28 1058 PRO A CA 1
ATOM 6719 C C . PRO A 1 1058 ? 122.302 126.352 115.073 1.00 31.28 1058 PRO A C 1
ATOM 6720 O O . PRO A 1 1058 ? 121.440 125.606 114.597 1.00 31.28 1058 PRO A O 1
ATOM 6724 N N . PHE A 1 1059 ? 122.615 127.534 114.537 1.00 32.65 1059 PHE A N 1
ATOM 6725 C CA . PHE A 1 1059 ? 121.938 128.009 113.337 1.00 32.65 1059 PHE A CA 1
ATOM 6726 C C . PHE A 1 1059 ? 122.303 127.166 112.122 1.00 32.65 1059 PHE A C 1
ATOM 6727 O O . PHE A 1 1059 ? 121.449 126.903 111.270 1.00 32.65 1059 PHE A O 1
ATOM 6735 N N . VAL A 1 1060 ? 123.554 126.717 112.023 1.00 32.27 1060 VAL A N 1
ATOM 6736 C CA . VAL A 1 1060 ? 123.920 125.895 110.875 1.00 32.27 1060 VAL A CA 1
ATOM 6737 C C . VAL A 1 1060 ? 123.653 124.409 111.091 1.00 32.27 1060 VAL A C 1
ATOM 6738 O O . VAL A 1 1060 ? 123.615 123.653 110.111 1.00 32.27 1060 VAL A O 1
ATOM 6742 N N . ILE A 1 1061 ? 123.485 123.962 112.336 1.00 32.30 1061 ILE A N 1
ATOM 6743 C CA . ILE A 1 1061 ? 122.892 122.646 112.559 1.00 32.30 1061 ILE A CA 1
ATOM 6744 C C . ILE A 1 1061 ? 121.433 122.655 112.124 1.00 32.30 1061 ILE A C 1
ATOM 6745 O O . ILE A 1 1061 ? 120.981 121.785 111.371 1.00 32.30 1061 ILE A O 1
ATOM 6750 N N . GLY A 1 1062 ? 120.688 123.667 112.562 1.00 34.67 1062 GLY A N 1
ATOM 6751 C CA . GLY A 1 1062 ? 119.262 123.734 112.335 1.00 34.67 1062 GLY A CA 1
ATOM 6752 C C . GLY A 1 1062 ? 118.849 124.051 110.916 1.00 34.67 1062 GLY A C 1
ATOM 6753 O O . GLY A 1 1062 ? 117.673 123.870 110.589 1.00 34.67 1062 GLY A O 1
ATOM 6754 N N . VAL A 1 1063 ? 119.757 124.528 110.068 1.00 35.28 1063 VAL A N 1
ATOM 6755 C CA . VAL A 1 1063 ? 119.378 124.779 108.682 1.00 35.28 1063 VAL A CA 1
ATOM 6756 C C . VAL A 1 1063 ? 120.253 124.009 107.702 1.00 35.28 1063 VAL A C 1
ATOM 6757 O O . VAL A 1 1063 ? 119.765 123.141 106.972 1.00 35.28 1063 VAL A O 1
ATOM 6761 N N . PHE A 1 1064 ? 121.551 124.307 107.676 1.00 37.89 1064 PHE A N 1
ATOM 6762 C CA . PHE A 1 1064 ? 122.381 123.917 106.542 1.00 37.89 1064 PHE A CA 1
ATOM 6763 C C . PHE A 1 1064 ? 122.835 122.468 106.593 1.00 37.89 1064 PHE A C 1
ATOM 6764 O O . PHE A 1 1064 ? 123.628 122.051 105.744 1.00 37.89 1064 PHE A O 1
ATOM 6772 N N . ASP A 1 1065 ? 122.345 121.688 107.548 1.00 40.38 1065 ASP A N 1
ATOM 6773 C CA . ASP A 1 1065 ? 122.643 120.268 107.645 1.00 40.38 1065 ASP A CA 1
ATOM 6774 C C . ASP A 1 1065 ? 121.453 119.518 107.071 1.00 40.38 1065 ASP A C 1
ATOM 6775 O O . ASP A 1 1065 ? 120.372 120.092 106.925 1.00 40.38 1065 ASP A O 1
ATOM 6780 N N . GLN A 1 1066 ? 121.656 118.261 106.704 1.00 44.69 1066 GLN A N 1
ATOM 6781 C CA . GLN A 1 1066 ? 120.551 117.342 106.493 1.00 44.69 1066 GLN A CA 1
ATOM 6782 C C . GLN A 1 1066 ? 120.966 115.963 106.987 1.00 44.69 1066 GLN A C 1
ATOM 6783 O O . GLN A 1 1066 ? 122.118 115.550 106.830 1.00 44.69 1066 GLN A O 1
ATOM 6789 N N . PHE A 1 1067 ? 120.038 115.279 107.647 1.00 50.02 1067 PHE A N 1
ATOM 6790 C CA . PHE A 1 1067 ? 120.305 113.936 108.133 1.00 50.02 1067 PHE A CA 1
ATOM 6791 C C . PHE A 1 1067 ? 119.713 112.869 107.229 1.00 50.02 1067 PHE A C 1
ATOM 6792 O O . PHE A 1 1067 ? 120.182 111.726 107.247 1.00 50.02 1067 PHE A O 1
ATOM 6800 N N . VAL A 1 1068 ? 118.706 113.231 106.443 1.00 52.56 1068 VAL A N 1
ATOM 6801 C CA . VAL A 1 1068 ? 118.176 112.424 105.355 1.00 52.56 1068 VAL A CA 1
ATOM 6802 C C . VAL A 1 1068 ? 118.108 113.292 104.110 1.00 52.56 1068 VAL A C 1
ATOM 6803 O O . VAL A 1 1068 ? 117.809 114.489 104.178 1.00 52.56 1068 VAL A O 1
ATOM 6807 N N . SER A 1 1069 ? 118.410 112.688 102.967 1.00 51.77 1069 SER A N 1
ATOM 6808 C CA . SER A 1 1069 ? 118.282 113.400 101.709 1.00 51.77 1069 SER A CA 1
ATOM 6809 C C . SER A 1 1069 ? 116.811 113.560 101.349 1.00 51.77 1069 SER A C 1
ATOM 6810 O O . SER A 1 1069 ? 115.944 112.849 101.854 1.00 51.77 1069 SER A O 1
ATOM 6813 N N . SER A 1 1070 ? 116.532 114.513 100.462 1.00 52.02 1070 SER A N 1
ATOM 6814 C CA . SER A 1 1070 ? 115.165 114.729 100.007 1.00 52.02 1070 SER A CA 1
ATOM 6815 C C . SER A 1 1070 ? 114.671 113.634 99.073 1.00 52.02 1070 SER A C 1
ATOM 6816 O O . SER A 1 1070 ? 113.466 113.557 98.824 1.00 52.02 1070 SER A O 1
ATOM 6819 N N . ARG A 1 1071 ? 115.565 112.794 98.552 1.00 58.73 1071 ARG A N 1
ATOM 6820 C CA . ARG A 1 1071 ? 115.144 111.691 97.698 1.00 58.73 1071 ARG A CA 1
ATOM 6821 C C . ARG A 1 1071 ? 114.528 110.568 98.522 1.00 58.73 1071 ARG A C 1
ATOM 6822 O O . ARG A 1 1071 ? 113.375 110.182 98.303 1.00 58.73 1071 ARG A O 1
ATOM 6830 N N . LEU A 1 1072 ? 115.280 110.036 99.487 1.00 56.33 1072 LEU A N 1
ATOM 6831 C CA . LEU A 1 1072 ? 114.798 108.904 100.268 1.00 56.33 1072 LEU A CA 1
ATOM 6832 C C . LEU A 1 1072 ? 113.778 109.299 101.326 1.00 56.33 1072 LEU A C 1
ATOM 6833 O O . LEU A 1 1072 ? 113.160 108.414 101.925 1.00 56.33 1072 LEU A O 1
ATOM 6838 N N . LEU A 1 1073 ? 113.587 110.592 101.575 1.00 47.77 1073 LEU A N 1
ATOM 6839 C CA . LEU A 1 1073 ? 112.578 111.029 102.526 1.00 47.77 1073 LEU A CA 1
ATOM 6840 C C . LEU A 1 1073 ? 111.203 111.141 101.883 1.00 47.77 1073 LEU A C 1
ATOM 6841 O O . LEU A 1 1073 ? 110.196 111.142 102.597 1.00 47.77 1073 LEU A O 1
ATOM 6846 N N . GLU A 1 1074 ? 111.137 111.209 100.553 1.00 52.64 1074 GLU A N 1
ATOM 6847 C CA . GLU A 1 1074 ? 109.867 111.157 99.847 1.00 52.64 1074 GLU A CA 1
ATOM 6848 C C . GLU A 1 1074 ? 109.671 109.869 99.060 1.00 52.64 1074 GLU A C 1
ATOM 6849 O O . GLU A 1 1074 ? 108.535 109.568 98.681 1.00 52.64 1074 GLU A O 1
ATOM 6855 N N . ARG A 1 1075 ? 110.733 109.101 98.806 1.00 58.61 1075 ARG A N 1
ATOM 6856 C CA . ARG A 1 1075 ? 110.553 107.737 98.328 1.00 58.61 1075 ARG A CA 1
ATOM 6857 C C . ARG A 1 1075 ? 110.097 106.801 99.434 1.00 58.61 1075 ARG A C 1
ATOM 6858 O O . ARG A 1 1075 ? 109.533 105.743 99.140 1.00 58.61 1075 ARG A O 1
ATOM 6866 N N . TYR A 1 1076 ? 110.333 107.164 100.692 1.00 57.06 1076 TYR A N 1
ATOM 6867 C CA . TYR A 1 1076 ? 109.895 106.383 101.846 1.00 57.06 1076 TYR A CA 1
ATOM 6868 C C . TYR A 1 1076 ? 109.094 107.297 102.761 1.00 57.06 1076 TYR A C 1
ATOM 6869 O O . TYR A 1 1076 ? 109.657 107.950 103.649 1.00 57.06 1076 TYR A O 1
ATOM 6878 N N . PRO A 1 1077 ? 107.773 107.381 102.565 1.00 49.32 1077 PRO A N 1
ATOM 6879 C CA . PRO A 1 1077 ? 106.934 108.148 103.499 1.00 49.32 1077 PRO A CA 1
ATOM 6880 C C . PRO A 1 1077 ? 106.839 107.538 104.885 1.00 49.32 1077 PRO A C 1
ATOM 6881 O O . PRO A 1 1077 ? 106.392 108.228 105.807 1.00 49.32 1077 PRO A O 1
ATOM 6885 N N . GLN A 1 1078 ? 107.241 106.273 105.053 1.00 54.81 1078 GLN A N 1
ATOM 6886 C CA . GLN A 1 1078 ? 107.323 105.633 106.361 1.00 54.81 1078 GLN A CA 1
ATOM 6887 C C . GLN A 1 1078 ? 108.273 106.354 107.308 1.00 54.81 1078 GLN A C 1
ATOM 6888 O O . GLN A 1 1078 ? 108.094 106.272 108.527 1.00 54.81 1078 GLN A O 1
ATOM 6894 N N . LEU A 1 1079 ? 109.274 107.062 106.777 1.00 51.00 1079 LEU A N 1
ATOM 6895 C CA . LEU A 1 1079 ? 110.222 107.824 107.579 1.00 51.00 1079 LEU A CA 1
ATOM 6896 C C . LEU A 1 1079 ? 109.604 109.054 108.225 1.00 51.00 1079 LEU A C 1
ATOM 6897 O O . LEU A 1 1079 ? 110.229 109.644 109.111 1.00 51.00 1079 LEU A O 1
ATOM 6902 N N . TYR A 1 1080 ? 108.409 109.464 107.800 1.00 36.27 1080 TYR A N 1
ATOM 6903 C CA . TYR A 1 1080 ? 107.730 110.578 108.443 1.00 36.27 1080 TYR A CA 1
ATOM 6904 C C . TYR A 1 1080 ? 107.195 110.195 109.811 1.00 36.27 1080 TYR A C 1
ATOM 6905 O O . TYR A 1 1080 ? 107.001 111.071 110.659 1.00 36.27 1080 TYR A O 1
ATOM 6914 N N . LYS A 1 1081 ? 106.972 108.903 110.049 1.00 44.51 1081 LYS A N 1
ATOM 6915 C CA . LYS A 1 1081 ? 106.484 108.429 111.335 1.00 44.51 1081 LYS A CA 1
ATOM 6916 C C . LYS A 1 1081 ? 107.551 108.486 112.421 1.00 44.51 1081 LYS A C 1
ATOM 6917 O O . LYS A 1 1081 ? 107.219 108.310 113.597 1.00 44.51 1081 LYS A O 1
ATOM 6923 N N . LEU A 1 1082 ? 108.812 108.734 112.055 1.00 47.46 1082 LEU A N 1
ATOM 6924 C CA . LEU A 1 1082 ? 109.861 108.978 113.038 1.00 47.46 1082 LEU A CA 1
ATOM 6925 C C . LEU A 1 1082 ? 109.648 110.292 113.777 1.00 47.46 1082 LEU A C 1
ATOM 6926 O O . LEU A 1 1082 ? 110.112 110.446 114.909 1.00 47.46 1082 LEU A O 1
ATOM 6931 N N . GLY A 1 1083 ? 108.968 111.247 113.155 1.00 40.76 1083 GLY A N 1
ATOM 6932 C CA . GLY A 1 1083 ? 108.734 112.534 113.772 1.00 40.76 1083 GLY A CA 1
ATOM 6933 C C . GLY A 1 1083 ? 107.438 112.616 114.548 1.00 40.76 1083 GLY A C 1
ATOM 6934 O O . GLY A 1 1083 ? 107.372 113.322 115.554 1.00 40.76 1083 GLY A O 1
ATOM 6935 N N . GLN A 1 1084 ? 106.402 111.902 114.090 1.00 41.42 1084 GLN A N 1
ATOM 6936 C CA . GLN A 1 1084 ? 105.096 111.941 114.749 1.00 41.42 1084 GLN A CA 1
ATOM 6937 C C . GLN A 1 1084 ? 105.138 111.379 116.162 1.00 41.42 1084 GLN A C 1
ATOM 6938 O O . GLN A 1 1084 ? 104.393 111.842 117.033 1.00 41.42 1084 GLN A O 1
ATOM 6944 N N . LYS A 1 1085 ? 105.988 110.388 116.409 1.00 47.57 1085 LYS A N 1
ATOM 6945 C CA . LYS A 1 1085 ? 106.121 109.821 117.741 1.00 47.57 1085 LYS A CA 1
ATOM 6946 C C . LYS A 1 1085 ? 106.993 110.665 118.662 1.00 47.57 1085 LYS A C 1
ATOM 6947 O O . LYS A 1 1085 ? 107.115 110.329 119.845 1.00 47.57 1085 LYS A O 1
ATOM 6953 N N . GLY A 1 1086 ? 107.585 111.746 118.163 1.00 44.23 1086 GLY A N 1
ATOM 6954 C CA . GLY A 1 1086 ? 108.455 112.582 118.969 1.00 44.23 1086 GLY A CA 1
ATOM 6955 C C . GLY A 1 1086 ? 109.769 111.917 119.310 1.00 44.23 1086 GLY A C 1
ATOM 6956 O O . GLY A 1 1086 ? 110.244 112.037 120.445 1.00 44.23 1086 GLY A O 1
ATOM 6957 N N . GLN A 1 1087 ? 110.367 111.214 118.350 1.00 49.66 1087 GLN A N 1
ATOM 6958 C CA . GLN A 1 1087 ? 111.531 110.389 118.645 1.00 49.66 1087 GLN A CA 1
ATOM 6959 C C . GLN A 1 1087 ? 112.805 111.217 118.745 1.00 49.66 1087 GLN A C 1
ATOM 6960 O O . GLN A 1 1087 ? 113.685 110.910 119.556 1.00 49.66 1087 GLN A O 1
ATOM 6966 N N . PHE A 1 1088 ? 112.918 112.281 117.954 1.00 47.17 1088 PHE A N 1
ATOM 6967 C CA . PHE A 1 1088 ? 114.166 113.028 117.911 1.00 47.17 1088 PHE A CA 1
ATOM 6968 C C . PHE A 1 1088 ? 114.313 114.007 119.065 1.00 47.17 1088 PHE A C 1
ATOM 6969 O O . PHE A 1 1088 ? 115.443 114.369 119.406 1.00 47.17 1088 PHE A O 1
ATOM 6977 N N . PHE A 1 1089 ? 113.213 114.435 119.677 1.00 39.90 1089 PHE A N 1
ATOM 6978 C CA . PHE A 1 1089 ? 113.261 115.511 120.664 1.00 39.90 1089 PHE A CA 1
ATOM 6979 C C . PHE A 1 1089 ? 112.338 115.159 121.824 1.00 39.90 1089 PHE A C 1
ATOM 6980 O O . PHE A 1 1089 ? 111.122 115.346 121.740 1.00 39.90 1089 PHE A O 1
ATOM 6988 N N . SER A 1 1090 ? 112.927 114.649 122.904 1.00 40.35 1090 SER A N 1
ATOM 6989 C CA . SER A 1 1090 ? 112.194 114.358 124.128 1.00 40.35 1090 SER A CA 1
ATOM 6990 C C . SER A 1 1090 ? 112.933 114.942 125.323 1.00 40.35 1090 SER A C 1
ATOM 6991 O O . SER A 1 1090 ? 113.882 115.713 125.156 1.00 40.35 1090 SER A O 1
ATOM 6994 N N . VAL A 1 1091 ? 112.503 114.583 126.530 1.00 40.47 1091 VAL A N 1
ATOM 6995 C CA . VAL A 1 1091 ? 113.168 115.034 127.745 1.00 40.47 1091 VAL A CA 1
ATOM 6996 C C . VAL A 1 1091 ? 114.219 114.024 128.216 1.00 40.47 1091 VAL A C 1
ATOM 6997 O O . VAL A 1 1091 ? 115.200 114.422 128.860 1.00 40.47 1091 VAL A O 1
ATOM 7001 N N . TYR A 1 1092 ? 114.087 112.749 127.851 1.00 41.86 1092 TYR A N 1
ATOM 7002 C CA . TYR A 1 1092 ? 115.100 111.759 128.207 1.00 41.86 1092 TYR A CA 1
ATOM 7003 C C . TYR A 1 1092 ? 116.399 111.994 127.436 1.00 41.86 1092 TYR A C 1
ATOM 7004 O O . TYR A 1 1092 ? 117.501 111.973 128.013 1.00 41.86 1092 TYR A O 1
ATOM 7013 N N . ILE A 1 1093 ? 116.281 112.243 126.130 1.00 34.77 1093 ILE A N 1
ATOM 7014 C CA . ILE A 1 1093 ? 117.440 112.566 125.303 1.00 34.77 1093 ILE A CA 1
ATOM 7015 C C . ILE A 1 1093 ? 118.025 113.905 125.728 1.00 34.77 1093 ILE A C 1
ATOM 7016 O O . ILE A 1 1093 ? 119.249 114.090 125.741 1.00 34.77 1093 ILE A O 1
ATOM 7021 N N . PHE A 1 1094 ? 117.151 114.838 126.123 1.00 31.47 1094 PHE A N 1
ATOM 7022 C CA . PHE A 1 1094 ? 117.554 116.084 126.767 1.00 31.47 1094 PHE A CA 1
ATOM 7023 C C . PHE A 1 1094 ? 118.422 115.846 127.989 1.00 31.47 1094 PHE A C 1
ATOM 7024 O O . PHE A 1 1094 ? 119.411 116.553 128.191 1.00 31.47 1094 PHE A O 1
ATOM 7032 N N . TRP A 1 1095 ? 118.087 114.845 128.807 1.00 30.62 1095 TRP A N 1
ATOM 7033 C CA . TRP A 1 1095 ? 118.971 114.522 129.920 1.00 30.62 1095 TRP A CA 1
ATOM 7034 C C . TRP A 1 1095 ? 120.278 113.915 129.448 1.00 30.62 1095 TRP A C 1
ATOM 7035 O O . TRP A 1 1095 ? 121.301 114.084 130.116 1.00 30.62 1095 TRP A O 1
ATOM 7046 N N . GLY A 1 1096 ? 120.272 113.219 128.310 1.00 26.68 1096 GLY A N 1
ATOM 7047 C CA . GLY A 1 1096 ? 121.536 112.795 127.721 1.00 26.68 1096 GLY A CA 1
ATOM 7048 C C . GLY A 1 1096 ? 122.435 113.959 127.341 1.00 26.68 1096 GLY A C 1
ATOM 7049 O O . GLY A 1 1096 ? 123.645 113.930 127.585 1.00 26.68 1096 GLY A O 1
ATOM 7050 N N . TRP A 1 1097 ? 121.848 115.016 126.774 1.00 26.02 1097 TRP A N 1
ATOM 7051 C CA . TRP A 1 1097 ? 122.633 116.176 126.354 1.00 26.02 1097 TRP A CA 1
ATOM 7052 C C . TRP A 1 1097 ? 123.082 117.022 127.544 1.00 26.02 1097 TRP A C 1
ATOM 7053 O O . TRP A 1 1097 ? 124.209 117.533 127.555 1.00 26.02 1097 TRP A O 1
ATOM 7064 N N . ILE A 1 1098 ? 122.220 117.176 128.553 1.00 26.48 1098 ILE A N 1
ATOM 7065 C CA . ILE A 1 1098 ? 122.571 117.937 129.751 1.00 26.48 1098 ILE A CA 1
ATOM 7066 C C . ILE A 1 1098 ? 123.655 117.228 130.553 1.00 26.48 1098 ILE A C 1
ATOM 7067 O O . ILE A 1 1098 ? 124.621 117.858 131.000 1.00 26.48 1098 ILE A O 1
ATOM 7072 N N . ILE A 1 1099 ? 123.528 115.911 130.731 1.00 25.92 1099 ILE A N 1
ATOM 7073 C CA . ILE A 1 1099 ? 124.567 115.143 131.415 1.00 25.92 1099 ILE A CA 1
ATOM 7074 C C . ILE A 1 1099 ? 125.855 115.115 130.592 1.00 25.92 1099 ILE A C 1
ATOM 7075 O O . ILE A 1 1099 ? 126.960 115.099 131.154 1.00 25.92 1099 ILE A O 1
ATOM 7080 N N . ASN A 1 1100 ? 125.746 115.189 129.260 1.00 26.24 1100 ASN A N 1
ATOM 7081 C CA . ASN A 1 1100 ? 126.939 115.346 128.428 1.00 26.24 1100 ASN A CA 1
ATOM 7082 C C . ASN A 1 1100 ? 127.622 116.689 128.682 1.00 26.24 1100 ASN A C 1
ATOM 7083 O O . ASN A 1 1100 ? 128.857 116.766 128.730 1.00 26.24 1100 ASN A O 1
ATOM 7088 N N . GLY A 1 1101 ? 126.833 117.753 128.863 1.00 25.06 1101 GLY A N 1
ATOM 7089 C CA . GLY A 1 1101 ? 127.403 119.029 129.262 1.00 25.06 1101 GLY A CA 1
ATOM 7090 C C . GLY A 1 1101 ? 128.016 119.004 130.648 1.00 25.06 1101 GLY A C 1
ATOM 7091 O O . GLY A 1 1101 ? 129.002 119.701 130.905 1.00 25.06 1101 GLY A O 1
ATOM 7092 N N . PHE A 1 1102 ? 127.462 118.185 131.549 1.00 24.35 1102 PHE A N 1
ATOM 7093 C CA . PHE A 1 1102 ? 128.040 118.039 132.884 1.00 24.35 1102 PHE A CA 1
ATOM 7094 C C . PHE A 1 1102 ? 129.386 117.338 132.820 1.00 24.35 1102 PHE A C 1
ATOM 7095 O O . PHE A 1 1102 ? 130.316 117.702 133.546 1.00 24.35 1102 PHE A O 1
ATOM 7103 N N . PHE A 1 1103 ? 129.487 116.297 131.993 1.00 22.23 1103 PHE A N 1
ATOM 7104 C CA . PHE A 1 1103 ? 130.730 115.547 131.878 1.00 22.23 1103 PHE A CA 1
ATOM 7105 C C . PHE A 1 1103 ? 131.810 116.375 131.203 1.00 22.23 1103 PHE A C 1
ATOM 7106 O O . PHE A 1 1103 ? 132.983 116.330 131.601 1.00 22.23 1103 PHE A O 1
ATOM 7114 N N . HIS A 1 1104 ? 131.424 117.165 130.205 1.00 22.92 1104 HIS A N 1
ATOM 7115 C CA . HIS A 1 1104 ? 132.408 117.964 129.489 1.00 22.92 1104 HIS A CA 1
ATOM 7116 C C . HIS A 1 1104 ? 132.871 119.156 130.312 1.00 22.92 1104 HIS A C 1
ATOM 7117 O O . HIS A 1 1104 ? 134.066 119.471 130.330 1.00 22.92 1104 HIS A O 1
ATOM 7124 N N . SER A 1 1105 ? 131.947 119.824 131.005 1.00 24.03 1105 SER A N 1
ATOM 7125 C CA . SER A 1 1105 ? 132.336 120.879 131.934 1.00 24.03 1105 SER A CA 1
ATOM 7126 C C . SER A 1 1105 ? 133.138 120.332 133.104 1.00 24.03 1105 SER A C 1
ATOM 7127 O O . SER A 1 1105 ? 134.004 121.029 133.646 1.00 24.03 1105 SER A O 1
ATOM 7130 N N . ALA A 1 1106 ? 132.856 119.094 133.510 1.00 24.01 1106 ALA A N 1
ATOM 7131 C CA . ALA A 1 1106 ? 133.609 118.464 134.585 1.00 24.01 1106 ALA A CA 1
ATOM 7132 C C . ALA A 1 1106 ? 135.042 118.178 134.166 1.00 24.01 1106 ALA A C 1
ATOM 7133 O O . ALA A 1 1106 ? 135.970 118.406 134.945 1.00 24.01 1106 ALA A O 1
ATOM 7135 N N . ILE A 1 1107 ? 135.254 117.684 132.945 1.00 27.34 1107 ILE A N 1
ATOM 7136 C CA . ILE A 1 1107 ? 136.628 117.372 132.563 1.00 27.34 1107 ILE A CA 1
ATOM 7137 C C . ILE A 1 1107 ? 137.389 118.620 132.113 1.00 27.34 1107 ILE A C 1
ATOM 7138 O O . ILE A 1 1107 ? 138.620 118.664 132.247 1.00 27.34 1107 ILE A O 1
ATOM 7143 N N . VAL A 1 1108 ? 136.693 119.658 131.636 1.00 26.27 1108 VAL A N 1
ATOM 7144 C CA . VAL A 1 1108 ? 137.351 120.941 131.400 1.00 26.27 1108 VAL A CA 1
ATOM 7145 C C . VAL A 1 1108 ? 137.774 121.568 132.718 1.00 26.27 1108 VAL A C 1
ATOM 7146 O O . VAL A 1 1108 ? 138.907 122.059 132.849 1.00 26.27 1108 VAL A O 1
ATOM 7150 N N . PHE A 1 1109 ? 136.890 121.525 133.721 1.00 22.28 1109 PHE A N 1
ATOM 7151 C CA . PHE A 1 1109 ? 137.203 122.040 135.047 1.00 22.28 1109 PHE A CA 1
ATOM 7152 C C . PHE A 1 1109 ? 138.373 121.291 135.659 1.00 22.28 1109 PHE A C 1
ATOM 7153 O O . PHE A 1 1109 ? 139.439 121.885 135.781 1.00 22.28 1109 PHE A O 1
ATOM 7161 N N . ILE A 1 1110 ? 138.198 119.992 135.946 1.00 28.84 1110 ILE A N 1
ATOM 7162 C CA . ILE A 1 1110 ? 139.208 119.171 136.626 1.00 28.84 1110 ILE A CA 1
ATOM 7163 C C . ILE A 1 1110 ? 140.522 119.156 135.850 1.00 28.84 1110 ILE A C 1
ATOM 7164 O O . ILE A 1 1110 ? 141.615 119.221 136.442 1.00 28.84 1110 ILE A O 1
ATOM 7169 N N . GLY A 1 1111 ? 140.429 119.131 134.515 1.00 23.88 1111 GLY A N 1
ATOM 7170 C CA . GLY A 1 1111 ? 141.618 119.218 133.684 1.00 23.88 1111 GLY A CA 1
ATOM 7171 C C . GLY A 1 1111 ? 142.383 120.508 133.894 1.00 23.88 1111 GLY A C 1
ATOM 7172 O O . GLY A 1 1111 ? 143.576 120.486 134.185 1.00 23.88 1111 GLY A O 1
ATOM 7173 N N . THR A 1 1112 ? 141.689 121.644 133.835 1.00 25.53 1112 THR A N 1
ATOM 7174 C CA . THR A 1 1112 ? 142.357 122.918 134.081 1.00 25.53 1112 THR A CA 1
ATOM 7175 C C . THR A 1 1112 ? 142.738 123.142 135.544 1.00 25.53 1112 THR A C 1
ATOM 7176 O O . THR A 1 1112 ? 143.586 123.997 135.814 1.00 25.53 1112 THR A O 1
ATOM 7180 N N . ILE A 1 1113 ? 142.128 122.421 136.493 1.00 24.97 1113 ILE A N 1
ATOM 7181 C CA . ILE A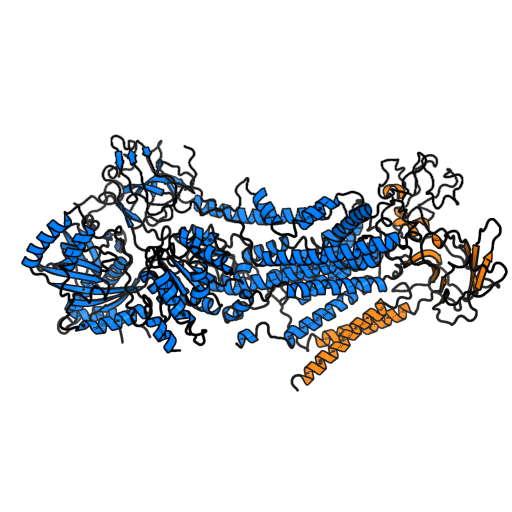 1 1113 ? 142.596 122.462 137.878 1.00 24.97 1113 ILE A CA 1
ATOM 7182 C C . ILE A 1 1113 ? 143.966 121.836 137.973 1.00 24.97 1113 ILE A C 1
ATOM 7183 O O . ILE A 1 1113 ? 144.898 122.413 138.544 1.00 24.97 1113 ILE A O 1
ATOM 7188 N N . LEU A 1 1114 ? 144.093 120.627 137.436 1.00 25.39 1114 LEU A N 1
ATOM 7189 C CA . LEU A 1 1114 ? 145.348 119.911 137.554 1.00 25.39 1114 LEU A CA 1
ATOM 7190 C C . LEU A 1 1114 ? 146.431 120.539 136.681 1.00 25.39 1114 LEU A C 1
ATOM 7191 O O . LEU A 1 1114 ? 147.611 120.494 137.040 1.00 25.39 1114 LEU A O 1
ATOM 7196 N N . ILE A 1 1115 ? 146.048 121.172 135.570 1.00 26.04 1115 ILE A N 1
ATOM 7197 C CA . ILE A 1 1115 ? 147.021 121.830 134.696 1.00 26.04 1115 ILE A CA 1
ATOM 7198 C C . ILE A 1 1115 ? 147.526 123.128 135.317 1.00 26.04 1115 ILE A C 1
ATOM 7199 O O . ILE A 1 1115 ? 148.734 123.317 135.496 1.00 26.04 1115 ILE A O 1
ATOM 7204 N N . TYR A 1 1116 ? 146.620 124.043 135.656 1.00 31.50 1116 TYR A N 1
ATOM 7205 C CA . TYR A 1 1116 ? 147.033 125.329 136.225 1.00 31.50 1116 TYR A CA 1
ATOM 7206 C C . TYR A 1 1116 ? 147.158 125.265 137.739 1.00 31.50 1116 TYR A C 1
ATOM 7207 O O . TYR A 1 1116 ? 146.608 126.101 138.443 1.00 31.50 1116 TYR A O 1
ATOM 7216 N N . ARG A 1 1117 ? 147.904 124.294 138.252 1.00 29.50 1117 ARG A N 1
ATOM 7217 C CA . ARG A 1 1117 ? 148.000 124.111 139.692 1.00 29.50 1117 ARG A CA 1
ATOM 7218 C C . ARG A 1 1117 ? 148.868 125.206 140.292 1.00 29.50 1117 ARG A C 1
ATOM 7219 O O . ARG A 1 1117 ? 149.928 125.531 139.751 1.00 29.50 1117 ARG A O 1
ATOM 7227 N N . TYR A 1 1118 ? 148.364 125.809 141.376 1.00 26.62 1118 TYR A N 1
ATOM 7228 C CA . TYR A 1 1118 ? 148.897 126.947 142.133 1.00 26.62 1118 TYR A CA 1
ATOM 7229 C C . TYR A 1 1118 ? 148.892 128.251 141.345 1.00 26.62 1118 TYR A C 1
ATOM 7230 O O . TYR A 1 1118 ? 149.401 129.263 141.841 1.00 26.62 1118 TYR A O 1
ATOM 7239 N N . GLY A 1 1119 ? 148.330 128.265 140.137 1.00 28.05 1119 GLY A N 1
ATOM 7240 C CA . GLY A 1 1119 ? 148.603 129.309 139.175 1.00 28.05 1119 GLY A CA 1
ATOM 7241 C C . GLY A 1 1119 ? 149.950 129.196 138.501 1.00 28.05 1119 GLY A C 1
ATOM 7242 O O . GLY A 1 1119 ? 150.261 130.011 137.629 1.00 28.05 1119 GLY A O 1
ATOM 7243 N N . PHE A 1 1120 ? 150.746 128.193 138.860 1.00 26.52 1120 PHE A N 1
ATOM 7244 C CA . PHE A 1 1120 ? 152.149 128.109 138.475 1.00 26.52 1120 PHE A CA 1
ATOM 7245 C C . PHE A 1 1120 ? 152.265 127.272 137.205 1.00 26.52 1120 PHE A C 1
ATOM 7246 O O . PHE A 1 1120 ? 152.681 126.114 137.199 1.00 26.52 1120 PHE A O 1
ATOM 7254 N N . ALA A 1 1121 ? 151.824 127.889 136.115 1.00 30.47 1121 ALA A N 1
ATOM 7255 C CA . ALA A 1 1121 ? 151.814 127.264 134.802 1.00 30.47 1121 ALA A CA 1
ATOM 7256 C C . ALA A 1 1121 ? 152.220 128.270 133.731 1.00 30.47 1121 ALA A C 1
ATOM 7257 O O . ALA A 1 1121 ? 151.597 128.372 132.675 1.00 30.47 1121 ALA A O 1
ATOM 7259 N N . LEU A 1 1122 ? 153.273 129.038 133.995 1.00 33.60 1122 LEU A N 1
ATOM 7260 C CA . LEU A 1 1122 ? 153.797 129.979 133.019 1.00 33.60 1122 LEU A CA 1
ATOM 7261 C C . LEU A 1 1122 ? 155.310 129.845 132.971 1.00 33.60 1122 LEU A C 1
ATOM 7262 O O . LEU A 1 1122 ? 155.946 129.442 133.946 1.00 33.60 1122 LEU A O 1
ATOM 7267 N N . ASN A 1 1123 ? 155.886 130.214 131.832 1.00 39.89 1123 ASN A N 1
ATOM 7268 C CA . ASN A 1 1123 ? 157.332 130.283 131.680 1.00 39.89 1123 ASN A CA 1
ATOM 7269 C C . ASN A 1 1123 ? 157.833 131.721 131.709 1.00 39.89 1123 ASN A C 1
ATOM 7270 O O . ASN A 1 1123 ? 159.044 131.952 131.713 1.00 39.89 1123 ASN A O 1
ATOM 7275 N N . MET A 1 1124 ? 156.930 132.696 131.760 1.00 41.65 1124 MET A N 1
ATOM 7276 C CA . MET A 1 1124 ? 157.293 134.097 131.564 1.00 41.65 1124 MET A CA 1
ATOM 7277 C C . MET A 1 1124 ? 157.818 134.704 132.869 1.00 41.65 1124 MET A C 1
ATOM 7278 O O . MET A 1 1124 ? 157.126 135.409 133.608 1.00 41.65 1124 MET A O 1
ATOM 7283 N N . HIS A 1 1125 ? 159.090 134.388 133.144 1.00 45.06 1125 HIS A N 1
ATOM 7284 C CA . HIS A 1 1125 ? 159.924 135.042 134.161 1.00 45.06 1125 HIS A CA 1
ATOM 7285 C C . HIS A 1 1125 ? 159.378 134.854 135.572 1.00 45.06 1125 HIS A C 1
ATOM 7286 O O . HIS A 1 1125 ? 159.481 135.739 136.422 1.00 45.06 1125 HIS A O 1
ATOM 7293 N N . GLY A 1 1126 ? 158.799 133.686 135.827 1.00 39.82 1126 GLY A N 1
ATOM 7294 C CA . GLY A 1 1126 ? 158.302 133.363 137.142 1.00 39.82 1126 GLY A CA 1
ATOM 7295 C C . GLY A 1 1126 ? 156.937 133.914 137.475 1.00 39.82 1126 GLY A C 1
ATOM 7296 O O . GLY A 1 1126 ? 156.464 133.706 138.598 1.00 39.82 1126 GLY A O 1
ATOM 7297 N N . GLU A 1 1127 ? 156.289 134.605 136.546 1.00 36.74 1127 GLU A N 1
ATOM 7298 C CA . GLU A 1 1127 ? 154.959 135.131 136.789 1.00 36.74 1127 GLU A CA 1
ATOM 7299 C C . GLU A 1 1127 ? 153.935 134.000 136.833 1.00 36.74 1127 GLU A C 1
ATOM 7300 O O . GLU A 1 1127 ? 154.179 132.882 136.372 1.00 36.74 1127 GLU A O 1
ATOM 7306 N N . LEU A 1 1128 ? 152.777 134.305 137.405 1.00 31.01 1128 LEU A N 1
ATOM 7307 C CA . LEU A 1 1128 ? 151.774 133.304 137.726 1.00 31.01 1128 LEU A CA 1
ATOM 7308 C C . LEU A 1 1128 ? 150.486 133.585 136.976 1.00 31.01 1128 LEU A C 1
ATOM 7309 O O . LEU A 1 1128 ? 150.051 134.734 136.886 1.00 31.01 1128 LEU A O 1
ATOM 7314 N N . ALA A 1 1129 ? 149.881 132.530 136.443 1.00 30.16 1129 ALA A N 1
ATOM 7315 C CA . ALA A 1 1129 ? 148.572 132.651 135.823 1.00 30.16 1129 ALA A CA 1
ATOM 7316 C C . ALA A 1 1129 ? 147.524 132.843 136.907 1.00 30.16 1129 ALA A C 1
ATOM 7317 O O . ALA A 1 1129 ? 147.364 131.991 137.783 1.00 30.16 1129 ALA A O 1
ATOM 7319 N N . ASP A 1 1130 ? 146.807 133.957 136.852 1.00 29.18 1130 ASP A N 1
ATOM 7320 C CA . ASP A 1 1130 ? 145.886 134.298 137.926 1.00 29.18 1130 ASP A CA 1
ATOM 7321 C C . ASP A 1 1130 ? 144.527 133.628 137.783 1.00 29.18 1130 ASP A C 1
ATOM 7322 O O . ASP A 1 1130 ? 144.385 132.621 137.081 1.00 29.18 1130 ASP A O 1
ATOM 7327 N N . HIS A 1 1131 ? 143.553 134.162 138.521 1.00 23.88 1131 HIS A N 1
ATOM 7328 C CA . HIS A 1 1131 ? 142.152 133.782 138.388 1.00 23.88 1131 HIS A CA 1
ATOM 7329 C C . HIS A 1 1131 ? 141.658 133.895 136.947 1.00 23.88 1131 HIS A C 1
ATOM 7330 O O . HIS A 1 1131 ? 141.000 132.984 136.433 1.00 23.88 1131 HIS A O 1
ATOM 7337 N N . TRP A 1 1132 ? 141.976 134.996 136.272 1.00 31.25 1132 TRP A N 1
ATOM 7338 C CA . TRP A 1 1132 ? 141.278 135.310 135.033 1.00 31.25 1132 TRP A CA 1
ATOM 7339 C C . TRP A 1 1132 ? 141.964 134.737 133.801 1.00 31.25 1132 TRP A C 1
ATOM 7340 O O . TRP A 1 1132 ? 141.294 134.495 132.788 1.00 31.25 1132 TRP A O 1
ATOM 7351 N N . SER A 1 1133 ? 143.278 134.519 133.863 1.00 27.24 1133 SER A N 1
ATOM 7352 C CA . SER A 1 1133 ? 143.957 133.759 132.819 1.00 27.24 1133 SER A CA 1
ATOM 7353 C C . SER A 1 1133 ? 143.444 132.328 132.782 1.00 27.24 1133 SER A C 1
ATOM 7354 O O . SER A 1 1133 ? 143.161 131.773 131.710 1.00 27.24 1133 SER A O 1
ATOM 7357 N N . TRP A 1 1134 ? 143.313 131.724 133.961 1.00 44.83 1134 TRP A N 1
ATOM 7358 C CA . TRP A 1 1134 ? 142.648 130.437 134.093 1.00 44.83 1134 TRP A CA 1
ATOM 7359 C C . TRP A 1 1134 ? 141.191 130.513 133.652 1.00 44.83 1134 TRP A C 1
ATOM 7360 O O . TRP A 1 1134 ? 140.666 129.559 133.067 1.00 44.83 1134 TRP A O 1
ATOM 7371 N N . GLY A 1 1135 ? 140.539 131.653 133.890 1.00 33.14 1135 GLY A N 1
ATOM 7372 C CA . GLY A 1 1135 ? 139.140 131.798 133.525 1.00 33.14 1135 GLY A CA 1
ATOM 7373 C C . GLY A 1 1135 ? 138.901 131.776 132.029 1.00 33.14 1135 GLY A C 1
ATOM 7374 O O . GLY A 1 1135 ? 137.983 131.103 131.546 1.00 33.14 1135 GLY A O 1
ATOM 7375 N N . VAL A 1 1136 ? 139.731 132.490 131.267 1.00 32.88 1136 VAL A N 1
ATOM 7376 C CA . VAL A 1 1136 ? 139.607 132.389 129.817 1.00 32.88 1136 VAL A CA 1
ATOM 7377 C C . VAL A 1 1136 ? 140.226 131.116 129.278 1.00 32.88 1136 VAL A C 1
ATOM 7378 O O . VAL A 1 1136 ? 139.953 130.750 128.131 1.00 32.88 1136 VAL A O 1
ATOM 7382 N N . THR A 1 1137 ? 141.043 130.422 130.069 1.00 29.44 1137 THR A N 1
ATOM 7383 C CA . THR A 1 1137 ? 141.480 129.097 129.649 1.00 29.44 1137 THR A CA 1
ATOM 7384 C C . THR A 1 1137 ? 140.334 128.094 129.692 1.00 29.44 1137 THR A C 1
ATOM 7385 O O . THR A 1 1137 ? 140.144 127.329 128.738 1.00 29.44 1137 THR A O 1
ATOM 7389 N N . VAL A 1 1138 ? 139.541 128.088 130.770 1.00 25.47 1138 VAL A N 1
ATOM 7390 C CA . VAL A 1 1138 ? 138.425 127.147 130.798 1.00 25.47 1138 VAL A CA 1
ATOM 7391 C C . VAL A 1 1138 ? 137.297 127.630 129.899 1.00 25.47 1138 VAL A C 1
ATOM 7392 O O . VAL A 1 1138 ? 136.512 126.808 129.406 1.00 25.47 1138 VAL A O 1
ATOM 7396 N N . TYR A 1 1139 ? 137.222 128.941 129.649 1.00 23.96 1139 TYR A N 1
ATOM 7397 C CA . TYR A 1 1139 ? 136.257 129.470 128.699 1.00 23.96 1139 TYR A CA 1
ATOM 7398 C C . TYR A 1 1139 ? 136.589 129.012 127.291 1.00 23.96 1139 TYR A C 1
ATOM 7399 O O . TYR A 1 1139 ? 135.715 128.547 126.555 1.00 23.96 1139 TYR A O 1
ATOM 7408 N N . THR A 1 1140 ? 137.852 129.157 126.902 1.00 24.01 1140 THR A N 1
ATOM 7409 C CA . THR A 1 1140 ? 138.268 128.832 125.548 1.00 24.01 1140 THR A CA 1
ATOM 7410 C C . THR A 1 1140 ? 138.235 127.332 125.316 1.00 24.01 1140 THR A C 1
ATOM 7411 O O . THR A 1 1140 ? 137.834 126.874 124.238 1.00 24.01 1140 THR A O 1
ATOM 7415 N N . THR A 1 1141 ? 138.666 126.559 126.320 1.00 21.39 1141 THR A N 1
ATOM 7416 C CA . THR A 1 1141 ? 138.575 125.104 126.247 1.00 21.39 1141 THR A CA 1
ATOM 7417 C C . THR A 1 1141 ? 137.126 124.654 126.125 1.00 21.39 1141 THR A C 1
ATOM 7418 O O . THR A 1 1141 ? 136.814 123.748 125.345 1.00 21.39 1141 THR A O 1
ATOM 7422 N N . SER A 1 1142 ? 136.217 125.322 126.838 1.00 23.54 1142 SER A N 1
ATOM 7423 C CA . SER A 1 1142 ? 134.806 124.995 126.695 1.00 23.54 1142 SER A CA 1
ATOM 7424 C C . SER A 1 1142 ? 134.243 125.421 125.340 1.00 23.54 1142 SER A C 1
ATOM 7425 O O . SER A 1 1142 ? 133.327 124.772 124.818 1.00 23.54 1142 SER A O 1
ATOM 7428 N N . VAL A 1 1143 ? 134.776 126.491 124.749 1.00 21.51 1143 VAL A N 1
ATOM 7429 C CA . VAL A 1 1143 ? 134.379 126.856 123.393 1.00 21.51 1143 VAL A CA 1
ATOM 7430 C C . VAL A 1 1143 ? 134.801 125.777 122.401 1.00 21.51 1143 VAL A C 1
ATOM 7431 O O . VAL A 1 1143 ? 134.010 125.370 121.544 1.00 21.51 1143 VAL A O 1
ATOM 7435 N N . ILE A 1 1144 ? 136.010 125.236 122.549 1.00 23.38 1144 ILE A N 1
ATOM 7436 C CA . ILE A 1 1144 ? 136.468 124.238 121.584 1.00 23.38 1144 ILE A CA 1
ATOM 7437 C C . ILE A 1 1144 ? 135.802 122.867 121.809 1.00 23.38 1144 ILE A C 1
ATOM 7438 O O . ILE A 1 1144 ? 135.583 122.126 120.840 1.00 23.38 1144 ILE A O 1
ATOM 7443 N N . ILE A 1 1145 ? 135.430 122.507 123.050 1.00 24.17 1145 ILE A N 1
ATOM 7444 C CA . ILE A 1 1145 ? 134.643 121.276 123.218 1.00 24.17 1145 ILE A CA 1
ATOM 7445 C C . ILE A 1 1145 ? 133.242 121.469 122.648 1.00 24.17 1145 ILE A C 1
ATOM 7446 O O . ILE A 1 1145 ? 132.622 120.514 122.163 1.00 24.17 1145 ILE A O 1
ATOM 7451 N N . VAL A 1 1146 ? 132.737 122.700 122.656 1.00 24.75 1146 VAL A N 1
ATOM 7452 C CA . VAL A 1 1146 ? 131.349 122.933 122.295 1.00 24.75 1146 VAL A CA 1
ATOM 7453 C C . VAL A 1 1146 ? 131.174 123.009 120.783 1.00 24.75 1146 VAL A C 1
ATOM 7454 O O . VAL A 1 1146 ? 130.274 122.375 120.215 1.00 24.75 1146 VAL A O 1
ATOM 7458 N N . LEU A 1 1147 ? 132.047 123.742 120.095 1.00 24.96 1147 LEU A N 1
ATOM 7459 C CA . LEU A 1 1147 ? 131.978 123.712 118.645 1.00 24.96 1147 LEU A CA 1
ATOM 7460 C C . LEU A 1 1147 ? 132.642 122.472 118.071 1.00 24.96 1147 LEU A C 1
ATOM 7461 O O . LEU A 1 1147 ? 132.388 122.136 116.915 1.00 24.96 1147 LEU A O 1
ATOM 7466 N N . GLY A 1 1148 ? 133.480 121.783 118.843 1.00 24.68 1148 GLY A N 1
ATOM 7467 C CA . GLY A 1 1148 ? 133.901 120.455 118.433 1.00 24.68 1148 GLY A CA 1
ATOM 7468 C C . GLY A 1 1148 ? 132.752 119.468 118.457 1.00 24.68 1148 GLY A C 1
ATOM 7469 O O . GLY A 1 1148 ? 132.629 118.621 117.569 1.00 24.68 1148 GLY A O 1
ATOM 7470 N N . LYS A 1 1149 ? 131.886 119.574 119.468 1.00 26.36 1149 LYS A N 1
ATOM 7471 C CA . LYS A 1 1149 ? 130.667 118.774 119.489 1.00 26.36 1149 LYS A CA 1
ATOM 7472 C C . LYS A 1 1149 ? 129.731 119.159 118.354 1.00 26.36 1149 LYS A C 1
ATOM 7473 O O . LYS A 1 1149 ? 129.081 118.291 117.760 1.00 26.36 1149 LYS A O 1
ATOM 7479 N N . ALA A 1 1150 ? 129.664 120.452 118.022 1.00 25.54 1150 ALA A N 1
ATOM 7480 C CA . ALA A 1 1150 ? 128.881 120.866 116.863 1.00 25.54 1150 ALA A CA 1
ATOM 7481 C C . ALA A 1 1150 ? 129.478 120.352 115.561 1.00 25.54 1150 ALA A C 1
ATOM 7482 O O . ALA A 1 1150 ? 128.744 120.141 114.594 1.00 25.54 1150 ALA A O 1
ATOM 7484 N N . ALA A 1 1151 ? 130.795 120.146 115.510 1.00 28.00 1151 ALA A N 1
ATOM 7485 C CA . ALA A 1 1151 ? 131.380 119.436 114.380 1.00 28.00 1151 ALA A CA 1
ATOM 7486 C C . ALA A 1 1151 ? 130.984 117.968 114.383 1.00 28.00 1151 ALA A C 1
ATOM 7487 O O . ALA A 1 1151 ? 130.839 117.365 113.315 1.00 28.00 1151 ALA A O 1
ATOM 7489 N N . LEU A 1 1152 ? 130.810 117.375 115.564 1.00 32.85 1152 LEU A N 1
ATOM 7490 C CA . LEU A 1 1152 ? 130.426 115.970 115.634 1.00 32.85 1152 LEU A CA 1
ATOM 7491 C C . LEU A 1 1152 ? 128.944 115.720 115.382 1.00 32.85 1152 LEU A C 1
ATOM 7492 O O . LEU A 1 1152 ? 128.569 114.572 115.138 1.00 32.85 1152 LEU A O 1
ATOM 7497 N N . VAL A 1 1153 ? 128.085 116.735 115.450 1.00 31.02 1153 VAL A N 1
ATOM 7498 C CA . VAL A 1 1153 ? 126.654 116.509 115.289 1.00 31.02 1153 VAL A CA 1
ATOM 7499 C C . VAL A 1 1153 ? 126.121 117.110 113.996 1.00 31.02 1153 VAL A C 1
ATOM 7500 O O . VAL A 1 1153 ? 124.906 117.112 113.776 1.00 31.02 1153 VAL A O 1
ATOM 7504 N N . THR A 1 1154 ? 126.991 117.618 113.130 1.00 34.64 1154 THR A N 1
ATOM 7505 C CA . THR A 1 1154 ? 126.588 117.931 111.768 1.00 34.64 1154 THR A CA 1
ATOM 7506 C C . THR A 1 1154 ? 126.852 116.731 110.875 1.00 34.64 1154 THR A C 1
ATOM 7507 O O . THR A 1 1154 ? 127.900 116.087 110.971 1.00 34.64 1154 THR A O 1
ATOM 7511 N N . ASN A 1 1155 ? 125.885 116.433 110.009 1.00 41.43 1155 ASN A N 1
ATOM 7512 C CA . ASN A 1 1155 ? 126.035 115.328 109.075 1.00 41.43 1155 ASN A CA 1
ATOM 7513 C C . ASN A 1 1155 ? 126.763 115.781 107.814 1.00 41.43 1155 ASN A C 1
ATOM 7514 O O . ASN A 1 1155 ? 127.736 115.149 107.393 1.00 41.43 1155 ASN A O 1
ATOM 7519 N N . GLN A 1 1156 ? 126.315 116.876 107.204 1.00 39.55 1156 GLN A N 1
ATOM 7520 C CA . GLN A 1 1156 ? 126.946 117.412 106.009 1.00 39.55 1156 GLN A CA 1
ATOM 7521 C C . GLN A 1 1156 ? 127.545 118.780 106.308 1.00 39.55 1156 GLN A C 1
ATOM 7522 O O . GLN A 1 1156 ? 127.083 119.501 107.198 1.00 39.55 1156 GLN A O 1
ATOM 7528 N N . TRP A 1 1157 ? 128.588 119.127 105.562 1.00 37.54 1157 TRP A N 1
ATOM 7529 C CA . TRP A 1 1157 ? 129.370 120.340 105.790 1.00 37.54 1157 TRP A CA 1
ATOM 7530 C C . TRP A 1 1157 ? 129.206 121.278 104.601 1.00 37.54 1157 TRP A C 1
ATOM 7531 O O . TRP A 1 1157 ? 129.815 121.063 103.552 1.00 37.54 1157 TRP A O 1
ATOM 7542 N N . THR A 1 1158 ? 128.410 122.327 104.763 1.00 38.40 1158 THR A N 1
ATOM 7543 C CA . THR A 1 1158 ? 128.321 123.345 103.732 1.00 38.40 1158 THR A CA 1
ATOM 7544 C C . THR A 1 1158 ? 129.426 124.377 103.937 1.00 38.40 1158 THR A C 1
ATOM 7545 O O . THR A 1 1158 ? 130.276 124.248 104.820 1.00 38.40 1158 THR A O 1
ATOM 7549 N N . LYS A 1 1159 ? 129.423 125.420 103.109 1.00 41.14 1159 LYS A N 1
ATOM 7550 C CA . LYS A 1 1159 ? 130.366 126.508 103.319 1.00 41.14 1159 LYS A CA 1
ATOM 7551 C C . LYS A 1 1159 ? 129.939 127.429 104.449 1.00 41.14 1159 LYS A C 1
ATOM 7552 O O . LYS A 1 1159 ? 130.768 128.188 104.951 1.00 41.14 1159 LYS A O 1
ATOM 7558 N N . PHE A 1 1160 ? 128.675 127.375 104.864 1.00 38.28 1160 PHE A N 1
ATOM 7559 C CA . PHE A 1 1160 ? 128.227 128.139 106.016 1.00 38.28 1160 PHE A CA 1
ATOM 7560 C C . PHE A 1 1160 ? 128.446 127.404 107.327 1.00 38.28 1160 PHE A C 1
ATOM 7561 O O . PHE A 1 1160 ? 128.458 128.044 108.383 1.00 38.28 1160 PHE A O 1
ATOM 7569 N N . THR A 1 1161 ? 128.611 126.080 107.292 1.00 35.69 1161 THR A N 1
ATOM 7570 C CA . THR A 1 1161 ? 129.051 125.374 108.487 1.00 35.69 1161 THR A CA 1
ATOM 7571 C C . THR A 1 1161 ? 130.532 125.596 108.742 1.00 35.69 1161 THR A C 1
ATOM 7572 O O . THR A 1 1161 ? 130.954 125.645 109.898 1.00 35.69 1161 THR A O 1
ATOM 7576 N N . LEU A 1 1162 ? 131.333 125.749 107.685 1.00 35.02 1162 LEU A N 1
ATOM 7577 C CA . LEU A 1 1162 ? 132.731 126.119 107.861 1.00 35.02 1162 LEU A CA 1
ATOM 7578 C C . LEU A 1 1162 ? 132.895 127.564 108.313 1.00 35.02 1162 LEU A C 1
ATOM 7579 O O . LEU A 1 1162 ? 133.966 127.929 108.803 1.00 35.02 1162 LEU A O 1
ATOM 7584 N N . ILE A 1 1163 ? 131.871 128.398 108.145 1.00 32.65 1163 ILE A N 1
ATOM 7585 C CA . ILE A 1 1163 ? 131.910 129.731 108.730 1.00 32.65 1163 ILE A CA 1
ATOM 7586 C C . ILE A 1 1163 ? 131.531 129.677 110.207 1.00 32.65 1163 ILE A C 1
ATOM 7587 O O . ILE A 1 1163 ? 132.088 130.415 111.024 1.00 32.65 1163 ILE A O 1
ATOM 7592 N N . ALA A 1 1164 ? 130.636 128.776 110.596 1.00 30.51 1164 ALA A N 1
ATOM 7593 C CA . ALA A 1 1164 ? 130.160 128.770 111.972 1.00 30.51 1164 ALA A CA 1
ATOM 7594 C C . ALA A 1 1164 ? 130.868 127.773 112.874 1.00 30.51 1164 ALA A C 1
ATOM 7595 O O . ALA A 1 1164 ? 131.026 128.056 114.065 1.00 30.51 1164 ALA A O 1
ATOM 7597 N N . ILE A 1 1165 ? 131.277 126.609 112.377 1.00 30.07 1165 ILE A N 1
ATOM 7598 C CA . ILE A 1 1165 ? 131.897 125.660 113.298 1.00 30.07 1165 ILE A CA 1
ATOM 7599 C C . ILE A 1 1165 ? 133.358 126.066 113.542 1.00 30.07 1165 ILE A C 1
ATOM 7600 O O . ILE A 1 1165 ? 133.680 126.341 114.704 1.00 30.07 1165 ILE A O 1
ATOM 7605 N N . PRO A 1 1166 ? 134.283 126.180 112.560 1.00 30.57 1166 PRO A N 1
ATOM 7606 C CA . PRO A 1 1166 ? 135.630 126.639 112.936 1.00 30.57 1166 PRO A CA 1
ATOM 7607 C C . PRO A 1 1166 ? 135.772 128.146 112.999 1.00 30.57 1166 PRO A C 1
ATOM 7608 O O . PRO A 1 1166 ? 136.658 128.636 113.711 1.00 30.57 1166 PRO A O 1
ATOM 7612 N N . GLY A 1 1167 ? 134.945 128.896 112.275 1.00 29.08 1167 GLY A N 1
ATOM 7613 C CA . GLY A 1 1167 ? 135.070 130.340 112.245 1.00 29.08 1167 GLY A CA 1
ATOM 7614 C C . GLY A 1 1167 ? 134.585 131.039 113.491 1.00 29.08 1167 GLY A C 1
ATOM 7615 O O . GLY A 1 1167 ? 134.826 132.241 113.634 1.00 29.08 1167 GLY A O 1
ATOM 7616 N N . SER A 1 1168 ? 133.892 130.329 114.382 1.00 29.12 1168 SER A N 1
ATOM 7617 C CA . SER A 1 1168 ? 133.601 130.865 115.705 1.00 29.12 1168 SER A CA 1
ATOM 7618 C C . SER A 1 1168 ? 134.774 130.669 116.656 1.00 29.12 1168 SER A C 1
ATOM 7619 O O . SER A 1 1168 ? 135.003 131.512 117.533 1.00 29.12 1168 SER A O 1
ATOM 7622 N N . LEU A 1 1169 ? 135.516 129.569 116.494 1.00 30.59 1169 LEU A N 1
ATOM 7623 C CA . LEU A 1 1169 ? 136.796 129.417 117.178 1.00 30.59 1169 LEU A CA 1
ATOM 7624 C C . LEU A 1 1169 ? 137.770 130.493 116.726 1.00 30.59 1169 LEU A C 1
ATOM 7625 O O . LEU A 1 1169 ? 138.395 131.166 117.554 1.00 30.59 1169 LEU A O 1
ATOM 7630 N N . LEU A 1 1170 ? 137.915 130.658 115.407 1.00 30.97 1170 LEU A N 1
ATOM 7631 C CA . LEU A 1 1170 ? 138.785 131.699 114.875 1.00 30.97 1170 LEU A CA 1
ATOM 7632 C C . LEU A 1 1170 ? 138.281 133.085 115.231 1.00 30.97 1170 LEU A C 1
ATOM 7633 O O . LEU A 1 1170 ? 139.084 133.985 115.479 1.00 30.97 1170 LEU A O 1
ATOM 7638 N N . PHE A 1 1171 ? 136.965 133.273 115.294 1.00 29.06 1171 PHE A N 1
ATOM 7639 C CA . PHE A 1 1171 ? 136.448 134.577 115.674 1.00 29.06 1171 PHE A CA 1
ATOM 7640 C C . PHE A 1 1171 ? 136.651 134.862 117.156 1.00 29.06 1171 PHE A C 1
ATOM 7641 O O . PHE A 1 1171 ? 136.767 136.034 117.533 1.00 29.06 1171 PHE A O 1
ATOM 7649 N N . TRP A 1 1172 ? 136.777 133.830 117.999 1.00 27.49 1172 TRP A N 1
ATOM 7650 C CA . TRP A 1 1172 ? 137.122 134.122 119.386 1.00 27.49 1172 TRP A CA 1
ATOM 7651 C C . TRP A 1 1172 ? 138.618 134.345 119.556 1.00 27.49 1172 TRP A C 1
ATOM 7652 O O . TRP A 1 1172 ? 139.032 135.189 120.358 1.00 27.49 1172 TRP A O 1
ATOM 7663 N N . LEU A 1 1173 ? 139.435 133.579 118.832 1.00 27.91 1173 LEU A N 1
ATOM 7664 C CA . LEU A 1 1173 ? 140.884 133.739 118.902 1.00 27.91 1173 LEU A CA 1
ATOM 7665 C C . LEU A 1 1173 ? 141.345 135.063 118.306 1.00 27.91 1173 LEU A C 1
ATOM 7666 O O . LEU A 1 1173 ? 142.394 135.582 118.698 1.00 27.91 1173 LEU A O 1
ATOM 7671 N N . ILE A 1 1174 ? 140.588 135.623 117.364 1.00 29.83 1174 ILE A N 1
ATOM 7672 C CA . ILE A 1 1174 ? 140.859 136.982 116.910 1.00 29.83 1174 ILE A CA 1
ATOM 7673 C C . ILE A 1 1174 ? 140.229 138.000 117.859 1.00 29.83 1174 ILE A C 1
ATOM 7674 O O . ILE A 1 1174 ? 140.828 139.042 118.149 1.00 29.83 1174 ILE A O 1
ATOM 7679 N N . PHE A 1 1175 ? 139.041 137.691 118.392 1.00 28.11 1175 PHE A N 1
ATOM 7680 C CA . PHE A 1 1175 ? 138.297 138.655 119.202 1.00 28.11 1175 PHE A CA 1
ATOM 7681 C C . PHE A 1 1175 ? 138.981 138.946 120.531 1.00 28.11 1175 PHE A C 1
ATOM 7682 O O . PHE A 1 1175 ? 138.920 140.079 121.021 1.00 28.11 1175 PHE A O 1
ATOM 7690 N N . PHE A 1 1176 ? 139.610 137.940 121.142 1.00 26.71 1176 PHE A N 1
ATOM 7691 C CA . PHE A 1 1176 ? 140.031 138.076 122.535 1.00 26.71 1176 PHE A CA 1
ATOM 7692 C C . PHE A 1 1176 ? 141.210 139.027 122.783 1.00 26.71 1176 PHE A C 1
ATOM 7693 O O . PHE A 1 1176 ? 141.167 139.742 123.790 1.00 26.71 1176 PHE A O 1
ATOM 7701 N N . PRO A 1 1177 ? 142.266 139.102 121.955 1.00 26.34 1177 PRO A N 1
ATOM 7702 C CA . PRO A 1 1177 ? 143.241 140.180 122.187 1.00 26.34 1177 PRO A CA 1
ATOM 7703 C C . PRO A 1 1177 ? 142.730 141.561 121.838 1.00 26.34 1177 PRO A C 1
ATOM 7704 O O . PRO A 1 1177 ? 143.234 142.540 122.397 1.00 26.34 1177 PRO A O 1
ATOM 7708 N N . ILE A 1 1178 ? 141.774 141.679 120.918 1.00 29.08 1178 ILE A N 1
ATOM 7709 C CA . ILE A 1 1178 ? 141.195 142.984 120.617 1.00 29.08 1178 ILE A CA 1
ATOM 7710 C C . ILE A 1 1178 ? 140.374 143.476 121.799 1.00 29.08 1178 ILE A C 1
ATOM 7711 O O . ILE A 1 1178 ? 140.540 144.612 122.262 1.00 29.08 1178 ILE A O 1
ATOM 7716 N N . TYR A 1 1179 ? 139.496 142.616 122.316 1.00 31.72 1179 TYR A N 1
ATOM 7717 C CA . TYR A 1 1179 ? 138.679 142.964 123.471 1.00 31.72 1179 TYR A CA 1
ATOM 7718 C C . TYR A 1 1179 ? 139.545 143.183 124.704 1.00 31.72 1179 TYR A C 1
ATOM 7719 O O . TYR A 1 1179 ? 139.538 144.261 125.300 1.00 31.72 1179 TYR A O 1
ATOM 7728 N N . ALA A 1 1180 ? 140.337 142.184 125.072 1.00 29.11 1180 ALA A N 1
ATOM 7729 C CA . ALA A 1 1180 ? 141.156 142.243 126.274 1.00 29.11 1180 ALA A CA 1
ATOM 7730 C C . ALA A 1 1180 ? 142.372 143.153 126.144 1.00 29.11 1180 ALA A C 1
ATOM 7731 O O . ALA A 1 1180 ? 143.105 143.314 127.124 1.00 29.11 1180 ALA A O 1
ATOM 7733 N N . SER A 1 1181 ? 142.622 143.737 124.970 1.00 30.65 1181 SER A N 1
ATOM 7734 C CA . SER A 1 1181 ? 143.675 144.726 124.814 1.00 30.65 1181 SER A CA 1
ATOM 7735 C C . SER A 1 1181 ? 143.159 146.145 124.647 1.00 30.65 1181 SER A C 1
ATOM 7736 O O . SER A 1 1181 ? 143.919 147.087 124.885 1.00 30.65 1181 SER A O 1
ATOM 7739 N N . ILE A 1 1182 ? 141.901 146.327 124.260 1.00 33.91 1182 ILE A N 1
ATOM 7740 C CA . ILE A 1 1182 ? 141.317 147.659 124.108 1.00 33.91 1182 ILE A CA 1
ATOM 7741 C C . ILE A 1 1182 ? 140.437 148.027 125.296 1.00 33.91 1182 ILE A C 1
ATOM 7742 O O . ILE A 1 1182 ? 140.621 149.073 125.916 1.00 33.91 1182 ILE A O 1
ATOM 7747 N N . PHE A 1 1183 ? 139.483 147.173 125.625 1.00 36.68 1183 PHE A N 1
ATOM 7748 C CA . PHE A 1 1183 ? 138.445 147.397 126.631 1.00 36.68 1183 PHE A CA 1
ATOM 7749 C C . PHE A 1 1183 ? 138.877 147.450 128.102 1.00 36.68 1183 PHE A C 1
ATOM 7750 O O . PHE A 1 1183 ? 138.159 148.081 128.888 1.00 36.68 1183 PHE A O 1
ATOM 7758 N N . PRO A 1 1184 ? 139.962 146.794 128.555 1.00 35.80 1184 PRO A N 1
ATOM 7759 C CA . PRO A 1 1184 ? 140.509 147.175 129.870 1.00 35.80 1184 PRO A CA 1
ATOM 7760 C C . PRO A 1 1184 ? 140.945 148.625 129.959 1.00 35.80 1184 PRO A C 1
ATOM 7761 O O . PRO A 1 1184 ? 140.779 149.247 131.014 1.00 35.80 1184 PRO A O 1
ATOM 7765 N N . HIS A 1 1185 ? 141.474 149.193 128.877 1.00 39.00 1185 HIS A N 1
ATOM 7766 C CA . HIS A 1 1185 ? 141.859 150.596 128.871 1.00 39.00 1185 HIS A CA 1
ATOM 7767 C C . HIS A 1 1185 ? 140.668 151.540 128.766 1.00 39.00 1185 HIS A C 1
ATOM 7768 O O . HIS A 1 1185 ? 140.854 152.755 128.873 1.00 39.00 1185 HIS A O 1
ATOM 7775 N N . ALA A 1 1186 ? 139.462 151.017 128.559 1.00 42.56 1186 ALA A N 1
ATOM 7776 C CA . ALA A 1 1186 ? 138.235 151.795 128.613 1.00 42.56 1186 ALA A CA 1
ATOM 7777 C C . ALA A 1 1186 ? 137.430 151.515 129.874 1.00 42.56 1186 ALA A C 1
ATOM 7778 O O . ALA A 1 1186 ? 136.248 151.875 129.928 1.00 42.56 1186 ALA A O 1
ATOM 7780 N N . ASN A 1 1187 ? 138.050 150.868 130.871 1.00 45.44 1187 ASN A N 1
ATOM 7781 C CA . ASN A 1 1187 ? 137.469 150.569 132.188 1.00 45.44 1187 ASN A CA 1
ATOM 7782 C C . ASN A 1 1187 ? 136.200 149.725 132.096 1.00 45.44 1187 ASN A C 1
ATOM 7783 O O . ASN A 1 1187 ? 135.287 149.871 132.911 1.00 45.44 1187 ASN A O 1
ATOM 7788 N N . ILE A 1 1188 ? 136.129 148.832 131.116 1.00 43.92 1188 ILE A N 1
ATOM 7789 C CA . ILE A 1 1188 ? 134.962 147.981 130.923 1.00 43.92 1188 ILE A CA 1
ATOM 7790 C C . ILE A 1 1188 ? 135.192 146.581 131.471 1.00 43.92 1188 ILE A C 1
ATOM 7791 O O . ILE A 1 1188 ? 134.398 146.083 132.270 1.00 43.92 1188 ILE A O 1
ATOM 7796 N N . SER A 1 1189 ? 136.280 145.929 131.073 1.00 40.59 1189 SER A N 1
ATOM 7797 C CA . SER A 1 1189 ? 136.652 144.639 131.648 1.00 40.59 1189 SER A CA 1
ATOM 7798 C C . SER A 1 1189 ? 138.066 144.778 132.183 1.00 40.59 1189 SER A C 1
ATOM 7799 O O . SER A 1 1189 ? 139.026 144.356 131.544 1.00 40.59 1189 SER A O 1
ATOM 7802 N N . ARG A 1 1190 ? 138.185 145.317 133.395 1.00 38.82 1190 ARG A N 1
ATOM 7803 C CA . ARG A 1 1190 ? 139.483 145.558 134.012 1.00 38.82 1190 ARG A CA 1
ATOM 7804 C C . ARG A 1 1190 ? 140.097 144.297 134.599 1.00 38.82 1190 ARG A C 1
ATOM 7805 O O . ARG A 1 1190 ? 141.194 144.355 135.160 1.00 38.82 1190 ARG A O 1
ATOM 7813 N N . GLU A 1 1191 ? 139.415 143.169 134.482 1.00 33.09 1191 GLU A N 1
ATOM 7814 C CA . GLU A 1 1191 ? 139.920 141.862 134.859 1.00 33.09 1191 GLU A CA 1
ATOM 7815 C C . GLU A 1 1191 ? 140.823 141.261 133.793 1.00 33.09 1191 GLU A C 1
ATOM 7816 O O . GLU A 1 1191 ? 141.372 140.176 134.003 1.00 33.09 1191 GLU A O 1
ATOM 7822 N N . TYR A 1 1192 ? 140.991 141.945 132.660 1.00 31.90 1192 TYR A N 1
ATOM 7823 C CA . TYR A 1 1192 ? 141.747 141.439 131.525 1.00 31.90 1192 TYR A CA 1
ATOM 7824 C C . TYR A 1 1192 ? 143.069 142.162 131.308 1.00 31.90 1192 TYR A C 1
ATOM 7825 O O . TYR A 1 1192 ? 143.637 142.071 130.217 1.00 31.90 1192 TYR A O 1
ATOM 7834 N N . TYR A 1 1193 ? 143.568 142.886 132.304 1.00 30.72 1193 TYR A N 1
ATOM 7835 C CA . TYR A 1 1193 ? 144.902 143.465 132.194 1.00 30.72 1193 TYR A CA 1
ATOM 7836 C C . TYR A 1 1193 ? 145.943 142.360 132.284 1.00 30.72 1193 TYR A C 1
ATOM 7837 O O . TYR A 1 1193 ? 146.037 141.667 133.299 1.00 30.72 1193 TYR A O 1
ATOM 7846 N N . GLY A 1 1194 ? 146.725 142.191 131.224 1.00 28.66 1194 GLY A N 1
ATOM 7847 C CA . GLY A 1 1194 ? 147.775 141.202 131.198 1.00 28.66 1194 GLY A CA 1
ATOM 7848 C C . GLY A 1 1194 ? 147.336 139.801 130.857 1.00 28.66 1194 GLY A C 1
ATOM 7849 O O . GLY A 1 1194 ? 148.188 138.912 130.768 1.00 28.66 1194 GLY A O 1
ATOM 7850 N N . VAL A 1 1195 ? 146.041 139.576 130.656 1.00 26.77 1195 VAL A N 1
ATOM 7851 C CA . VAL A 1 1195 ? 145.550 138.226 130.425 1.00 26.77 1195 VAL A CA 1
ATOM 7852 C C . VAL A 1 1195 ? 145.895 137.753 129.009 1.00 26.77 1195 VAL A C 1
ATOM 7853 O O . VAL A 1 1195 ? 146.070 136.555 128.783 1.00 26.77 1195 VAL A O 1
ATOM 7857 N N . VAL A 1 1196 ? 146.078 138.665 128.052 1.00 27.55 1196 VAL A N 1
ATOM 7858 C CA . VAL A 1 1196 ? 146.536 138.244 126.728 1.00 27.55 1196 VAL A CA 1
ATOM 7859 C C . VAL A 1 1196 ? 147.991 137.797 126.782 1.00 27.55 1196 VAL A C 1
ATOM 7860 O O . VAL A 1 1196 ? 148.360 136.771 126.197 1.00 27.55 1196 VAL A O 1
ATOM 7864 N N . LYS A 1 1197 ? 148.829 138.531 127.519 1.00 30.25 1197 LYS A N 1
ATOM 7865 C CA . LYS A 1 1197 ? 150.238 138.174 127.638 1.00 30.25 1197 LYS A CA 1
ATOM 7866 C C . LYS A 1 1197 ? 150.422 136.889 128.431 1.00 30.25 1197 LYS A C 1
ATOM 7867 O O . LYS A 1 1197 ? 151.392 136.159 128.208 1.00 30.25 1197 LYS A O 1
ATOM 7873 N N . HIS A 1 1198 ? 149.495 136.582 129.329 1.00 29.30 1198 HIS A N 1
ATOM 7874 C CA . HIS A 1 1198 ? 149.617 135.433 130.206 1.00 29.30 1198 HIS A CA 1
ATOM 7875 C C . HIS A 1 1198 ? 148.717 134.284 129.795 1.00 29.30 1198 HIS A C 1
ATOM 7876 O O . HIS A 1 1198 ? 148.685 133.259 130.481 1.00 29.30 1198 HIS A O 1
ATOM 7883 N N . THR A 1 1199 ? 147.987 134.430 128.692 1.00 24.98 1199 THR A N 1
ATOM 7884 C CA . THR A 1 1199 ? 147.328 133.314 128.028 1.00 24.98 1199 THR A CA 1
ATOM 7885 C C . THR A 1 1199 ? 147.881 133.088 126.630 1.00 24.98 1199 THR A C 1
ATOM 7886 O O . THR A 1 1199 ? 148.339 131.985 126.336 1.00 24.98 1199 THR A O 1
ATOM 7890 N N . TYR A 1 1200 ? 147.882 134.095 125.758 1.00 25.05 1200 TYR A N 1
ATOM 7891 C CA . TYR A 1 1200 ? 148.379 133.824 124.417 1.00 25.05 1200 TYR A CA 1
ATOM 7892 C C . TYR A 1 1200 ? 149.897 133.811 124.359 1.00 25.05 1200 TYR A C 1
ATOM 7893 O O . TYR A 1 1200 ? 150.458 133.296 123.388 1.00 25.05 1200 TYR A O 1
ATOM 7902 N N . GLY A 1 1201 ? 150.570 134.348 125.369 1.00 29.04 1201 GLY A N 1
ATOM 7903 C CA . GLY A 1 1201 ? 151.997 134.163 125.492 1.00 29.04 1201 GLY A CA 1
ATOM 7904 C C . GLY A 1 1201 ? 152.398 132.885 126.178 1.00 29.04 1201 GLY A C 1
ATOM 7905 O O . GLY A 1 1201 ? 153.590 132.624 126.354 1.00 29.04 1201 GLY A O 1
ATOM 7906 N N . SER A 1 1202 ? 151.423 132.070 126.567 1.00 28.66 1202 SER A N 1
ATOM 7907 C CA . SER A 1 1202 ? 151.667 130.847 127.313 1.00 28.66 1202 SER A CA 1
ATOM 7908 C C . SER A 1 1202 ? 151.750 129.667 126.358 1.00 28.66 1202 SER A C 1
ATOM 7909 O O . SER A 1 1202 ? 150.922 129.536 125.453 1.00 28.66 1202 SER A O 1
ATOM 7912 N N . GLY A 1 1203 ? 152.754 128.814 126.553 1.00 29.21 1203 GLY A N 1
ATOM 7913 C CA . GLY A 1 1203 ? 152.748 127.537 125.864 1.00 29.21 1203 GLY A CA 1
ATOM 7914 C C . GLY A 1 1203 ? 151.641 126.642 126.382 1.00 29.21 1203 GLY A C 1
ATOM 7915 O O . GLY A 1 1203 ? 150.822 126.126 125.610 1.00 29.21 1203 GLY A O 1
ATOM 7916 N N . VAL A 1 1204 ? 151.553 126.504 127.703 1.00 29.23 1204 VAL A N 1
ATOM 7917 C CA . VAL A 1 1204 ? 150.471 125.724 128.283 1.00 29.23 1204 VAL A CA 1
ATOM 7918 C C . VAL A 1 1204 ? 149.283 126.670 128.500 1.00 29.23 1204 VAL A C 1
ATOM 7919 O O . VAL A 1 1204 ? 148.904 127.046 129.615 1.00 29.23 1204 VAL A O 1
ATOM 7923 N N . PHE A 1 1205 ? 148.718 127.098 127.382 1.00 29.12 1205 PHE A N 1
ATOM 7924 C CA . PHE A 1 1205 ? 147.353 127.548 127.201 1.00 29.12 1205 PHE A CA 1
ATOM 7925 C C . PHE A 1 1205 ? 146.912 126.931 125.892 1.00 29.12 1205 PHE A C 1
ATOM 7926 O O . PHE A 1 1205 ? 145.834 126.346 125.785 1.00 29.12 1205 PHE A O 1
ATOM 7934 N N . TRP A 1 1206 ? 147.811 127.007 124.909 1.00 23.45 1206 TRP A N 1
ATOM 7935 C CA . TRP A 1 1206 ? 147.549 126.425 123.605 1.00 23.45 1206 TRP A CA 1
ATOM 7936 C C . TRP A 1 1206 ? 147.690 124.920 123.661 1.00 23.45 1206 TRP A C 1
ATOM 7937 O O . TRP A 1 1206 ? 147.009 124.211 122.919 1.00 23.45 1206 TRP A O 1
ATOM 7948 N N . LEU A 1 1207 ? 148.547 124.422 124.552 1.00 26.01 1207 LEU A N 1
ATOM 7949 C CA . LEU A 1 1207 ? 148.620 122.987 124.801 1.00 26.01 1207 LEU A CA 1
ATOM 7950 C C . LEU A 1 1207 ? 147.323 122.459 125.416 1.00 26.01 1207 LEU A C 1
ATOM 7951 O O . LEU A 1 1207 ? 146.825 121.386 125.030 1.00 26.01 1207 LEU A O 1
ATOM 7956 N N . THR A 1 1208 ? 146.744 123.228 126.344 1.00 24.92 1208 THR A N 1
ATOM 7957 C CA . THR A 1 1208 ? 145.459 122.880 126.944 1.00 24.92 1208 THR A CA 1
ATOM 7958 C C . THR A 1 1208 ? 144.339 122.913 125.913 1.00 24.92 1208 THR A C 1
ATOM 7959 O O . THR A 1 1208 ? 143.483 122.020 125.888 1.00 24.92 1208 THR A O 1
ATOM 7963 N N . LEU A 1 1209 ? 144.356 123.913 125.026 1.00 24.82 1209 LEU A N 1
ATOM 7964 C CA . LEU A 1 1209 ? 143.345 123.997 123.978 1.00 24.82 1209 LEU A CA 1
ATOM 7965 C C . LEU A 1 1209 ? 143.508 122.908 122.934 1.00 24.82 1209 LEU A C 1
ATOM 7966 O O . LEU A 1 1209 ? 142.529 122.535 122.280 1.00 24.82 1209 LEU A O 1
ATOM 7971 N N . ILE A 1 1210 ? 144.727 122.416 122.725 1.00 28.73 1210 ILE A N 1
ATOM 7972 C CA . ILE A 1 1210 ? 144.899 121.288 121.821 1.00 28.73 1210 ILE A CA 1
ATOM 7973 C C . ILE A 1 1210 ? 144.299 120.028 122.430 1.00 28.73 1210 ILE A C 1
ATOM 7974 O O . ILE A 1 1210 ? 143.365 119.454 121.872 1.00 28.73 1210 ILE A O 1
ATOM 7979 N N . VAL A 1 1211 ? 144.774 119.604 123.599 1.00 32.42 1211 VAL A N 1
ATOM 7980 C CA . VAL A 1 1211 ? 144.403 118.250 124.025 1.00 32.42 1211 VAL A CA 1
ATOM 7981 C C . VAL A 1 1211 ? 143.120 118.199 124.842 1.00 32.42 1211 VAL A C 1
ATOM 7982 O O . VAL A 1 1211 ? 142.299 117.304 124.617 1.00 32.42 1211 VAL A O 1
ATOM 7986 N N . LEU A 1 1212 ? 142.919 119.129 125.776 1.00 27.07 1212 LEU A N 1
ATOM 7987 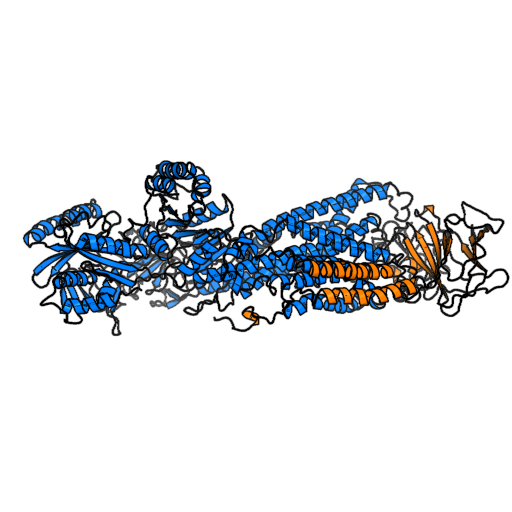C CA . LEU A 1 1212 ? 141.785 119.015 126.694 1.00 27.07 1212 LEU A CA 1
ATOM 7988 C C . LEU A 1 1212 ? 140.402 119.031 126.026 1.00 27.07 1212 LEU A C 1
ATOM 7989 O O . LEU A 1 1212 ? 139.487 118.406 126.588 1.00 27.07 1212 LEU A O 1
ATOM 7994 N N . PRO A 1 1213 ? 140.184 119.636 124.849 1.00 28.35 1213 PRO A N 1
ATOM 7995 C CA . PRO A 1 1213 ? 138.962 119.295 124.098 1.00 28.35 1213 PRO A CA 1
ATOM 7996 C C . PRO A 1 1213 ? 138.935 117.907 123.478 1.00 28.35 1213 PRO A C 1
ATOM 7997 O O . PRO A 1 1213 ? 137.848 117.328 123.362 1.00 28.35 1213 PRO A O 1
ATOM 8001 N N . ILE A 1 1214 ? 140.079 117.343 123.084 1.00 33.07 1214 ILE A N 1
ATOM 8002 C CA . ILE A 1 1214 ? 140.087 116.037 122.430 1.00 33.07 1214 ILE A CA 1
ATOM 8003 C C . ILE A 1 1214 ? 139.743 114.899 123.390 1.00 33.07 1214 ILE A C 1
ATOM 8004 O O . ILE A 1 1214 ? 139.461 113.797 122.943 1.00 33.07 1214 ILE A O 1
ATOM 8009 N N . PHE A 1 1215 ? 139.677 115.136 124.701 1.00 40.70 1215 PHE A N 1
ATOM 8010 C CA . PHE A 1 1215 ? 139.133 114.121 125.605 1.00 40.70 1215 PHE A CA 1
ATOM 8011 C C . PHE A 1 1215 ? 137.622 113.962 125.403 1.00 40.70 1215 PHE A C 1
ATOM 8012 O O . PHE A 1 1215 ? 137.111 112.853 125.146 1.00 40.70 1215 PHE A O 1
ATOM 8020 N N . ALA A 1 1216 ? 136.896 115.077 125.528 1.00 37.46 1216 ALA A N 1
ATOM 8021 C CA . ALA A 1 1216 ? 135.459 115.105 125.281 1.00 37.46 1216 ALA A CA 1
ATOM 8022 C C . ALA A 1 1216 ? 135.124 114.684 123.852 1.00 37.46 1216 ALA A C 1
ATOM 8023 O O . ALA A 1 1216 ? 134.181 113.913 123.618 1.00 37.46 1216 ALA A O 1
ATOM 8025 N N . LEU A 1 1217 ? 135.912 115.154 122.888 1.00 39.67 1217 LEU A N 1
ATOM 8026 C CA . LEU A 1 1217 ? 135.715 114.741 121.509 1.00 39.67 1217 LEU A CA 1
ATOM 8027 C C . LEU A 1 1217 ? 136.188 113.316 121.246 1.00 39.67 1217 LEU A C 1
ATOM 8028 O O . LEU A 1 1217 ? 135.841 112.760 120.202 1.00 39.67 1217 LEU A O 1
ATOM 8033 N N . VAL A 1 1218 ? 136.972 112.713 122.145 1.00 40.28 1218 VAL A N 1
ATOM 8034 C CA . VAL A 1 1218 ? 137.191 111.272 122.068 1.00 40.28 1218 VAL A CA 1
ATOM 8035 C C . VAL A 1 1218 ? 135.916 110.533 122.427 1.00 40.28 1218 VAL A C 1
ATOM 8036 O O . VAL A 1 1218 ? 135.520 109.598 121.719 1.00 40.28 1218 VAL A O 1
ATOM 8040 N N . ARG A 1 1219 ? 135.228 110.967 123.493 1.00 41.19 1219 ARG A N 1
ATOM 8041 C CA . ARG A 1 1219 ? 133.975 110.300 123.862 1.00 41.19 1219 ARG A CA 1
ATOM 8042 C C . ARG A 1 1219 ? 132.922 110.437 122.762 1.00 41.19 1219 ARG A C 1
ATOM 8043 O O . ARG A 1 1219 ? 132.373 109.434 122.285 1.00 41.19 1219 ARG A O 1
ATOM 8051 N N . ASP A 1 1220 ? 132.643 111.666 122.328 1.00 40.18 1220 ASP A N 1
ATOM 8052 C CA . ASP A 1 1220 ? 131.594 111.840 121.329 1.00 40.18 1220 ASP A CA 1
ATOM 8053 C C . ASP A 1 1220 ? 132.020 111.441 119.925 1.00 40.18 1220 ASP A C 1
ATOM 8054 O O . ASP A 1 1220 ? 131.155 111.142 119.097 1.00 40.18 1220 ASP A O 1
ATOM 8059 N N . PHE A 1 1221 ? 133.319 111.430 119.638 1.00 43.95 1221 PHE A N 1
ATOM 8060 C CA . PHE A 1 1221 ? 133.779 110.966 118.337 1.00 43.95 1221 PHE A CA 1
ATOM 8061 C C . PHE A 1 1221 ? 133.668 109.453 118.226 1.00 43.95 1221 PHE A C 1
ATOM 8062 O O . PHE A 1 1221 ? 133.254 108.929 117.185 1.00 43.95 1221 PHE A O 1
ATOM 8070 N N . LEU A 1 1222 ? 134.019 108.734 119.295 1.00 48.80 1222 LEU A N 1
ATOM 8071 C CA . LEU A 1 1222 ? 133.888 107.283 119.268 1.00 48.80 1222 LEU A CA 1
ATOM 8072 C C . LEU A 1 1222 ? 132.433 106.846 119.352 1.00 48.80 1222 LEU A C 1
ATOM 8073 O O . LEU A 1 1222 ? 132.053 105.850 118.724 1.00 48.80 1222 LEU A O 1
ATOM 8078 N N . TRP A 1 1223 ? 131.602 107.570 120.106 1.00 56.96 1223 TRP A N 1
ATOM 8079 C CA . TRP A 1 1223 ? 130.188 107.212 120.134 1.00 56.96 1223 TRP A CA 1
ATOM 8080 C C . TRP A 1 1223 ? 129.495 107.571 118.826 1.00 56.96 1223 TRP A C 1
ATOM 8081 O O . TRP A 1 1223 ? 128.603 106.845 118.375 1.00 56.96 1223 TRP A O 1
ATOM 8092 N N . LYS A 1 1224 ? 129.894 108.678 118.197 1.00 52.74 1224 LYS A N 1
ATOM 8093 C CA . LYS A 1 1224 ? 129.298 109.047 116.918 1.00 52.74 1224 LYS A CA 1
ATOM 8094 C C . LYS A 1 1224 ? 129.790 108.133 115.801 1.00 52.74 1224 LYS A C 1
ATOM 8095 O O . LYS A 1 1224 ? 129.093 107.948 114.799 1.00 52.74 1224 LYS A O 1
ATOM 8101 N N . TYR A 1 1225 ? 130.972 107.536 115.965 1.00 60.38 1225 TYR A N 1
ATOM 8102 C CA . TYR A 1 1225 ? 131.390 106.458 115.074 1.00 60.38 1225 TYR A CA 1
ATOM 8103 C C . TYR A 1 1225 ? 130.562 105.200 115.305 1.00 60.38 1225 TYR A C 1
ATOM 8104 O O . TYR A 1 1225 ? 130.176 104.514 114.348 1.00 60.38 1225 TYR A O 1
ATOM 8113 N N . TYR A 1 1226 ? 130.282 104.884 116.573 1.00 67.37 1226 TYR A N 1
ATOM 8114 C CA . TYR A 1 1226 ? 129.606 103.633 116.901 1.00 67.37 1226 TYR A CA 1
ATOM 8115 C C . TYR A 1 1226 ? 128.133 103.666 116.509 1.00 67.37 1226 TYR A C 1
ATOM 8116 O O . TYR A 1 1226 ? 127.580 102.646 116.087 1.00 67.37 1226 TYR A O 1
ATOM 8125 N N . LYS A 1 1227 ? 127.476 104.818 116.637 1.00 71.59 1227 LYS A N 1
ATOM 8126 C CA . LYS A 1 1227 ? 126.052 104.895 116.330 1.00 71.59 1227 LYS A CA 1
ATOM 8127 C C . LYS A 1 1227 ? 125.770 105.081 114.842 1.00 71.59 1227 LYS A C 1
ATOM 8128 O O . LYS A 1 1227 ? 124.618 105.333 114.472 1.00 71.59 1227 LYS A O 1
ATOM 8134 N N . ARG A 1 1228 ? 126.783 104.976 113.983 1.00 75.05 1228 ARG A N 1
ATOM 8135 C CA . ARG A 1 1228 ? 126.546 104.893 112.551 1.00 75.05 1228 ARG A CA 1
ATOM 8136 C C . ARG A 1 1228 ? 127.430 103.864 111.864 1.00 75.05 1228 ARG A C 1
ATOM 8137 O O . ARG A 1 1228 ? 127.386 103.769 110.634 1.00 75.05 1228 ARG A O 1
ATOM 8145 N N . MET A 1 1229 ? 128.230 103.097 112.603 1.00 78.66 1229 MET A N 1
ATOM 8146 C CA . MET A 1 1229 ? 128.887 101.928 112.033 1.00 78.66 1229 MET A CA 1
ATOM 8147 C C . MET A 1 1229 ? 128.423 100.610 112.626 1.00 78.66 1229 MET A C 1
ATOM 8148 O O . MET A 1 1229 ? 128.582 99.573 111.981 1.00 78.66 1229 MET A O 1
ATOM 8153 N N . TYR A 1 1230 ? 127.858 100.617 113.833 1.00 84.04 1230 TYR A N 1
ATOM 8154 C CA . TYR A 1 1230 ? 127.390 99.389 114.456 1.00 84.04 1230 TYR A CA 1
ATOM 8155 C C . TYR A 1 1230 ? 126.018 99.512 115.102 1.00 84.04 1230 TYR A C 1
ATOM 8156 O O . TYR A 1 1230 ? 125.472 98.496 115.544 1.00 84.04 1230 TYR A O 1
ATOM 8165 N N . GLU A 1 1231 ? 125.443 100.708 115.167 1.00 94.51 1231 GLU A N 1
ATOM 8166 C CA . GLU A 1 1231 ? 124.097 100.912 115.704 1.00 94.51 1231 GLU A CA 1
ATOM 8167 C C . GLU A 1 1231 ? 123.285 101.713 114.690 1.00 94.51 1231 GLU A C 1
ATOM 8168 O O . GLU A 1 1231 ? 123.074 102.920 114.854 1.00 94.51 1231 GLU A O 1
ATOM 8174 N N . PRO A 1 1232 ? 122.824 101.073 113.615 1.00 112.75 1232 PRO A N 1
ATOM 8175 C CA . PRO A 1 1232 ? 122.204 101.821 112.510 1.00 112.75 1232 PRO A CA 1
ATOM 8176 C C . PRO A 1 1232 ? 120.690 101.962 112.585 1.00 112.75 1232 PRO A C 1
ATOM 8177 O O . PRO A 1 1232 ? 120.094 102.410 111.601 1.00 112.75 1232 PRO A O 1
ATOM 8181 N N . GLU A 1 1233 ? 120.048 101.614 113.702 1.00 117.17 1233 GLU A N 1
ATOM 8182 C CA . GLU A 1 1233 ? 118.592 101.498 113.726 1.00 117.17 1233 GLU A CA 1
ATOM 8183 C C . GLU A 1 1233 ? 117.859 102.828 113.913 1.00 117.17 1233 GLU A C 1
ATOM 8184 O O . GLU A 1 1233 ? 116.927 102.935 114.719 1.00 117.17 1233 GLU A O 1
ATOM 8190 N N . THR A 1 1234 ? 118.220 103.833 113.117 1.00 113.46 1234 THR A N 1
ATOM 8191 C CA . THR A 1 1234 ? 117.468 105.080 113.088 1.00 113.46 1234 THR A CA 1
ATOM 8192 C C . THR A 1 1234 ? 116.581 105.193 111.858 1.00 113.46 1234 THR A C 1
ATOM 8193 O O . THR A 1 1234 ? 115.469 105.725 111.950 1.00 113.46 1234 THR A O 1
ATOM 8197 N N . TYR A 1 1235 ? 117.048 104.695 110.714 1.00 103.39 1235 TYR A N 1
ATOM 8198 C CA . TYR A 1 1235 ? 116.371 104.865 109.434 1.00 103.39 1235 TYR A CA 1
ATOM 8199 C C . TYR A 1 1235 ? 116.124 103.506 108.788 1.00 103.39 1235 TYR A C 1
ATOM 8200 O O . TYR A 1 1235 ? 115.105 103.292 108.120 1.00 103.39 1235 TYR A O 1
ATOM 8209 N N . HIS A 1 1236 ? 117.051 102.572 109.015 1.00 119.75 1236 HIS A N 1
ATOM 8210 C CA . HIS A 1 1236 ? 117.117 101.345 108.233 1.00 119.75 1236 HIS A CA 1
ATOM 8211 C C . HIS A 1 1236 ? 116.131 100.279 108.692 1.00 119.75 1236 HIS A C 1
ATOM 8212 O O . HIS A 1 1236 ? 115.758 99.421 107.886 1.00 119.75 1236 HIS A O 1
ATOM 8219 N N . VAL A 1 1237 ? 115.719 100.293 109.961 1.00 124.15 1237 VAL A N 1
ATOM 8220 C CA . VAL A 1 1237 ? 114.658 99.389 110.397 1.00 124.15 1237 VAL A CA 1
ATOM 8221 C C . VAL A 1 1237 ? 113.327 99.812 109.788 1.00 124.15 1237 VAL A C 1
ATOM 8222 O O . VAL A 1 1237 ? 112.524 98.971 109.362 1.00 124.15 1237 VAL A O 1
ATOM 8226 N N . ILE A 1 1238 ? 113.095 101.123 109.694 1.00 114.93 1238 ILE A N 1
ATOM 8227 C CA . ILE A 1 1238 ? 111.888 101.638 109.056 1.00 114.93 1238 ILE A CA 1
ATOM 8228 C C . ILE A 1 1238 ? 111.930 101.392 107.551 1.00 114.93 1238 ILE A C 1
ATOM 8229 O O . ILE A 1 1238 ? 110.895 101.108 106.932 1.00 114.93 1238 ILE A O 1
ATOM 8234 N N . GLN A 1 1239 ? 113.119 101.466 106.941 1.00 115.24 1239 GLN A N 1
ATOM 8235 C CA . GLN A 1 1239 ? 113.244 101.104 105.531 1.00 115.24 1239 GLN A CA 1
ATOM 8236 C C . GLN A 1 1239 ? 113.075 99.604 105.311 1.00 115.24 1239 GLN A C 1
ATOM 8237 O O . GLN A 1 1239 ? 112.624 99.185 104.239 1.00 115.24 1239 GLN A O 1
ATOM 8243 N N . GLU A 1 1240 ? 113.430 98.786 106.300 1.00 130.12 1240 GLU A N 1
ATOM 8244 C CA . GLU A 1 1240 ? 113.289 97.339 106.217 1.00 130.12 1240 GLU A CA 1
ATOM 8245 C C . GLU A 1 1240 ? 112.076 96.820 106.980 1.00 130.12 1240 GLU A C 1
ATOM 8246 O O . GLU A 1 1240 ? 112.070 95.656 107.394 1.00 130.12 1240 GLU A O 1
ATOM 8252 N N . MET A 1 1241 ? 111.058 97.650 107.181 1.00 135.40 1241 MET A N 1
ATOM 8253 C CA . MET A 1 1241 ? 109.856 97.218 107.884 1.00 135.40 1241 MET A CA 1
ATOM 8254 C C . MET A 1 1241 ? 108.779 96.793 106.893 1.00 135.40 1241 MET A C 1
ATOM 8255 O O . MET A 1 1241 ? 108.610 97.414 105.844 1.00 135.40 1241 MET A O 1
ATOM 8260 N N . VAL A 1 1253 ? 88.180 87.967 109.852 1.00 134.04 1253 VAL A N 1
ATOM 8261 C CA . VAL A 1 1253 ? 88.440 88.954 108.812 1.00 134.04 1253 VAL A CA 1
ATOM 8262 C C . VAL A 1 1253 ? 87.136 89.319 108.112 1.00 134.04 1253 VAL A C 1
ATOM 8263 O O . VAL A 1 1253 ? 86.820 90.496 107.940 1.00 134.04 1253 VAL A O 1
ATOM 8267 N N . GLN A 1 1254 ? 86.372 88.301 107.722 1.00 132.54 1254 GLN A N 1
ATOM 8268 C CA . GLN A 1 1254 ? 85.105 88.514 107.037 1.00 132.54 1254 GLN A CA 1
ATOM 8269 C C . GLN A 1 1254 ? 83.911 88.542 107.981 1.00 132.54 1254 GLN A C 1
ATOM 8270 O O . GLN A 1 1254 ? 82.845 89.038 107.595 1.00 132.54 1254 GLN A O 1
ATOM 8276 N N . GLN A 1 1255 ? 84.064 88.033 109.205 1.00 131.14 1255 GLN A N 1
ATOM 8277 C CA . GLN A 1 1255 ? 82.939 87.980 110.133 1.00 131.14 1255 GLN A CA 1
ATOM 8278 C C . GLN A 1 1255 ? 82.647 89.348 110.738 1.00 131.14 1255 GLN A C 1
ATOM 8279 O O . GLN A 1 1255 ? 81.479 89.708 110.923 1.00 131.14 1255 GLN A O 1
ATOM 8285 N N . PHE A 1 1256 ? 83.689 90.123 111.052 1.00 125.34 1256 PHE A N 1
ATOM 8286 C CA . PHE A 1 1256 ? 83.475 91.491 111.516 1.00 125.34 1256 PHE A CA 1
ATOM 8287 C C . PHE A 1 1256 ? 82.988 92.395 110.395 1.00 125.34 1256 PHE A C 1
ATOM 8288 O O . PHE A 1 1256 ? 82.244 93.346 110.651 1.00 125.34 1256 PHE A O 1
ATOM 8296 N N . GLN A 1 1257 ? 83.404 92.127 109.156 1.00 121.19 1257 GLN A N 1
ATOM 8297 C CA . GLN A 1 1257 ? 82.868 92.878 108.028 1.00 121.19 1257 GLN A CA 1
ATOM 8298 C C . GLN A 1 1257 ? 81.396 92.555 107.806 1.00 121.19 1257 GLN A C 1
ATOM 8299 O O . GLN A 1 1257 ? 80.595 93.453 107.518 1.00 121.19 1257 GLN A O 1
ATOM 8305 N N . ASN A 1 1258 ? 81.014 91.285 107.974 1.00 121.13 1258 ASN A N 1
ATOM 8306 C CA . ASN A 1 1258 ? 79.601 90.925 107.935 1.00 121.13 1258 ASN A CA 1
ATOM 8307 C C . ASN A 1 1258 ? 78.848 91.517 109.123 1.00 121.13 1258 ASN A C 1
ATOM 8308 O O . ASN A 1 1258 ? 77.647 91.790 109.024 1.00 121.13 1258 ASN A O 1
ATOM 8313 N N . ALA A 1 1259 ? 79.540 91.742 110.243 1.00 118.85 1259 ALA A N 1
ATOM 8314 C CA . ALA A 1 1259 ? 78.908 92.381 111.392 1.00 118.85 1259 ALA A CA 1
ATOM 8315 C C . ALA A 1 1259 ? 78.676 93.865 111.143 1.00 118.85 1259 ALA A C 1
ATOM 8316 O O . ALA A 1 1259 ? 77.629 94.405 111.517 1.00 118.85 1259 ALA A O 1
ATOM 8318 N N . ILE A 1 1260 ? 79.638 94.543 110.510 1.00 109.27 1260 ILE A N 1
ATOM 8319 C CA . ILE A 1 1260 ? 79.508 95.980 110.296 1.00 109.27 1260 ILE A CA 1
ATOM 8320 C C . ILE A 1 1260 ? 78.582 96.287 109.122 1.00 109.27 1260 ILE A C 1
ATOM 8321 O O . ILE A 1 1260 ? 77.966 97.359 109.099 1.00 109.27 1260 ILE A O 1
ATOM 8326 N N . ARG A 1 1261 ? 78.415 95.358 108.171 1.00 109.12 1261 ARG A N 1
ATOM 8327 C CA . ARG A 1 1261 ? 77.430 95.570 107.113 1.00 109.12 1261 ARG A CA 1
ATOM 8328 C C . ARG A 1 1261 ? 75.997 95.467 107.620 1.00 109.12 1261 ARG A C 1
ATOM 8329 O O . ARG A 1 1261 ? 75.090 96.023 106.992 1.00 109.12 1261 ARG A O 1
ATOM 8337 N N . LYS A 1 1262 ? 75.773 94.771 108.736 1.00 108.79 1262 LYS A N 1
ATOM 8338 C CA . LYS A 1 1262 ? 74.438 94.631 109.303 1.00 108.79 1262 LYS A CA 1
ATOM 8339 C C . LYS A 1 1262 ? 73.988 95.894 110.032 1.00 108.79 1262 LYS A C 1
ATOM 8340 O O . LYS A 1 1262 ? 72.784 96.078 110.250 1.00 108.79 1262 LYS A O 1
ATOM 8346 N N . VAL A 1 1263 ? 74.927 96.777 110.379 1.00 102.69 1263 VAL A N 1
ATOM 8347 C CA . VAL A 1 1263 ? 74.617 97.985 111.136 1.00 102.69 1263 VAL A CA 1
ATOM 8348 C C . VAL A 1 1263 ? 73.831 98.950 110.256 1.00 102.69 1263 VAL A C 1
ATOM 8349 O O . VAL A 1 1263 ? 74.045 99.022 109.038 1.00 102.69 1263 VAL A O 1
ATOM 8353 N N . ARG A 1 1264 ? 72.880 99.661 110.865 1.00 98.97 1264 ARG A N 1
ATOM 8354 C CA . ARG A 1 1264 ? 72.096 100.662 110.155 1.00 98.97 1264 ARG A CA 1
ATOM 8355 C C . ARG A 1 1264 ? 72.982 101.814 109.693 1.00 98.97 1264 ARG A C 1
ATOM 8356 O O . ARG A 1 1264 ? 73.880 102.253 110.419 1.00 98.97 1264 ARG A O 1
ATOM 8364 N N . GLN A 1 1265 ? 72.723 102.280 108.463 1.00 87.69 1265 GLN A N 1
ATOM 8365 C CA . GLN A 1 1265 ? 73.487 103.318 107.760 1.00 87.69 1265 GLN A CA 1
ATOM 8366 C C . GLN A 1 1265 ? 74.959 102.925 107.608 1.00 87.69 1265 GLN A C 1
ATOM 8367 O O . GLN A 1 1265 ? 75.866 103.577 108.123 1.00 87.69 1265 GLN A O 1
ATOM 8373 N N . VAL A 1 1266 ? 75.173 101.823 106.892 1.00 85.40 1266 VAL A N 1
ATOM 8374 C CA . VAL A 1 1266 ? 76.496 101.373 106.466 1.00 85.40 1266 VAL A CA 1
ATOM 8375 C C . VAL A 1 1266 ? 76.377 100.965 105.003 1.00 85.40 1266 VAL A C 1
ATOM 8376 O O . VAL A 1 1266 ? 75.587 100.074 104.670 1.00 85.40 1266 VAL A O 1
ATOM 8380 N N . GLN A 1 1267 ? 77.152 101.609 104.129 1.00 81.33 1267 GLN A N 1
ATOM 8381 C CA . GLN A 1 1267 ? 76.985 101.476 102.686 1.00 81.33 1267 GLN A CA 1
ATOM 8382 C C . GLN A 1 1267 ? 78.259 100.937 102.053 1.00 81.33 1267 GLN A C 1
ATOM 8383 O O . GLN A 1 1267 ? 79.299 101.601 102.087 1.00 81.33 1267 GLN A O 1
ATOM 8389 N N . ARG A 1 1268 ? 78.161 99.764 101.431 1.00 89.92 1268 ARG A N 1
ATOM 8390 C CA . ARG A 1 1268 ? 79.292 99.131 100.768 1.00 89.92 1268 ARG A CA 1
ATOM 8391 C C . ARG A 1 1268 ? 79.734 99.938 99.545 1.00 89.92 1268 ARG A C 1
ATOM 8392 O O . ARG A 1 1268 ? 79.021 100.810 99.047 1.00 89.92 1268 ARG A O 1
ATOM 8400 N N . MET A 1 1269 ? 80.933 99.619 99.050 1.00 87.70 1269 MET A N 1
ATOM 8401 C CA . MET A 1 1269 ? 81.430 100.251 97.831 1.00 87.70 1269 MET A CA 1
ATOM 8402 C C . MET A 1 1269 ? 80.830 99.623 96.583 1.00 87.70 1269 MET A C 1
ATOM 8403 O O . MET A 1 1269 ? 80.614 100.314 95.581 1.00 87.70 1269 MET A O 1
ATOM 8408 N N . LYS A 1 1270 ? 80.560 98.319 96.616 1.00 90.08 1270 LYS A N 1
ATOM 8409 C CA . LYS A 1 1270 ? 80.119 97.628 95.413 1.00 90.08 1270 LYS A CA 1
ATOM 8410 C C . LYS A 1 1270 ? 78.674 97.936 95.048 1.00 90.08 1270 LYS A C 1
ATOM 8411 O O . LYS A 1 1270 ? 78.260 97.636 93.923 1.00 90.08 1270 LYS A O 1
ATOM 8417 N N . LYS A 1 1271 ? 77.904 98.525 95.958 1.00 90.72 1271 LYS A N 1
ATOM 8418 C CA . LYS A 1 1271 ? 76.546 98.960 95.670 1.00 90.72 1271 LYS A CA 1
ATOM 8419 C C . LYS A 1 1271 ? 76.464 100.438 95.319 1.00 90.72 1271 LYS A C 1
ATOM 8420 O O . LYS A 1 1271 ? 75.370 100.927 95.018 1.00 90.72 1271 LYS A O 1
ATOM 8426 N N . GLN A 1 1272 ? 77.584 101.159 95.356 1.00 85.42 1272 GLN A N 1
ATOM 8427 C CA . GLN A 1 1272 ? 77.577 102.578 95.031 1.00 85.42 1272 GLN A CA 1
ATOM 8428 C C . GLN A 1 1272 ? 77.389 102.783 93.536 1.00 85.42 1272 GLN A C 1
ATOM 8429 O O . GLN A 1 1272 ? 78.031 102.116 92.719 1.00 85.42 1272 GLN A O 1
ATOM 8435 N N . ARG A 1 1273 ? 76.502 103.708 93.184 1.00 83.12 1273 ARG A N 1
ATOM 8436 C CA . ARG A 1 1273 ? 76.219 104.033 91.797 1.00 83.12 1273 ARG A CA 1
ATOM 8437 C C . ARG A 1 1273 ? 76.608 105.458 91.444 1.00 83.12 1273 ARG A C 1
ATOM 8438 O O . ARG A 1 1273 ? 76.400 105.880 90.302 1.00 83.12 1273 ARG A O 1
ATOM 8446 N N . GLY A 1 1274 ? 77.150 106.211 92.398 1.00 71.50 1274 GLY A N 1
ATOM 8447 C CA . GLY A 1 1274 ? 77.832 107.450 92.094 1.00 71.50 1274 GLY A CA 1
ATOM 8448 C C . GLY A 1 1274 ? 76.963 108.617 91.707 1.00 71.50 1274 GLY A C 1
ATOM 8449 O O . GLY A 1 1274 ? 77.439 109.511 91.002 1.00 71.50 1274 GLY A O 1
ATOM 8450 N N . PHE A 1 1275 ? 75.704 108.642 92.139 1.00 68.32 1275 PHE A N 1
ATOM 8451 C CA . PHE A 1 1275 ? 74.855 109.784 91.837 1.00 68.32 1275 PHE A CA 1
ATOM 8452 C C . PHE A 1 1275 ? 75.318 111.010 92.600 1.00 68.32 1275 PHE A C 1
ATOM 8453 O O . PHE A 1 1275 ? 75.583 110.944 93.801 1.00 68.32 1275 PHE A O 1
ATOM 8461 N N . ALA A 1 1276 ? 75.415 112.126 91.888 1.00 64.91 1276 ALA A N 1
ATOM 8462 C CA . ALA A 1 1276 ? 75.618 113.433 92.486 1.00 64.91 1276 ALA A CA 1
ATOM 8463 C C . ALA A 1 1276 ? 75.077 114.453 91.503 1.00 64.91 1276 ALA A C 1
ATOM 8464 O O . ALA A 1 1276 ? 75.305 114.330 90.297 1.00 64.91 1276 ALA A O 1
ATOM 8466 N N . PHE A 1 1277 ? 74.345 115.439 92.007 1.00 67.25 1277 PHE A N 1
ATOM 8467 C CA . PHE A 1 1277 ? 73.832 116.492 91.140 1.00 67.25 1277 PHE A CA 1
ATOM 8468 C C . PHE A 1 1277 ? 73.786 117.776 91.952 1.00 67.25 1277 PHE A C 1
ATOM 8469 O O . PHE A 1 1277 ? 72.905 117.944 92.799 1.00 67.25 1277 PHE A O 1
ATOM 8477 N N . SER A 1 1278 ? 74.736 118.670 91.697 1.00 66.49 1278 SER A N 1
ATOM 8478 C CA . SER A 1 1278 ? 74.846 119.929 92.429 1.00 66.49 1278 SER A CA 1
ATOM 8479 C C . SER A 1 1278 ? 73.805 120.894 91.888 1.00 66.49 1278 SER A C 1
ATOM 8480 O O . SER A 1 1278 ? 74.022 121.560 90.876 1.00 66.49 1278 SER A O 1
ATOM 8483 N N . GLN A 1 1279 ? 72.667 120.967 92.570 1.00 73.44 1279 GLN A N 1
ATOM 8484 C CA . GLN A 1 1279 ? 71.620 121.925 92.249 1.00 73.44 1279 GLN A CA 1
ATOM 8485 C C . GLN A 1 1279 ? 70.776 122.112 93.495 1.00 73.44 1279 GLN A C 1
ATOM 8486 O O . GLN A 1 1279 ? 70.299 121.131 94.070 1.00 73.44 1279 GLN A O 1
ATOM 8492 N N . ALA A 1 1280 ? 70.603 123.357 93.914 1.00 80.91 1280 ALA A N 1
ATOM 8493 C CA . ALA A 1 1280 ? 69.851 123.626 95.125 1.00 80.91 1280 ALA A CA 1
ATOM 8494 C C . ALA A 1 1280 ? 68.408 123.972 94.778 1.00 80.91 1280 ALA A C 1
ATOM 8495 O O . ALA A 1 1280 ? 68.021 124.068 93.612 1.00 80.91 1280 ALA A O 1
ATOM 8497 N N . GLU A 1 1281 ? 67.596 124.163 95.815 1.00 90.16 1281 GLU A N 1
ATOM 8498 C CA . GLU A 1 1281 ? 66.218 124.581 95.607 1.00 90.16 1281 GLU A CA 1
ATOM 8499 C C . GLU A 1 1281 ? 66.152 126.080 95.353 1.00 90.16 1281 GLU A C 1
ATOM 8500 O O . GLU A 1 1281 ? 65.326 126.545 94.560 1.00 90.16 1281 GLU A O 1
ATOM 8506 N N . GLU A 1 1282 ? 67.016 126.845 96.013 1.00 87.62 1282 GLU A N 1
ATOM 8507 C CA . GLU A 1 1282 ? 67.300 128.222 95.615 1.00 87.62 1282 GLU A CA 1
ATOM 8508 C C . GLU A 1 1282 ? 68.576 128.247 94.769 1.00 87.62 1282 GLU A C 1
ATOM 8509 O O . GLU A 1 1282 ? 69.627 128.777 95.136 1.00 87.62 1282 GLU A O 1
ATOM 8515 N N . GLY A 1 1283 ? 68.477 127.575 93.628 1.00 82.65 1283 GLY A N 1
ATOM 8516 C CA . GLY A 1 1283 ? 69.512 127.607 92.616 1.00 82.65 1283 GLY A CA 1
ATOM 8517 C C . GLY A 1 1283 ? 68.907 127.957 91.275 1.00 82.65 1283 GLY A C 1
ATOM 8518 O O . GLY A 1 1283 ? 69.605 128.388 90.353 1.00 82.65 1283 GLY A O 1
ATOM 8519 N N . GLY A 1 1284 ? 67.596 127.760 91.162 1.00 86.14 1284 GLY A N 1
ATOM 8520 C CA . GLY A 1 1284 ? 66.850 128.180 89.994 1.00 86.14 1284 GLY A CA 1
ATOM 8521 C C . GLY A 1 1284 ? 66.725 127.115 88.928 1.00 86.14 1284 GLY A C 1
ATOM 8522 O O . GLY A 1 1284 ? 67.713 126.759 88.280 1.00 86.14 1284 GLY A O 1
ATOM 8523 N N . GLN A 1 1285 ? 65.524 126.573 88.758 1.00 88.08 1285 GLN A N 1
ATOM 8524 C CA . GLN A 1 1285 ? 65.241 125.667 87.654 1.00 88.08 1285 GLN A CA 1
ATOM 8525 C C . GLN A 1 1285 ? 64.075 126.135 86.799 1.00 88.08 1285 GLN A C 1
ATOM 8526 O O . GLN A 1 1285 ? 64.199 126.203 85.571 1.00 88.08 1285 GLN A O 1
ATOM 8532 N N . GLU A 1 1286 ? 62.946 126.481 87.417 1.00 99.40 1286 GLU A N 1
ATOM 8533 C CA . GLU A 1 1286 ? 61.719 126.759 86.685 1.00 99.40 1286 GLU A CA 1
ATOM 8534 C C . GLU A 1 1286 ? 61.503 128.235 86.390 1.00 99.40 1286 GLU A C 1
ATOM 8535 O O . GLU A 1 1286 ? 60.735 128.560 85.478 1.00 99.40 1286 GLU A O 1
ATOM 8541 N N . LYS A 1 1287 ? 62.150 129.131 87.135 1.00 94.23 1287 LYS A N 1
ATOM 8542 C CA . LYS A 1 1287 ? 61.997 130.558 86.883 1.00 94.23 1287 LYS A CA 1
ATOM 8543 C C . LYS A 1 1287 ? 62.924 131.037 85.774 1.00 94.23 1287 LYS A C 1
ATOM 8544 O O . LYS A 1 1287 ? 62.551 131.929 85.005 1.00 94.23 1287 LYS A O 1
ATOM 8550 N N . ILE A 1 1288 ? 64.112 130.433 85.666 1.00 90.79 1288 ILE A N 1
ATOM 8551 C CA . ILE A 1 1288 ? 65.158 130.917 84.768 1.00 90.79 1288 ILE A CA 1
ATOM 8552 C C . ILE A 1 1288 ? 64.762 130.736 83.308 1.00 90.79 1288 ILE A C 1
ATOM 8553 O O . ILE A 1 1288 ? 64.940 131.646 82.489 1.00 90.79 1288 ILE A O 1
ATOM 8558 N N . VAL A 1 1289 ? 64.201 129.570 82.969 1.00 93.57 1289 VAL A N 1
ATOM 8559 C CA . VAL A 1 1289 ? 63.899 129.209 81.585 1.00 93.57 1289 VAL A CA 1
ATOM 8560 C C . VAL A 1 1289 ? 62.847 130.136 80.988 1.00 93.57 1289 VAL A C 1
ATOM 8561 O O . VAL A 1 1289 ? 62.916 130.493 79.807 1.00 93.57 1289 VAL A O 1
ATOM 8565 N N . ARG A 1 1290 ? 61.914 130.607 81.808 1.00 98.63 1290 ARG A N 1
ATOM 8566 C CA . ARG A 1 1290 ? 60.824 131.466 81.369 1.00 98.63 1290 ARG A CA 1
ATOM 8567 C C . ARG A 1 1290 ? 61.225 132.940 81.207 1.00 98.63 1290 ARG A C 1
ATOM 8568 O O . ARG A 1 1290 ? 60.326 133.784 81.110 1.00 98.63 1290 ARG A O 1
ATOM 8576 N N . MET A 1 1291 ? 62.513 133.293 81.173 1.00 99.24 1291 MET A N 1
ATOM 8577 C CA . MET A 1 1291 ? 62.876 134.709 81.172 1.00 99.24 1291 MET A CA 1
ATOM 8578 C C . MET A 1 1291 ? 63.818 135.113 80.040 1.00 99.24 1291 MET A C 1
ATOM 8579 O O . MET A 1 1291 ? 63.722 136.232 79.526 1.00 99.24 1291 MET A O 1
ATOM 8584 N N . TYR A 1 1292 ? 64.724 134.227 79.644 1.00 92.36 1292 TYR A N 1
ATOM 8585 C CA . TYR A 1 1292 ? 65.886 134.612 78.854 1.00 92.36 1292 TYR A CA 1
ATOM 8586 C C . TYR A 1 1292 ? 65.653 134.522 77.350 1.00 92.36 1292 TYR A C 1
ATOM 8587 O O . TYR A 1 1292 ? 64.907 133.673 76.859 1.00 92.36 1292 TYR A O 1
ATOM 8596 N N . ASP A 1 1293 ? 66.307 135.431 76.627 1.00 96.78 1293 ASP A N 1
ATOM 8597 C CA . ASP A 1 1293 ? 66.445 135.393 75.176 1.00 96.78 1293 ASP A CA 1
ATOM 8598 C C . ASP A 1 1293 ? 67.912 135.515 74.803 1.00 96.78 1293 ASP A C 1
ATOM 8599 O O . ASP A 1 1293 ? 68.618 136.389 75.316 1.00 96.78 1293 ASP A O 1
ATOM 8604 N N . THR A 1 1294 ? 68.360 134.639 73.909 1.00 96.39 1294 THR A N 1
ATOM 8605 C CA . THR A 1 1294 ? 69.718 134.668 73.389 1.00 96.39 1294 THR A CA 1
ATOM 8606 C C . THR A 1 1294 ? 69.816 135.451 72.083 1.00 96.39 1294 THR A C 1
ATOM 8607 O O . THR A 1 1294 ? 70.875 136.019 71.789 1.00 96.39 1294 THR A O 1
ATOM 8611 N N . THR A 1 1295 ? 68.715 135.542 71.334 1.00 101.70 1295 THR A N 1
ATOM 8612 C CA . THR A 1 1295 ? 68.727 136.197 70.029 1.00 101.70 1295 THR A CA 1
ATOM 8613 C C . THR A 1 1295 ? 68.887 137.707 70.162 1.00 101.70 1295 THR A C 1
ATOM 8614 O O . THR A 1 1295 ? 69.801 138.299 69.577 1.00 101.70 1295 THR A O 1
ATOM 8618 N N . GLN A 1 1296 ? 68.002 138.349 70.922 1.00 106.79 1296 GLN A N 1
ATOM 8619 C CA . GLN A 1 1296 ? 68.032 139.799 71.053 1.00 106.79 1296 GLN A CA 1
ATOM 8620 C C . GLN A 1 1296 ? 69.190 140.234 71.943 1.00 106.79 1296 GLN A C 1
ATOM 8621 O O . GLN A 1 1296 ? 69.545 139.555 72.910 1.00 106.79 1296 GLN A O 1
ATOM 8627 N N . LYS A 1 1297 ? 69.785 141.371 71.595 1.00 112.91 1297 LYS A N 1
ATOM 8628 C CA . LYS A 1 1297 ? 71.040 141.814 72.181 1.00 112.91 1297 LYS A CA 1
ATOM 8629 C C . LYS A 1 1297 ? 70.782 142.694 73.402 1.00 112.91 1297 LYS A C 1
ATOM 8630 O O . LYS A 1 1297 ? 69.668 142.767 73.928 1.00 112.91 1297 LYS A O 1
ATOM 8636 N N . ARG A 1 1298 ? 71.830 143.373 73.862 1.00 114.13 1298 ARG A N 1
ATOM 8637 C CA . ARG A 1 1298 ? 71.778 144.183 75.066 1.00 114.13 1298 ARG A CA 1
ATOM 8638 C C . ARG A 1 1298 ? 70.971 145.459 74.842 1.00 114.13 1298 ARG A C 1
ATOM 8639 O O . ARG A 1 1298 ? 70.616 145.825 73.718 1.00 114.13 1298 ARG A O 1
ATOM 8647 N N . GLY A 1 1299 ? 70.692 146.146 75.946 1.00 114.35 1299 GLY A N 1
ATOM 8648 C CA . GLY A 1 1299 ? 70.092 147.460 75.907 1.00 114.35 1299 GLY A CA 1
ATOM 8649 C C . GLY A 1 1299 ? 71.144 148.550 75.846 1.00 114.35 1299 GLY A C 1
ATOM 8650 O O . GLY A 1 1299 ? 72.340 148.301 75.683 1.00 114.35 1299 GLY A O 1
ATOM 8651 N N . LYS A 1 1300 ? 70.677 149.789 75.990 1.00 115.17 1300 LYS A N 1
ATOM 8652 C CA . LYS A 1 1300 ? 71.558 150.946 75.920 1.00 115.17 1300 LYS A CA 1
ATOM 8653 C C . LYS A 1 1300 ? 72.406 151.132 77.171 1.00 115.17 1300 LYS A C 1
ATOM 8654 O O . LYS A 1 1300 ? 73.360 151.916 77.139 1.00 115.17 1300 LYS A O 1
ATOM 8660 N N . TYR A 1 1301 ? 72.094 150.434 78.260 1.00 109.09 1301 TYR A N 1
ATOM 8661 C CA . TYR A 1 1301 ? 72.783 150.610 79.536 1.00 109.09 1301 TYR A CA 1
ATOM 8662 C C . TYR A 1 1301 ? 73.202 149.238 80.051 1.00 109.09 1301 TYR A C 1
ATOM 8663 O O . TYR A 1 1301 ? 72.373 148.478 80.559 1.00 109.09 1301 TYR A O 1
ATOM 8672 N N . GLY A 1 1302 ? 74.490 148.929 79.919 1.00 106.90 1302 GLY A N 1
ATOM 8673 C CA . GLY A 1 1302 ? 75.010 147.630 80.286 1.00 106.90 1302 GLY A CA 1
ATOM 8674 C C . GLY A 1 1302 ? 74.527 146.548 79.334 1.00 106.90 1302 GLY A C 1
ATOM 8675 O O . GLY A 1 1302 ? 74.056 146.808 78.224 1.00 106.90 1302 GLY A O 1
ATOM 8676 N N . GLU A 1 1303 ? 74.650 145.304 79.795 1.00 105.85 1303 GLU A N 1
ATOM 8677 C CA . GLU A 1 1303 ? 74.138 144.153 79.052 1.00 105.85 1303 GLU A CA 1
ATOM 8678 C C . GLU A 1 1303 ? 72.703 143.884 79.516 1.00 105.85 1303 GLU A C 1
ATOM 8679 O O . GLU A 1 1303 ? 72.379 142.888 80.162 1.00 105.85 1303 GLU A O 1
ATOM 8685 N N . LEU A 1 1304 ? 71.837 144.836 79.179 1.00 106.10 1304 LEU A N 1
ATOM 8686 C CA . LEU A 1 1304 ? 70.441 144.828 79.605 1.00 106.10 1304 LEU A CA 1
ATOM 8687 C C . LEU A 1 1304 ? 69.662 143.780 78.818 1.00 106.10 1304 LEU A C 1
ATOM 8688 O O . LEU A 1 1304 ? 69.454 143.931 77.610 1.00 106.10 1304 LEU A O 1
ATOM 8693 N N . GLN A 1 1305 ? 69.224 142.721 79.492 1.00 102.11 1305 GLN A N 1
ATOM 8694 C CA . GLN A 1 1305 ? 68.233 141.806 78.940 1.00 102.11 1305 GLN A CA 1
ATOM 8695 C C . GLN A 1 1305 ? 66.858 142.151 79.497 1.00 102.11 1305 GLN A C 1
ATOM 8696 O O . GLN A 1 1305 ? 66.680 142.234 80.717 1.00 102.11 1305 GLN A O 1
ATOM 8702 N N . ASP A 1 1306 ? 65.894 142.351 78.602 1.00 112.75 1306 ASP A N 1
ATOM 8703 C CA . ASP A 1 1306 ? 64.528 142.667 78.993 1.00 112.75 1306 ASP A CA 1
ATOM 8704 C C . ASP A 1 1306 ? 63.827 141.451 79.583 1.00 112.75 1306 ASP A C 1
ATOM 8705 O O . ASP A 1 1306 ? 64.157 140.302 79.276 1.00 112.75 1306 ASP A O 1
ATOM 8710 N N . ALA A 1 1307 ? 62.839 141.721 80.430 1.00 116.31 1307 ALA A N 1
ATOM 8711 C CA . ALA A 1 1307 ? 62.006 140.672 81.011 1.00 116.31 1307 ALA A CA 1
ATOM 8712 C C . ALA A 1 1307 ? 61.035 140.177 79.948 1.00 116.31 1307 ALA A C 1
ATOM 8713 O O . ALA A 1 1307 ? 59.970 140.761 79.738 1.00 116.31 1307 ALA A O 1
ATOM 8715 N N . SER A 1 1308 ? 61.404 139.093 79.269 1.00 115.59 1308 SER A N 1
ATOM 8716 C CA . SER A 1 1308 ? 60.577 138.519 78.208 1.00 115.59 1308 SER A CA 1
ATOM 8717 C C . SER A 1 1308 ? 59.525 137.576 78.797 1.00 115.59 1308 SER A C 1
ATOM 8718 O O . SER A 1 1308 ? 59.592 136.355 78.677 1.00 115.59 1308 SER A O 1
ATOM 8721 N N . ALA A 1 1309 ? 58.537 138.180 79.450 1.00 124.14 1309 ALA A N 1
ATOM 8722 C CA . ALA A 1 1309 ? 57.437 137.435 80.054 1.00 124.14 1309 ALA A CA 1
ATOM 8723 C C . ALA A 1 1309 ? 56.185 138.301 80.123 1.00 124.14 1309 ALA A C 1
ATOM 8724 O O . ALA A 1 1309 ? 56.264 139.527 80.042 1.00 124.14 1309 ALA A O 1
ATOM 8726 N N . LYS B 2 21 ? 106.970 136.406 92.844 1.00 35.97 21 LYS E N 1
ATOM 8727 C CA . LYS B 2 21 ? 107.387 135.838 91.570 1.00 35.97 21 LYS E CA 1
ATOM 8728 C C . LYS B 2 21 ? 108.160 134.542 91.782 1.00 35.97 21 LYS E C 1
ATOM 8729 O O . LYS B 2 21 ? 108.162 133.994 92.880 1.00 35.97 21 LYS E O 1
ATOM 8735 N N . LYS B 2 22 ? 108.806 134.056 90.727 1.00 38.24 22 LYS E N 1
ATOM 8736 C CA . LYS B 2 22 ? 109.505 132.779 90.800 1.00 38.24 22 LYS E CA 1
ATOM 8737 C C . LYS B 2 22 ? 110.775 132.924 91.630 1.00 38.24 22 LYS E C 1
ATOM 8738 O O . LYS B 2 22 ? 111.523 133.890 91.441 1.00 38.24 22 LYS E O 1
ATOM 8744 N N . PRO B 2 23 ? 111.039 132.014 92.563 1.00 38.93 23 PRO E N 1
ATOM 8745 C CA . PRO B 2 23 ? 112.300 132.049 93.301 1.00 38.93 23 PRO E CA 1
ATOM 8746 C C . PRO B 2 23 ? 113.467 131.681 92.402 1.00 38.93 23 PRO E C 1
ATOM 8747 O O . PRO B 2 23 ? 113.277 131.016 91.372 1.00 38.93 23 PRO E O 1
ATOM 8751 N N . PRO B 2 24 ? 114.679 132.121 92.734 1.00 39.64 24 PRO E N 1
ATOM 8752 C CA . PRO B 2 24 ? 115.837 131.788 91.898 1.00 39.64 24 PRO E CA 1
ATOM 8753 C C . PRO B 2 24 ? 116.213 130.319 91.996 1.00 39.64 24 PRO E C 1
ATOM 8754 O O . PRO B 2 24 ? 116.028 129.670 93.027 1.00 39.64 24 PRO E O 1
ATOM 8758 N N . ASN B 2 25 ? 116.762 129.800 90.896 1.00 40.33 25 ASN E N 1
ATOM 8759 C CA . ASN B 2 25 ? 117.225 128.420 90.819 1.00 40.33 25 ASN E CA 1
ATOM 8760 C C . ASN B 2 25 ? 118.696 128.290 91.215 1.00 40.33 25 ASN E C 1
ATOM 8761 O O . ASN B 2 25 ? 119.405 127.396 90.734 1.00 40.33 25 ASN E O 1
ATOM 8766 N N . THR B 2 26 ? 119.185 129.186 92.065 1.00 40.52 26 THR E N 1
ATOM 8767 C CA . THR B 2 26 ? 120.546 129.075 92.561 1.00 40.52 26 THR E CA 1
ATOM 8768 C C . THR B 2 26 ? 120.651 127.913 93.542 1.00 40.52 26 THR E C 1
ATOM 8769 O O . THR B 2 26 ? 119.669 127.514 94.170 1.00 40.52 26 THR E O 1
ATOM 8773 N N . ALA B 2 27 ? 121.861 127.362 93.655 1.00 40.65 27 ALA E N 1
ATOM 8774 C CA . ALA B 2 27 ? 122.086 126.220 94.535 1.00 40.65 27 ALA E CA 1
ATOM 8775 C C . ALA B 2 27 ? 121.946 126.600 96.001 1.00 40.65 27 ALA E C 1
ATOM 8776 O O . ALA B 2 27 ? 121.612 125.751 96.835 1.00 40.65 27 ALA E O 1
ATOM 8778 N N . PHE B 2 28 ? 122.203 127.864 96.328 1.00 42.42 28 PHE E N 1
ATOM 8779 C CA . PHE B 2 28 ? 121.985 128.358 97.681 1.00 42.42 28 PHE E CA 1
ATOM 8780 C C . PHE B 2 28 ? 120.505 128.379 98.038 1.00 42.42 28 PHE E C 1
ATOM 8781 O O . PHE B 2 28 ? 120.098 127.840 99.073 1.00 42.42 28 PHE E O 1
ATOM 8789 N N . ARG B 2 29 ? 119.689 129.007 97.194 1.00 39.20 29 ARG E N 1
ATOM 8790 C CA . ARG B 2 29 ? 118.289 129.227 97.527 1.00 39.20 29 ARG E CA 1
ATOM 8791 C C . ARG B 2 29 ? 117.479 127.938 97.439 1.00 39.20 29 ARG E C 1
ATOM 8792 O O . ARG B 2 29 ? 116.486 127.773 98.158 1.00 39.20 29 ARG E O 1
ATOM 8800 N N . GLN B 2 30 ? 117.903 127.000 96.595 1.00 36.56 30 GLN E N 1
ATOM 8801 C CA . GLN B 2 30 ? 117.180 125.754 96.394 1.00 36.56 30 GLN E CA 1
ATOM 8802 C C . GLN B 2 30 ? 117.756 124.607 97.210 1.00 36.56 30 GLN E C 1
ATOM 8803 O O . GLN B 2 30 ? 117.469 123.444 96.904 1.00 36.56 30 GLN E O 1
ATOM 8809 N N . GLN B 2 31 ? 118.563 124.927 98.232 1.00 38.34 31 GLN E N 1
ATOM 8810 C CA . GLN B 2 31 ? 119.133 123.971 99.189 1.00 38.34 31 GLN E CA 1
ATOM 8811 C C . GLN B 2 31 ? 119.962 122.890 98.500 1.00 38.34 31 GLN E C 1
ATOM 8812 O O . GLN B 2 31 ? 119.951 121.724 98.897 1.00 38.34 31 GLN E O 1
ATOM 8818 N N . ARG B 2 32 ? 120.680 123.282 97.455 1.00 40.76 32 ARG E N 1
ATOM 8819 C CA . ARG B 2 32 ? 121.583 122.406 96.722 1.00 40.76 32 ARG E CA 1
ATOM 8820 C C . ARG B 2 32 ? 123.022 122.851 96.916 1.00 40.76 32 ARG E C 1
ATOM 8821 O O . ARG B 2 32 ? 123.825 122.831 95.980 1.00 40.76 32 ARG E O 1
ATOM 8829 N N . LEU B 2 33 ? 123.355 123.273 98.134 1.00 41.32 33 LEU E N 1
ATOM 8830 C CA . LEU B 2 33 ? 124.683 123.791 98.422 1.00 41.32 33 LEU E CA 1
ATOM 8831 C C . LEU B 2 33 ? 125.716 122.676 98.349 1.00 41.32 33 LEU E C 1
ATOM 8832 O O . LEU B 2 33 ? 125.410 121.502 98.573 1.00 41.32 33 LEU E O 1
ATOM 8837 N N . LYS B 2 34 ? 126.949 123.053 98.012 1.00 42.82 34 LYS E N 1
ATOM 8838 C CA . LYS B 2 34 ? 128.018 122.071 97.893 1.00 42.82 34 LYS E CA 1
ATOM 8839 C C . LYS B 2 34 ? 128.394 121.580 99.281 1.00 42.82 34 LYS E C 1
ATOM 8840 O O . LYS B 2 34 ? 129.225 122.184 99.965 1.00 42.82 34 LYS E O 1
ATOM 8846 N N . ALA B 2 35 ? 127.762 120.493 99.708 1.00 37.96 35 ALA E N 1
ATOM 8847 C CA . ALA B 2 35 ? 127.929 119.960 101.049 1.00 37.96 35 ALA E CA 1
ATOM 8848 C C . ALA B 2 35 ? 128.793 118.713 100.994 1.00 37.96 35 ALA E C 1
ATOM 8849 O O . ALA B 2 35 ? 128.567 117.830 100.160 1.00 37.96 35 ALA E O 1
ATOM 8851 N N . TRP B 2 36 ? 129.784 118.652 101.874 1.00 41.10 36 TRP E N 1
ATOM 8852 C CA . TRP B 2 36 ? 130.602 117.464 102.039 1.00 41.10 36 TRP E CA 1
ATOM 8853 C C . TRP B 2 36 ? 130.060 116.666 103.214 1.00 41.10 36 TRP E C 1
ATOM 8854 O O . TRP B 2 36 ? 129.906 117.203 104.314 1.00 41.10 36 TRP E O 1
ATOM 8865 N N . GLN B 2 37 ? 129.753 115.397 102.978 1.00 43.29 37 GLN E N 1
ATOM 8866 C CA . GLN B 2 37 ? 129.246 114.541 104.043 1.00 43.29 37 GLN E CA 1
ATOM 8867 C C . GLN B 2 37 ? 130.289 113.489 104.378 1.00 43.29 37 GLN E C 1
ATOM 8868 O O . GLN B 2 37 ? 130.494 112.556 103.586 1.00 43.29 37 GLN E O 1
ATOM 8874 N N . PRO B 2 38 ? 130.974 113.596 105.514 1.00 42.70 38 PRO E N 1
ATOM 8875 C CA . PRO B 2 38 ? 132.035 112.636 105.849 1.00 42.70 38 PRO E CA 1
ATOM 8876 C C . PRO B 2 38 ? 131.464 111.298 106.290 1.00 42.70 38 PRO E C 1
ATOM 8877 O O . PRO B 2 38 ? 130.774 111.198 107.309 1.00 42.70 38 PRO E O 1
ATOM 8881 N N . ILE B 2 39 ? 131.742 110.262 105.511 1.00 46.39 39 ILE E N 1
ATOM 8882 C CA . ILE B 2 39 ? 131.412 108.906 105.926 1.00 46.39 39 ILE E CA 1
ATOM 8883 C C . ILE B 2 39 ? 132.501 108.417 106.874 1.00 46.39 39 ILE E C 1
ATOM 8884 O O . ILE B 2 39 ? 133.695 108.654 106.654 1.00 46.39 39 ILE E O 1
ATOM 8889 N N . LEU B 2 40 ? 132.089 107.802 107.979 1.00 44.97 40 LEU E N 1
ATOM 8890 C CA . LEU B 2 40 ? 133.042 107.373 109.000 1.00 44.97 40 LEU E CA 1
ATOM 8891 C C . LEU B 2 40 ? 133.452 105.921 108.773 1.00 44.97 40 LEU E C 1
ATOM 8892 O O . LEU B 2 40 ? 133.177 105.025 109.566 1.00 44.97 40 LEU E O 1
ATOM 8897 N N . SER B 2 41 ? 134.108 105.709 107.642 1.00 50.00 41 SER E N 1
ATOM 8898 C CA . SER B 2 41 ? 134.706 104.422 107.358 1.00 50.00 41 SER E CA 1
ATOM 8899 C C . SER B 2 41 ? 135.884 104.186 108.304 1.00 50.00 41 SER E C 1
ATOM 8900 O O . SER B 2 41 ? 136.521 105.136 108.765 1.00 50.00 41 SER E O 1
ATOM 8903 N N . PRO B 2 42 ? 136.197 102.923 108.612 1.00 49.60 42 PRO E N 1
ATOM 8904 C CA . PRO B 2 42 ? 137.439 102.629 109.343 1.00 49.60 42 PRO E CA 1
ATOM 8905 C C . PRO B 2 42 ? 138.715 102.821 108.529 1.00 49.60 42 PRO E C 1
ATOM 8906 O O . PRO B 2 42 ? 139.801 102.550 109.050 1.00 49.60 42 PRO E O 1
ATOM 8910 N N . GLN B 2 43 ? 138.628 103.256 107.272 1.00 54.79 43 GLN E N 1
ATOM 8911 C CA . GLN B 2 43 ? 139.789 103.725 106.534 1.00 54.79 43 GLN E CA 1
ATOM 8912 C C . GLN B 2 43 ? 140.099 105.187 106.817 1.00 54.79 43 GLN E C 1
ATOM 8913 O O . GLN B 2 43 ? 141.139 105.680 106.368 1.00 54.79 43 GLN E O 1
ATOM 8919 N N . SER B 2 44 ? 139.221 105.889 107.532 1.00 49.34 44 SER E N 1
ATOM 8920 C CA . SER B 2 44 ? 139.407 107.299 107.854 1.00 49.34 44 SER E CA 1
ATOM 8921 C C . SER B 2 44 ? 139.465 107.554 109.350 1.00 49.34 44 SER E C 1
ATOM 8922 O O . SER B 2 44 ? 140.340 108.293 109.814 1.00 49.34 44 SER E O 1
ATOM 8925 N N . VAL B 2 45 ? 138.544 106.967 110.117 1.00 44.27 45 VAL E N 1
ATOM 8926 C CA . VAL B 2 45 ? 138.498 107.184 111.560 1.00 44.27 45 VAL E CA 1
ATOM 8927 C C . VAL B 2 45 ? 139.671 106.498 112.251 1.00 44.27 45 VAL E C 1
ATOM 8928 O O . VAL B 2 45 ? 140.300 107.069 113.149 1.00 44.27 45 VAL E O 1
ATOM 8932 N N . LEU B 2 46 ? 139.999 105.285 111.834 1.00 44.47 46 LEU E N 1
ATOM 8933 C CA . LEU B 2 46 ? 141.066 104.519 112.474 1.00 44.47 46 LEU E CA 1
ATOM 8934 C C . LEU B 2 46 ? 142.471 105.076 112.192 1.00 44.47 46 LEU E C 1
ATOM 8935 O O . LEU B 2 46 ? 143.272 105.130 113.137 1.00 44.47 46 LEU E O 1
ATOM 8940 N N . PRO B 2 47 ? 142.835 105.523 110.971 1.00 44.70 47 PRO E N 1
ATOM 8941 C CA . PRO B 2 47 ? 144.092 106.286 110.853 1.00 44.70 47 PRO E CA 1
ATOM 8942 C C . PRO B 2 47 ? 144.057 107.637 111.543 1.00 44.70 47 PRO E C 1
ATOM 8943 O O . PRO B 2 47 ? 145.126 108.177 111.855 1.00 44.70 47 PRO E O 1
ATOM 8947 N N . LEU B 2 48 ? 142.873 108.204 111.782 1.00 41.46 48 LEU E N 1
ATOM 8948 C CA . LEU B 2 48 ? 142.792 109.421 112.580 1.00 41.46 48 LEU E CA 1
ATOM 8949 C C . LEU B 2 48 ? 143.119 109.132 114.039 1.00 41.46 48 LEU E C 1
ATOM 8950 O O . LEU B 2 48 ? 143.810 109.919 114.687 1.00 41.46 48 LEU E O 1
ATOM 8955 N N . LEU B 2 49 ? 142.640 108.006 114.572 1.00 39.51 49 LEU E N 1
ATOM 8956 C CA . LEU B 2 49 ? 142.915 107.676 115.966 1.00 39.51 49 LEU E CA 1
ATOM 8957 C C . LEU B 2 49 ? 144.365 107.254 116.159 1.00 39.51 49 LEU E C 1
ATOM 8958 O O . LEU B 2 49 ? 144.997 107.624 117.157 1.00 39.51 49 LEU E O 1
ATOM 8963 N N . ILE B 2 50 ? 144.910 106.485 115.211 1.00 43.49 50 ILE E N 1
ATOM 8964 C CA . ILE B 2 50 ? 146.320 106.110 115.283 1.00 43.49 50 ILE E CA 1
ATOM 8965 C C . ILE B 2 50 ? 147.212 107.330 115.052 1.00 43.49 50 ILE E C 1
ATOM 8966 O O . ILE B 2 50 ? 148.305 107.427 115.623 1.00 43.49 50 ILE E O 1
ATOM 8971 N N . PHE B 2 51 ? 146.746 108.310 114.275 1.00 44.52 51 PHE E N 1
ATOM 8972 C CA . PHE B 2 51 ? 147.542 109.518 114.077 1.00 44.52 51 PHE E CA 1
ATOM 8973 C C . PHE B 2 51 ? 147.486 110.452 115.282 1.00 44.52 51 PHE E C 1
ATOM 8974 O O . PHE B 2 51 ? 148.496 111.075 115.625 1.00 44.52 51 PHE E O 1
ATOM 8982 N N . VAL B 2 52 ? 146.320 110.583 115.919 1.00 38.53 52 VAL E N 1
ATOM 8983 C CA . VAL B 2 52 ? 146.196 111.449 117.089 1.00 38.53 52 VAL E CA 1
ATOM 8984 C C . VAL B 2 52 ? 146.928 110.844 118.284 1.00 38.53 52 VAL E C 1
ATOM 8985 O O . VAL B 2 52 ? 147.589 111.558 119.051 1.00 38.53 52 VAL E O 1
ATOM 8989 N N . ALA B 2 53 ? 146.871 109.516 118.431 1.00 37.39 53 ALA E N 1
ATOM 8990 C CA . ALA B 2 53 ? 147.695 108.853 119.439 1.00 37.39 53 ALA E CA 1
ATOM 8991 C C . ALA B 2 53 ? 149.176 108.962 119.098 1.00 37.39 53 ALA E C 1
ATOM 8992 O O . ALA B 2 53 ? 150.011 109.184 119.983 1.00 37.39 53 ALA E O 1
ATOM 8994 N N . CYS B 2 54 ? 149.510 108.846 117.816 1.00 42.27 54 CYS E N 1
ATOM 8995 C CA . CYS B 2 54 ? 150.883 108.908 117.339 1.00 42.27 54 CYS E CA 1
ATOM 8996 C C . CYS B 2 54 ? 151.474 110.310 117.424 1.00 42.27 54 CYS E C 1
ATOM 8997 O O . CYS B 2 54 ? 152.700 110.450 117.400 1.00 42.27 54 CYS E O 1
ATOM 9000 N N . ILE B 2 55 ? 150.645 111.344 117.538 1.00 37.41 55 ILE E N 1
ATOM 9001 C CA . ILE B 2 55 ? 151.141 112.704 117.683 1.00 37.41 55 ILE E CA 1
ATOM 9002 C C . ILE B 2 55 ? 151.038 113.208 119.124 1.00 37.41 55 ILE E C 1
ATOM 9003 O O . ILE B 2 55 ? 151.825 114.084 119.512 1.00 37.41 55 ILE E O 1
ATOM 9008 N N . PHE B 2 56 ? 150.149 112.645 119.947 1.00 31.03 56 PHE E N 1
ATOM 9009 C CA . PHE B 2 56 ? 150.041 113.061 121.340 1.00 31.03 56 PHE E CA 1
ATOM 9010 C C . PHE B 2 56 ? 150.860 112.195 122.288 1.00 31.03 56 PHE E C 1
ATOM 9011 O O . PHE B 2 56 ? 151.035 112.579 123.448 1.00 31.03 56 PHE E O 1
ATOM 9019 N N . THR B 2 57 ? 151.353 111.035 121.839 1.00 36.12 57 THR E N 1
ATOM 9020 C CA . THR B 2 57 ? 152.366 110.341 122.635 1.00 36.12 57 THR E CA 1
ATOM 9021 C C . THR B 2 57 ? 153.703 111.085 122.724 1.00 36.12 57 THR E C 1
ATOM 9022 O O . THR B 2 57 ? 154.179 111.278 123.858 1.00 36.12 57 THR E O 1
ATOM 9026 N N . PRO B 2 58 ? 154.357 111.538 121.629 1.00 33.89 58 PRO E N 1
ATOM 9027 C CA . PRO B 2 58 ? 155.688 112.142 121.823 1.00 33.89 58 PRO E CA 1
ATOM 9028 C C . PRO B 2 58 ? 155.636 113.511 122.467 1.00 33.89 58 PRO E C 1
ATOM 9029 O O . PRO B 2 58 ? 156.602 113.907 123.134 1.00 33.89 58 PRO E O 1
ATOM 9033 N N . ILE B 2 59 ? 154.536 114.244 122.292 1.00 30.19 59 ILE E N 1
ATOM 9034 C CA . ILE B 2 59 ? 154.419 115.531 122.960 1.00 30.19 59 ILE E CA 1
ATOM 9035 C C . ILE B 2 59 ? 154.194 115.325 124.450 1.00 30.19 59 ILE E C 1
ATOM 9036 O O . ILE B 2 59 ? 154.804 116.007 125.273 1.00 30.19 59 ILE E O 1
ATOM 9041 N N . GLY B 2 60 ? 153.354 114.354 124.820 1.00 26.14 60 GLY E N 1
ATOM 9042 C CA . GLY B 2 60 ? 153.136 114.060 126.228 1.00 26.14 60 GLY E CA 1
ATOM 9043 C C . GLY B 2 60 ? 154.357 113.502 126.931 1.00 26.14 60 GLY E C 1
ATOM 9044 O O . GLY B 2 60 ? 154.562 113.767 128.121 1.00 26.14 60 GLY E O 1
ATOM 9045 N N . ILE B 2 61 ? 155.179 112.727 126.215 1.00 28.95 61 ILE E N 1
ATOM 9046 C CA . ILE B 2 61 ? 156.502 112.377 126.729 1.00 28.95 61 ILE E CA 1
ATOM 9047 C C . ILE B 2 61 ? 157.347 113.632 126.907 1.00 28.95 61 ILE E C 1
ATOM 9048 O O . ILE B 2 61 ? 157.977 113.829 127.953 1.00 28.95 61 ILE E O 1
ATOM 9053 N N . GLY B 2 62 ? 157.317 114.535 125.924 1.00 26.68 62 GLY E N 1
ATOM 9054 C CA . GLY B 2 62 ? 158.043 115.792 126.032 1.00 26.68 62 GLY E CA 1
ATOM 9055 C C . GLY B 2 62 ? 157.505 116.762 127.070 1.00 26.68 62 GLY E C 1
ATOM 9056 O O . GLY B 2 62 ? 158.174 117.759 127.360 1.00 26.68 62 GLY E O 1
ATOM 9057 N N . LEU B 2 63 ? 156.324 116.498 127.631 1.00 24.96 63 LEU E N 1
ATOM 9058 C CA . LEU B 2 63 ? 155.725 117.328 128.662 1.00 24.96 63 LEU E CA 1
ATOM 9059 C C . LEU B 2 63 ? 155.744 116.683 130.036 1.00 24.96 63 LEU E C 1
ATOM 9060 O O . LEU B 2 63 ? 155.482 117.373 131.024 1.00 24.96 63 LEU E O 1
ATOM 9065 N N . ILE B 2 64 ? 156.015 115.381 130.127 1.00 24.32 64 ILE E N 1
ATOM 9066 C CA . ILE B 2 64 ? 156.413 114.813 131.409 1.00 24.32 64 ILE E CA 1
ATOM 9067 C C . ILE B 2 64 ? 157.902 115.030 131.639 1.00 24.32 64 ILE E C 1
ATOM 9068 O O . ILE B 2 64 ? 158.324 115.360 132.753 1.00 24.32 64 ILE E O 1
ATOM 9073 N N . VAL B 2 65 ? 158.710 114.889 130.582 1.00 26.15 65 VAL E N 1
ATOM 9074 C CA . VAL B 2 65 ? 160.155 115.069 130.700 1.00 26.15 65 VAL E CA 1
ATOM 9075 C C . VAL B 2 65 ? 160.499 116.518 131.026 1.00 26.15 65 VAL E C 1
ATOM 9076 O O . VAL B 2 65 ? 161.342 116.787 131.890 1.00 26.15 65 VAL E O 1
ATOM 9080 N N . SER B 2 66 ? 159.808 117.472 130.409 1.00 28.67 66 SER E N 1
ATOM 9081 C CA . SER B 2 66 ? 160.050 118.869 130.744 1.00 28.67 66 SER E CA 1
ATOM 9082 C C . SER B 2 66 ? 159.355 119.305 132.028 1.00 28.67 66 SER E C 1
ATOM 9083 O O . SER B 2 66 ? 159.587 120.430 132.482 1.00 28.67 66 SER E O 1
ATOM 9086 N N . ALA B 2 67 ? 158.519 118.456 132.624 1.00 26.89 67 ALA E N 1
ATOM 9087 C CA . ALA B 2 67 ? 157.965 118.722 133.945 1.00 26.89 67 ALA E CA 1
ATOM 9088 C C . ALA B 2 67 ? 158.711 118.003 135.056 1.00 26.89 67 ALA E C 1
ATOM 9089 O O . ALA B 2 67 ? 158.678 118.459 136.201 1.00 26.89 67 ALA E O 1
ATOM 9091 N N . THR B 2 68 ? 159.376 116.890 134.754 1.00 26.63 68 THR E N 1
ATOM 9092 C CA . THR B 2 68 ? 160.301 116.260 135.684 1.00 26.63 68 THR E CA 1
ATOM 9093 C C . THR B 2 68 ? 161.718 116.793 135.535 1.00 26.63 68 THR E C 1
ATOM 9094 O O . THR B 2 68 ? 162.645 116.242 136.135 1.00 26.63 68 THR E O 1
ATOM 9098 N N . LYS B 2 69 ? 161.903 117.846 134.743 1.00 29.92 69 LYS E N 1
ATOM 9099 C CA . LYS B 2 69 ? 163.197 118.489 134.586 1.00 29.92 69 LYS E CA 1
ATOM 9100 C C . LYS B 2 69 ? 163.410 119.581 135.622 1.00 29.92 69 LYS E C 1
ATOM 9101 O O . LYS B 2 69 ? 164.553 119.850 136.010 1.00 29.92 69 LYS E O 1
ATOM 9107 N N . VAL B 2 70 ? 162.330 120.198 136.098 1.00 28.64 70 VAL E N 1
ATOM 9108 C CA . VAL B 2 70 ? 162.453 121.275 137.068 1.00 28.64 70 VAL E CA 1
ATOM 9109 C C . VAL B 2 70 ? 162.700 120.691 138.455 1.00 28.64 70 VAL E C 1
ATOM 9110 O O . VAL B 2 70 ? 162.344 119.550 138.761 1.00 28.64 70 VAL E O 1
ATOM 9114 N N . GLN B 2 71 ? 163.372 121.477 139.295 1.00 30.47 71 GLN E N 1
ATOM 9115 C CA . GLN B 2 71 ? 163.921 121.000 140.563 1.00 30.47 71 GLN E CA 1
ATOM 9116 C C . GLN B 2 71 ? 163.475 121.968 141.653 1.00 30.47 71 GLN E C 1
ATOM 9117 O O . GLN B 2 71 ? 164.134 122.980 141.896 1.00 30.47 71 GLN E O 1
ATOM 9123 N N . ASP B 2 72 ? 162.366 121.660 142.313 1.00 25.65 72 ASP E N 1
ATOM 9124 C CA . ASP B 2 72 ? 161.841 122.533 143.350 1.00 25.65 72 ASP E CA 1
ATOM 9125 C C . ASP B 2 72 ? 162.230 122.045 144.744 1.00 25.65 72 ASP E C 1
ATOM 9126 O O . ASP B 2 72 ? 162.805 120.971 144.924 1.00 25.65 72 ASP E O 1
ATOM 9131 N N . LEU B 2 73 ? 161.912 122.872 145.736 1.00 21.20 73 LEU E N 1
ATOM 9132 C CA . LEU B 2 73 ? 162.158 122.557 147.141 1.00 21.20 73 LEU E CA 1
ATOM 9133 C C . LEU B 2 73 ? 161.109 123.297 147.955 1.00 21.20 73 LEU E C 1
ATOM 9134 O O . LEU B 2 73 ? 161.171 124.522 148.075 1.00 21.20 73 LEU E O 1
ATOM 9139 N N . THR B 2 74 ? 160.156 122.562 148.510 1.00 19.06 74 THR E N 1
ATOM 9140 C CA . THR B 2 74 ? 159.096 123.132 149.328 1.00 19.06 74 THR E CA 1
ATOM 9141 C C . THR B 2 74 ? 159.328 122.722 150.775 1.00 19.06 74 THR E C 1
ATOM 9142 O O . THR B 2 74 ? 159.461 121.532 151.068 1.00 19.06 74 THR E O 1
ATOM 9146 N N . ILE B 2 75 ? 159.388 123.702 151.670 1.00 17.75 75 ILE E N 1
ATOM 9147 C CA . ILE B 2 75 ? 159.521 123.463 153.101 1.00 17.75 75 ILE E CA 1
ATOM 9148 C C . ILE B 2 75 ? 158.333 124.110 153.791 1.00 17.75 75 ILE E C 1
ATOM 9149 O O . ILE B 2 75 ? 158.205 125.339 153.793 1.00 17.75 75 ILE E O 1
ATOM 9154 N N . ASP B 2 76 ? 157.482 123.292 154.399 1.00 19.46 76 ASP E N 1
ATOM 9155 C CA . ASP B 2 76 ? 156.363 123.785 155.196 1.00 19.46 76 ASP E CA 1
ATOM 9156 C C . ASP B 2 76 ? 156.908 124.307 156.518 1.00 19.46 76 ASP E C 1
ATOM 9157 O O . ASP B 2 76 ? 157.177 123.540 157.444 1.00 19.46 76 ASP E O 1
ATOM 9162 N N . TYR B 2 77 ? 157.083 125.624 156.604 1.00 18.84 77 TYR E N 1
ATOM 9163 C CA . TYR B 2 77 ? 157.591 126.267 157.806 1.00 18.84 77 TYR E CA 1
ATOM 9164 C C . TYR B 2 77 ? 156.483 126.840 158.671 1.00 18.84 77 TYR E C 1
ATOM 9165 O O . TYR B 2 77 ? 156.761 127.677 159.536 1.00 18.84 77 TYR E O 1
ATOM 9174 N N . SER B 2 78 ? 155.236 126.421 158.444 1.00 22.86 78 SER E N 1
ATOM 9175 C CA . SER B 2 78 ? 154.116 126.965 159.201 1.00 22.86 78 SER E CA 1
ATOM 9176 C C . SER B 2 78 ? 154.212 126.598 160.677 1.00 22.86 78 SER E C 1
ATOM 9177 O O . SER B 2 78 ? 153.987 127.446 161.547 1.00 22.86 78 SER E O 1
ATOM 9180 N N . HIS B 2 79 ? 154.602 125.364 160.978 1.00 35.51 79 HIS E N 1
ATOM 9181 C CA . HIS B 2 79 ? 154.862 124.958 162.356 1.00 35.51 79 HIS E CA 1
ATOM 9182 C C . HIS B 2 79 ? 156.361 125.040 162.642 1.00 35.51 79 HIS E C 1
ATOM 9183 O O . HIS B 2 79 ? 157.049 124.044 162.855 1.00 35.51 79 HIS E O 1
ATOM 9190 N N . CYS B 2 80 ? 156.862 126.273 162.623 1.00 42.84 80 CYS E N 1
ATOM 9191 C CA . CYS B 2 80 ? 158.219 126.577 163.060 1.00 42.84 80 CYS E CA 1
ATOM 9192 C C . CYS B 2 80 ? 158.250 127.250 164.422 1.00 42.84 80 CYS E C 1
ATOM 9193 O O . CYS B 2 80 ? 159.211 127.067 165.173 1.00 42.84 80 CYS E O 1
ATOM 9196 N N . ASP B 2 81 ? 157.203 127.996 164.768 1.00 53.05 81 ASP E N 1
ATOM 9197 C CA . ASP B 2 81 ? 157.149 128.712 166.035 1.00 53.05 81 ASP E CA 1
ATOM 9198 C C . ASP B 2 81 ? 156.605 127.863 167.181 1.00 53.05 81 ASP E C 1
ATOM 9199 O O . ASP B 2 81 ? 157.088 127.976 168.313 1.00 53.05 81 ASP E O 1
ATOM 9204 N N . THR B 2 82 ? 155.606 127.020 166.919 1.00 55.41 82 THR E N 1
ATOM 9205 C CA . THR B 2 82 ? 155.044 126.161 167.953 1.00 55.41 82 THR E CA 1
ATOM 9206 C C . THR B 2 82 ? 155.853 124.894 168.173 1.00 55.41 82 THR E C 1
ATOM 9207 O O . THR B 2 82 ? 155.696 124.245 169.213 1.00 55.41 82 THR E O 1
ATOM 9211 N N . LYS B 2 83 ? 156.708 124.530 167.224 1.00 53.85 83 LYS E N 1
ATOM 9212 C CA . LYS B 2 83 ? 157.560 123.358 167.327 1.00 53.85 83 LYS E CA 1
ATOM 9213 C C . LYS B 2 83 ? 158.918 123.711 167.935 1.00 53.85 83 LYS E C 1
ATOM 9214 O O . LYS B 2 83 ? 159.744 122.812 168.135 1.00 53.85 83 LYS E O 1
ATOM 9220 N N . ALA B 2 84 ? 159.067 124.968 168.383 1.00 61.54 84 ALA E N 1
ATOM 9221 C CA . ALA B 2 84 ? 160.313 125.748 168.420 1.00 61.54 84 ALA E CA 1
ATOM 9222 C C . ALA B 2 84 ? 161.557 124.984 168.860 1.00 61.54 84 ALA E C 1
ATOM 9223 O O . ALA B 2 84 ? 161.566 124.319 169.899 1.00 61.54 84 ALA E O 1
ATOM 9225 N N . SER B 2 85 ? 162.611 125.093 168.050 1.00 58.53 85 SER E N 1
ATOM 9226 C CA . SER B 2 85 ? 163.910 124.502 168.350 1.00 58.53 85 SER E CA 1
ATOM 9227 C C . SER B 2 85 ? 164.793 125.489 169.104 1.00 58.53 85 SER E C 1
ATOM 9228 O O . SER B 2 85 ? 165.374 125.143 170.137 1.00 58.53 85 SER E O 1
ATOM 9231 N N . THR B 2 86 ? 164.979 126.682 168.526 1.00 55.14 86 THR E N 1
ATOM 9232 C CA . THR B 2 86 ? 165.504 127.937 169.085 1.00 55.14 86 THR E CA 1
ATOM 9233 C C . THR B 2 86 ? 166.919 127.863 169.661 1.00 55.14 86 THR E C 1
ATOM 9234 O O . THR B 2 86 ? 167.437 128.872 170.152 1.00 55.14 86 THR E O 1
ATOM 9238 N N . THR B 2 87 ? 167.583 126.712 169.562 1.00 58.99 87 THR E N 1
ATOM 9239 C CA . THR B 2 87 ? 168.949 126.601 170.064 1.00 58.99 87 THR E CA 1
ATOM 9240 C C . THR B 2 87 ? 169.903 125.842 169.155 1.00 58.99 87 THR E C 1
ATOM 9241 O O . THR B 2 87 ? 171.116 125.937 169.370 1.00 58.99 87 THR E O 1
ATOM 9245 N N . ALA B 2 88 ? 169.430 125.107 168.151 1.00 57.29 88 ALA E N 1
ATOM 9246 C CA . ALA B 2 88 ? 170.312 124.286 167.337 1.00 57.29 88 ALA E CA 1
ATOM 9247 C C . ALA B 2 88 ? 169.682 124.061 165.969 1.00 57.29 88 ALA E C 1
ATOM 9248 O O . ALA B 2 88 ? 168.550 124.472 165.701 1.00 57.29 88 ALA E O 1
ATOM 9250 N N . PHE B 2 89 ? 170.440 123.395 165.103 1.00 57.47 89 PHE E N 1
ATOM 9251 C CA . PHE B 2 89 ? 170.011 123.026 163.756 1.00 57.47 89 PHE E CA 1
ATOM 9252 C C . PHE B 2 89 ? 169.452 121.609 163.824 1.00 57.47 89 PHE E C 1
ATOM 9253 O O . PHE B 2 89 ? 170.176 120.633 163.630 1.00 57.47 89 PHE E O 1
ATOM 9261 N N . GLU B 2 90 ? 168.160 121.485 164.102 1.00 55.67 90 GLU E N 1
ATOM 9262 C CA . GLU B 2 90 ? 167.541 120.168 164.112 1.00 55.67 90 GLU E CA 1
ATOM 9263 C C . GLU B 2 90 ? 166.689 119.973 162.864 1.00 55.67 90 GLU E C 1
ATOM 9264 O O . GLU B 2 90 ? 166.262 120.933 162.220 1.00 55.67 90 GLU E O 1
ATOM 9270 N N . ASP B 2 91 ? 166.442 118.706 162.540 1.00 51.28 91 ASP E N 1
ATOM 9271 C CA . ASP B 2 91 ? 165.880 118.330 161.249 1.00 51.28 91 ASP E CA 1
ATOM 9272 C C . ASP B 2 91 ? 164.420 118.746 161.112 1.00 51.28 91 ASP E C 1
ATOM 9273 O O . ASP B 2 91 ? 163.669 118.811 162.087 1.00 51.28 91 ASP E O 1
ATOM 9278 N N . ILE B 2 92 ? 164.032 119.029 159.877 1.00 40.65 92 ILE E N 1
ATOM 9279 C CA . ILE B 2 92 ? 162.626 119.256 159.544 1.00 40.65 92 ILE E CA 1
ATOM 9280 C C . ILE B 2 92 ? 161.956 117.899 159.346 1.00 40.65 92 ILE E C 1
ATOM 9281 O O . ILE B 2 92 ? 162.539 117.029 158.681 1.00 40.65 92 ILE E O 1
ATOM 9286 N N . PRO B 2 93 ? 160.774 117.667 159.925 1.00 36.19 93 PRO E N 1
ATOM 9287 C CA . PRO B 2 93 ? 160.067 116.402 159.687 1.00 36.19 93 PRO E CA 1
ATOM 9288 C C . PRO B 2 93 ? 159.661 116.236 158.230 1.00 36.19 93 PRO E C 1
ATOM 9289 O O . PRO B 2 93 ? 159.459 117.209 157.502 1.00 36.19 93 PRO E O 1
ATOM 9293 N N . LYS B 2 94 ? 159.537 114.974 157.811 1.00 37.60 94 LYS E N 1
ATOM 9294 C CA . LYS B 2 94 ? 159.314 114.641 156.408 1.00 37.60 94 LYS E CA 1
ATOM 9295 C C . LYS B 2 94 ? 157.920 114.999 155.911 1.00 37.60 94 LYS E C 1
ATOM 9296 O O . LYS B 2 94 ? 157.687 114.941 154.700 1.00 37.60 94 LYS E O 1
ATOM 9302 N N . LYS B 2 95 ? 156.994 115.360 156.805 1.00 31.43 95 LYS E N 1
ATOM 9303 C CA . LYS B 2 95 ? 155.710 115.913 156.389 1.00 31.43 95 LYS E CA 1
ATOM 9304 C C . LYS B 2 95 ? 155.866 117.237 155.660 1.00 31.43 95 LYS E C 1
ATOM 9305 O O . LYS B 2 95 ? 155.003 117.599 154.854 1.00 31.43 95 LYS E O 1
ATOM 9311 N N . TYR B 2 96 ? 156.946 117.963 155.932 1.00 29.05 96 TYR E N 1
ATOM 9312 C CA . TYR B 2 96 ? 157.085 119.359 155.558 1.00 29.05 96 TYR E CA 1
ATOM 9313 C C . TYR B 2 96 ? 157.987 119.585 154.358 1.00 29.05 96 TYR E C 1
ATOM 9314 O O . TYR B 2 96 ? 157.747 120.522 153.597 1.00 29.05 96 TYR E O 1
ATOM 9323 N N . ILE B 2 97 ? 159.008 118.759 154.166 1.00 28.20 97 ILE E N 1
ATOM 9324 C CA . ILE B 2 97 ? 159.961 118.942 153.078 1.00 28.20 97 ILE E CA 1
ATOM 9325 C C . ILE B 2 97 ? 159.514 118.155 151.853 1.00 28.20 97 ILE E C 1
ATOM 9326 O O . ILE B 2 97 ? 159.046 117.017 151.958 1.00 28.20 97 ILE E O 1
ATOM 9331 N N . LYS B 2 98 ? 159.626 118.788 150.683 1.00 26.40 98 LYS E N 1
ATOM 9332 C CA . LYS B 2 98 ? 159.379 118.148 149.388 1.00 26.40 98 LYS E CA 1
ATOM 9333 C C . LYS B 2 98 ? 160.424 118.684 148.415 1.00 26.40 98 LYS E C 1
ATOM 9334 O O . LYS B 2 98 ? 160.369 119.851 148.027 1.00 26.40 98 LYS E O 1
ATOM 9340 N N . TYR B 2 99 ? 161.369 117.838 148.027 1.00 29.88 99 TYR E N 1
ATOM 9341 C CA . TYR B 2 99 ? 162.420 118.210 147.092 1.00 29.88 99 TYR E CA 1
ATOM 9342 C C . TYR B 2 99 ? 162.386 117.282 145.885 1.00 29.88 99 TYR E C 1
ATOM 9343 O O . TYR B 2 99 ? 162.103 116.088 146.019 1.00 29.88 99 TYR E O 1
ATOM 9352 N N . HIS B 2 100 ? 162.668 117.833 144.708 1.00 28.00 100 HIS E N 1
ATOM 9353 C CA . HIS B 2 100 ? 162.641 117.063 143.467 1.00 28.00 100 HIS E CA 1
ATOM 9354 C C . HIS B 2 100 ? 163.852 117.392 142.604 1.00 28.00 100 HIS E C 1
ATOM 9355 O O . HIS B 2 100 ? 163.734 117.691 141.416 1.00 28.00 100 HIS E O 1
ATOM 9362 N N . PHE B 2 101 ? 165.039 117.344 143.193 1.00 32.47 101 PHE E N 1
ATOM 9363 C CA . PHE B 2 101 ? 166.250 117.635 142.446 1.00 32.47 101 PHE E CA 1
ATOM 9364 C C . PHE B 2 101 ? 166.653 116.450 141.572 1.00 32.47 101 PHE E C 1
ATOM 9365 O O . PHE B 2 101 ? 166.090 115.356 141.653 1.00 32.47 101 PHE E O 1
ATOM 9373 N N . LYS B 2 102 ? 167.653 116.686 140.721 1.00 39.79 102 LYS E N 1
ATOM 9374 C CA . LYS B 2 102 ? 168.203 115.615 139.897 1.00 39.79 102 LYS E CA 1
ATOM 9375 C C . LYS B 2 102 ? 169.075 114.683 140.728 1.00 39.79 102 LYS E C 1
ATOM 9376 O O . LYS B 2 102 ? 168.961 113.457 140.626 1.00 39.79 102 LYS E O 1
ATOM 9382 N N . SER B 2 103 ? 169.950 115.249 141.553 1.00 42.46 103 SER E N 1
ATOM 9383 C CA . SER B 2 103 ? 170.705 114.459 142.508 1.00 42.46 103 SER E CA 1
ATOM 9384 C C . SER B 2 103 ? 169.888 114.259 143.779 1.00 42.46 103 SER E C 1
ATOM 9385 O O . SER B 2 103 ? 168.874 114.924 144.009 1.00 42.46 103 SER E O 1
ATOM 9388 N N . LYS B 2 104 ? 170.341 113.330 144.615 1.00 52.91 104 LYS E N 1
ATOM 9389 C CA . LYS B 2 104 ? 169.677 113.092 145.885 1.00 52.91 104 LYS E CA 1
ATOM 9390 C C . LYS B 2 104 ? 170.310 113.942 146.978 1.00 52.91 104 LYS E C 1
ATOM 9391 O O . LYS B 2 104 ? 171.513 114.219 146.967 1.00 52.91 104 LYS E O 1
ATOM 9397 N N . VAL B 2 105 ? 169.473 114.380 147.910 1.00 52.66 105 VAL E N 1
ATOM 9398 C CA . VAL B 2 105 ? 169.881 115.295 148.967 1.00 52.66 105 VAL E CA 1
ATOM 9399 C C . VAL B 2 105 ? 170.486 114.470 150.098 1.00 52.66 105 VAL E C 1
ATOM 9400 O O . VAL B 2 105 ? 169.800 113.663 150.730 1.00 52.66 105 VAL E O 1
ATOM 9404 N N . GLU B 2 106 ? 171.782 114.672 150.347 1.00 59.18 106 GLU E N 1
ATOM 9405 C CA . GLU B 2 106 ? 172.489 113.862 151.334 1.00 59.18 106 GLU E CA 1
ATOM 9406 C C . GLU B 2 106 ? 172.137 114.287 152.753 1.00 59.18 106 GLU E C 1
ATOM 9407 O O . GLU B 2 106 ? 171.831 113.447 153.606 1.00 59.18 106 GLU E O 1
ATOM 9413 N N . ASN B 2 107 ? 172.177 115.587 153.026 1.00 56.92 107 ASN E N 1
ATOM 9414 C CA . ASN B 2 107 ? 171.910 116.121 154.354 1.00 56.92 107 ASN E CA 1
ATOM 9415 C C . ASN B 2 107 ? 170.545 116.794 154.354 1.00 56.92 107 ASN E C 1
ATOM 9416 O O . ASN B 2 107 ? 170.305 117.713 153.565 1.00 56.92 107 ASN E O 1
ATOM 9421 N N . LYS B 2 108 ? 169.667 116.343 155.256 1.00 51.57 108 LYS E N 1
ATOM 9422 C CA . LYS B 2 108 ? 168.295 116.822 155.346 1.00 51.57 108 LYS E CA 1
ATOM 9423 C C . LYS B 2 108 ? 168.260 118.306 155.717 1.00 51.57 108 LYS E C 1
ATOM 9424 O O . LYS B 2 108 ? 169.215 118.831 156.291 1.00 51.57 108 LYS E O 1
ATOM 9430 N N . PRO B 2 109 ? 167.186 119.015 155.361 1.00 44.41 109 PRO E N 1
ATOM 9431 C CA . PRO B 2 109 ? 167.082 120.428 155.752 1.00 44.41 109 PRO E CA 1
ATOM 9432 C C . PRO B 2 109 ? 166.844 120.579 157.250 1.00 44.41 109 PRO E C 1
ATOM 9433 O O . PRO B 2 109 ? 166.084 119.818 157.850 1.00 44.41 109 PRO E O 1
ATOM 9437 N N . GLN B 2 110 ? 167.513 121.564 157.852 1.00 46.36 110 GLN E N 1
ATOM 9438 C CA . GLN B 2 110 ? 167.350 121.895 159.259 1.00 46.36 110 GLN E CA 1
ATOM 9439 C C . GLN B 2 110 ? 166.451 123.119 159.424 1.00 46.36 110 GLN E C 1
ATOM 9440 O O . GLN B 2 110 ? 166.069 123.781 158.458 1.00 46.36 110 GLN E O 1
ATOM 9446 N N . TRP B 2 111 ? 166.120 123.428 160.678 1.00 51.25 111 TRP E N 1
ATOM 9447 C CA . TRP B 2 111 ? 165.304 124.591 160.997 1.00 51.25 111 TRP E CA 1
ATOM 9448 C C . TRP B 2 111 ? 165.604 125.034 162.423 1.00 51.25 111 TRP E C 1
ATOM 9449 O O . TRP B 2 111 ? 165.908 124.211 163.288 1.00 51.25 111 TRP E O 1
ATOM 9460 N N . ARG B 2 112 ? 165.518 126.342 162.655 1.00 49.03 112 ARG E N 1
ATOM 9461 C CA . ARG B 2 112 ? 165.582 126.889 164.004 1.00 49.03 112 ARG E CA 1
ATOM 9462 C C . ARG B 2 112 ? 164.673 128.108 164.075 1.00 49.03 112 ARG E C 1
ATOM 9463 O O . ARG B 2 112 ? 164.093 128.535 163.075 1.00 49.03 112 ARG E O 1
ATOM 9471 N N . LEU B 2 113 ? 164.558 128.677 165.273 1.00 50.77 113 LEU E N 1
ATOM 9472 C CA . LEU B 2 113 ? 163.706 129.839 165.516 1.00 50.77 113 LEU E CA 1
ATOM 9473 C C . LEU B 2 113 ? 164.480 130.846 166.362 1.00 50.77 113 LEU E C 1
ATOM 9474 O O . LEU B 2 113 ? 164.530 130.719 167.587 1.00 50.77 113 LEU E O 1
ATOM 9479 N N . THR B 2 114 ? 165.074 131.852 165.728 1.00 52.40 114 THR E N 1
ATOM 9480 C CA . THR B 2 114 ? 165.739 132.876 166.516 1.00 52.40 114 THR E CA 1
ATOM 9481 C C . THR B 2 114 ? 164.709 133.836 167.103 1.00 52.40 114 THR E C 1
ATOM 9482 O O . THR B 2 114 ? 163.551 133.877 166.681 1.00 52.40 114 THR E O 1
ATOM 9486 N N . GLU B 2 115 ? 165.142 134.594 168.111 1.00 70.82 115 GLU E N 1
ATOM 9487 C CA . GLU B 2 115 ? 164.295 135.609 168.739 1.00 70.82 115 GLU E CA 1
ATOM 9488 C C . GLU B 2 115 ? 165.214 136.588 169.456 1.00 70.82 115 GLU E C 1
ATOM 9489 O O . GLU B 2 115 ? 165.870 136.214 170.433 1.00 70.82 115 GLU E O 1
ATOM 9495 N N . ASN B 2 116 ? 165.263 137.832 168.976 1.00 79.98 116 ASN E N 1
ATOM 9496 C CA . ASN B 2 116 ? 166.156 138.841 169.535 1.00 79.98 116 ASN E CA 1
ATOM 9497 C C . ASN B 2 116 ? 165.466 140.192 169.695 1.00 79.98 116 ASN E C 1
ATOM 9498 O O . ASN B 2 116 ? 166.088 141.236 169.466 1.00 79.98 116 ASN E O 1
ATOM 9503 N N . GLU B 2 117 ? 164.156 140.172 169.996 1.00 81.47 117 GLU E N 1
ATOM 9504 C CA . GLU B 2 117 ? 163.302 141.306 170.376 1.00 81.47 117 GLU E CA 1
ATOM 9505 C C . GLU B 2 117 ? 163.042 142.273 169.211 1.00 81.47 117 GLU E C 1
ATOM 9506 O O . GLU B 2 117 ? 162.193 143.164 169.312 1.00 81.47 117 GLU E O 1
ATOM 9512 N N . ASN B 2 118 ? 163.689 142.055 168.067 1.00 77.49 118 ASN E N 1
ATOM 9513 C CA . ASN B 2 118 ? 163.490 142.895 166.895 1.00 77.49 118 ASN E CA 1
ATOM 9514 C C . ASN B 2 118 ? 163.242 142.016 165.678 1.00 77.49 118 ASN E C 1
ATOM 9515 O O . ASN B 2 118 ? 162.589 142.437 164.718 1.00 77.49 118 ASN E O 1
ATOM 9520 N N . GLY B 2 119 ? 163.768 140.789 165.713 1.00 67.53 119 GLY E N 1
ATOM 9521 C CA . GLY B 2 119 ? 163.430 139.820 164.688 1.00 67.53 119 GLY E CA 1
ATOM 9522 C C . GLY B 2 119 ? 162.040 139.250 164.855 1.00 67.53 119 GLY E C 1
ATOM 9523 O O . GLY B 2 119 ? 161.349 139.015 163.858 1.00 67.53 119 GLY E O 1
ATOM 9524 N N . GLU B 2 120 ? 161.617 139.033 166.108 1.00 68.07 120 GLU E N 1
ATOM 9525 C CA . GLU B 2 120 ? 160.274 138.587 166.497 1.00 68.07 120 GLU E CA 1
ATOM 9526 C C . GLU B 2 120 ? 159.919 137.246 165.847 1.00 68.07 120 GLU E C 1
ATOM 9527 O O . GLU B 2 120 ? 159.034 137.144 164.992 1.00 68.07 120 GLU E O 1
ATOM 9533 N N . GLN B 2 121 ? 160.664 136.226 166.285 1.00 52.93 121 GLN E N 1
ATOM 9534 C CA . GLN B 2 121 ? 160.536 134.830 165.857 1.00 52.93 121 GLN E CA 1
ATOM 9535 C C . GLN B 2 121 ? 160.761 134.686 164.349 1.00 52.93 121 GLN E C 1
ATOM 9536 O O . GLN B 2 121 ? 159.861 134.363 163.585 1.00 52.93 121 GLN E O 1
ATOM 9542 N N . SER B 2 122 ? 161.992 134.960 163.942 1.00 39.83 122 SER E N 1
ATOM 9543 C CA . SER B 2 122 ? 162.407 134.614 162.593 1.00 39.83 122 SER E CA 1
ATOM 9544 C C . SER B 2 122 ? 162.807 133.144 162.541 1.00 39.83 122 SER E C 1
ATOM 9545 O O . SER B 2 122 ? 163.394 132.607 163.483 1.00 39.83 122 SER E O 1
ATOM 9548 N N . CYS B 2 123 ? 162.482 132.494 161.428 1.00 37.20 123 CYS E N 1
ATOM 9549 C CA . CYS B 2 123 ? 162.665 131.052 161.263 1.00 37.20 123 CYS E CA 1
ATOM 9550 C C . CYS B 2 123 ? 163.759 130.813 160.230 1.00 37.20 123 CYS E C 1
ATOM 9551 O O . CYS B 2 123 ? 163.492 130.837 159.026 1.00 37.20 123 CYS E O 1
ATOM 9554 N N . GLU B 2 124 ? 164.986 130.584 160.692 1.00 38.78 124 GLU E N 1
ATOM 9555 C CA . GLU B 2 124 ? 166.077 130.241 159.786 1.00 38.78 124 GLU E CA 1
ATOM 9556 C C . GLU B 2 124 ? 165.874 128.830 159.255 1.00 38.78 124 GLU E C 1
ATOM 9557 O O . GLU B 2 124 ? 165.828 127.866 160.023 1.00 38.78 124 GLU E O 1
ATOM 9563 N N . LEU B 2 125 ? 165.745 128.713 157.941 1.00 33.38 125 LEU E N 1
ATOM 9564 C CA . LEU B 2 125 ? 165.624 127.433 157.262 1.00 33.38 125 LEU E CA 1
ATOM 9565 C C . LEU B 2 125 ? 166.889 127.153 156.471 1.00 33.38 125 LEU E C 1
ATOM 9566 O O . LEU B 2 125 ? 167.339 127.989 155.685 1.00 33.38 125 LEU E O 1
ATOM 9571 N N . GLN B 2 126 ? 167.447 125.964 156.669 1.00 40.86 126 GLN E N 1
ATOM 9572 C CA . GLN B 2 126 ? 168.802 125.647 156.230 1.00 40.86 126 GLN E CA 1
ATOM 9573 C C . GLN B 2 126 ? 168.756 124.367 155.407 1.00 40.86 126 GLN E C 1
ATOM 9574 O O . GLN B 2 126 ? 168.830 123.262 155.951 1.00 40.86 126 GLN E O 1
ATOM 9580 N N . PHE B 2 127 ? 168.649 124.526 154.097 1.00 33.30 127 PHE E N 1
ATOM 9581 C CA . PHE B 2 127 ? 168.474 123.436 153.152 1.00 33.30 127 PHE E CA 1
ATOM 9582 C C . PHE B 2 127 ? 169.753 123.213 152.356 1.00 33.30 127 PHE E C 1
ATOM 9583 O O . PHE B 2 127 ? 170.666 124.041 152.347 1.00 33.30 127 PHE E O 1
ATOM 9591 N N . GLU B 2 128 ? 169.809 122.068 151.684 1.00 43.11 128 GLU E N 1
ATOM 9592 C CA . GLU B 2 128 ? 170.999 121.625 150.963 1.00 43.11 128 GLU E CA 1
ATOM 9593 C C . GLU B 2 128 ? 170.619 121.416 149.502 1.00 43.11 128 GLU E C 1
ATOM 9594 O O . GLU B 2 128 ? 169.976 120.419 149.161 1.00 43.11 128 GLU E O 1
ATOM 9600 N N . ILE B 2 129 ? 171.002 122.358 148.645 1.00 37.52 129 ILE E N 1
ATOM 9601 C CA . ILE B 2 129 ? 170.858 122.195 147.201 1.00 37.52 129 ILE E CA 1
ATOM 9602 C C . ILE B 2 129 ? 171.935 121.211 146.759 1.00 37.52 129 ILE E C 1
ATOM 9603 O O . ILE B 2 129 ? 173.121 121.447 147.021 1.00 37.52 129 ILE E O 1
ATOM 9608 N N . PRO B 2 130 ? 171.586 120.092 146.119 1.00 37.35 130 PRO E N 1
ATOM 9609 C CA . PRO B 2 130 ? 172.596 119.079 145.794 1.00 37.35 130 PRO E CA 1
ATOM 9610 C C . PRO B 2 130 ? 173.226 119.193 144.415 1.00 37.35 130 PRO E C 1
ATOM 9611 O O . PRO B 2 130 ? 174.156 118.428 144.125 1.00 37.35 130 PRO E O 1
ATOM 9615 N N . ASN B 2 131 ? 172.757 120.096 143.559 1.00 39.67 131 ASN E N 1
ATOM 9616 C CA . ASN B 2 131 ? 173.341 120.259 142.237 1.00 39.67 131 ASN E CA 1
ATOM 9617 C C . ASN B 2 131 ? 173.261 121.721 141.824 1.00 39.67 131 ASN E C 1
ATOM 9618 O O . ASN B 2 131 ? 172.374 122.457 142.260 1.00 39.67 131 ASN E O 1
ATOM 9623 N N . ASP B 2 132 ? 174.209 122.138 140.995 1.00 46.97 132 ASP E N 1
ATOM 9624 C CA . ASP B 2 132 ? 174.231 123.513 140.505 1.00 46.97 132 ASP E CA 1
ATOM 9625 C C . ASP B 2 132 ? 173.121 123.699 139.475 1.00 46.97 132 ASP E C 1
ATOM 9626 O O . ASP B 2 132 ? 173.264 123.350 138.303 1.00 46.97 132 ASP E O 1
ATOM 9631 N N . ILE B 2 133 ? 171.997 124.254 139.915 1.00 40.94 133 ILE E N 1
ATOM 9632 C CA . ILE B 2 133 ? 170.843 124.409 139.038 1.00 40.94 133 ILE E CA 1
ATOM 9633 C C . ILE B 2 133 ? 171.011 125.662 138.186 1.00 40.94 133 ILE E C 1
ATOM 9634 O O . ILE B 2 133 ? 171.081 126.788 138.693 1.00 40.94 133 ILE E O 1
ATOM 9639 N N . LYS B 2 134 ? 171.118 125.456 136.876 1.00 44.72 134 LYS E N 1
ATOM 9640 C CA . LYS B 2 134 ? 171.597 126.485 135.967 1.00 44.72 134 LYS E CA 1
ATOM 9641 C C . LYS B 2 134 ? 170.484 127.294 135.327 1.00 44.72 134 LYS E C 1
ATOM 9642 O O . LYS B 2 134 ? 170.759 128.357 134.763 1.00 44.72 134 LYS E O 1
ATOM 9648 N N . LYS B 2 135 ? 169.246 126.822 135.399 1.00 36.26 135 LYS E N 1
ATOM 9649 C CA . LYS B 2 135 ? 168.122 127.606 134.929 1.00 36.26 135 LYS E CA 1
ATOM 9650 C C . LYS B 2 135 ? 167.764 128.637 136.001 1.00 36.26 135 LYS E C 1
ATOM 9651 O O . LYS B 2 135 ? 168.219 128.547 137.144 1.00 36.26 135 LYS E O 1
ATOM 9657 N N . SER B 2 136 ? 166.988 129.649 135.607 1.00 28.46 136 SER E N 1
ATOM 9658 C CA . SER B 2 136 ? 166.613 130.731 136.513 1.00 28.46 136 SER E CA 1
ATOM 9659 C C . SER B 2 136 ? 165.762 130.201 137.657 1.00 28.46 136 SER E C 1
ATOM 9660 O O . SER B 2 136 ? 164.811 129.447 137.439 1.00 28.46 136 SER E O 1
ATOM 9663 N N . ILE B 2 137 ? 166.115 130.581 138.879 1.00 23.21 137 ILE E N 1
ATOM 9664 C CA . ILE B 2 137 ? 165.460 130.043 140.063 1.00 23.21 137 ILE E CA 1
ATOM 9665 C C . ILE B 2 137 ? 164.498 131.091 140.604 1.00 23.21 137 ILE E C 1
ATOM 9666 O O . ILE B 2 137 ? 164.767 132.297 140.554 1.00 23.21 137 ILE E O 1
ATOM 9671 N N . PHE B 2 138 ? 163.355 130.628 141.088 1.00 18.14 138 PHE E N 1
ATOM 9672 C CA . PHE B 2 138 ? 162.256 131.493 141.476 1.00 18.14 138 PHE E CA 1
ATOM 9673 C C . PHE B 2 138 ? 161.774 131.046 142.840 1.00 18.14 138 PHE E C 1
ATOM 9674 O O . PHE B 2 138 ? 161.541 129.854 143.054 1.00 18.14 138 PHE E O 1
ATOM 9682 N N . ILE B 2 139 ? 161.645 131.985 143.764 1.00 15.15 139 ILE E N 1
ATOM 9683 C CA . ILE B 2 139 ? 161.213 131.673 145.116 1.00 15.15 139 ILE E CA 1
ATOM 9684 C C . ILE B 2 139 ? 159.801 132.189 145.315 1.00 15.15 139 ILE E C 1
ATOM 9685 O O . ILE B 2 139 ? 159.531 133.386 145.165 1.00 15.15 139 ILE E O 1
ATOM 9690 N N . TYR B 2 140 ? 158.909 131.271 145.642 1.00 13.43 140 TYR E N 1
ATOM 9691 C CA . TYR B 2 140 ? 157.513 131.523 145.929 1.00 13.43 140 TYR E CA 1
ATOM 9692 C C . TYR B 2 140 ? 157.267 131.302 147.408 1.00 13.43 140 TYR E C 1
ATOM 9693 O O . TYR B 2 140 ? 158.091 130.728 148.120 1.00 13.43 140 TYR E O 1
ATOM 9702 N N . TYR B 2 141 ? 156.118 131.761 147.874 1.00 18.15 141 TYR E N 1
ATOM 9703 C CA . TYR B 2 141 ? 155.531 131.210 149.080 1.00 18.15 141 TYR E CA 1
ATOM 9704 C C . TYR B 2 141 ? 154.239 130.502 148.701 1.00 18.15 141 TYR E C 1
ATOM 9705 O O . TYR B 2 141 ? 153.362 131.093 148.067 1.00 18.15 141 TYR E O 1
ATOM 9714 N N . LYS B 2 142 ? 154.156 129.218 149.033 1.00 13.87 142 LYS E N 1
ATOM 9715 C CA . LYS B 2 142 ? 152.939 128.453 148.825 1.00 13.87 142 LYS E CA 1
ATOM 9716 C C . LYS B 2 142 ? 152.048 128.610 150.041 1.00 13.87 142 LYS E C 1
ATOM 9717 O O . LYS B 2 142 ? 152.498 128.434 151.175 1.00 13.87 142 LYS E O 1
ATOM 9723 N N . ILE B 2 143 ? 150.791 128.958 149.810 1.00 11.82 143 ILE E N 1
ATOM 9724 C CA . ILE B 2 143 ? 149.813 129.049 150.879 1.00 11.82 143 ILE E CA 1
ATOM 9725 C C . ILE B 2 143 ? 148.671 128.105 150.554 1.00 11.82 143 ILE E C 1
ATOM 9726 O O . ILE B 2 143 ? 148.023 128.235 149.510 1.00 11.82 143 ILE E O 1
ATOM 9731 N N . THR B 2 144 ? 148.438 127.155 151.447 1.00 11.42 144 THR E N 1
ATOM 9732 C CA . THR B 2 144 ? 147.354 126.196 151.350 1.00 11.42 144 THR E CA 1
ATOM 9733 C C . THR B 2 144 ? 146.178 126.717 152.165 1.00 11.42 144 THR E C 1
ATOM 9734 O O . THR B 2 144 ? 146.377 127.382 153.186 1.00 11.42 144 THR E O 1
ATOM 9738 N N . ASN B 2 145 ? 144.962 126.491 151.652 1.00 10.31 145 ASN E N 1
ATOM 9739 C CA . ASN B 2 145 ? 143.696 126.709 152.356 1.00 10.31 145 ASN E CA 1
ATOM 9740 C C . ASN B 2 145 ? 143.437 128.196 152.611 1.00 10.31 145 ASN E C 1
ATOM 9741 O O . ASN B 2 145 ? 142.716 128.566 153.537 1.00 10.31 145 ASN E O 1
ATOM 9746 N N . PHE B 2 146 ? 144.021 129.068 151.798 1.00 10.12 146 PHE E N 1
ATOM 9747 C CA . PHE B 2 146 ? 143.687 130.487 151.802 1.00 10.12 146 PHE E CA 1
ATOM 9748 C C . PHE B 2 146 ? 142.755 130.704 150.623 1.00 10.12 146 PHE E C 1
ATOM 9749 O O . PHE B 2 146 ? 143.189 130.671 149.470 1.00 10.12 146 PHE E O 1
ATOM 9757 N N . TYR B 2 147 ? 141.480 130.942 150.901 1.00 8.28 147 TYR E N 1
ATOM 9758 C CA . TYR B 2 147 ? 140.503 131.101 149.829 1.00 8.28 147 TYR E CA 1
ATOM 9759 C C . TYR B 2 147 ? 140.619 132.524 149.290 1.00 8.28 147 TYR E C 1
ATOM 9760 O O . TYR B 2 147 ? 139.825 133.415 149.596 1.00 8.28 147 TYR E O 1
ATOM 9769 N N . GLN B 2 148 ? 141.645 132.739 148.465 1.00 11.90 148 GLN E N 1
ATOM 9770 C CA . GLN B 2 148 ? 141.837 134.035 147.831 1.00 11.90 148 GLN E CA 1
ATOM 9771 C C . GLN B 2 148 ? 140.911 134.212 146.635 1.00 11.90 148 GLN E C 1
ATOM 9772 O O . GLN B 2 148 ? 140.730 135.333 146.151 1.00 11.90 148 GLN E O 1
ATOM 9778 N N . ASN B 2 149 ? 140.290 133.130 146.180 1.00 8.56 149 ASN E N 1
ATOM 9779 C CA . ASN B 2 149 ? 139.263 133.147 145.156 1.00 8.56 149 ASN E CA 1
ATOM 9780 C C . ASN B 2 149 ? 137.857 133.264 145.723 1.00 8.56 149 ASN E C 1
ATOM 9781 O O . ASN B 2 149 ? 136.900 132.874 145.051 1.00 8.56 149 ASN E O 1
ATOM 9786 N N . HIS B 2 150 ? 137.720 133.746 146.951 1.00 9.68 150 HIS E N 1
ATOM 9787 C CA . HIS B 2 150 ? 136.412 133.933 147.553 1.00 9.68 150 HIS E CA 1
ATOM 9788 C C . HIS B 2 150 ? 135.679 135.063 146.829 1.00 9.68 150 HIS E C 1
ATOM 9789 O O . HIS B 2 150 ? 136.304 135.921 146.205 1.00 9.68 150 HIS E O 1
ATOM 9796 N N . ARG B 2 151 ? 134.339 135.034 146.869 1.00 15.67 151 ARG E N 1
ATOM 9797 C CA . ARG B 2 151 ? 133.567 136.050 146.152 1.00 15.67 151 ARG E CA 1
ATOM 9798 C C . ARG B 2 151 ? 133.758 137.418 146.788 1.00 15.67 151 ARG E C 1
ATOM 9799 O O . ARG B 2 151 ? 133.936 138.417 146.083 1.00 15.67 151 ARG E O 1
ATOM 9807 N N . ARG B 2 152 ? 133.732 137.483 148.115 1.00 18.32 152 ARG E N 1
ATOM 9808 C CA . ARG B 2 152 ? 134.006 138.726 148.817 1.00 18.32 152 ARG E CA 1
ATOM 9809 C C . ARG B 2 152 ? 135.474 139.098 148.791 1.00 18.32 152 ARG E C 1
ATOM 9810 O O . ARG B 2 152 ? 135.820 140.183 149.266 1.00 18.32 152 ARG E O 1
ATOM 9818 N N . TYR B 2 153 ? 136.347 138.251 148.257 1.00 14.08 153 TYR E N 1
ATOM 9819 C CA . TYR B 2 153 ? 137.766 138.541 148.295 1.00 14.08 153 TYR E CA 1
ATOM 9820 C C . TYR B 2 153 ? 138.307 139.086 146.987 1.00 14.08 153 TYR E C 1
ATOM 9821 O O . TYR B 2 153 ? 139.088 140.010 147.032 1.00 14.08 153 TYR E O 1
ATOM 9830 N N . VAL B 2 154 ? 137.923 138.573 145.808 1.00 15.29 154 VAL E N 1
ATOM 9831 C CA . VAL B 2 154 ? 138.564 139.060 144.580 1.00 15.29 154 VAL E CA 1
ATOM 9832 C C . VAL B 2 154 ? 138.060 140.434 144.169 1.00 15.29 154 VAL E C 1
ATOM 9833 O O . VAL B 2 154 ? 138.691 141.094 143.335 1.00 15.29 154 VAL E O 1
ATOM 9837 N N . GLN B 2 155 ? 136.960 140.891 144.763 1.00 24.71 155 GLN E N 1
ATOM 9838 C CA . GLN B 2 155 ? 136.556 142.289 144.823 1.00 24.71 155 GLN E CA 1
ATOM 9839 C C . GLN B 2 155 ? 137.345 142.964 145.940 1.00 24.71 155 GLN E C 1
ATOM 9840 O O . GLN B 2 155 ? 138.490 142.580 146.188 1.00 24.71 155 GLN E O 1
ATOM 9846 N N . SER B 2 156 ? 136.826 144.059 146.498 1.00 28.94 156 SER E N 1
ATOM 9847 C CA . SER B 2 156 ? 137.360 144.670 147.725 1.00 28.94 156 SER E CA 1
ATOM 9848 C C . SER B 2 156 ? 138.752 145.248 147.489 1.00 28.94 156 SER E C 1
ATOM 9849 O O . SER B 2 156 ? 139.711 144.934 148.191 1.00 28.94 156 SER E O 1
ATOM 9852 N N . PHE B 2 157 ? 138.858 146.038 146.431 1.00 31.94 157 PHE E N 1
ATOM 9853 C CA . PHE B 2 157 ? 139.984 146.924 146.205 1.00 31.94 157 PHE E CA 1
ATOM 9854 C C . PHE B 2 157 ? 139.440 148.011 145.302 1.00 31.94 157 PHE E C 1
ATOM 9855 O O . PHE B 2 157 ? 138.721 147.715 144.343 1.00 31.94 157 PHE E O 1
ATOM 9863 N N . ASP B 2 158 ? 139.698 149.259 145.649 1.00 38.05 158 ASP E N 1
ATOM 9864 C CA . ASP B 2 158 ? 139.224 150.337 144.805 1.00 38.05 158 ASP E CA 1
ATOM 9865 C C . ASP B 2 158 ? 140.224 150.486 143.671 1.00 38.05 158 ASP E C 1
ATOM 9866 O O . ASP B 2 158 ? 141.413 150.710 143.915 1.00 38.05 158 ASP E O 1
ATOM 9871 N N . THR B 2 159 ? 139.749 150.304 142.437 1.00 37.28 159 THR E N 1
ATOM 9872 C CA . THR B 2 159 ? 140.648 150.281 141.289 1.00 37.28 159 THR E CA 1
ATOM 9873 C C . THR B 2 159 ? 141.215 151.666 141.016 1.00 37.28 159 THR E C 1
ATOM 9874 O O . THR B 2 159 ? 142.389 151.802 140.661 1.00 37.28 159 THR E O 1
ATOM 9878 N N . LYS B 2 160 ? 140.407 152.708 141.216 1.00 38.96 160 LYS E N 1
ATOM 9879 C CA . LYS B 2 160 ? 140.897 154.070 141.059 1.00 38.96 160 LYS E CA 1
ATOM 9880 C C . LYS B 2 160 ? 141.867 154.465 142.162 1.00 38.96 160 LYS E C 1
ATOM 9881 O O . LYS B 2 160 ? 142.671 155.379 141.963 1.00 38.96 160 LYS E O 1
ATOM 9887 N N . GLN B 2 161 ? 141.826 153.788 143.304 1.00 35.31 161 GLN E N 1
ATOM 9888 C CA . GLN B 2 161 ? 142.671 154.145 144.434 1.00 35.31 161 GLN E CA 1
ATOM 9889 C C . GLN B 2 161 ? 144.029 153.466 144.383 1.00 35.31 161 GLN E C 1
ATOM 9890 O O . GLN B 2 161 ? 145.014 154.036 144.860 1.00 35.31 161 GLN E O 1
ATOM 9896 N N . ILE B 2 162 ? 144.113 152.266 143.807 1.00 32.19 162 ILE E N 1
ATOM 9897 C CA . ILE B 2 162 ? 145.424 151.685 143.547 1.00 32.19 162 ILE E CA 1
ATOM 9898 C C . ILE B 2 162 ? 146.091 152.339 142.345 1.00 32.19 162 ILE E C 1
ATOM 9899 O O . ILE B 2 162 ? 147.307 152.209 142.178 1.00 32.19 162 ILE E O 1
ATOM 9904 N N . LEU B 2 163 ? 145.333 153.062 141.513 1.00 33.66 163 LEU E N 1
ATOM 9905 C CA . LEU B 2 163 ? 145.916 153.909 140.477 1.00 33.66 163 LEU E CA 1
ATOM 9906 C C . LEU B 2 163 ? 146.580 155.158 141.036 1.00 33.66 163 LEU E C 1
ATOM 9907 O O . LEU B 2 163 ? 147.257 155.864 140.284 1.00 33.66 163 LEU E O 1
ATOM 9912 N N . GLY B 2 164 ? 146.402 155.451 142.318 1.00 37.30 164 GLY E N 1
ATOM 9913 C CA . GLY B 2 164 ? 147.028 156.589 142.942 1.00 37.30 164 GLY E CA 1
ATOM 9914 C C . GLY B 2 164 ? 146.122 157.770 143.180 1.00 37.30 164 GLY E C 1
ATOM 9915 O O . GLY B 2 164 ? 146.600 158.805 143.651 1.00 37.30 164 GLY E O 1
ATOM 9916 N N . GLU B 2 165 ? 144.847 157.652 142.885 1.00 40.21 165 GLU E N 1
ATOM 9917 C CA . GLU B 2 165 ? 143.980 158.814 143.000 1.00 40.21 165 GLU E CA 1
ATOM 9918 C C . GLU B 2 165 ? 143.563 159.018 144.454 1.00 40.21 165 GLU E C 1
ATOM 9919 O O . GLU B 2 165 ? 143.286 158.047 145.162 1.00 40.21 165 GLU E O 1
ATOM 9925 N N . PRO B 2 166 ? 143.506 160.267 144.925 1.00 42.31 166 PRO E N 1
ATOM 9926 C CA . PRO B 2 166 ? 143.027 160.517 146.291 1.00 42.31 166 PRO E CA 1
ATOM 9927 C C . PRO B 2 166 ? 141.518 160.381 146.408 1.00 42.31 166 PRO E C 1
ATOM 9928 O O . PRO B 2 166 ? 140.807 161.376 146.576 1.00 42.31 166 PRO E O 1
ATOM 9932 N N . ILE B 2 167 ? 141.024 159.147 146.325 1.00 43.29 167 ILE E N 1
ATOM 9933 C CA . ILE B 2 167 ? 139.591 158.888 146.367 1.00 43.29 167 ILE E CA 1
ATOM 9934 C C . ILE B 2 167 ? 139.089 159.104 147.787 1.00 43.29 167 ILE E C 1
ATOM 9935 O O . ILE B 2 167 ? 139.506 158.409 148.718 1.00 43.29 167 ILE E O 1
ATOM 9940 N N . LYS B 2 168 ? 138.184 160.062 147.955 1.00 52.09 168 LYS E N 1
ATOM 9941 C CA . LYS B 2 168 ? 137.721 160.459 149.274 1.00 52.09 168 LYS E CA 1
ATOM 9942 C C . LYS B 2 168 ? 136.645 159.500 149.781 1.00 52.09 168 LYS E C 1
ATOM 9943 O O . LYS B 2 168 ? 136.329 158.484 149.157 1.00 52.09 168 LYS E O 1
ATOM 9949 N N . LYS B 2 169 ? 136.086 159.831 150.943 1.00 58.07 169 LYS E N 1
ATOM 9950 C CA . LYS B 2 169 ? 134.966 159.085 151.496 1.00 58.07 169 LYS E CA 1
ATOM 9951 C C . LYS B 2 169 ? 133.731 159.280 150.620 1.00 58.07 169 LYS E C 1
ATOM 9952 O O . LYS B 2 169 ? 133.571 160.319 149.970 1.00 58.07 169 LYS E O 1
ATOM 9958 N N . ASP B 2 170 ? 132.911 158.217 150.543 1.00 59.69 170 ASP E N 1
ATOM 9959 C CA . ASP B 2 170 ? 131.666 158.062 149.779 1.00 59.69 170 ASP E CA 1
ATOM 9960 C C . ASP B 2 170 ? 131.915 157.946 148.276 1.00 59.69 170 ASP E C 1
ATOM 9961 O O . ASP B 2 170 ? 130.976 157.728 147.504 1.00 59.69 170 ASP E O 1
ATOM 9966 N N . ASP B 2 171 ? 133.171 158.079 147.853 1.00 54.14 171 ASP E N 1
ATOM 9967 C CA . ASP B 2 171 ? 133.597 157.772 146.498 1.00 54.14 171 ASP E CA 1
ATOM 9968 C C . ASP B 2 171 ? 134.404 156.487 146.428 1.00 54.14 171 ASP E C 1
ATOM 9969 O O . ASP B 2 171 ? 134.728 156.038 145.324 1.00 54.14 171 ASP E O 1
ATOM 9974 N N . LEU B 2 172 ? 134.748 155.906 147.576 1.00 46.61 172 LEU E N 1
ATOM 9975 C CA . LEU B 2 172 ? 135.473 154.647 147.627 1.00 46.61 172 LEU E CA 1
ATOM 9976 C C . LEU B 2 172 ? 134.616 153.515 147.075 1.00 46.61 172 LEU E C 1
ATOM 9977 O O . LEU B 2 172 ? 133.387 153.605 147.002 1.00 46.61 172 LEU E O 1
ATOM 9982 N N . ASP B 2 173 ? 135.287 152.441 146.675 1.00 44.88 173 ASP E N 1
ATOM 9983 C CA . ASP B 2 173 ? 134.585 151.262 146.196 1.00 44.88 173 ASP E CA 1
ATOM 9984 C C . ASP B 2 173 ? 133.869 150.601 147.364 1.00 44.88 173 ASP E C 1
ATOM 9985 O O . ASP B 2 173 ? 134.477 150.321 148.401 1.00 44.88 173 ASP E O 1
ATOM 9990 N N . THR B 2 174 ? 132.570 150.358 147.199 1.00 47.39 174 THR E N 1
ATOM 9991 C CA . THR B 2 174 ? 131.777 149.774 148.271 1.00 47.39 174 THR E CA 1
ATOM 9992 C C . THR B 2 174 ? 132.062 148.294 148.483 1.00 47.39 174 THR E C 1
ATOM 9993 O O . THR B 2 174 ? 131.607 147.736 149.486 1.00 47.39 174 THR E O 1
ATOM 9997 N N . SER B 2 175 ? 132.817 147.654 147.586 1.00 39.13 175 SER E N 1
ATOM 9998 C CA . SER B 2 175 ? 133.244 146.279 147.804 1.00 39.13 175 SER E CA 1
ATOM 9999 C C . SER B 2 175 ? 134.293 146.162 148.902 1.00 39.13 175 SER E C 1
ATOM 10000 O O . SER B 2 175 ? 134.477 145.069 149.443 1.00 39.13 175 SER E O 1
ATOM 10003 N N . CYS B 2 176 ? 134.949 147.265 149.277 1.00 38.29 176 CYS E N 1
ATOM 10004 C CA . CYS B 2 176 ? 135.906 147.314 150.380 1.00 38.29 176 CYS E CA 1
ATOM 10005 C C . CYS B 2 176 ? 135.247 147.354 151.759 1.00 38.29 176 CYS E C 1
ATOM 10006 O O . CYS B 2 176 ? 135.961 147.637 152.721 1.00 38.29 176 CYS E O 1
ATOM 10009 N N . SER B 2 177 ? 133.958 147.008 151.865 1.00 40.96 177 SER E N 1
ATOM 10010 C CA . SER B 2 177 ? 133.067 147.486 152.927 1.00 40.96 177 SER E CA 1
ATOM 10011 C C . SER B 2 177 ? 133.534 147.333 154.381 1.00 40.96 177 SER E C 1
ATOM 10012 O O . SER B 2 177 ? 133.358 148.300 155.142 1.00 40.96 177 SER E O 1
ATOM 10015 N N . PRO B 2 178 ? 134.119 146.196 154.856 1.00 36.64 178 PRO E N 1
ATOM 10016 C CA . PRO B 2 178 ? 134.563 146.195 156.259 1.00 36.64 178 PRO E CA 1
ATOM 10017 C C . PRO B 2 178 ? 135.874 146.939 156.469 1.00 36.64 178 PRO E C 1
ATOM 10018 O O . PRO B 2 178 ? 136.151 147.423 157.571 1.00 36.64 178 PRO E O 1
ATOM 10022 N N . ILE B 2 179 ? 136.689 147.037 155.418 1.00 33.18 179 ILE E N 1
ATOM 10023 C CA . ILE B 2 179 ? 138.039 147.586 155.503 1.00 33.18 179 ILE E CA 1
ATOM 10024 C C . ILE B 2 179 ? 138.047 148.846 154.639 1.00 33.18 179 ILE E C 1
ATOM 10025 O O . ILE B 2 179 ? 139.030 149.174 153.966 1.00 33.18 179 ILE E O 1
ATOM 10030 N N . ARG B 2 180 ? 136.914 149.540 154.620 1.00 41.96 180 ARG E N 1
ATOM 10031 C CA . ARG B 2 180 ? 136.740 150.727 153.796 1.00 41.96 180 ARG E CA 1
ATOM 10032 C C . ARG B 2 180 ? 137.103 152.004 154.543 1.00 41.96 180 ARG E C 1
ATOM 10033 O O . ARG B 2 180 ? 137.756 152.886 153.977 1.00 41.96 180 ARG E O 1
ATOM 10041 N N . SER B 2 181 ? 136.709 152.116 155.809 1.00 46.45 181 SER E N 1
ATOM 10042 C CA . SER B 2 181 ? 136.954 153.326 156.576 1.00 46.45 181 SER E CA 1
ATOM 10043 C C . SER B 2 181 ? 137.232 152.963 158.028 1.00 46.45 181 SER E C 1
ATOM 10044 O O . SER B 2 181 ? 136.985 151.840 158.473 1.00 46.45 181 SER E O 1
ATOM 10047 N N . ARG B 2 182 ? 137.731 153.954 158.767 1.00 53.07 182 ARG E N 1
ATOM 10048 C CA . ARG B 2 182 ? 138.148 153.851 160.164 1.00 53.07 182 ARG E CA 1
ATOM 10049 C C . ARG B 2 182 ? 137.843 155.180 160.843 1.00 53.07 182 ARG E C 1
ATOM 10050 O O . ARG B 2 182 ? 136.937 155.894 160.400 1.00 53.07 182 ARG E O 1
ATOM 10058 N N . GLU B 2 183 ? 138.568 155.515 161.916 1.00 62.71 183 GLU E N 1
ATOM 10059 C CA . GLU B 2 183 ? 138.153 156.530 162.892 1.00 62.71 183 GLU E CA 1
ATOM 10060 C C . GLU B 2 183 ? 138.154 157.932 162.268 1.00 62.71 183 GLU E C 1
ATOM 10061 O O . GLU B 2 183 ? 139.086 158.733 162.394 1.00 62.71 183 GLU E O 1
ATOM 10067 N N . ASP B 2 184 ? 137.045 158.211 161.564 1.00 63.97 184 ASP E N 1
ATOM 10068 C CA . ASP B 2 184 ? 136.802 159.429 160.775 1.00 63.97 184 ASP E CA 1
ATOM 10069 C C . ASP B 2 184 ? 137.888 159.632 159.715 1.00 63.97 184 ASP E C 1
ATOM 10070 O O . ASP B 2 184 ? 138.233 160.759 159.354 1.00 63.97 184 ASP E O 1
ATOM 10075 N N . LYS B 2 185 ? 138.443 158.528 159.217 1.00 52.81 185 LYS E N 1
ATOM 10076 C CA . LYS B 2 185 ? 139.420 158.535 158.141 1.00 52.81 185 LYS E CA 1
ATOM 10077 C C . LYS B 2 185 ? 139.099 157.380 157.207 1.00 52.81 185 LYS E C 1
ATOM 10078 O O . LYS B 2 185 ? 138.156 156.614 157.429 1.00 52.81 185 LYS E O 1
ATOM 10084 N N . ILE B 2 186 ? 139.889 157.259 156.151 1.00 44.17 186 ILE E N 1
ATOM 10085 C CA . ILE B 2 186 ? 139.725 156.201 155.167 1.00 44.17 186 ILE E CA 1
ATOM 10086 C C . ILE B 2 186 ? 141.011 155.394 155.100 1.00 44.17 186 ILE E C 1
ATOM 10087 O O . ILE B 2 186 ? 142.097 155.889 155.406 1.00 44.17 186 ILE E O 1
ATOM 10092 N N . ILE B 2 187 ? 140.877 154.135 154.727 1.00 36.82 187 ILE E N 1
ATOM 10093 C CA . ILE B 2 187 ? 142.023 153.263 154.523 1.00 36.82 187 ILE E CA 1
ATOM 10094 C C . ILE B 2 187 ? 142.470 153.413 153.081 1.00 36.82 187 ILE E C 1
ATOM 10095 O O . ILE B 2 187 ? 141.648 153.316 152.162 1.00 36.82 187 ILE E O 1
ATOM 10100 N N . TYR B 2 188 ? 143.763 153.682 152.868 1.00 35.50 188 TYR E N 1
ATOM 10101 C CA . TYR B 2 188 ? 144.215 153.807 151.484 1.00 35.50 188 TYR E CA 1
ATOM 10102 C C . TYR B 2 188 ? 144.257 152.463 150.766 1.00 35.50 188 TYR E C 1
ATOM 10103 O O . TYR B 2 188 ? 143.648 152.358 149.686 1.00 35.50 188 TYR E O 1
ATOM 10112 N N . PRO B 2 189 ? 144.949 151.419 151.250 1.00 29.05 189 PRO E N 1
ATOM 10113 C CA . PRO B 2 189 ? 144.732 150.171 150.506 1.00 29.05 189 PRO E CA 1
ATOM 10114 C C . PRO B 2 189 ? 143.530 149.426 151.102 1.00 29.05 189 PRO E C 1
ATOM 10115 O O . PRO B 2 189 ? 143.638 148.547 151.959 1.00 29.05 189 PRO E O 1
ATOM 10119 N N . CYS B 2 190 ? 142.328 149.819 150.668 1.00 29.38 190 CYS E N 1
ATOM 10120 C CA . CYS B 2 190 ? 141.104 149.316 151.281 1.00 29.38 190 CYS E CA 1
ATOM 10121 C C . CYS B 2 190 ? 140.835 147.869 150.881 1.00 29.38 190 CYS E C 1
ATOM 10122 O O . CYS B 2 190 ? 141.446 147.313 149.968 1.00 29.38 190 CYS E O 1
ATOM 10125 N N . GLY B 2 191 ? 139.893 147.265 151.591 1.00 24.72 191 GLY E N 1
ATOM 10126 C CA . GLY B 2 191 ? 139.361 145.979 151.210 1.00 24.72 191 GLY E CA 1
ATOM 10127 C C . GLY B 2 191 ? 140.174 144.809 151.699 1.00 24.72 191 GLY E C 1
ATOM 10128 O O . GLY B 2 191 ? 141.170 144.935 152.412 1.00 24.72 191 GLY E O 1
ATOM 10129 N N . LEU B 2 192 ? 139.734 143.631 151.262 1.00 19.88 192 LEU E N 1
ATOM 10130 C CA . LEU B 2 192 ? 140.192 142.372 151.833 1.00 19.88 192 LEU E CA 1
ATOM 10131 C C . LEU B 2 192 ? 141.576 141.983 151.328 1.00 19.88 192 LEU E C 1
ATOM 10132 O O . LEU B 2 192 ? 142.383 141.458 152.099 1.00 19.88 192 LEU E O 1
ATOM 10137 N N . ILE B 2 193 ? 141.865 142.216 150.044 1.00 16.65 193 ILE E N 1
ATOM 10138 C CA . ILE B 2 193 ? 143.155 141.810 149.491 1.00 16.65 193 ILE E CA 1
ATOM 10139 C C . ILE B 2 193 ? 144.255 142.713 150.003 1.00 16.65 193 ILE E C 1
ATOM 10140 O O . ILE B 2 193 ? 145.376 142.268 150.259 1.00 16.65 193 ILE E O 1
ATOM 10145 N N . ALA B 2 194 ? 143.978 144.005 150.063 1.00 22.20 194 ALA E N 1
ATOM 10146 C CA . ALA B 2 194 ? 144.958 145.008 150.428 1.00 22.20 194 ALA E CA 1
ATOM 10147 C C . ALA B 2 194 ? 145.064 145.185 151.931 1.00 22.20 194 ALA E C 1
ATOM 10148 O O . ALA B 2 194 ? 145.929 145.931 152.397 1.00 22.20 194 ALA E O 1
ATOM 10150 N N . ASN B 2 195 ? 144.199 144.503 152.685 1.00 22.35 195 ASN E N 1
ATOM 10151 C CA . ASN B 2 195 ? 144.424 144.124 154.075 1.00 22.35 195 ASN E CA 1
ATOM 10152 C C . ASN B 2 195 ? 145.157 142.791 154.015 1.00 22.35 195 ASN E C 1
ATOM 10153 O O . ASN B 2 195 ? 145.784 142.503 152.997 1.00 22.35 195 ASN E O 1
ATOM 10158 N N . SER B 2 196 ? 145.193 142.032 155.117 1.00 16.93 196 SER E N 1
ATOM 10159 C CA . SER B 2 196 ? 145.298 140.553 155.142 1.00 16.93 196 SER E CA 1
ATOM 10160 C C . SER B 2 196 ? 146.407 139.964 154.265 1.00 16.93 196 SER E C 1
ATOM 10161 O O . SER B 2 196 ? 146.312 138.810 153.840 1.00 16.93 196 SER E O 1
ATOM 10164 N N . MET B 2 197 ? 147.443 140.732 153.951 1.00 16.19 197 MET E N 1
ATOM 10165 C CA . MET B 2 197 ? 148.421 140.304 152.968 1.00 16.19 197 MET E CA 1
ATOM 10166 C C . MET B 2 197 ? 149.557 139.561 153.645 1.00 16.19 197 MET E C 1
ATOM 10167 O O . MET B 2 197 ? 149.852 139.774 154.825 1.00 16.19 197 MET E O 1
ATOM 10172 N N . PHE B 2 198 ? 150.187 138.677 152.883 1.00 14.43 198 PHE E N 1
ATOM 10173 C CA . PHE B 2 198 ? 151.247 137.842 153.417 1.00 14.43 198 PHE E CA 1
ATOM 10174 C C . PHE B 2 198 ? 152.476 138.686 153.686 1.00 14.43 198 PHE E C 1
ATOM 10175 O O . PHE B 2 198 ? 153.082 139.230 152.758 1.00 14.43 198 PHE E O 1
ATOM 10183 N N . ASN B 2 199 ? 152.843 138.793 154.956 1.00 14.62 199 ASN E N 1
ATOM 10184 C CA . ASN B 2 199 ? 153.897 139.698 155.370 1.00 14.62 199 ASN E CA 1
ATOM 10185 C C . ASN B 2 199 ? 155.104 139.001 155.976 1.00 14.62 199 ASN E C 1
ATOM 10186 O O . ASN B 2 199 ? 155.901 139.662 156.645 1.00 14.62 199 ASN E O 1
ATOM 10191 N N . ASP B 2 200 ? 155.260 137.695 155.779 1.00 17.46 200 ASP E N 1
ATOM 10192 C CA . ASP B 2 200 ? 156.500 137.051 156.185 1.00 17.46 200 ASP E CA 1
ATOM 10193 C C . ASP B 2 200 ? 157.597 137.480 155.226 1.00 17.46 200 ASP E C 1
ATOM 10194 O O . ASP B 2 200 ? 157.690 136.958 154.112 1.00 17.46 200 ASP E O 1
ATOM 10199 N N . THR B 2 201 ? 158.406 138.446 155.647 1.00 23.01 201 THR E N 1
ATOM 10200 C CA . THR B 2 201 ? 159.436 139.033 154.803 1.00 23.01 201 THR E CA 1
ATOM 10201 C C . THR B 2 201 ? 160.541 138.012 154.585 1.00 23.01 201 THR E C 1
ATOM 10202 O O . THR B 2 201 ? 161.281 137.683 155.515 1.00 23.01 201 THR E O 1
ATOM 10206 N N . PHE B 2 202 ? 160.639 137.505 153.364 1.00 22.72 202 PHE E N 1
ATOM 10207 C CA . PHE B 2 202 ? 161.735 136.619 153.020 1.00 22.72 202 PHE E CA 1
ATOM 10208 C C . PHE B 2 202 ? 162.992 137.452 152.849 1.00 22.72 202 PHE E C 1
ATOM 10209 O O . PHE B 2 202 ? 162.946 138.559 152.304 1.00 22.72 202 PHE E O 1
ATOM 10217 N N . SER B 2 203 ? 164.111 136.930 153.336 1.00 27.35 203 SER E N 1
ATOM 10218 C CA . SER B 2 203 ? 165.375 137.631 153.181 1.00 27.35 203 SER E CA 1
ATOM 10219 C C . SER B 2 203 ? 165.798 137.612 151.722 1.00 27.35 203 SER E C 1
ATOM 10220 O O . SER B 2 203 ? 165.654 136.600 151.034 1.00 27.35 203 SER E O 1
ATOM 10223 N N . GLN B 2 204 ? 166.361 138.728 151.256 1.00 28.30 204 GLN E N 1
ATOM 10224 C CA . GLN B 2 204 ? 166.791 138.884 149.869 1.00 28.30 204 GLN E CA 1
ATOM 10225 C C . GLN B 2 204 ? 168.003 138.026 149.514 1.00 28.30 204 GLN E C 1
ATOM 10226 O O . GLN B 2 204 ? 168.457 138.078 148.369 1.00 28.30 204 GLN E O 1
ATOM 10232 N N . VAL B 2 205 ? 168.558 137.277 150.463 1.00 31.91 205 VAL E N 1
ATOM 10233 C CA . VAL B 2 205 ? 169.773 136.500 150.284 1.00 31.91 205 VAL E CA 1
ATOM 10234 C C . VAL B 2 205 ? 169.467 135.054 150.646 1.00 31.91 205 VAL E C 1
ATOM 10235 O O . VAL B 2 205 ? 168.818 134.788 151.664 1.00 31.91 205 VAL E O 1
ATOM 10239 N N . LEU B 2 206 ? 169.920 134.120 149.816 1.00 32.40 206 LEU E N 1
ATOM 10240 C CA . LEU B 2 206 ? 170.091 132.738 150.256 1.00 32.40 206 LEU E CA 1
ATOM 10241 C C . LEU B 2 206 ? 171.476 132.668 150.881 1.00 32.40 206 LEU E C 1
ATOM 10242 O O . LEU B 2 206 ? 172.478 132.529 150.177 1.00 32.40 206 LEU E O 1
ATOM 10247 N N . SER B 2 207 ? 171.535 132.793 152.205 1.00 37.92 207 SER E N 1
ATOM 10248 C CA . SER B 2 207 ? 172.808 132.869 152.915 1.00 37.92 207 SER E CA 1
ATOM 10249 C C . SER B 2 207 ? 173.482 131.506 152.898 1.00 37.92 207 SER E C 1
ATOM 10250 O O . SER B 2 207 ? 172.995 130.555 153.514 1.00 37.92 207 SER E O 1
ATOM 10253 N N . GLY B 2 208 ? 174.596 131.402 152.185 1.00 44.35 208 GLY E N 1
ATOM 10254 C CA . GLY B 2 208 ? 175.307 130.144 152.118 1.00 44.35 208 GLY E CA 1
ATOM 10255 C C . GLY B 2 208 ? 176.136 129.896 153.358 1.00 44.35 208 GLY E C 1
ATOM 10256 O O . GLY B 2 208 ? 177.005 130.703 153.699 1.00 44.35 208 GLY E O 1
ATOM 10257 N N . ILE B 2 209 ? 175.877 128.792 154.046 1.00 49.30 209 ILE E N 1
ATOM 10258 C CA . ILE B 2 209 ? 176.639 128.453 155.235 1.00 49.30 209 ILE E CA 1
ATOM 10259 C C . ILE B 2 209 ? 177.847 127.628 154.815 1.00 49.30 209 ILE E C 1
ATOM 10260 O O . ILE B 2 209 ? 177.854 127.005 153.751 1.00 49.30 209 ILE E O 1
ATOM 10265 N N . ASP B 2 210 ? 178.875 127.635 155.675 1.00 60.03 210 ASP E N 1
ATOM 10266 C CA . ASP B 2 210 ? 180.170 126.978 155.450 1.00 60.03 210 ASP E CA 1
ATOM 10267 C C . ASP B 2 210 ? 180.851 127.461 154.170 1.00 60.03 210 ASP E C 1
ATOM 10268 O O . ASP B 2 210 ? 181.550 126.686 153.508 1.00 60.03 210 ASP E O 1
ATOM 10273 N N . ASP B 2 211 ? 180.631 128.740 153.835 1.00 63.75 211 ASP E N 1
ATOM 10274 C CA . ASP B 2 211 ? 181.294 129.460 152.741 1.00 63.75 211 ASP E CA 1
ATOM 10275 C C . ASP B 2 211 ? 181.064 128.774 151.390 1.00 63.75 211 ASP E C 1
ATOM 10276 O O . ASP B 2 211 ? 181.992 128.271 150.753 1.00 63.75 211 ASP E O 1
ATOM 10281 N N . THR B 2 212 ? 179.800 128.737 150.963 1.00 55.93 212 THR E N 1
ATOM 10282 C CA . THR B 2 212 ? 179.485 128.158 149.662 1.00 55.93 212 THR E CA 1
ATOM 10283 C C . THR B 2 212 ? 179.235 129.207 148.581 1.00 55.93 212 THR E C 1
ATOM 10284 O O . THR B 2 212 ? 180.002 129.291 147.618 1.00 55.93 212 THR E O 1
ATOM 10288 N N . GLU B 2 213 ? 178.178 130.010 148.713 1.00 52.32 213 GLU E N 1
ATOM 10289 C CA . GLU B 2 213 ? 177.928 130.935 147.609 1.00 52.32 213 GLU E CA 1
ATOM 10290 C C . GLU B 2 213 ? 177.604 132.360 148.032 1.00 52.32 213 GLU E C 1
ATOM 10291 O O . GLU B 2 213 ? 178.101 133.294 147.392 1.00 52.32 213 GLU E O 1
ATOM 10297 N N . ASP B 2 214 ? 176.817 132.542 149.098 1.00 45.76 214 ASP E N 1
ATOM 10298 C CA . ASP B 2 214 ? 176.207 133.820 149.493 1.00 45.76 214 ASP E CA 1
ATOM 10299 C C . ASP B 2 214 ? 175.403 134.409 148.324 1.00 45.76 214 ASP E C 1
ATOM 10300 O O . ASP B 2 214 ? 175.736 135.441 147.744 1.00 45.76 214 ASP E O 1
ATOM 10305 N N . TYR B 2 215 ? 174.327 133.694 147.993 1.00 32.45 215 TYR E N 1
ATOM 10306 C CA . TYR B 2 215 ? 173.558 133.894 146.768 1.00 32.45 215 TYR E CA 1
ATOM 10307 C C . TYR B 2 215 ? 172.505 134.983 146.945 1.00 32.45 215 TYR E C 1
ATOM 10308 O O . TYR B 2 215 ? 171.717 134.940 147.893 1.00 32.45 215 TYR E O 1
ATOM 10317 N N . ASN B 2 216 ? 172.476 135.940 146.019 1.00 29.71 216 ASN E N 1
ATOM 10318 C CA . ASN B 2 216 ? 171.543 137.058 146.076 1.00 29.71 216 ASN E CA 1
ATOM 10319 C C . ASN B 2 216 ? 170.306 136.849 145.213 1.00 29.71 216 ASN E C 1
ATOM 10320 O O . ASN B 2 216 ? 170.286 136.054 144.272 1.00 29.71 216 ASN E O 1
ATOM 10325 N N . LEU B 2 217 ? 169.260 137.595 145.568 1.00 25.38 217 LEU E N 1
ATOM 10326 C CA . LEU B 2 217 ? 167.928 137.490 144.994 1.00 25.38 217 LEU E CA 1
ATOM 10327 C C . LEU B 2 217 ? 167.328 138.884 144.910 1.00 25.38 217 LEU E C 1
ATOM 10328 O O . LEU B 2 217 ? 167.730 139.795 145.636 1.00 25.38 217 LEU E O 1
ATOM 10333 N N . THR B 2 218 ? 166.351 139.049 144.025 1.00 23.52 218 THR E N 1
ATOM 10334 C CA . THR B 2 218 ? 165.713 140.344 143.837 1.00 23.52 218 THR E CA 1
ATOM 10335 C C . THR B 2 218 ? 164.205 140.244 143.993 1.00 23.52 218 THR E C 1
ATOM 10336 O O . THR B 2 218 ? 163.581 139.289 143.525 1.00 23.52 218 THR E O 1
ATOM 10340 N N . ASN B 2 219 ? 163.627 141.254 144.645 1.00 28.09 219 ASN E N 1
ATOM 10341 C CA . ASN B 2 219 ? 162.187 141.468 144.654 1.00 28.09 219 ASN E CA 1
ATOM 10342 C C . ASN B 2 219 ? 161.728 142.421 143.554 1.00 28.09 219 ASN E C 1
ATOM 10343 O O . ASN B 2 219 ? 160.677 143.061 143.689 1.00 28.09 219 ASN E O 1
ATOM 10348 N N . LYS B 2 220 ? 162.483 142.518 142.464 1.00 30.93 220 LYS E N 1
ATOM 10349 C CA . LYS B 2 220 ? 162.127 143.335 141.316 1.00 30.93 220 LYS E CA 1
ATOM 10350 C C . LYS B 2 220 ? 161.786 142.435 140.138 1.00 30.93 220 LYS E C 1
ATOM 10351 O O . LYS B 2 220 ? 162.266 141.301 140.056 1.00 30.93 220 LYS E O 1
ATOM 10357 N N . HIS B 2 221 ? 160.949 142.966 139.235 1.00 30.20 221 HIS E N 1
ATOM 10358 C CA . HIS B 2 221 ? 160.366 142.238 138.098 1.00 30.20 221 HIS E CA 1
ATOM 10359 C C . HIS B 2 221 ? 159.587 141.006 138.559 1.00 30.20 221 HIS E C 1
ATOM 10360 O O . HIS B 2 221 ? 159.530 139.993 137.860 1.00 30.20 221 HIS E O 1
ATOM 10367 N N . ILE B 2 222 ? 158.969 141.101 139.731 1.00 21.70 222 ILE E N 1
ATOM 10368 C CA . ILE B 2 222 ? 158.292 139.972 140.361 1.00 21.70 222 ILE E CA 1
ATOM 10369 C C . ILE B 2 222 ? 156.822 139.914 139.973 1.00 21.70 222 ILE E C 1
ATOM 10370 O O . ILE B 2 222 ? 156.271 138.832 139.754 1.00 21.70 222 ILE E O 1
ATOM 10375 N N . SER B 2 223 ? 156.184 141.063 139.829 1.00 22.92 223 SER E N 1
ATOM 10376 C CA . SER B 2 223 ? 154.772 141.113 139.498 1.00 22.92 223 SER E CA 1
ATOM 10377 C C . SER B 2 223 ? 154.583 141.065 137.985 1.00 22.92 223 SER E C 1
ATOM 10378 O O . SER B 2 223 ? 155.535 140.884 137.221 1.00 22.92 223 SER E O 1
ATOM 10381 N N . TRP B 2 224 ? 153.341 141.215 137.536 1.00 20.25 224 TRP E N 1
ATOM 10382 C CA . TRP B 2 224 ? 153.094 141.405 136.120 1.00 20.25 224 TRP E CA 1
ATOM 10383 C C . TRP B 2 224 ? 153.530 142.800 135.695 1.00 20.25 224 TRP E C 1
ATOM 10384 O O . TRP B 2 224 ? 153.583 143.736 136.495 1.00 20.25 224 TRP E O 1
ATOM 10395 N N . SER B 2 225 ? 153.839 142.930 134.404 1.00 24.11 225 SER E N 1
ATOM 10396 C CA . SER B 2 225 ? 154.304 144.200 133.863 1.00 24.11 225 SER E CA 1
ATOM 10397 C C . SER B 2 225 ? 153.199 145.240 133.795 1.00 24.11 225 SER E C 1
ATOM 10398 O O . SER B 2 225 ? 153.493 146.435 133.723 1.00 24.11 225 SER E O 1
ATOM 10401 N N . ILE B 2 226 ? 151.940 144.814 133.828 1.00 25.81 226 ILE E N 1
ATOM 10402 C CA . ILE B 2 226 ? 150.813 145.733 133.749 1.00 25.81 226 ILE E CA 1
ATOM 10403 C C . ILE B 2 226 ? 150.366 146.151 135.149 1.00 25.81 226 ILE E C 1
ATOM 10404 O O . ILE B 2 226 ? 149.836 147.260 135.322 1.00 25.81 226 ILE E O 1
ATOM 10409 N N . ASP B 2 227 ? 150.630 145.325 136.167 1.00 24.84 227 ASP E N 1
ATOM 10410 C CA . ASP B 2 227 ? 150.443 145.752 137.551 1.00 24.84 227 ASP E CA 1
ATOM 10411 C C . ASP B 2 227 ? 151.384 146.891 137.916 1.00 24.84 227 ASP E C 1
ATOM 10412 O O . ASP B 2 227 ? 151.012 147.783 138.683 1.00 24.84 227 ASP E O 1
ATOM 10417 N N . ARG B 2 228 ? 152.592 146.897 137.361 1.00 28.54 228 ARG E N 1
ATOM 10418 C CA . ARG B 2 228 ? 153.510 148.003 137.580 1.00 28.54 228 ARG E CA 1
ATOM 10419 C C . ARG B 2 228 ? 153.138 149.250 136.790 1.00 28.54 228 ARG E C 1
ATOM 10420 O O . ARG B 2 228 ? 153.728 150.307 137.025 1.00 28.54 228 ARG E O 1
ATOM 10428 N N . HIS B 2 229 ? 152.188 149.155 135.864 1.00 32.31 229 HIS E N 1
ATOM 10429 C CA . HIS B 2 229 ? 151.635 150.338 135.222 1.00 32.31 229 HIS E CA 1
ATOM 10430 C C . HIS B 2 229 ? 150.368 150.836 135.899 1.00 32.31 229 HIS E C 1
ATOM 10431 O O . HIS B 2 229 ? 150.062 152.028 135.814 1.00 32.31 229 HIS E O 1
ATOM 10438 N N . ARG B 2 230 ? 149.623 149.961 136.572 1.00 28.87 230 ARG E N 1
ATOM 10439 C CA . ARG B 2 230 ? 148.383 150.381 137.210 1.00 28.87 230 ARG E CA 1
ATOM 10440 C C . ARG B 2 230 ? 148.588 150.784 138.663 1.00 28.87 230 ARG E C 1
ATOM 10441 O O . ARG B 2 230 ? 148.073 151.816 139.096 1.00 28.87 230 ARG E O 1
ATOM 10449 N N . PHE B 2 231 ? 149.310 149.977 139.434 1.00 26.73 231 PHE E N 1
ATOM 10450 C CA . PHE B 2 231 ? 149.617 150.336 140.813 1.00 26.73 231 PHE E CA 1
ATOM 10451 C C . PHE B 2 231 ? 150.623 151.477 140.811 1.00 26.73 231 PHE E C 1
ATOM 10452 O O . PHE B 2 231 ? 151.783 151.290 140.439 1.00 26.73 231 PHE E O 1
ATOM 10460 N N . LYS B 2 232 ? 150.172 152.662 141.201 1.00 31.21 232 LYS E N 1
ATOM 10461 C CA . LYS B 2 232 ? 150.995 153.858 141.212 1.00 31.21 232 LYS E CA 1
ATOM 10462 C C . LYS B 2 232 ? 151.090 154.394 142.632 1.00 31.21 232 LYS E C 1
ATOM 10463 O O . LYS B 2 232 ? 150.268 154.065 143.492 1.00 31.21 232 LYS E O 1
ATOM 10469 N N . THR B 2 233 ? 152.110 155.217 142.871 1.00 34.27 233 THR E N 1
ATOM 10470 C CA . THR B 2 233 ? 152.252 155.878 144.161 1.00 34.27 233 THR E CA 1
ATOM 10471 C C . THR B 2 233 ? 151.111 156.861 144.372 1.00 34.27 233 THR E C 1
ATOM 10472 O O . THR B 2 233 ? 150.660 157.527 143.437 1.00 34.27 233 THR E O 1
ATOM 10476 N N . THR B 2 234 ? 150.639 156.944 145.608 1.00 35.23 234 THR E N 1
ATOM 10477 C CA . THR B 2 234 ? 149.383 157.621 145.867 1.00 35.23 234 THR E CA 1
ATOM 10478 C C . THR B 2 234 ? 149.580 159.130 145.968 1.00 35.23 234 THR E C 1
ATOM 10479 O O . THR B 2 234 ? 150.697 159.641 146.083 1.00 35.23 234 THR E O 1
ATOM 10483 N N . LYS B 2 235 ? 148.459 159.846 145.921 1.00 41.27 235 LYS E N 1
ATOM 10484 C CA . LYS B 2 235 ? 148.447 161.299 145.957 1.00 41.27 235 LYS E CA 1
ATOM 10485 C C . LYS B 2 235 ? 147.909 161.847 147.272 1.00 41.27 235 LYS E C 1
ATOM 10486 O O . LYS B 2 235 ? 147.656 163.052 147.372 1.00 41.27 235 LYS E O 1
ATOM 10492 N N . TYR B 2 236 ? 147.722 160.997 148.279 1.00 41.39 236 TYR E N 1
ATOM 10493 C CA . TYR B 2 236 ? 147.325 161.475 149.593 1.00 41.39 236 TYR E CA 1
ATOM 10494 C C . TYR B 2 236 ? 148.505 162.125 150.309 1.00 41.39 236 TYR E C 1
ATOM 10495 O O . TYR B 2 236 ? 149.668 161.963 149.928 1.00 41.39 236 TYR E O 1
ATOM 10504 N N . ASN B 2 237 ? 148.192 162.861 151.376 1.00 51.78 237 ASN E N 1
ATOM 10505 C CA . ASN B 2 237 ? 149.201 163.533 152.182 1.00 51.78 237 ASN E CA 1
ATOM 10506 C C . ASN B 2 237 ? 149.379 162.905 153.564 1.00 51.78 237 ASN E C 1
ATOM 10507 O O . ASN B 2 237 ? 149.796 163.606 154.496 1.00 51.78 237 ASN E O 1
ATOM 10512 N N . ALA B 2 238 ? 149.000 161.628 153.721 1.00 46.47 238 ALA E N 1
ATOM 10513 C CA . ALA B 2 238 ? 149.199 160.774 154.897 1.00 46.47 238 ALA E CA 1
ATOM 10514 C C . ALA B 2 238 ? 148.442 161.213 156.150 1.00 46.47 238 ALA E C 1
ATOM 10515 O O . ALA B 2 238 ? 148.518 160.538 157.180 1.00 46.47 238 ALA E O 1
ATOM 10517 N N . SER B 2 239 ? 147.705 162.318 156.084 1.00 50.17 239 SER E N 1
ATOM 10518 C CA . SER B 2 239 ? 146.828 162.728 157.167 1.00 50.17 239 SER E CA 1
ATOM 10519 C C . SER B 2 239 ? 145.363 162.498 156.840 1.00 50.17 239 SER E C 1
ATOM 10520 O O . SER B 2 239 ? 144.521 162.586 157.739 1.00 50.17 239 SER E O 1
ATOM 10523 N N . ASP B 2 240 ? 145.044 162.209 155.582 1.00 50.44 240 ASP E N 1
ATOM 10524 C CA . ASP B 2 240 ? 143.701 161.839 155.176 1.00 50.44 240 ASP E CA 1
ATOM 10525 C C . ASP B 2 240 ? 143.477 160.337 155.210 1.00 50.44 240 ASP E C 1
ATOM 10526 O O . ASP B 2 240 ? 142.329 159.894 155.095 1.00 50.44 240 ASP E O 1
ATOM 10531 N N . ILE B 2 241 ? 144.539 159.547 155.368 1.00 41.01 241 ILE E N 1
ATOM 10532 C CA . ILE B 2 241 ? 144.456 158.099 155.276 1.00 41.01 241 ILE E CA 1
ATOM 10533 C C . ILE B 2 241 ? 145.036 157.454 156.526 1.00 41.01 241 ILE E C 1
ATOM 10534 O O . ILE B 2 241 ? 145.661 158.102 157.366 1.00 41.01 241 ILE E O 1
ATOM 10539 N N . VAL B 2 242 ? 144.813 156.147 156.625 1.00 38.02 242 VAL E N 1
ATOM 10540 C CA . VAL B 2 242 ? 145.185 155.337 157.781 1.00 38.02 242 VAL E CA 1
ATOM 10541 C C . VAL B 2 242 ? 145.508 153.954 157.214 1.00 38.02 242 VAL E C 1
ATOM 10542 O O . VAL B 2 242 ? 144.932 153.565 156.187 1.00 38.02 242 VAL E O 1
ATOM 10546 N N . PRO B 2 243 ? 146.472 153.219 157.760 1.00 35.38 243 PRO E N 1
ATOM 10547 C CA . PRO B 2 243 ? 146.751 151.879 157.244 1.00 35.38 243 PRO E CA 1
ATOM 10548 C C . PRO B 2 243 ? 145.648 150.898 157.597 1.00 35.38 243 PRO E C 1
ATOM 10549 O O . PRO B 2 243 ? 144.910 151.110 158.570 1.00 35.38 243 PRO E O 1
ATOM 10553 N N . PRO B 2 244 ? 145.483 149.831 156.803 1.00 31.59 244 PRO E N 1
ATOM 10554 C CA . PRO B 2 244 ? 144.449 148.845 157.107 1.00 31.59 244 PRO E CA 1
ATOM 10555 C C . PRO B 2 244 ? 144.798 148.075 158.366 1.00 31.59 244 PRO E C 1
ATOM 10556 O O . PRO B 2 244 ? 145.984 147.945 158.717 1.00 31.59 244 PRO E O 1
ATOM 10560 N N . PRO B 2 245 ? 143.798 147.551 159.092 1.00 32.68 245 PRO E N 1
ATOM 10561 C CA . PRO B 2 245 ? 144.042 147.140 160.484 1.00 32.68 245 PRO E CA 1
ATOM 10562 C C . PRO B 2 245 ? 144.880 145.886 160.655 1.00 32.68 245 PRO E C 1
ATOM 10563 O O . PRO B 2 245 ? 145.276 145.598 161.791 1.00 32.68 245 PRO E O 1
ATOM 10567 N N . ASN B 2 246 ? 145.186 145.141 159.595 1.00 30.59 246 ASN E N 1
ATOM 10568 C CA . ASN B 2 246 ? 145.932 143.916 159.845 1.00 30.59 246 ASN E CA 1
ATOM 10569 C C . ASN B 2 246 ? 147.427 144.203 159.875 1.00 30.59 246 ASN E C 1
ATOM 10570 O O . ASN B 2 246 ? 148.127 143.747 160.781 1.00 30.59 246 ASN E O 1
ATOM 10575 N N . TRP B 2 247 ? 147.934 144.978 158.920 1.00 32.85 247 TRP E N 1
ATOM 10576 C CA . TRP B 2 247 ? 149.303 145.481 159.020 1.00 32.85 247 TRP E CA 1
ATOM 10577 C C . TRP B 2 247 ? 149.298 146.906 159.573 1.00 32.85 247 TRP E C 1
ATOM 10578 O O . TRP B 2 247 ? 149.612 147.893 158.911 1.00 32.85 247 TRP E O 1
ATOM 10589 N N . MET B 2 248 ? 148.917 146.959 160.850 1.00 41.52 248 MET E N 1
ATOM 10590 C CA . MET B 2 248 ? 149.043 148.101 161.741 1.00 41.52 248 MET E CA 1
ATOM 10591 C C . MET B 2 248 ? 150.234 147.936 162.684 1.00 41.52 248 MET E C 1
ATOM 10592 O O . MET B 2 248 ? 150.551 148.851 163.448 1.00 41.52 248 MET E O 1
ATOM 10597 N N . LYS B 2 249 ? 150.911 146.789 162.634 1.00 45.27 249 LYS E N 1
ATOM 10598 C CA . LYS B 2 249 ? 152.109 146.579 163.436 1.00 45.27 249 LYS E CA 1
ATOM 10599 C C . LYS B 2 249 ? 153.338 147.174 162.766 1.00 45.27 249 LYS E C 1
ATOM 10600 O O . LYS B 2 249 ? 154.232 147.681 163.452 1.00 45.27 249 LYS E O 1
ATOM 10606 N N . LYS B 2 250 ? 153.398 147.131 161.434 1.00 44.64 250 LYS E N 1
ATOM 10607 C CA . LYS B 2 250 ? 154.471 147.798 160.708 1.00 44.64 250 LYS E CA 1
ATOM 10608 C C . LYS B 2 250 ? 154.292 149.311 160.731 1.00 44.64 250 LYS E C 1
ATOM 10609 O O . LYS B 2 250 ? 155.278 150.055 160.671 1.00 44.64 250 LYS E O 1
ATOM 10615 N N . TYR B 2 251 ? 153.052 149.782 160.862 1.00 43.20 251 TYR E N 1
ATOM 10616 C CA . TYR B 2 251 ? 152.742 151.201 161.017 1.00 43.20 251 TYR E CA 1
ATOM 10617 C C . TYR B 2 251 ? 152.003 151.398 162.333 1.00 43.20 251 TYR E C 1
ATOM 10618 O O . TYR B 2 251 ? 150.770 151.525 162.346 1.00 43.20 251 TYR E O 1
ATOM 10627 N N . PRO B 2 252 ? 152.722 151.429 163.462 1.00 46.25 252 PRO E N 1
ATOM 10628 C CA . PRO B 2 252 ? 152.025 151.570 164.750 1.00 46.25 252 PRO E CA 1
ATOM 10629 C C . PRO B 2 252 ? 151.475 152.964 164.986 1.00 46.25 252 PRO E C 1
ATOM 10630 O O . PRO B 2 252 ? 150.352 153.103 165.486 1.00 46.25 252 PRO E O 1
ATOM 10634 N N . ASP B 2 253 ? 152.231 154.005 164.637 1.00 49.28 253 ASP E N 1
ATOM 10635 C CA . ASP B 2 253 ? 151.743 155.370 164.767 1.00 49.28 253 ASP E CA 1
ATOM 10636 C C . ASP B 2 253 ? 150.764 155.732 163.661 1.00 49.28 253 ASP E C 1
ATOM 10637 O O . ASP B 2 253 ? 149.924 156.618 163.852 1.00 49.28 253 ASP E O 1
ATOM 10642 N N . GLY B 2 254 ? 150.839 155.049 162.519 1.00 42.84 254 GLY E N 1
ATOM 10643 C CA . GLY B 2 254 ? 149.960 155.306 161.401 1.00 42.84 254 GLY E CA 1
ATOM 10644 C C . GLY B 2 254 ? 150.744 155.682 160.159 1.00 42.84 254 GLY E C 1
ATOM 10645 O O . GLY B 2 254 ? 151.896 155.267 159.982 1.00 42.84 254 GLY E O 1
ATOM 10646 N N . TYR B 2 255 ? 150.111 156.479 159.308 1.00 39.14 255 TYR E N 1
ATOM 10647 C CA . TYR B 2 255 ? 150.724 156.953 158.077 1.00 39.14 255 TYR E CA 1
ATOM 10648 C C . TYR B 2 255 ? 151.358 158.320 158.282 1.00 39.14 255 TYR E C 1
ATOM 10649 O O . TYR B 2 255 ? 150.700 159.261 158.737 1.00 39.14 255 TYR E O 1
ATOM 10658 N N . THR B 2 256 ? 152.639 158.415 157.944 1.00 50.94 256 THR E N 1
ATOM 10659 C CA . THR B 2 256 ? 153.391 159.656 157.965 1.00 50.94 256 THR E CA 1
ATOM 10660 C C . THR B 2 256 ? 153.932 159.853 156.552 1.00 50.94 256 THR E C 1
ATOM 10661 O O . THR B 2 256 ? 153.985 158.907 155.764 1.00 50.94 256 THR E O 1
ATOM 10665 N N . ASP B 2 257 ? 154.307 161.094 156.218 1.00 56.67 257 ASP E N 1
ATOM 10666 C CA . ASP B 2 257 ? 154.843 161.403 154.894 1.00 56.67 257 ASP E CA 1
ATOM 10667 C C . ASP B 2 257 ? 156.161 160.691 154.602 1.00 56.67 257 ASP E C 1
ATOM 10668 O O . ASP B 2 257 ? 156.502 160.505 153.429 1.00 56.67 257 ASP E O 1
ATOM 10673 N N . GLU B 2 258 ? 156.903 160.288 155.631 1.00 58.22 258 GLU E N 1
ATOM 10674 C CA . GLU B 2 258 ? 158.178 159.608 155.451 1.00 58.22 258 GLU E CA 1
ATOM 10675 C C . GLU B 2 258 ? 158.011 158.114 155.184 1.00 58.22 258 GLU E C 1
ATOM 10676 O O . GLU B 2 258 ? 158.627 157.578 154.258 1.00 58.22 258 GLU E O 1
ATOM 10682 N N . ASN B 2 259 ? 157.183 157.429 155.971 1.00 50.92 259 ASN E N 1
ATOM 10683 C CA . ASN B 2 259 ? 157.095 155.976 155.894 1.00 50.92 259 ASN E CA 1
ATOM 10684 C C . ASN B 2 259 ? 156.008 155.468 154.955 1.00 50.92 259 ASN E C 1
ATOM 10685 O O . ASN B 2 259 ? 155.806 154.251 154.892 1.00 50.92 259 ASN E O 1
ATOM 10690 N N . LEU B 2 260 ? 155.309 156.361 154.251 1.00 44.56 260 LEU E N 1
ATOM 10691 C CA . LEU B 2 260 ? 154.157 155.979 153.438 1.00 44.56 260 LEU E CA 1
ATOM 10692 C C . LEU B 2 260 ? 154.581 155.053 152.301 1.00 44.56 260 LEU E C 1
ATOM 10693 O O . LEU B 2 260 ? 155.580 155.329 151.623 1.00 44.56 260 LEU E O 1
ATOM 10698 N N . PRO B 2 261 ? 153.871 153.946 152.075 1.00 38.81 261 PRO E N 1
ATOM 10699 C CA . PRO B 2 261 ? 154.358 152.937 151.128 1.00 38.81 261 PRO E CA 1
ATOM 10700 C C . PRO B 2 261 ? 154.149 153.369 149.685 1.00 38.81 261 PRO E C 1
ATOM 10701 O O . PRO B 2 261 ? 153.092 153.887 149.318 1.00 38.81 261 PRO E O 1
ATOM 10705 N N . ASP B 2 262 ? 155.176 153.162 148.870 1.00 35.30 262 ASP E N 1
ATOM 10706 C CA . ASP B 2 262 ? 155.051 153.330 147.429 1.00 35.30 262 ASP E CA 1
ATOM 10707 C C . ASP B 2 262 ? 154.486 152.036 146.863 1.00 35.30 262 ASP E C 1
ATOM 10708 O O . ASP B 2 262 ? 155.179 151.014 146.823 1.00 35.30 262 ASP E O 1
ATOM 10713 N N . ILE B 2 263 ? 153.219 152.075 146.448 1.00 28.85 263 ILE E N 1
ATOM 10714 C CA . ILE B 2 263 ? 152.556 150.901 145.890 1.00 28.85 263 ILE E CA 1
ATOM 10715 C C . ILE B 2 263 ? 153.162 150.528 144.543 1.00 28.85 263 ILE E C 1
ATOM 10716 O O . ILE B 2 263 ? 153.227 149.345 144.183 1.00 28.85 263 ILE E O 1
ATOM 10721 N N . HIS B 2 264 ? 153.668 151.518 143.807 1.00 30.53 264 HIS E N 1
ATOM 10722 C CA . HIS B 2 264 ? 154.339 151.261 142.539 1.00 30.53 264 HIS E CA 1
ATOM 10723 C C . HIS B 2 264 ? 155.661 150.529 142.728 1.00 30.53 264 HIS E C 1
ATOM 10724 O O . HIS B 2 264 ? 156.084 149.776 141.844 1.00 30.53 264 HIS E O 1
ATOM 10731 N N . THR B 2 265 ? 156.315 150.722 143.870 1.00 32.56 265 THR E N 1
ATOM 10732 C CA . THR B 2 265 ? 157.674 150.245 144.084 1.00 32.56 265 THR E CA 1
ATOM 10733 C C . THR B 2 265 ? 157.730 148.971 144.920 1.00 32.56 265 THR E C 1
ATOM 10734 O O . THR B 2 265 ? 158.658 148.171 144.745 1.00 32.56 265 THR E O 1
ATOM 10738 N N . TRP B 2 266 ? 156.723 148.737 145.773 1.00 29.77 266 TRP E N 1
ATOM 10739 C CA . TRP B 2 266 ? 156.810 147.682 146.783 1.00 29.77 266 TRP E CA 1
ATOM 10740 C C . TRP B 2 266 ? 156.797 146.294 146.150 1.00 29.77 266 TRP E C 1
ATOM 10741 O O . TRP B 2 266 ? 157.582 145.420 146.542 1.00 29.77 266 TRP E O 1
ATOM 10752 N N . GLU B 2 267 ? 155.861 146.052 145.226 1.00 25.02 267 GLU E N 1
ATOM 10753 C CA . GLU B 2 267 ? 155.885 144.989 144.215 1.00 25.02 267 GLU E CA 1
ATOM 10754 C C . GLU B 2 267 ? 155.663 143.588 144.798 1.00 25.02 267 GLU E C 1
ATOM 10755 O O . GLU B 2 267 ? 155.404 142.632 144.062 1.00 25.02 267 GLU E O 1
ATOM 10761 N N . GLU B 2 268 ? 155.683 143.461 146.120 1.00 24.21 268 GLU E N 1
ATOM 10762 C CA . GLU B 2 268 ? 155.181 142.278 146.794 1.00 24.21 268 GLU E CA 1
ATOM 10763 C C . GLU B 2 268 ? 153.772 142.489 147.310 1.00 24.21 268 GLU E C 1
ATOM 10764 O O . GLU B 2 268 ? 153.094 141.517 147.652 1.00 24.21 268 GLU E O 1
ATOM 10770 N N . PHE B 2 269 ? 153.337 143.744 147.382 1.00 17.67 269 PHE E N 1
ATOM 10771 C CA . PHE B 2 269 ? 151.928 144.048 147.572 1.00 17.67 269 PHE E CA 1
ATOM 10772 C C . PHE B 2 269 ? 151.120 143.612 146.363 1.00 17.67 269 PHE E C 1
ATOM 10773 O O . PHE B 2 269 ? 150.085 142.955 146.498 1.00 17.67 269 PHE E O 1
ATOM 10781 N N . GLN B 2 270 ? 151.609 143.924 145.171 1.00 19.94 270 GLN E N 1
ATOM 10782 C CA . GLN B 2 270 ? 150.860 143.716 143.945 1.00 19.94 270 GLN E CA 1
ATOM 10783 C C . GLN B 2 270 ? 151.039 142.324 143.351 1.00 19.94 270 GLN E C 1
ATOM 10784 O O . GLN B 2 270 ? 150.432 142.034 142.315 1.00 19.94 270 GLN E O 1
ATOM 10790 N N . VAL B 2 271 ? 151.842 141.454 143.971 1.00 17.07 271 VAL E N 1
ATOM 10791 C CA . VAL B 2 271 ? 151.697 140.035 143.663 1.00 17.07 271 VAL E CA 1
ATOM 10792 C C . VAL B 2 271 ? 150.601 139.433 144.524 1.00 17.07 271 VAL E C 1
ATOM 10793 O O . VAL B 2 271 ? 149.958 138.461 144.122 1.00 17.07 271 VAL E O 1
ATOM 10797 N N . TRP B 2 272 ? 150.349 140.010 145.697 1.00 9.32 272 TRP E N 1
ATOM 10798 C CA . TRP B 2 272 ? 149.249 139.557 146.527 1.00 9.32 272 TRP E CA 1
ATOM 10799 C C . TRP B 2 272 ? 147.920 140.068 146.009 1.00 9.32 272 TRP E C 1
ATOM 10800 O O . TRP B 2 272 ? 146.897 139.396 146.168 1.00 9.32 272 TRP E O 1
ATOM 10811 N N . MET B 2 273 ? 147.920 141.252 145.393 1.00 16.75 273 MET E N 1
ATOM 10812 C CA . MET B 2 273 ? 146.688 141.809 144.856 1.00 16.75 273 MET E CA 1
ATOM 10813 C C . MET B 2 273 ? 146.236 141.049 143.622 1.00 16.75 273 MET E C 1
ATOM 10814 O O . MET B 2 273 ? 145.040 141.005 143.319 1.00 16.75 273 MET E O 1
ATOM 10819 N N . ARG B 2 274 ? 147.179 140.444 142.905 1.00 15.55 274 ARG E N 1
ATOM 10820 C CA . ARG B 2 274 ? 146.883 139.541 141.799 1.00 15.55 274 ARG E CA 1
ATOM 10821 C C . ARG B 2 274 ? 146.422 138.225 142.420 1.00 15.55 274 ARG E C 1
ATOM 10822 O O . ARG B 2 274 ? 147.200 137.293 142.638 1.00 15.55 274 ARG E O 1
ATOM 10830 N N . THR B 2 275 ? 145.128 138.172 142.748 1.00 10.28 275 THR E N 1
ATOM 10831 C CA . THR B 2 275 ? 144.566 137.035 143.469 1.00 10.28 275 THR E CA 1
ATOM 10832 C C . THR B 2 275 ? 144.533 135.792 142.597 1.00 10.28 275 THR E C 1
ATOM 10833 O O . THR B 2 275 ? 144.144 135.840 141.430 1.00 10.28 275 THR E O 1
ATOM 10837 N N . ALA B 2 276 ? 144.940 134.672 143.179 1.00 9.61 276 ALA E N 1
ATOM 10838 C CA . ALA B 2 276 ? 144.970 133.418 142.455 1.00 9.61 276 ALA E CA 1
ATOM 10839 C C . ALA B 2 276 ? 143.579 132.795 142.417 1.00 9.61 276 ALA E C 1
ATOM 10840 O O . ALA B 2 276 ? 142.621 133.291 143.015 1.00 9.61 276 ALA E O 1
ATOM 10842 N N . ALA B 2 277 ? 143.473 131.685 141.699 1.00 6.31 277 ALA E N 1
ATOM 10843 C CA . ALA B 2 277 ? 142.193 131.063 141.415 1.00 6.31 277 ALA E CA 1
ATOM 10844 C C . ALA B 2 277 ? 141.812 129.981 142.408 1.00 6.31 277 ALA E C 1
ATOM 10845 O O . ALA B 2 277 ? 140.656 129.550 142.408 1.00 6.31 277 ALA E O 1
ATOM 10847 N N . PHE B 2 278 ? 142.739 129.519 143.232 1.00 7.63 278 PHE E N 1
ATOM 10848 C CA . PHE B 2 278 ? 142.557 128.301 144.001 1.00 7.63 278 PHE E CA 1
ATOM 10849 C C . PHE B 2 278 ? 142.946 128.540 145.451 1.00 7.63 278 PHE E C 1
ATOM 10850 O O . PHE B 2 278 ? 143.658 129.502 145.755 1.00 7.63 278 PHE E O 1
ATOM 10858 N N . PRO B 2 279 ? 142.471 127.697 146.382 1.00 9.08 279 PRO E N 1
ATOM 10859 C CA . PRO B 2 279 ? 142.891 127.843 147.784 1.00 9.08 279 PRO E CA 1
ATOM 10860 C C . PRO B 2 279 ? 144.346 127.506 148.021 1.00 9.08 279 PRO E C 1
ATOM 10861 O O . PRO B 2 279 ? 144.892 127.882 149.063 1.00 9.08 279 PRO E O 1
ATOM 10865 N N . LYS B 2 280 ? 144.985 126.819 147.089 1.00 10.20 280 LYS E N 1
ATOM 10866 C CA . LYS B 2 280 ? 146.333 126.299 147.241 1.00 10.20 280 LYS E CA 1
ATOM 10867 C C . LYS B 2 280 ? 147.155 126.955 146.138 1.00 10.20 280 LYS E C 1
ATOM 10868 O O . LYS B 2 280 ? 147.085 126.538 144.979 1.00 10.20 280 LYS E O 1
ATOM 10874 N N . PHE B 2 281 ? 147.909 127.997 146.480 1.00 17.90 281 PHE E N 1
ATOM 10875 C CA . PHE B 2 281 ? 148.530 128.834 145.466 1.00 17.90 281 PHE E CA 1
ATOM 10876 C C . PHE B 2 281 ? 149.953 129.206 145.843 1.00 17.90 281 PHE E C 1
ATOM 10877 O O . PHE B 2 281 ? 150.320 129.245 147.015 1.00 17.90 281 PHE E O 1
ATOM 10885 N N . TYR B 2 282 ? 150.739 129.514 144.818 1.00 27.28 282 TYR E N 1
ATOM 10886 C CA . TYR B 2 282 ? 152.019 130.182 144.974 1.00 27.28 282 TYR E CA 1
ATOM 10887 C C . TYR B 2 282 ? 151.825 131.684 144.821 1.00 27.28 282 TYR E C 1
ATOM 10888 O O . TYR B 2 282 ? 150.856 132.145 144.217 1.00 27.28 282 TYR E O 1
ATOM 10897 N N . LYS B 2 283 ? 152.759 132.446 145.384 1.00 27.28 283 LYS E N 1
ATOM 10898 C CA . LYS B 2 283 ? 152.928 133.864 145.092 1.00 27.28 283 LYS E CA 1
ATOM 10899 C C . LYS B 2 283 ? 154.414 134.172 145.090 1.00 27.28 283 LYS E C 1
ATOM 10900 O O . LYS B 2 283 ? 155.132 133.759 146.000 1.00 27.28 283 LYS E O 1
ATOM 10906 N N . LEU B 2 284 ? 154.867 134.916 144.088 1.00 16.43 284 LEU E N 1
ATOM 10907 C CA . LEU B 2 284 ? 156.294 135.128 143.888 1.00 16.43 284 LEU E CA 1
ATOM 10908 C C . LEU B 2 284 ? 156.823 136.224 144.800 1.00 16.43 284 LEU E C 1
ATOM 10909 O O . LEU B 2 284 ? 156.179 137.256 144.995 1.00 16.43 284 LEU E O 1
ATOM 10914 N N . THR B 2 285 ? 157.994 135.983 145.381 1.00 17.02 285 THR E N 1
ATOM 10915 C CA . THR B 2 285 ? 158.741 137.023 146.077 1.00 17.02 285 THR E CA 1
ATOM 10916 C C . THR B 2 285 ? 160.100 137.292 145.461 1.00 17.02 285 THR E C 1
ATOM 10917 O O . THR B 2 285 ? 160.437 138.450 145.203 1.00 17.02 285 THR E O 1
ATOM 10921 N N . LEU B 2 286 ? 160.900 136.263 145.243 1.00 16.39 286 LEU E N 1
ATOM 10922 C CA . LEU B 2 286 ? 162.309 136.442 144.955 1.00 16.39 286 LEU E CA 1
ATOM 10923 C C . LEU B 2 286 ? 162.681 135.665 143.709 1.00 16.39 286 LEU E C 1
ATOM 10924 O O . LEU B 2 286 ? 162.088 134.628 143.408 1.00 16.39 286 LEU E O 1
ATOM 10929 N N . LYS B 2 287 ? 163.680 136.173 142.995 1.00 21.65 287 LYS E N 1
ATOM 10930 C CA . LYS B 2 287 ? 164.221 135.460 141.851 1.00 21.65 287 LYS E CA 1
ATOM 10931 C C . LYS B 2 287 ? 165.624 135.959 141.570 1.00 21.65 287 LYS E C 1
ATOM 10932 O O . LYS B 2 287 ? 166.039 137.018 142.046 1.00 21.65 287 LYS E O 1
ATOM 10938 N N . ASN B 2 288 ? 166.349 135.167 140.792 1.00 26.93 288 ASN E N 1
ATOM 10939 C CA . ASN B 2 288 ? 167.616 135.595 140.213 1.00 26.93 288 ASN E CA 1
ATOM 10940 C C . ASN B 2 288 ? 167.719 134.886 138.873 1.00 26.93 288 ASN E C 1
ATOM 10941 O O . ASN B 2 288 ? 167.845 133.660 138.821 1.00 26.93 288 ASN E O 1
ATOM 10946 N N . GLU B 2 289 ? 167.658 135.666 137.797 1.00 31.35 289 GLU E N 1
ATOM 10947 C CA . GLU B 2 289 ? 167.618 135.139 136.443 1.00 31.35 289 GLU E CA 1
ATOM 10948 C C . GLU B 2 289 ? 168.946 135.290 135.719 1.00 31.35 289 GLU E C 1
ATOM 10949 O O . GLU B 2 289 ? 169.033 134.964 134.531 1.00 31.35 289 GLU E O 1
ATOM 10955 N N . SER B 2 290 ? 169.982 135.777 136.401 1.00 34.87 290 SER E N 1
ATOM 10956 C CA . SER B 2 290 ? 171.252 136.068 135.761 1.00 34.87 290 SER E CA 1
ATOM 10957 C C . SER B 2 290 ? 172.386 135.144 136.175 1.00 34.87 290 SER E C 1
ATOM 10958 O O . SER B 2 290 ? 173.463 135.216 135.573 1.00 34.87 290 SER E O 1
ATOM 10961 N N . ALA B 2 291 ? 172.188 134.283 137.169 1.00 34.83 291 ALA E N 1
ATOM 10962 C CA . ALA B 2 291 ? 173.260 133.409 137.617 1.00 34.83 291 ALA E CA 1
ATOM 10963 C C . ALA B 2 291 ? 172.683 132.072 138.047 1.00 34.83 291 ALA E C 1
ATOM 10964 O O . ALA B 2 291 ? 171.495 131.952 138.355 1.00 34.83 291 ALA E O 1
ATOM 10966 N N . SER B 2 292 ? 173.545 131.065 138.061 1.00 38.11 292 SER E N 1
ATOM 10967 C CA . SER B 2 292 ? 173.181 129.739 138.526 1.00 38.11 292 SER E CA 1
ATOM 10968 C C . SER B 2 292 ? 173.295 129.657 140.043 1.00 38.11 292 SER E C 1
ATOM 10969 O O . SER B 2 292 ? 174.039 130.407 140.678 1.00 38.11 292 SER E O 1
ATOM 10972 N N . LEU B 2 293 ? 172.533 128.731 140.620 1.00 34.17 293 LEU E N 1
ATOM 10973 C CA . LEU B 2 293 ? 172.557 128.483 142.052 1.00 34.17 293 LEU E CA 1
ATOM 10974 C C . LEU B 2 293 ? 173.381 127.235 142.320 1.00 34.17 293 LEU E C 1
ATOM 10975 O O . LEU B 2 293 ? 172.913 126.127 142.021 1.00 34.17 293 LEU E O 1
ATOM 10980 N N . PRO B 2 294 ? 174.602 127.351 142.871 1.00 38.82 294 PRO E N 1
ATOM 10981 C CA . PRO B 2 294 ? 175.468 126.172 143.029 1.00 38.82 294 PRO E CA 1
ATOM 10982 C C . PRO B 2 294 ? 175.011 125.194 144.102 1.00 38.82 294 PRO E C 1
ATOM 10983 O O . PRO B 2 294 ? 173.987 125.404 144.758 1.00 38.82 294 PRO E O 1
ATOM 10987 N N . LYS B 2 295 ? 175.781 124.125 144.296 1.00 40.65 295 LYS E N 1
ATOM 10988 C CA . LYS B 2 295 ? 175.364 123.009 145.146 1.00 40.65 295 LYS E CA 1
ATOM 10989 C C . LYS B 2 295 ? 175.846 123.173 146.592 1.00 40.65 295 LYS E C 1
ATOM 10990 O O . LYS B 2 295 ? 176.402 122.270 147.216 1.00 40.65 295 LYS E O 1
ATOM 10996 N N . GLY B 2 296 ? 175.555 124.342 147.159 1.00 41.03 296 GLY E N 1
ATOM 10997 C CA . GLY B 2 296 ? 175.881 124.629 148.535 1.00 41.03 296 GLY E CA 1
ATOM 10998 C C . GLY B 2 296 ? 174.710 124.396 149.477 1.00 41.03 296 GLY E C 1
ATOM 10999 O O . GLY B 2 296 ? 173.610 124.023 149.081 1.00 41.03 296 GLY E O 1
ATOM 11000 N N . LYS B 2 297 ? 174.986 124.616 150.758 1.00 43.59 297 LYS E N 1
ATOM 11001 C CA . LYS B 2 297 ? 173.962 124.630 151.792 1.00 43.59 297 LYS E CA 1
ATOM 11002 C C . LYS B 2 297 ? 173.564 126.075 152.045 1.00 43.59 297 LYS E C 1
ATOM 11003 O O . LYS B 2 297 ? 174.423 126.921 152.307 1.00 43.59 297 LYS E O 1
ATOM 11009 N N . TYR B 2 298 ? 172.269 126.360 151.965 1.00 37.89 298 TYR E N 1
ATOM 11010 C CA . TYR B 2 298 ? 171.781 127.732 151.972 1.00 37.89 298 TYR E CA 1
ATOM 11011 C C . TYR B 2 298 ? 170.850 127.940 153.154 1.00 37.89 298 TYR E C 1
ATOM 11012 O O . TYR B 2 298 ? 169.959 127.124 153.402 1.00 37.89 298 TYR E O 1
ATOM 11021 N N . GLN B 2 299 ? 171.068 129.030 153.877 1.00 38.61 299 GLN E N 1
ATOM 11022 C CA . GLN B 2 299 ? 170.242 129.399 155.017 1.00 38.61 299 GLN E CA 1
ATOM 11023 C C . GLN B 2 299 ? 169.304 130.515 154.585 1.00 38.61 299 GLN E C 1
ATOM 11024 O O . GLN B 2 299 ? 169.746 131.635 154.318 1.00 38.61 299 GLN E O 1
ATOM 11030 N N . MET B 2 300 ? 168.013 130.225 154.507 1.00 36.11 300 MET E N 1
ATOM 11031 C CA . MET B 2 300 ? 167.031 131.238 154.157 1.00 36.11 300 MET E CA 1
ATOM 11032 C C . MET B 2 300 ? 166.315 131.685 155.420 1.00 36.11 300 MET E C 1
ATOM 11033 O O . MET B 2 300 ? 165.750 130.863 156.146 1.00 36.11 300 MET E O 1
ATOM 11038 N N . ASN B 2 301 ? 166.346 132.986 155.676 1.00 31.79 301 ASN E N 1
ATOM 11039 C CA . ASN B 2 301 ? 165.865 133.559 156.923 1.00 31.79 301 ASN E CA 1
ATOM 11040 C C . ASN B 2 301 ? 164.490 134.166 156.681 1.00 31.79 301 ASN E C 1
ATOM 11041 O O . ASN B 2 301 ? 164.364 135.153 155.951 1.00 31.79 301 ASN E O 1
ATOM 11046 N N . ILE B 2 302 ? 163.467 133.583 157.299 1.00 27.18 302 ILE E N 1
ATOM 11047 C CA . ILE B 2 302 ? 162.079 133.985 157.097 1.00 27.18 302 ILE E CA 1
ATOM 11048 C C . ILE B 2 302 ? 161.567 134.575 158.402 1.00 27.18 302 ILE E C 1
ATOM 11049 O O . ILE B 2 302 ? 161.524 133.884 159.426 1.00 27.18 302 ILE E O 1
ATOM 11054 N N . GLU B 2 303 ? 161.177 135.845 158.366 1.00 27.89 303 GLU E N 1
ATOM 11055 C CA . GLU B 2 303 ? 160.652 136.537 159.541 1.00 27.89 303 GLU E CA 1
ATOM 11056 C C . GLU B 2 303 ? 159.165 136.228 159.651 1.00 27.89 303 GLU E C 1
ATOM 11057 O O . GLU B 2 303 ? 158.358 136.740 158.877 1.00 27.89 303 GLU E O 1
ATOM 11063 N N . LEU B 2 304 ? 158.798 135.405 160.631 1.00 27.43 304 LEU E N 1
ATOM 11064 C CA . LEU B 2 304 ? 157.429 134.919 160.751 1.00 27.43 304 LEU E CA 1
ATOM 11065 C C . LEU B 2 304 ? 156.506 135.993 161.306 1.00 27.43 304 LEU E C 1
ATOM 11066 O O . LEU B 2 304 ? 156.374 136.132 162.525 1.00 27.43 304 LEU E O 1
ATOM 11071 N N . ASN B 2 305 ? 155.863 136.752 160.424 1.00 19.44 305 ASN E N 1
ATOM 11072 C CA . ASN B 2 305 ? 154.890 137.751 160.837 1.00 19.44 305 ASN E CA 1
ATOM 11073 C C . ASN B 2 305 ? 153.455 137.289 160.646 1.00 19.44 305 ASN E C 1
ATOM 11074 O O . ASN B 2 305 ? 152.562 137.793 161.333 1.00 19.44 305 ASN E O 1
ATOM 11079 N N . TYR B 2 306 ? 153.224 136.330 159.753 1.00 14.77 306 TYR E N 1
ATOM 11080 C CA . TYR B 2 306 ? 151.892 135.960 159.309 1.00 14.77 306 TYR E CA 1
ATOM 11081 C C . TYR B 2 306 ? 151.478 134.681 160.011 1.00 14.77 306 TYR E C 1
ATOM 11082 O O . TYR B 2 306 ? 152.096 133.640 159.760 1.00 14.77 306 TYR E O 1
ATOM 11091 N N . PRO B 2 307 ? 150.477 134.686 160.886 1.00 18.54 307 PRO E N 1
ATOM 11092 C CA . PRO B 2 307 ? 150.147 133.462 161.620 1.00 18.54 307 PRO E CA 1
ATOM 11093 C C . PRO B 2 307 ? 149.412 132.452 160.753 1.00 18.54 307 PRO E C 1
ATOM 11094 O O . PRO B 2 307 ? 148.822 132.795 159.726 1.00 18.54 307 PRO E O 1
ATOM 11098 N N . ILE B 2 308 ? 149.496 131.182 161.166 1.00 23.58 308 ILE E N 1
ATOM 11099 C CA . ILE B 2 308 ? 148.653 130.142 160.578 1.00 23.58 308 ILE E CA 1
ATOM 11100 C C . ILE B 2 308 ? 147.188 130.467 160.806 1.00 23.58 308 ILE E C 1
ATOM 11101 O O . ILE B 2 308 ? 146.401 130.539 159.861 1.00 23.58 308 ILE E O 1
ATOM 11106 N N . SER B 2 309 ? 146.822 130.722 162.071 1.00 26.10 309 SER E N 1
ATOM 11107 C CA . SER B 2 309 ? 145.455 130.810 162.584 1.00 26.10 309 SER E CA 1
ATOM 11108 C C . SER B 2 309 ? 144.594 131.868 161.905 1.00 26.10 309 SER E C 1
ATOM 11109 O O . SER B 2 309 ? 143.372 131.841 162.086 1.00 26.10 309 SER E O 1
ATOM 11112 N N . LEU B 2 310 ? 145.199 132.812 161.181 1.00 21.22 310 LEU E N 1
ATOM 11113 C CA . LEU B 2 310 ? 144.448 133.728 160.332 1.00 21.22 310 LEU E CA 1
ATOM 11114 C C . LEU B 2 310 ? 143.654 132.954 159.284 1.00 21.22 310 LEU E C 1
ATOM 11115 O O . LEU B 2 310 ? 142.423 133.033 159.230 1.00 21.22 310 LEU E O 1
ATOM 11120 N N . PHE B 2 311 ? 144.348 132.198 158.445 1.00 15.82 311 PHE E N 1
ATOM 11121 C CA . PHE B 2 311 ? 143.724 131.257 157.525 1.00 15.82 311 PHE E CA 1
ATOM 11122 C C . PHE B 2 311 ? 143.706 129.875 158.183 1.00 15.82 311 PHE E C 1
ATOM 11123 O O . PHE B 2 311 ? 143.772 129.764 159.408 1.00 15.82 311 PHE E O 1
ATOM 11131 N N . GLY B 2 312 ? 143.508 128.816 157.410 1.00 14.84 312 GLY E N 1
ATOM 11132 C CA . GLY B 2 312 ? 143.444 127.509 158.029 1.00 14.84 312 GLY E CA 1
ATOM 11133 C C . GLY B 2 312 ? 144.282 126.426 157.397 1.00 14.84 312 GLY E C 1
ATOM 11134 O O . GLY B 2 312 ? 143.863 125.266 157.350 1.00 14.84 312 GLY E O 1
ATOM 11135 N N . GLY B 2 313 ? 145.458 126.772 156.920 1.00 12.42 313 GLY E N 1
ATOM 11136 C CA . GLY B 2 313 ? 146.291 125.836 156.189 1.00 12.42 313 GLY E CA 1
ATOM 11137 C C . GLY B 2 313 ? 147.744 126.083 156.441 1.00 12.42 313 GLY E C 1
ATOM 11138 O O . GLY B 2 313 ? 148.122 126.659 157.464 1.00 12.42 313 GLY E O 1
ATOM 11139 N N . THR B 2 314 ? 148.569 125.655 155.499 1.00 13.60 314 THR E N 1
ATOM 11140 C CA . THR B 2 314 ? 150.010 125.677 155.663 1.00 13.60 314 THR E CA 1
ATOM 11141 C C . THR B 2 314 ? 150.629 126.761 154.796 1.00 13.60 314 THR E C 1
ATOM 11142 O O . THR B 2 314 ? 150.234 126.952 153.644 1.00 13.60 314 THR E O 1
ATOM 11146 N N . LYS B 2 315 ? 151.596 127.472 155.362 1.00 15.47 315 LYS E N 1
ATOM 11147 C CA . LYS B 2 315 ? 152.444 128.387 154.614 1.00 15.47 315 LYS E CA 1
ATOM 11148 C C . LYS B 2 315 ? 153.798 127.718 154.411 1.00 15.47 315 LYS E C 1
ATOM 11149 O O . LYS B 2 315 ? 154.384 127.174 155.352 1.00 15.47 315 LYS E O 1
ATOM 11155 N N . SER B 2 316 ? 154.255 127.692 153.169 1.00 13.29 316 SER E N 1
ATOM 11156 C CA . SER B 2 316 ? 155.524 127.077 152.831 1.00 13.29 316 SER E CA 1
ATOM 11157 C C . SER B 2 316 ? 156.192 127.939 151.782 1.00 13.29 316 SER E C 1
ATOM 11158 O O . SER B 2 316 ? 155.527 128.693 151.080 1.00 13.29 316 SER E O 1
ATOM 11161 N N . PHE B 2 317 ? 157.510 127.844 151.681 1.00 16.26 317 PHE E N 1
ATOM 11162 C CA . PHE B 2 317 ? 158.219 128.551 150.630 1.00 16.26 317 PHE E CA 1
ATOM 11163 C C . PHE B 2 317 ? 158.730 127.523 149.636 1.00 16.26 317 PHE E C 1
ATOM 11164 O O . PHE B 2 317 ? 159.125 126.419 150.019 1.00 16.26 317 PHE E O 1
ATOM 11172 N N . VAL B 2 318 ? 158.699 127.881 148.359 1.00 15.14 318 VAL E N 1
ATOM 11173 C CA . VAL B 2 318 ? 159.102 127.000 147.275 1.00 15.14 318 VAL E CA 1
ATOM 11174 C C . VAL B 2 318 ? 160.305 127.634 146.600 1.00 15.14 318 VAL E C 1
ATOM 11175 O O . VAL B 2 318 ? 160.297 128.835 146.329 1.00 15.14 318 VAL E O 1
ATOM 11179 N N . LEU B 2 319 ? 161.338 126.845 146.344 1.00 16.30 319 LEU E N 1
ATOM 11180 C CA . LEU B 2 319 ? 162.509 127.313 145.609 1.00 16.30 319 LEU E CA 1
ATOM 11181 C C . LEU B 2 319 ? 162.549 126.513 144.315 1.00 16.30 319 LEU E C 1
ATOM 11182 O O . LEU B 2 319 ? 163.085 125.404 144.283 1.00 16.30 319 LEU E O 1
ATOM 11187 N N . THR B 2 320 ? 161.987 127.071 143.251 1.00 19.18 320 THR E N 1
ATOM 11188 C CA . THR B 2 320 ? 161.740 126.321 142.033 1.00 19.18 320 THR E CA 1
ATOM 11189 C C . THR B 2 320 ? 162.365 127.016 140.832 1.00 19.18 320 THR E C 1
ATOM 11190 O O . THR B 2 320 ? 162.694 128.202 140.870 1.00 19.18 320 THR E O 1
ATOM 11194 N N . THR B 2 321 ? 162.528 126.243 139.759 1.00 27.35 321 THR E N 1
ATOM 11195 C CA . THR B 2 321 ? 163.322 126.625 138.596 1.00 27.35 321 THR E CA 1
ATOM 11196 C C . THR B 2 321 ? 162.593 126.264 137.293 1.00 27.35 321 THR E C 1
ATOM 11197 O O . THR B 2 321 ? 163.103 125.540 136.443 1.00 27.35 321 THR E O 1
ATOM 11201 N N . ASN B 2 322 ? 161.370 126.792 137.143 1.00 30.54 322 ASN E N 1
ATOM 11202 C CA . ASN B 2 322 ? 160.343 126.372 136.183 1.00 30.54 322 ASN E CA 1
ATOM 11203 C C . ASN B 2 322 ? 160.733 126.191 134.716 1.00 30.54 322 ASN E C 1
ATOM 11204 O O . ASN B 2 322 ? 161.722 126.756 134.242 1.00 30.54 322 ASN E O 1
ATOM 11209 N N . GLY B 2 323 ? 159.935 125.410 133.992 1.00 34.02 323 GLY E N 1
ATOM 11210 C CA . GLY B 2 323 ? 160.232 125.054 132.620 1.00 34.02 323 GLY E CA 1
ATOM 11211 C C . GLY B 2 323 ? 159.169 125.495 131.638 1.00 34.02 323 GLY E C 1
ATOM 11212 O O . GLY B 2 323 ? 158.545 126.541 131.831 1.00 34.02 323 GLY E O 1
ATOM 11213 N N . ALA B 2 324 ? 158.948 124.694 130.590 1.00 36.23 324 ALA E N 1
ATOM 11214 C CA . ALA B 2 324 ? 158.042 125.084 129.513 1.00 36.23 324 ALA E CA 1
ATOM 11215 C C . ALA B 2 324 ? 156.594 125.121 129.985 1.00 36.23 324 ALA E C 1
ATOM 11216 O O . ALA B 2 324 ? 155.857 126.065 129.680 1.00 36.23 324 ALA E O 1
ATOM 11218 N N . ILE B 2 325 ? 156.165 124.096 130.724 1.00 39.05 325 ILE E N 1
ATOM 11219 C CA . ILE B 2 325 ? 154.884 124.186 131.414 1.00 39.05 325 ILE E CA 1
ATOM 11220 C C . ILE B 2 325 ? 154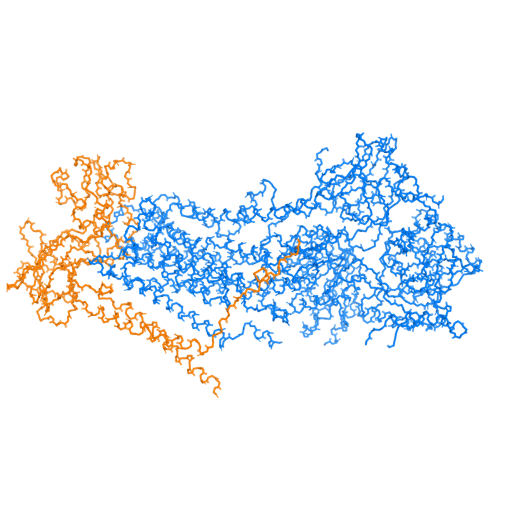.984 125.210 132.533 1.00 39.05 325 ILE E C 1
ATOM 11221 O O . ILE B 2 325 ? 154.054 125.980 132.778 1.00 39.05 325 ILE E O 1
ATOM 11226 N N . GLY B 2 326 ? 156.122 125.251 133.211 1.00 38.11 326 GLY E N 1
ATOM 11227 C CA . GLY B 2 326 ? 156.311 126.190 134.290 1.00 38.11 326 GLY E CA 1
ATOM 11228 C C . GLY B 2 326 ? 156.115 125.581 135.657 1.00 38.11 326 GLY E C 1
ATOM 11229 O O . GLY B 2 326 ? 155.467 126.181 136.512 1.00 38.11 326 GLY E O 1
ATOM 11230 N N . GLY B 2 327 ? 156.663 124.400 135.876 1.00 30.59 327 GLY E N 1
ATOM 11231 C CA . GLY B 2 327 ? 156.580 123.765 137.177 1.00 30.59 327 GLY E CA 1
ATOM 11232 C C . GLY B 2 327 ? 156.527 122.261 137.052 1.00 30.59 327 GLY E C 1
ATOM 11233 O O . GLY B 2 327 ? 156.339 121.704 135.975 1.00 30.59 327 GLY E O 1
ATOM 11234 N N . ARG B 2 328 ? 156.694 121.599 138.197 1.00 28.31 328 ARG E N 1
ATOM 11235 C CA . ARG B 2 328 ? 156.632 120.142 138.240 1.00 28.31 328 ARG E CA 1
ATOM 11236 C C . ARG B 2 328 ? 155.165 119.751 138.320 1.00 28.31 328 ARG E C 1
ATOM 11237 O O . ARG B 2 328 ? 154.609 119.449 139.379 1.00 28.31 328 ARG E O 1
ATOM 11245 N N . ASN B 2 329 ? 154.523 119.786 137.162 1.00 27.55 329 ASN E N 1
ATOM 11246 C CA . ASN B 2 329 ? 153.119 119.433 137.033 1.00 27.55 329 ASN E CA 1
ATOM 11247 C C . ASN B 2 329 ? 153.063 118.463 135.864 1.00 27.55 329 ASN E C 1
ATOM 11248 O O . ASN B 2 329 ? 153.121 118.872 134.702 1.00 27.55 329 ASN E O 1
ATOM 11253 N N . MET B 2 330 ? 152.964 117.179 136.178 1.00 28.84 330 MET E N 1
ATOM 11254 C CA . MET B 2 330 ? 152.853 116.143 135.167 1.00 28.84 330 MET E CA 1
ATOM 11255 C C . MET B 2 330 ? 151.431 115.964 134.668 1.00 28.84 330 MET E C 1
ATOM 11256 O O . MET B 2 330 ? 151.175 114.995 133.953 1.00 28.84 330 MET E O 1
ATOM 11261 N N . SER B 2 331 ? 150.520 116.876 135.021 1.00 21.80 331 SER E N 1
ATOM 11262 C CA . SER B 2 331 ? 149.107 116.724 134.695 1.00 21.80 331 SER E CA 1
ATOM 11263 C C . SER B 2 331 ? 148.844 116.787 133.204 1.00 21.80 331 SER E C 1
ATOM 11264 O O . SER B 2 331 ? 148.154 115.927 132.653 1.00 21.80 331 SER E O 1
ATOM 11267 N N . LEU B 2 332 ? 149.319 117.836 132.545 1.00 18.72 332 LEU E N 1
ATOM 11268 C CA . LEU B 2 332 ? 149.094 117.940 131.113 1.00 18.72 332 LEU E CA 1
ATOM 11269 C C . LEU B 2 332 ? 149.988 116.980 130.342 1.00 18.72 332 LEU E C 1
ATOM 11270 O O . LEU B 2 332 ? 149.623 116.549 129.243 1.00 18.72 332 LEU E O 1
ATOM 11275 N N . GLY B 2 333 ? 151.112 116.577 130.933 1.00 20.56 333 GLY E N 1
ATOM 11276 C CA . GLY B 2 333 ? 151.928 115.538 130.328 1.00 20.56 333 GLY E CA 1
ATOM 11277 C C . GLY B 2 333 ? 151.245 114.183 130.319 1.00 20.56 333 GLY E C 1
ATOM 11278 O O . GLY B 2 333 ? 151.187 113.517 129.283 1.00 20.56 333 GLY E O 1
ATOM 11279 N N . VAL B 2 334 ? 150.705 113.757 131.467 1.00 21.12 334 VAL E N 1
ATOM 11280 C CA . VAL B 2 334 ? 149.926 112.521 131.497 1.00 21.12 334 VAL E CA 1
ATOM 11281 C C . VAL B 2 334 ? 148.561 112.691 130.857 1.00 21.12 334 VAL E C 1
ATOM 11282 O O . VAL B 2 334 ? 147.898 111.696 130.561 1.00 21.12 334 VAL E O 1
ATOM 11286 N N . LEU B 2 335 ? 148.129 113.927 130.635 1.00 18.75 335 LEU E N 1
ATOM 11287 C CA . LEU B 2 335 ? 146.836 114.203 130.037 1.00 18.75 335 LEU E CA 1
ATOM 11288 C C . LEU B 2 335 ? 146.905 114.223 128.518 1.00 18.75 335 LEU E C 1
ATOM 11289 O O . LEU B 2 335 ? 145.872 114.062 127.863 1.00 18.75 335 LEU E O 1
ATOM 11294 N N . TYR B 2 336 ? 148.097 114.376 127.934 1.00 24.02 336 TYR E N 1
ATOM 11295 C CA . TYR B 2 336 ? 148.221 113.963 126.544 1.00 24.02 336 TYR E CA 1
ATOM 11296 C C . TYR B 2 336 ? 148.280 112.453 126.402 1.00 24.02 336 TYR E C 1
ATOM 11297 O O . TYR B 2 336 ? 148.025 111.939 125.310 1.00 24.02 336 TYR E O 1
ATOM 11306 N N . LEU B 2 337 ? 148.643 111.737 127.461 1.00 23.17 337 LEU E N 1
ATOM 11307 C CA . LEU B 2 337 ? 148.769 110.294 127.384 1.00 23.17 337 LEU E CA 1
ATOM 11308 C C . LEU B 2 337 ? 147.491 109.568 127.764 1.00 23.17 337 LEU E C 1
ATOM 11309 O O . LEU B 2 337 ? 147.357 108.382 127.451 1.00 23.17 337 LEU E O 1
ATOM 11314 N N . ILE B 2 338 ? 146.556 110.237 128.438 1.00 22.15 338 ILE E N 1
ATOM 11315 C CA . ILE B 2 338 ? 145.216 109.676 128.562 1.00 22.15 338 ILE E CA 1
ATOM 11316 C C . ILE B 2 338 ? 144.502 109.735 127.218 1.00 22.15 338 ILE E C 1
ATOM 11317 O O . ILE B 2 338 ? 143.893 108.751 126.780 1.00 22.15 338 ILE E O 1
ATOM 11322 N N . VAL B 2 339 ? 144.589 110.877 126.532 1.00 25.12 339 VAL E N 1
ATOM 11323 C CA . VAL B 2 339 ? 143.977 111.022 125.214 1.00 25.12 339 VAL E CA 1
ATOM 11324 C C . VAL B 2 339 ? 144.704 110.161 124.189 1.00 25.12 339 VAL E C 1
ATOM 11325 O O . VAL B 2 339 ? 144.075 109.472 123.379 1.00 25.12 339 VAL E O 1
ATOM 11329 N N . ALA B 2 340 ? 146.034 110.150 124.234 1.00 28.16 340 ALA E N 1
ATOM 11330 C CA . ALA B 2 340 ? 146.817 109.292 123.354 1.00 28.16 340 ALA E CA 1
ATOM 11331 C C . ALA B 2 340 ? 146.737 107.822 123.738 1.00 28.16 340 ALA E C 1
ATOM 11332 O O . ALA B 2 340 ? 147.154 106.969 122.949 1.00 28.16 340 ALA E O 1
ATOM 11334 N N . GLY B 2 341 ? 146.236 107.511 124.928 1.00 29.61 341 GLY E N 1
ATOM 11335 C CA . GLY B 2 341 ? 145.950 106.145 125.297 1.00 29.61 341 GLY E CA 1
ATOM 11336 C C . GLY B 2 341 ? 144.611 105.716 124.743 1.00 29.61 341 GLY E C 1
ATOM 11337 O O . GLY B 2 341 ? 144.501 104.629 124.174 1.00 29.61 341 GLY E O 1
ATOM 11338 N N . LEU B 2 342 ? 143.590 106.569 124.884 1.00 30.91 342 LEU E N 1
ATOM 11339 C CA . LEU B 2 342 ? 142.255 106.240 124.393 1.00 30.91 342 LEU E CA 1
ATOM 11340 C C . LEU B 2 342 ? 142.175 106.229 122.873 1.00 30.91 342 LEU E C 1
ATOM 11341 O O . LEU B 2 342 ? 141.341 105.511 122.316 1.00 30.91 342 LEU E O 1
ATOM 11346 N N . CYS B 2 343 ? 143.013 107.004 122.191 1.00 34.22 343 CYS E N 1
ATOM 11347 C CA . CYS B 2 343 ? 143.077 106.948 120.738 1.00 34.22 343 CYS E CA 1
ATOM 11348 C C . CYS B 2 343 ? 143.856 105.745 120.235 1.00 34.22 343 CYS E C 1
ATOM 11349 O O . CYS B 2 343 ? 143.834 105.471 119.032 1.00 34.22 343 CYS E O 1
ATOM 11352 N N . ALA B 2 344 ? 144.547 105.032 121.120 1.00 34.28 344 ALA E N 1
ATOM 11353 C CA . ALA B 2 344 ? 145.138 103.750 120.789 1.00 34.28 344 ALA E CA 1
ATOM 11354 C C . ALA B 2 344 ? 144.426 102.578 121.440 1.00 34.28 344 ALA E C 1
ATOM 11355 O O . ALA B 2 344 ? 144.522 101.464 120.923 1.00 34.28 344 ALA E O 1
ATOM 11357 N N . LEU B 2 345 ? 143.718 102.792 122.550 1.00 37.20 345 LEU E N 1
ATOM 11358 C CA . LEU B 2 345 ? 142.938 101.712 123.144 1.00 37.20 345 LEU E CA 1
ATOM 11359 C C . LEU B 2 345 ? 141.683 101.429 122.333 1.00 37.20 345 LEU E C 1
ATOM 11360 O O . LEU B 2 345 ? 141.300 100.266 122.181 1.00 37.20 345 LEU E O 1
ATOM 11365 N N . PHE B 2 346 ? 141.038 102.466 121.799 1.00 38.74 346 PHE E N 1
ATOM 11366 C CA . PHE B 2 346 ? 139.865 102.296 120.951 1.00 38.74 346 PHE E CA 1
ATOM 11367 C C . PHE B 2 346 ? 140.205 102.179 119.473 1.00 38.74 346 PHE E C 1
ATOM 11368 O O . PHE B 2 346 ? 139.348 101.762 118.688 1.00 38.74 346 PHE E O 1
ATOM 11376 N N . GLY B 2 347 ? 141.430 102.522 119.078 1.00 42.20 347 GLY E N 1
ATOM 11377 C CA . GLY B 2 347 ? 141.905 102.195 117.748 1.00 42.20 347 GLY E CA 1
ATOM 11378 C C . GLY B 2 347 ? 142.285 100.740 117.565 1.00 42.20 347 GLY E C 1
ATOM 11379 O O . GLY B 2 347 ? 142.620 100.340 116.445 1.00 42.20 347 GLY E O 1
ATOM 11380 N N . ILE B 2 348 ? 142.260 99.951 118.638 1.00 44.59 348 ILE E N 1
ATOM 11381 C CA . ILE B 2 348 ? 142.478 98.513 118.576 1.00 44.59 348 ILE E CA 1
ATOM 11382 C C . ILE B 2 348 ? 141.132 97.834 118.811 1.00 44.59 348 ILE E C 1
ATOM 11383 O O . ILE B 2 348 ? 140.857 96.769 118.252 1.00 44.59 348 ILE E O 1
ATOM 11388 N N . ILE B 2 349 ? 140.269 98.457 119.621 1.00 42.50 349 ILE E N 1
ATOM 11389 C CA . ILE B 2 349 ? 138.908 97.947 119.783 1.00 42.50 349 ILE E CA 1
ATOM 11390 C C . ILE B 2 349 ? 138.126 98.067 118.478 1.00 42.50 349 ILE E C 1
ATOM 11391 O O . ILE B 2 349 ? 137.478 97.110 118.037 1.00 42.50 349 ILE E O 1
ATOM 11396 N N . PHE B 2 350 ? 138.216 99.215 117.811 1.00 43.04 350 PHE E N 1
ATOM 11397 C CA . PHE B 2 350 ? 137.510 99.428 116.556 1.00 43.04 350 PHE E CA 1
ATOM 11398 C C . PHE B 2 350 ? 138.310 98.970 115.339 1.00 43.04 350 PHE E C 1
ATOM 11399 O O . PHE B 2 350 ? 138.044 99.430 114.225 1.00 43.04 350 PHE E O 1
ATOM 11407 N N . LEU B 2 351 ? 139.277 98.090 115.528 1.00 47.57 351 LEU E N 1
ATOM 11408 C CA . LEU B 2 351 ? 139.974 97.407 114.445 1.00 47.57 351 LEU E CA 1
ATOM 11409 C C . LEU B 2 351 ? 139.950 95.896 114.622 1.00 47.57 351 LEU E C 1
ATOM 11410 O O . LEU B 2 351 ? 139.797 95.168 113.640 1.00 47.57 351 LEU E O 1
ATOM 11415 N N . VAL B 2 352 ? 140.087 95.411 115.857 1.00 51.42 352 VAL E N 1
ATOM 11416 C CA . VAL B 2 352 ? 139.859 94.002 116.156 1.00 51.42 352 VAL E CA 1
ATOM 11417 C C . VAL B 2 352 ? 138.368 93.690 116.088 1.00 51.42 352 VAL E C 1
ATOM 11418 O O . VAL B 2 352 ? 137.961 92.615 115.630 1.00 51.42 352 VAL E O 1
ATOM 11422 N N . LYS B 2 353 ? 137.528 94.642 116.506 1.00 51.36 353 LYS E N 1
ATOM 11423 C CA . LYS B 2 353 ? 136.093 94.532 116.260 1.00 51.36 353 LYS E CA 1
ATOM 11424 C C . LYS B 2 353 ? 135.788 94.624 114.769 1.00 51.36 353 LYS E C 1
ATOM 11425 O O . LYS B 2 353 ? 134.882 93.945 114.269 1.00 51.36 353 LYS E O 1
ATOM 11431 N N . LEU B 2 354 ? 136.558 95.436 114.041 1.00 52.56 354 LEU E N 1
ATOM 11432 C CA . LEU B 2 354 ? 136.323 95.616 112.613 1.00 52.56 354 LEU E CA 1
ATOM 11433 C C . LEU B 2 354 ? 136.741 94.388 111.813 1.00 52.56 354 LEU E C 1
ATOM 11434 O O . LEU B 2 354 ? 136.181 94.132 110.742 1.00 52.56 354 LEU E O 1
ATOM 11439 N N . ILE B 2 355 ? 137.717 93.628 112.298 1.00 58.46 355 ILE E N 1
ATOM 11440 C CA . ILE B 2 355 ? 138.089 92.387 111.627 1.00 58.46 355 ILE E CA 1
ATOM 11441 C C . ILE B 2 355 ? 137.205 91.229 112.075 1.00 58.46 355 ILE E C 1
ATOM 11442 O O . ILE B 2 355 ? 136.691 90.476 111.243 1.00 58.46 355 ILE E O 1
ATOM 11447 N N . PHE B 2 356 ? 136.976 91.093 113.380 1.00 64.97 356 PHE E N 1
ATOM 11448 C CA . PHE B 2 356 ? 136.234 89.953 113.907 1.00 64.97 356 PHE E CA 1
ATOM 11449 C C . PHE B 2 356 ? 134.726 90.078 113.737 1.00 64.97 356 PHE E C 1
ATOM 11450 O O . PHE B 2 356 ? 134.017 89.089 113.950 1.00 64.97 356 PHE E O 1
ATOM 11458 N N . GLN B 2 357 ? 134.214 91.250 113.367 1.00 67.31 357 GLN E N 1
ATOM 11459 C CA . GLN B 2 357 ? 132.769 91.402 113.201 1.00 67.31 357 GLN E CA 1
ATOM 11460 C C . GLN B 2 357 ? 132.240 90.760 111.908 1.00 67.31 357 GLN E C 1
ATOM 11461 O O . GLN B 2 357 ? 131.183 90.120 111.975 1.00 67.31 357 GLN E O 1
ATOM 11467 N N . PRO B 2 358 ? 132.875 90.868 110.736 1.00 68.58 358 PRO E N 1
ATOM 11468 C CA . PRO B 2 358 ? 132.436 90.020 109.615 1.00 68.58 358 PRO E CA 1
ATOM 11469 C C . PRO B 2 358 ? 133.132 88.670 109.519 1.00 68.58 358 PRO E C 1
ATOM 11470 O O . PRO B 2 358 ? 132.978 87.998 108.495 1.00 68.58 358 PRO E O 1
ATOM 11474 N N . ARG B 2 359 ? 133.885 88.263 110.536 1.00 72.67 359 ARG E N 1
ATOM 11475 C CA . ARG B 2 359 ? 134.628 87.007 110.497 1.00 72.67 359 ARG E CA 1
ATOM 11476 C C . ARG B 2 359 ? 133.701 85.803 110.621 1.00 72.67 359 ARG E C 1
ATOM 11477 O O . ARG B 2 359 ? 133.688 84.929 109.754 1.00 72.67 359 ARG E O 1
#